Protein AF-0000000083563589 (afdb_homodimer)

Secondary structure (DSSP, 8-state):
-HHHHHHHHHH-S--EE---SS--HHHHHHHHH-SEEEEEEE--SS----GGGHHHHHHHHHHH--EEEEEEEEETT--S------GGG-TTEEEEEEEEESGGG-HHHHHHHHHHHTT--EEEEE---GGGGGHHHHHHHHHHHTTPPP-EEEEETHHHHHHHHHHHSTT-HHHHHHHHHHHHHHHT-HHHHHHHB--SSSBSB-SHHHHHHHHHHHTT-BGGGSSSEEEEEEEETTTTEEEEE-SSBHHHHHHHHT--TBTSPPEEPTTS-EEEEGGGT-SS-HHHHHHTT-SEEEEE-------PPPP--TT---HHHHHHHHH-TTSPPP----HHHHHHHHHTHHHHHHHHHHHHHH-SEEE--S-TTS-TT-GGGHHHHHHHHHHHHHHHHHHHHHH-HHHHGGGT-------EE------/-HHHHHHHHHH-S--EE---SS--HHHHHHHHH-SEEEEEEE--SS----GGGHHHHHHHHHHH--EEEEEEEEETT--S------GGG-TTEEEEEEEEESGGG-HHHHHHHHHHHHT--EEEEE---GGGGGHHHHHHHHHHHTTPPP-EEEEETHHHHHHHHHHHSTT-HHHHHHHHHHHHHHHT-HHHHHHHB--SSSBSB-SHHHHHHHHHHHTT-BGGGSSSEEEEEEEETTTTEEEEE-SSBHHHHHHHHT--TBTSPPEEPTTS-EEEEGGGT-SS-HHHHHHTT-SEEEEE-------PPPP--TT---HHHHHHHHH-TTSPPP----HHHHHHHHHTHHHHHHHHHHHHHH-SEEE--S-TTS-TT-GGGHHHHHHHHHHHHHHHHHHHHHH-HHHHGGGT-------EE------

Solvent-accessible surface area (backbone atoms only — not comparable to full-atom values): 44951 Å² total; per-residue (Å²): 108,69,65,56,51,50,52,51,51,72,73,34,97,69,77,56,78,73,64,59,99,50,94,40,75,63,26,51,50,46,58,72,68,44,64,62,44,76,48,75,40,70,69,50,90,60,73,84,77,48,68,89,49,44,65,59,49,44,46,35,27,72,73,68,65,30,47,28,30,38,33,34,40,33,53,67,83,54,83,63,79,67,76,61,64,71,56,87,67,40,84,56,51,76,49,71,42,46,30,49,43,60,53,89,83,32,52,64,42,55,50,40,53,51,27,54,74,69,58,65,23,28,27,38,26,29,10,24,29,42,34,28,22,44,16,54,57,12,34,50,49,31,35,52,74,70,67,51,71,76,41,32,34,26,17,5,18,37,9,19,50,54,30,49,42,37,23,61,37,66,98,34,62,68,59,37,49,52,54,51,48,53,46,31,54,58,71,58,37,60,71,65,50,63,72,36,50,39,46,66,44,36,14,38,24,19,33,59,66,61,49,50,51,37,34,70,73,44,51,83,42,37,36,74,68,26,50,28,47,49,37,34,23,21,24,23,55,62,76,32,40,79,36,78,42,60,62,50,55,35,35,60,53,38,48,19,6,50,19,43,81,52,50,26,42,56,32,33,39,94,88,60,39,32,24,23,25,3,42,34,53,39,26,65,52,33,60,59,47,43,72,71,64,35,71,40,26,34,35,39,44,37,52,78,80,76,80,77,83,57,56,74,61,35,75,48,52,51,27,57,57,54,52,52,39,65,70,34,87,89,47,84,66,76,44,68,69,37,40,68,55,50,52,51,38,36,24,33,29,29,18,52,65,42,43,64,59,39,50,74,73,38,40,75,42,81,42,68,50,93,46,74,86,50,48,56,78,48,40,85,48,43,70,60,35,20,48,49,16,23,66,53,34,38,62,52,50,54,52,49,46,70,75,38,50,82,80,54,48,71,78,71,62,77,87,69,92,74,67,72,62,71,82,77,71,81,122,106,71,65,56,50,50,51,49,53,72,73,32,97,70,76,54,78,71,63,60,97,52,94,40,75,62,27,52,51,45,56,71,68,42,67,61,44,76,48,76,38,70,69,50,88,58,73,85,78,50,67,90,50,46,65,57,49,45,46,33,27,72,73,68,64,29,47,28,30,38,33,35,39,31,52,67,83,55,83,64,78,67,74,60,64,70,56,86,69,41,84,57,52,75,48,71,42,44,29,48,44,60,53,88,83,33,53,64,42,55,51,40,54,50,27,55,74,69,58,65,24,28,26,37,25,28,10,24,30,42,34,29,22,42,16,53,57,13,34,51,50,31,35,50,74,71,68,51,71,76,43,32,32,26,15,5,20,37,9,18,50,54,31,49,41,37,24,62,38,66,98,34,60,68,60,37,47,51,54,50,49,54,46,31,55,58,71,58,36,59,70,64,49,61,72,36,50,39,46,67,43,36,14,38,25,21,33,59,68,62,49,50,52,37,33,70,73,46,51,81,41,35,36,75,69,27,50,28,46,49,36,32,23,20,24,23,56,63,76,33,41,79,35,78,41,59,64,51,58,35,37,59,52,37,48,20,7,50,20,43,81,52,49,25,41,57,33,32,38,92,89,59,40,32,25,22,25,3,42,34,53,40,26,65,52,33,59,59,45,43,72,72,66,37,71,41,26,35,34,38,44,37,52,77,80,76,82,77,82,57,56,74,61,36,74,46,52,51,28,57,57,53,52,52,38,63,69,36,87,90,47,83,66,75,44,66,67,36,40,69,54,52,52,51,38,36,24,33,30,30,19,52,64,43,44,66,59,38,50,74,71,38,41,74,44,81,41,67,49,91,45,73,85,52,47,55,78,47,39,85,48,44,70,60,34,18,49,49,16,24,67,53,35,39,63,53,50,54,52,48,44,70,75,37,50,81,80,53,48,72,79,74,62,77,88,70,92,74,65,74,58,69,82,78,71,80,121

Organism: NCBI:txid157072

Nearest PDB structures (foldseek):
  5fya-assembly1_A  TM=8.219E-01  e=1.094E-18  Pseudomonas aeruginosa PAO1
  5fqu-assembly1_A  TM=8.404E-01  e=9.896E-17  Pseudomonas aeruginosa PAO1
  5fqu-assembly1_B  TM=8.257E-01  e=2.642E-16  Pseudomonas aeruginosa PAO1
  4pka-assembly1_X  TM=6.422E-01  e=2.571E-12  Solanum cardiophyllum
  1oxw-assembly1_B  TM=6.453E-01  e=9.705E-12  Solanum cardiophyllum

Sequence (854 aa):
MSAWLAEMESSHQLVVFEADAVLTPWTKLCIRQADHILLVCKDTDQELDLKDLNPLLLQAYSIKNVEVNIVRMKSTTAHGSANTPPLHQVEYVNYFHNIRMPLHENTNDMLRVARRLTGRSIGLVLGGGGARGLAHIGILKALEECGLDVDVVGGTSMGALIAALYAQYPKDLERVIKHARRFSSKAANKLAKLFELTLPIASWFDGSSFNTGLQLEFGMTRIEDLVLNFFCISTDIVKKCTGVHRSGTLWRYVRASMSLQGYLPPISEPSGSLLLDGGYVNNLPADVMKEEGVKIVFAVDVGRDNTRDYFHYGDTLSGWWVFLNKLNPFTPTVQVPSMGEITDALAYAAFYQNKAYVINHYVDLYFKPPVQAIGTLEFDKLDLTIQLGYDYALPKIKDWMKKNPHLVTHVRQPHGASATGRSNSTRMSAWLAEMESSHQLVVFEADAVLTPWTKLCIRQADHILLVCKDTDQELDLKDLNPLLLQAYSIKNVEVNIVRMKSTTAHGSANTPPLHQVEYVNYFHNIRMPLHENTNDMLRVARRLTGRSIGLVLGGGGARGLAHIGILKALEECGLDVDVVGGTSMGALIAALYAQYPKDLERVIKHARRFSSKAANKLAKLFELTLPIASWFDGSSFNTGLQLEFGMTRIEDLVLNFFCISTDIVKKCTGVHRSGTLWRYVRASMSLQGYLPPISEPSGSLLLDGGYVNNLPADVMKEEGVKIVFAVDVGRDNTRDYFHYGDTLSGWWVFLNKLNPFTPTVQVPSMGEITDALAYAAFYQNKAYVINHYVDLYFKPPVQAIGTLEFDKLDLTIQLGYDYALPKIKDWMKKNPHLVTHVRQPHGASATGRSNSTR

InterPro domains:
  IPR002641 Patatin-like phospholipase domain [PF01734] (124-288)
  IPR002641 Patatin-like phospholipase domain [PS51635] (124-290)
  IPR016035 Acyl transferase/acyl hydrolase/lysophospholipase [SSF52151] (118-401)
  IPR050301 Neuropathy target esterase [PTHR14226] (58-401)
  IPR056556 Lysophospholipase NTE1-like, P-loop domain [PF24179] (2-110)

Structure (mmCIF, N/CA/C/O backbone):
data_AF-0000000083563589-model_v1
#
loop_
_entity.id
_entity.type
_entity.pdbx_description
1 polymer 'PNPLA domain-containing protein'
#
loop_
_atom_site.group_PDB
_atom_site.id
_atom_site.type_symbol
_atom_site.label_atom_id
_atom_site.label_alt_id
_atom_site.label_comp_id
_atom_site.label_asym_id
_atom_site.label_entity_id
_atom_site.label_seq_id
_atom_site.pdbx_PDB_ins_code
_atom_site.Cartn_x
_atom_site.Cartn_y
_atom_site.Cartn_z
_atom_site.occupancy
_atom_site.B_iso_or_equiv
_atom_site.auth_seq_id
_atom_site.auth_comp_id
_atom_site.auth_asym_id
_atom_site.auth_atom_id
_atom_site.pdbx_PDB_model_num
ATOM 1 N N . MET A 1 1 ? -29.531 45.719 -16.016 1 65.12 1 MET A N 1
ATOM 2 C CA . MET A 1 1 ? -28.547 45.344 -15 1 65.12 1 MET A CA 1
ATOM 3 C C . MET A 1 1 ? -27.797 44.062 -15.406 1 65.12 1 MET A C 1
ATOM 5 O O . MET A 1 1 ? -26.578 44.031 -15.383 1 65.12 1 MET A O 1
ATOM 9 N N . SER A 1 2 ? -28.547 43.125 -15.906 1 67 2 SER A N 1
ATOM 10 C CA . SER A 1 2 ? -27.922 41.875 -16.344 1 67 2 SER A CA 1
ATOM 11 C C . SER A 1 2 ? -27.031 42.125 -17.562 1 67 2 SER A C 1
ATOM 13 O O . SER A 1 2 ? -25.938 41.531 -17.672 1 67 2 SER A O 1
ATOM 15 N N . ALA A 1 3 ? -27.5 42.906 -18.406 1 65.19 3 ALA A N 1
ATOM 16 C CA . ALA A 1 3 ? -26.75 43.188 -19.609 1 65.19 3 ALA A CA 1
ATOM 17 C C . ALA A 1 3 ? -25.453 43.938 -19.281 1 65.19 3 ALA A C 1
ATOM 19 O O . ALA A 1 3 ? -24.406 43.688 -19.875 1 65.19 3 ALA A O 1
ATOM 20 N N . TRP A 1 4 ? -25.625 44.844 -18.406 1 64.25 4 TRP A N 1
ATOM 21 C CA . TRP A 1 4 ? -24.453 45.594 -17.969 1 64.25 4 TRP A CA 1
ATOM 22 C C . TRP A 1 4 ? -23.422 44.688 -17.328 1 64.25 4 TRP A C 1
ATOM 24 O O . TRP A 1 4 ? -22.219 44.812 -17.594 1 64.25 4 TRP A O 1
ATOM 34 N N . LEU A 1 5 ? -23.891 43.844 -16.562 1 70.56 5 LEU A N 1
ATOM 35 C CA . LEU A 1 5 ? -23 42.906 -15.898 1 70.56 5 LEU A CA 1
ATOM 36 C C . LEU A 1 5 ? -22.281 42.031 -16.922 1 70.56 5 LEU A C 1
ATOM 38 O O . LEU A 1 5 ? -21.094 41.75 -16.781 1 70.56 5 LEU A O 1
ATOM 42 N N . ALA A 1 6 ? -22.953 41.719 -17.938 1 70.19 6 ALA A N 1
ATOM 43 C CA . ALA A 1 6 ? -22.359 40.906 -19.016 1 70.19 6 ALA A CA 1
ATOM 44 C C . ALA A 1 6 ? -21.266 41.688 -19.734 1 70.19 6 ALA A C 1
ATOM 46 O O . ALA A 1 6 ? -20.234 41.125 -20.109 1 70.19 6 ALA A O 1
ATOM 47 N N . GLU A 1 7 ? -21.531 42.906 -19.875 1 68.88 7 GLU A N 1
ATOM 48 C CA . GLU A 1 7 ? -20.547 43.75 -20.531 1 68.88 7 GLU A CA 1
ATOM 49 C C . GLU A 1 7 ? -19.281 43.875 -19.688 1 68.88 7 GLU A C 1
ATOM 51 O O . GLU A 1 7 ? -18.172 43.844 -20.219 1 68.88 7 GLU A O 1
ATOM 56 N N . MET A 1 8 ? -19.469 44.031 -18.438 1 68.19 8 MET A N 1
ATOM 57 C CA . MET A 1 8 ? -18.328 44.156 -17.531 1 68.19 8 MET A CA 1
ATOM 58 C C . MET A 1 8 ? -17.516 42.844 -17.531 1 68.19 8 MET A C 1
ATOM 60 O O . MET A 1 8 ? -16.281 42.906 -17.516 1 68.19 8 MET A O 1
ATOM 64 N N . GLU A 1 9 ? -18.188 41.75 -17.625 1 71.5 9 GLU A N 1
ATOM 65 C CA . GLU A 1 9 ? -17.531 40.438 -17.609 1 71.5 9 GLU A CA 1
ATOM 66 C C . GLU A 1 9 ? -16.766 40.219 -18.906 1 71.5 9 GLU A C 1
ATOM 68 O O . GLU A 1 9 ? -15.734 39.531 -18.906 1 71.5 9 GLU A O 1
ATOM 73 N N . SER A 1 10 ? -17.219 40.812 -19.891 1 70.5 10 SER A N 1
ATOM 74 C CA . SER A 1 10 ? -16.562 40.656 -21.188 1 70.5 10 SER A CA 1
ATOM 75 C C . SER A 1 10 ? -15.32 41.531 -21.281 1 70.5 10 SER A C 1
ATOM 77 O O . SER A 1 10 ? -14.367 41.219 -22 1 70.5 10 SER A O 1
ATOM 79 N N . SER A 1 11 ? -15.352 42.531 -20.531 1 70.38 11 SER A N 1
ATOM 80 C CA . SER A 1 11 ? -14.289 43.531 -20.672 1 70.38 11 SER A CA 1
ATOM 81 C C . SER A 1 11 ? -13.203 43.344 -19.625 1 70.38 11 SER A C 1
ATOM 83 O O . SER A 1 11 ? -12.117 43.906 -19.734 1 70.38 11 SER A O 1
ATOM 85 N N . HIS A 1 12 ? -13.562 42.656 -18.578 1 73 12 HIS A N 1
ATOM 86 C CA . HIS A 1 12 ? -12.609 42.469 -17.484 1 73 12 HIS A CA 1
ATOM 87 C C . HIS A 1 12 ? -12.312 41 -17.234 1 73 12 HIS A C 1
ATOM 89 O O . HIS A 1 12 ? -13.172 40.156 -17.469 1 73 12 HIS A O 1
ATOM 95 N N . GLN A 1 13 ? -11.086 40.781 -16.859 1 69.75 13 GLN A N 1
ATOM 96 C CA . GLN A 1 13 ? -10.688 39.406 -16.562 1 69.75 13 GLN A CA 1
ATOM 97 C C . GLN A 1 13 ? -11.312 38.906 -15.258 1 69.75 13 GLN A C 1
ATOM 99 O O . GLN A 1 13 ? -11.656 37.75 -15.125 1 69.75 13 GLN A O 1
ATOM 104 N N . LEU A 1 14 ? -11.453 39.906 -14.305 1 78.06 14 LEU A N 1
ATOM 105 C CA . LEU A 1 14 ? -12.023 39.625 -12.992 1 78.06 14 LEU A CA 1
ATOM 106 C C . LEU A 1 14 ? -13.055 40.656 -12.594 1 78.06 14 LEU A C 1
ATOM 108 O O . LEU A 1 14 ? -12.797 41.875 -12.695 1 78.06 14 LEU A O 1
ATOM 112 N N . VAL A 1 15 ? -14.25 40.219 -12.352 1 80.38 15 VAL A N 1
ATOM 113 C CA . VAL A 1 15 ? -15.305 41.125 -11.867 1 80.38 15 VAL A CA 1
ATOM 114 C C . VAL A 1 15 ? -15.727 40.688 -10.461 1 80.38 15 VAL A C 1
ATOM 116 O O . VAL A 1 15 ? -16 39.531 -10.211 1 80.38 15 VAL A O 1
ATOM 119 N N . VAL A 1 16 ? -15.641 41.656 -9.555 1 84.12 16 VAL A N 1
ATOM 120 C CA . VAL A 1 16 ? -16.016 41.375 -8.172 1 84.12 16 VAL A CA 1
ATOM 121 C C . VAL A 1 16 ? -17.312 42.125 -7.832 1 84.12 16 VAL A C 1
ATOM 123 O O . VAL A 1 16 ? -17.391 43.344 -7.98 1 84.12 16 VAL A O 1
ATOM 126 N N . PHE A 1 17 ? -18.344 41.312 -7.422 1 85.12 17 PHE A N 1
ATOM 127 C CA . PHE A 1 17 ? -19.594 41.875 -6.969 1 85.12 17 PHE A CA 1
ATOM 128 C C . PHE A 1 17 ? -19.656 41.938 -5.445 1 85.12 17 PHE A C 1
ATOM 130 O O . PHE A 1 17 ? -19.297 40.969 -4.77 1 85.12 17 PHE A O 1
ATOM 137 N N . GLU A 1 18 ? -19.953 43 -4.988 1 87.62 18 GLU A N 1
ATOM 138 C CA . GLU A 1 18 ? -20.203 43.125 -3.555 1 87.62 18 GLU A CA 1
ATOM 139 C C . GLU A 1 18 ? -21.703 43.062 -3.25 1 87.62 18 GLU A C 1
ATOM 141 O O . GLU A 1 18 ? -22.422 44.031 -3.5 1 87.62 18 GLU A O 1
ATOM 146 N N . ALA A 1 19 ? -22.047 42 -2.705 1 86.44 19 ALA A N 1
ATOM 147 C CA . ALA A 1 19 ? -23.453 41.812 -2.398 1 86.44 19 ALA A CA 1
ATOM 148 C C . ALA A 1 19 ? -23.812 42.406 -1.038 1 86.44 19 ALA A C 1
ATOM 150 O O . ALA A 1 19 ? -22.922 42.688 -0.236 1 86.44 19 ALA A O 1
ATOM 151 N N . ASP A 1 20 ? -25.109 42.531 -0.889 1 82.44 20 ASP A N 1
ATOM 152 C CA . ASP A 1 20 ? -25.594 43 0.403 1 82.44 20 ASP A CA 1
ATOM 153 C C . ASP A 1 20 ? -25.625 41.875 1.428 1 82.44 20 ASP A C 1
ATOM 155 O O . ASP A 1 20 ? -25.594 40.719 1.062 1 82.44 20 ASP A O 1
ATOM 159 N N . ALA A 1 21 ? -25.719 42.25 2.652 1 77.06 21 ALA A N 1
ATOM 160 C CA . ALA A 1 21 ? -25.75 41.25 3.73 1 77.06 21 ALA A CA 1
ATOM 161 C C . ALA A 1 21 ? -27.094 40.562 3.797 1 77.06 21 ALA A C 1
ATOM 163 O O . ALA A 1 21 ? -27.203 39.469 4.359 1 77.06 21 ALA A O 1
ATOM 164 N N . VAL A 1 22 ? -28.094 41.156 3.111 1 77.81 22 VAL A N 1
ATOM 165 C CA . VAL A 1 22 ? -29.438 40.594 3.109 1 77.81 22 VAL A CA 1
ATOM 166 C C . VAL A 1 22 ? -29.828 40.188 1.687 1 77.81 22 VAL A C 1
ATOM 168 O O . VAL A 1 22 ? -29.172 40.594 0.722 1 77.81 22 VAL A O 1
ATOM 171 N N . LEU A 1 23 ? -30.875 39.438 1.763 1 84.06 23 LEU A N 1
ATOM 172 C CA . LEU A 1 23 ? -31.359 39.031 0.455 1 84.06 23 LEU A CA 1
ATOM 173 C C . LEU A 1 23 ? -32.062 40.156 -0.258 1 84.06 23 LEU A C 1
ATOM 175 O O . LEU A 1 23 ? -33.125 40.625 0.184 1 84.06 23 LEU A O 1
ATOM 179 N N . THR A 1 24 ? -31.438 40.719 -1.177 1 86.19 24 THR A N 1
ATOM 180 C CA . THR A 1 24 ? -31.984 41.75 -2.061 1 86.19 24 THR A CA 1
ATOM 181 C C . THR A 1 24 ? -31.953 41.281 -3.514 1 86.19 24 THR A C 1
ATOM 183 O O . THR A 1 24 ? -31.344 40.25 -3.828 1 86.19 24 THR A O 1
ATOM 186 N N . PRO A 1 25 ? -32.719 41.938 -4.316 1 86.31 25 PRO A N 1
ATOM 187 C CA . PRO A 1 25 ? -32.625 41.594 -5.734 1 86.31 25 PRO A CA 1
ATOM 188 C C . PRO A 1 25 ? -31.203 41.656 -6.27 1 86.31 25 PRO A C 1
ATOM 190 O O . PRO A 1 25 ? -30.828 40.844 -7.121 1 86.31 25 PRO A O 1
ATOM 193 N N . TRP A 1 26 ? -30.5 42.562 -5.695 1 88.06 26 TRP A N 1
ATOM 194 C CA . TRP A 1 26 ? -29.109 42.656 -6.09 1 88.06 26 TRP A CA 1
ATOM 195 C C . TRP A 1 26 ? -28.312 41.438 -5.637 1 88.06 26 TRP A C 1
ATOM 197 O O . TRP A 1 26 ? -27.547 40.875 -6.41 1 88.06 26 TRP A O 1
ATOM 207 N N . THR A 1 27 ? -28.547 41.094 -4.422 1 89.25 27 THR A N 1
ATOM 208 C CA . THR A 1 27 ? -27.859 39.938 -3.891 1 89.25 27 THR A CA 1
ATOM 209 C C . THR A 1 27 ? -28.219 38.688 -4.699 1 89.25 27 THR A C 1
ATOM 211 O O . THR A 1 27 ? -27.344 37.844 -4.98 1 89.25 27 THR A O 1
ATOM 214 N N . LYS A 1 28 ? -29.391 38.562 -5.105 1 88.06 28 LYS A N 1
ATOM 215 C CA . LYS A 1 28 ? -29.844 37.438 -5.914 1 88.06 28 LYS A CA 1
ATOM 216 C C . LYS A 1 28 ? -29.141 37.406 -7.27 1 88.06 28 LYS A C 1
ATOM 218 O O . LYS A 1 28 ? -28.734 36.344 -7.75 1 88.06 28 LYS A O 1
ATOM 223 N N . LEU A 1 29 ? -29.062 38.562 -7.805 1 87.19 29 LEU A N 1
ATOM 224 C CA . LEU A 1 29 ? -28.406 38.656 -9.102 1 87.19 29 LEU A CA 1
ATOM 225 C C . LEU A 1 29 ? -26.922 38.312 -8.984 1 87.19 29 LEU A C 1
ATOM 227 O O . LEU A 1 29 ? -26.375 37.656 -9.859 1 87.19 29 LEU A O 1
ATOM 231 N N . CYS A 1 30 ? -26.344 38.781 -7.918 1 88.56 30 CYS A N 1
ATOM 232 C CA . CYS A 1 30 ? -24.938 38.469 -7.688 1 88.56 30 CYS A CA 1
ATOM 233 C C . CYS A 1 30 ? -24.719 36.969 -7.605 1 88.56 30 CYS A C 1
ATOM 235 O O . CYS A 1 30 ? -23.781 36.469 -8.219 1 88.56 30 CYS A O 1
ATOM 237 N N . ILE A 1 31 ? -25.562 36.344 -6.902 1 87.94 31 ILE A N 1
ATOM 238 C CA . ILE A 1 31 ? -25.422 34.906 -6.684 1 87.94 31 ILE A CA 1
ATOM 239 C C . ILE A 1 31 ? -25.641 34.156 -7.996 1 87.94 31 ILE A C 1
ATOM 241 O O . ILE A 1 31 ? -24.938 33.188 -8.297 1 87.94 31 ILE A O 1
ATOM 245 N N . ARG A 1 32 ? -26.453 34.594 -8.828 1 85.44 32 ARG A N 1
ATOM 246 C CA . ARG A 1 32 ? -26.797 33.938 -10.086 1 85.44 32 ARG A CA 1
ATOM 247 C C . ARG A 1 32 ? -25.656 34.094 -11.102 1 85.44 32 ARG A C 1
ATOM 249 O O . ARG A 1 32 ? -25.438 33.188 -11.93 1 85.44 32 ARG A O 1
ATOM 256 N N . GLN A 1 33 ? -24.984 35.188 -10.984 1 84.69 33 GLN A N 1
ATOM 257 C CA . GLN A 1 33 ? -24 35.469 -12.016 1 84.69 33 GLN A CA 1
ATOM 258 C C . GLN A 1 33 ? -22.609 35.031 -11.602 1 84.69 33 GLN A C 1
ATOM 260 O O . GLN A 1 33 ? -21.719 34.844 -12.445 1 84.69 33 GLN A O 1
ATOM 265 N N . ALA A 1 34 ? -22.438 34.875 -10.352 1 87.75 34 ALA A N 1
ATOM 266 C CA . ALA A 1 34 ? -21.094 34.656 -9.828 1 87.75 34 ALA A CA 1
ATOM 267 C C . ALA A 1 34 ? -20.609 33.219 -10.141 1 87.75 34 ALA A C 1
ATOM 269 O O . ALA A 1 34 ? -21.391 32.281 -10.133 1 87.75 34 ALA A O 1
ATOM 270 N N . ASP A 1 35 ? -19.328 33.125 -10.461 1 86.38 35 ASP A N 1
ATOM 271 C CA . ASP A 1 35 ? -18.656 31.844 -10.578 1 86.38 35 ASP A CA 1
ATOM 272 C C . ASP A 1 35 ? -18.078 31.391 -9.242 1 86.38 35 ASP A C 1
ATOM 274 O O . ASP A 1 35 ? -17.828 30.203 -9.031 1 86.38 35 ASP A O 1
ATOM 278 N N . HIS A 1 36 ? -17.781 32.406 -8.453 1 88.94 36 HIS A N 1
ATOM 279 C CA . HIS A 1 36 ? -17.266 32.188 -7.105 1 88.94 36 HIS A CA 1
ATOM 280 C C . HIS A 1 36 ? -17.984 33.094 -6.086 1 88.94 36 HIS A C 1
ATOM 282 O O . HIS A 1 36 ? -18.188 34.281 -6.328 1 88.94 36 HIS A O 1
ATOM 288 N N . ILE A 1 37 ? -18.375 32.469 -5.07 1 89.44 37 ILE A N 1
ATOM 289 C CA . ILE A 1 37 ? -19.078 33.219 -4.035 1 89.44 37 ILE A CA 1
ATOM 290 C C . ILE A 1 37 ? -18.281 33.156 -2.732 1 89.44 37 ILE A C 1
ATOM 292 O O . ILE A 1 37 ? -17.906 32.062 -2.27 1 89.44 37 ILE A O 1
ATOM 296 N N . LEU A 1 38 ? -17.984 34.312 -2.15 1 89.25 38 LEU A N 1
ATOM 297 C CA . LEU A 1 38 ? -17.328 34.438 -0.848 1 89.25 38 LEU A CA 1
ATOM 298 C C . LEU A 1 38 ? -18.312 34.969 0.203 1 89.25 38 LEU A C 1
ATOM 300 O O . LEU A 1 38 ? -18.781 36.094 0.101 1 89.25 38 LEU A O 1
ATOM 304 N N . LEU A 1 39 ? -18.594 34.125 1.105 1 86 39 LEU A N 1
ATOM 305 C CA . LEU A 1 39 ? -19.422 34.562 2.232 1 86 39 LEU A CA 1
ATOM 306 C C . LEU A 1 39 ? -18.562 35.062 3.377 1 86 39 LEU A C 1
ATOM 308 O O . LEU A 1 39 ? -17.875 34.281 4.055 1 86 39 LEU A O 1
ATOM 312 N N . VAL A 1 40 ? -18.578 36.375 3.57 1 86.44 40 VAL A N 1
ATOM 313 C CA . VAL A 1 40 ? -17.719 37 4.562 1 86.44 40 VAL A CA 1
ATOM 314 C C . VAL A 1 40 ? -18.469 37.156 5.887 1 86.44 40 VAL A C 1
ATOM 316 O O . VAL A 1 40 ? -19.562 37.719 5.922 1 86.44 40 VAL A O 1
ATOM 319 N N . CYS A 1 41 ? -17.906 36.562 6.879 1 80.69 41 CYS A N 1
ATOM 320 C CA . CYS A 1 41 ? -18.562 36.656 8.18 1 80.69 41 CYS A CA 1
ATOM 321 C C . CYS A 1 41 ? -17.594 37.125 9.25 1 80.69 41 CYS A C 1
ATOM 323 O O . CYS A 1 41 ? -16.375 36.875 9.141 1 80.69 41 CYS A O 1
ATOM 325 N N . LYS A 1 42 ? -18.172 37.938 10.172 1 75.62 42 LYS A N 1
ATOM 326 C CA . LYS A 1 42 ? -17.391 38.312 11.344 1 75.62 42 LYS A CA 1
ATOM 327 C C . LYS A 1 42 ? -17.344 37.188 12.375 1 75.62 42 LYS A C 1
ATOM 329 O O . LYS A 1 42 ? -18.25 36.375 12.438 1 75.62 42 LYS A O 1
ATOM 334 N N . ASP A 1 43 ? -16.141 37.062 12.852 1 64.94 43 ASP A N 1
ATOM 335 C CA . ASP A 1 43 ? -15.953 36 13.852 1 64.94 43 ASP A CA 1
ATOM 336 C C . ASP A 1 43 ? -16.812 36.281 15.086 1 64.94 43 ASP A C 1
ATOM 338 O O . ASP A 1 43 ? -16.422 37.031 15.977 1 64.94 43 ASP A O 1
ATOM 342 N N . THR A 1 44 ? -18.141 36.25 14.914 1 58 44 THR A N 1
ATOM 343 C CA . THR A 1 44 ? -19 36.406 16.078 1 58 44 THR A CA 1
ATOM 344 C C . THR A 1 44 ? -19.594 35.062 16.484 1 58 44 THR A C 1
ATOM 346 O O . THR A 1 44 ? -19.547 34.094 15.711 1 58 44 THR A O 1
ATOM 349 N N . ASP A 1 45 ? -19.703 34.938 17.781 1 53.81 45 ASP A N 1
ATOM 350 C CA . ASP A 1 45 ? -20.312 33.75 18.391 1 53.81 45 ASP A CA 1
ATOM 351 C C . ASP A 1 45 ? -21.641 33.406 17.719 1 53.81 45 ASP A C 1
ATOM 353 O O . ASP A 1 45 ? -22.266 32.406 18.031 1 53.81 45 ASP A O 1
ATOM 357 N N . GLN A 1 46 ? -21.953 34.281 16.766 1 53.38 46 GLN A N 1
ATOM 358 C CA . GLN A 1 46 ? -23.312 34.062 16.281 1 53.38 46 GLN A CA 1
ATOM 359 C C . GLN A 1 46 ? -23.312 33.188 15.023 1 53.38 46 GLN A C 1
ATOM 361 O O . GLN A 1 46 ? -22.391 33.281 14.203 1 53.38 46 GLN A O 1
ATOM 366 N N . GLU A 1 47 ? -24.062 32.156 15.062 1 56.06 47 GLU A N 1
ATOM 367 C CA . GLU A 1 47 ? -24.281 31.234 13.961 1 56.06 47 GLU A CA 1
ATOM 368 C C . GLU A 1 47 ? -24.578 31.969 12.664 1 56.06 47 GLU A C 1
ATOM 370 O O . GLU A 1 47 ? -25.328 32.938 12.656 1 56.06 47 GLU A O 1
ATOM 375 N N . LEU A 1 48 ? -23.703 31.75 11.703 1 57.16 48 LEU A N 1
ATOM 376 C CA . LEU A 1 48 ? -24.016 32.25 10.367 1 57.16 48 LEU A CA 1
ATOM 377 C C . LEU A 1 48 ? -25.422 31.844 9.953 1 57.16 48 LEU A C 1
ATOM 379 O O . LEU A 1 48 ? -25.734 30.656 9.898 1 57.16 48 LEU A O 1
ATOM 383 N N . ASP A 1 49 ? -26.406 32.656 10.18 1 61.66 49 ASP A N 1
ATOM 384 C CA . ASP A 1 49 ? -27.766 32.344 9.734 1 61.66 49 ASP A CA 1
ATOM 385 C C . ASP A 1 49 ? -27.922 32.625 8.242 1 61.66 49 ASP A C 1
ATOM 387 O O . ASP A 1 49 ? -28.141 33.781 7.836 1 61.66 49 ASP A O 1
ATOM 391 N N . LEU A 1 50 ? -27.547 31.656 7.43 1 69.06 50 LEU A N 1
ATOM 392 C CA . LEU A 1 50 ? -27.656 31.797 5.98 1 69.06 50 LEU A CA 1
ATOM 393 C C . LEU A 1 50 ? -29.062 31.484 5.5 1 69.06 50 LEU A C 1
ATOM 395 O O . LEU A 1 50 ? -29.344 31.516 4.301 1 69.06 50 LEU A O 1
ATOM 399 N N . LYS A 1 51 ? -29.922 31.438 6.52 1 68.62 51 LYS A N 1
ATOM 400 C CA . LYS A 1 51 ? -31.25 30.875 6.285 1 68.62 51 LYS A CA 1
ATOM 401 C C . LYS A 1 51 ? -31.812 31.359 4.949 1 68.62 51 LYS A C 1
ATOM 403 O O . LYS A 1 51 ? -32.094 30.547 4.062 1 68.62 51 LYS A O 1
ATOM 408 N N . ASP A 1 52 ? -31.922 32.625 4.699 1 74.44 52 ASP A N 1
ATOM 409 C CA . ASP A 1 52 ? -32.625 33.031 3.484 1 74.44 52 ASP A CA 1
ATOM 410 C C . ASP A 1 52 ? -31.75 32.844 2.252 1 74.44 52 ASP A C 1
ATOM 412 O O . ASP A 1 52 ? -32.25 32.719 1.134 1 74.44 52 ASP A O 1
ATOM 416 N N . LEU A 1 53 ? -30.438 32.656 2.449 1 82.12 53 LEU A N 1
ATOM 417 C CA . LEU A 1 53 ? -29.5 32.562 1.335 1 82.12 53 LEU A CA 1
ATOM 418 C C . LEU A 1 53 ? -29.25 31.094 0.988 1 82.12 53 LEU A C 1
ATOM 420 O O . LEU A 1 53 ? -28.766 30.781 -0.107 1 82.12 53 LEU A O 1
ATOM 424 N N . ASN A 1 54 ? -29.625 30.188 1.816 1 82.62 54 ASN A N 1
ATOM 425 C CA . ASN A 1 54 ? -29.266 28.781 1.733 1 82.62 54 ASN A CA 1
ATOM 426 C C . ASN A 1 54 ? -29.797 28.141 0.457 1 82.62 54 ASN A C 1
ATOM 428 O O . ASN A 1 54 ? -29.047 27.484 -0.277 1 82.62 54 ASN A O 1
ATOM 432 N N . PRO A 1 55 ? -31.047 28.453 0.172 1 82.88 55 PRO A N 1
ATOM 433 C CA . PRO A 1 55 ? -31.562 27.812 -1.043 1 82.88 55 PRO A CA 1
ATOM 434 C C . PRO A 1 55 ? -30.859 28.312 -2.309 1 82.88 55 PRO A C 1
ATOM 436 O O . PRO A 1 55 ? -30.656 27.531 -3.244 1 82.88 55 PRO A O 1
ATOM 439 N N . LEU A 1 56 ? -30.578 29.531 -2.328 1 85.75 56 LEU A N 1
ATOM 440 C CA . LEU A 1 56 ? -29.938 30.109 -3.502 1 85.75 56 LEU A CA 1
ATOM 441 C C . LEU A 1 56 ? -28.5 29.594 -3.652 1 85.75 56 LEU A C 1
ATOM 443 O O . LEU A 1 56 ? -28.062 29.281 -4.766 1 85.75 56 LEU A O 1
ATOM 447 N N . LEU A 1 57 ? -27.891 29.484 -2.592 1 85.88 57 LEU A N 1
ATOM 448 C CA . LEU A 1 57 ? -26.516 29 -2.607 1 85.88 57 LEU A CA 1
ATOM 449 C C . LEU A 1 57 ? -26.453 27.531 -2.996 1 85.88 57 LEU A C 1
ATOM 451 O O . LEU A 1 57 ? -25.578 27.125 -3.754 1 85.88 57 LEU A O 1
ATOM 455 N N . LEU A 1 58 ? -27.344 26.797 -2.496 1 85.75 58 LEU A N 1
ATOM 456 C CA . LEU A 1 58 ? -27.422 25.375 -2.826 1 85.75 58 LEU A CA 1
ATOM 457 C C . LEU A 1 58 ? -27.688 25.172 -4.312 1 85.75 58 LEU A C 1
ATOM 459 O O . LEU A 1 58 ? -27.125 24.281 -4.938 1 85.75 58 LEU A O 1
ATOM 463 N N . GLN A 1 59 ? -28.516 26 -4.801 1 84.31 59 GLN A N 1
ATOM 464 C CA . GLN A 1 59 ? -28.828 25.922 -6.223 1 84.31 59 GLN A CA 1
ATOM 465 C C . GLN A 1 59 ? -27.625 26.266 -7.082 1 84.31 59 GLN A C 1
ATOM 467 O O . GLN A 1 59 ? -27.344 25.609 -8.078 1 84.31 59 GLN A O 1
ATOM 472 N N . ALA A 1 60 ? -27 27.281 -6.684 1 86.12 60 ALA A N 1
ATOM 473 C CA . ALA A 1 60 ? -25.797 27.703 -7.414 1 86.12 60 ALA A CA 1
ATOM 474 C C . ALA A 1 60 ? -24.734 26.609 -7.391 1 86.12 60 ALA A C 1
ATOM 476 O O . ALA A 1 60 ? -24.109 26.312 -8.414 1 86.12 60 ALA A O 1
ATOM 477 N N . TYR A 1 61 ? -24.641 26 -6.312 1 84.31 61 TYR A N 1
ATOM 478 C CA . TYR A 1 61 ? -23.656 24.938 -6.121 1 84.31 61 TYR A CA 1
ATOM 479 C C . TYR A 1 61 ? -24.031 23.688 -6.926 1 84.31 61 TYR A C 1
ATOM 481 O O . TYR A 1 61 ? -23.203 23.125 -7.637 1 84.31 61 TYR A O 1
ATOM 489 N N . SER A 1 62 ? -25.219 23.266 -6.91 1 85.25 62 SER A N 1
ATOM 490 C CA . SER A 1 62 ? -25.688 22 -7.473 1 85.25 62 SER A CA 1
ATOM 491 C C . SER A 1 62 ? -25.891 22.109 -8.977 1 85.25 62 SER A C 1
ATOM 493 O O . SER A 1 62 ? -25.609 21.172 -9.719 1 85.25 62 SER A O 1
ATOM 495 N N . ILE A 1 63 ? -26.312 23.203 -9.398 1 81.06 63 ILE A N 1
ATOM 496 C CA . ILE A 1 63 ? -26.719 23.312 -10.797 1 81.06 63 ILE A CA 1
ATOM 497 C C . ILE A 1 63 ? -25.562 23.891 -11.617 1 81.06 63 ILE A C 1
ATOM 499 O O . ILE A 1 63 ? -25.266 23.406 -12.703 1 81.06 63 ILE A O 1
ATOM 503 N N . LYS A 1 64 ? -24.953 24.906 -11.117 1 82.69 64 LYS A N 1
ATOM 504 C CA . LYS A 1 64 ? -23.938 25.609 -11.914 1 82.69 64 LYS A CA 1
ATOM 505 C C . LYS A 1 64 ? -22.531 25.25 -11.445 1 82.69 64 LYS A C 1
ATOM 507 O O . LYS A 1 64 ? -21.547 25.734 -12 1 82.69 64 LYS A O 1
ATOM 512 N N . ASN A 1 65 ? -22.281 24.516 -10.445 1 84 65 ASN A N 1
ATOM 513 C CA . ASN A 1 65 ? -20.984 24.109 -9.898 1 84 65 ASN A CA 1
ATOM 514 C C . ASN A 1 65 ? -20.172 25.328 -9.445 1 84 65 ASN A C 1
ATOM 516 O O . ASN A 1 65 ? -18.984 25.406 -9.711 1 84 65 ASN A O 1
ATOM 520 N N . VAL A 1 66 ? -21 26.281 -8.883 1 86.31 66 VAL A N 1
ATOM 521 C CA . VAL A 1 66 ? -20.344 27.484 -8.359 1 86.31 66 VAL A CA 1
ATOM 522 C C . VAL A 1 66 ? -19.562 27.125 -7.098 1 86.31 66 VAL A C 1
ATOM 524 O O . VAL A 1 66 ? -20.031 26.359 -6.258 1 86.31 66 VAL A O 1
ATOM 527 N N . GLU A 1 67 ? -18.359 27.719 -6.98 1 86.88 67 GLU A N 1
ATOM 528 C CA . GLU A 1 67 ? -17.562 27.531 -5.773 1 86.88 67 GLU A CA 1
ATOM 529 C C . GLU A 1 67 ? -17.984 28.5 -4.676 1 86.88 67 GLU A C 1
ATOM 531 O O . GLU A 1 67 ? -18 29.719 -4.883 1 86.88 67 GLU A O 1
ATOM 536 N N . VAL A 1 68 ? -18.391 27.938 -3.596 1 87 68 VAL A N 1
ATOM 537 C CA . VAL A 1 68 ? -18.812 28.75 -2.457 1 87 68 VAL A CA 1
ATOM 538 C C . VAL A 1 68 ? -17.812 28.594 -1.316 1 87 68 VAL A C 1
ATOM 540 O O . VAL A 1 68 ? -17.562 27.484 -0.84 1 87 68 VAL A O 1
ATOM 543 N N . ASN A 1 69 ? -17.219 29.766 -0.863 1 87.25 69 ASN A N 1
ATOM 544 C CA . ASN A 1 69 ? -16.266 29.766 0.238 1 87.25 69 ASN A CA 1
ATOM 545 C C . ASN A 1 69 ? -16.688 30.703 1.354 1 87.25 69 ASN A C 1
ATOM 547 O O . ASN A 1 69 ? -17.359 31.703 1.102 1 87.25 69 ASN A O 1
ATOM 551 N N . ILE A 1 70 ? -16.328 30.312 2.484 1 84.81 70 ILE A N 1
ATOM 552 C CA . ILE A 1 70 ? -16.594 31.172 3.633 1 84.81 70 ILE A CA 1
ATOM 553 C C . ILE A 1 70 ? -15.312 31.875 4.078 1 84.81 70 ILE A C 1
ATOM 555 O O . ILE A 1 70 ? -14.266 31.234 4.199 1 84.81 70 ILE A O 1
ATOM 559 N N . VAL A 1 71 ? -15.414 33.156 4.234 1 88.44 71 VAL A N 1
ATOM 560 C CA . VAL A 1 71 ? -14.297 33.938 4.75 1 88.44 71 VAL A CA 1
ATOM 561 C C . VAL A 1 71 ? -14.633 34.438 6.148 1 88.44 71 VAL A C 1
ATOM 563 O O . VAL A 1 71 ? -15.531 35.281 6.316 1 88.44 71 VAL A O 1
ATOM 566 N N . ARG A 1 72 ? -13.867 34 7.07 1 85.69 72 ARG A N 1
ATOM 567 C CA . ARG A 1 72 ? -14.055 34.375 8.461 1 85.69 72 ARG A CA 1
ATOM 568 C C . ARG A 1 72 ? -13.039 35.438 8.875 1 85.69 72 ARG A C 1
ATOM 570 O O . ARG A 1 72 ? -11.828 35.219 8.766 1 85.69 72 ARG A O 1
ATOM 577 N N . MET A 1 73 ? -13.578 36.531 9.375 1 86.94 73 MET A N 1
ATOM 578 C CA . MET A 1 73 ? -12.719 37.594 9.906 1 86.94 73 MET A CA 1
ATOM 579 C C . MET A 1 73 ? -12.508 37.406 11.406 1 86.94 73 MET A C 1
ATOM 581 O O . MET A 1 73 ? -13.43 37.625 12.195 1 86.94 73 MET A O 1
ATOM 585 N N . LYS A 1 74 ? -11.367 36.969 11.742 1 82.56 74 LYS A N 1
ATOM 586 C CA . LYS A 1 74 ? -11.062 36.625 13.133 1 82.56 74 LYS A CA 1
ATOM 587 C C . LYS A 1 74 ? -10.234 37.75 13.789 1 82.56 74 LYS A C 1
ATOM 589 O O . LYS A 1 74 ? -9.266 38.219 13.203 1 82.56 74 LYS A O 1
ATOM 594 N N . SER A 1 75 ? -10.766 38.094 14.938 1 73.69 75 SER A N 1
ATOM 595 C CA . SER A 1 75 ? -9.992 39.094 15.68 1 73.69 75 SER A CA 1
ATOM 596 C C . SER A 1 75 ? -8.781 38.469 16.344 1 73.69 75 SER A C 1
ATOM 598 O O . SER A 1 75 ? -8.867 37.344 16.891 1 73.69 75 SER A O 1
ATOM 600 N N . THR A 1 76 ? -7.574 38.844 16.031 1 63.75 76 THR A N 1
ATOM 601 C CA . THR A 1 76 ? -6.316 38.344 16.578 1 63.75 76 THR A CA 1
ATOM 602 C C . THR A 1 76 ? -6.367 38.312 18.109 1 63.75 76 THR A C 1
ATOM 604 O O . THR A 1 76 ? -5.609 37.562 18.734 1 63.75 76 THR A O 1
ATOM 607 N N . THR A 1 77 ? -7.152 39.188 18.656 1 51.12 77 THR A N 1
ATOM 608 C CA . THR A 1 77 ? -7.203 39.281 20.109 1 51.12 77 THR A CA 1
ATOM 609 C C . THR A 1 77 ? -8.047 38.125 20.688 1 51.12 77 THR A C 1
ATOM 611 O O . THR A 1 77 ? -8.023 37.875 21.891 1 51.12 77 THR A O 1
ATOM 614 N N . ALA A 1 78 ? -8.852 37.5 19.906 1 52.44 78 ALA A N 1
ATOM 615 C CA . ALA A 1 78 ? -9.828 36.562 20.469 1 52.44 78 ALA A CA 1
ATOM 616 C C . ALA A 1 78 ? -9.266 35.156 20.469 1 52.44 78 ALA A C 1
ATOM 618 O O . ALA A 1 78 ? -8.906 34.625 19.422 1 52.44 78 ALA A O 1
ATOM 619 N N . HIS A 1 79 ? -8.523 34.812 21.328 1 49.97 79 HIS A N 1
ATOM 620 C CA . HIS A 1 79 ? -7.98 33.469 21.547 1 49.97 79 HIS A CA 1
ATOM 621 C C . HIS A 1 79 ? -9.078 32.406 21.5 1 49.97 79 HIS A C 1
ATOM 623 O O . HIS A 1 79 ? -8.82 31.234 21.734 1 49.97 79 HIS A O 1
ATOM 629 N N . GLY A 1 80 ? -10.375 32.844 21.328 1 47.47 80 GLY A N 1
ATOM 630 C CA . GLY A 1 80 ? -11.406 31.891 21.641 1 47.47 80 GLY A CA 1
ATOM 631 C C . GLY A 1 80 ? -11.789 31.016 20.453 1 47.47 80 GLY A C 1
ATOM 632 O O . GLY A 1 80 ? -11.547 31.375 19.297 1 47.47 80 GLY A O 1
ATOM 633 N N . SER A 1 81 ? -11.812 29.688 20.625 1 49.66 81 SER A N 1
ATOM 634 C CA . SER A 1 81 ? -12.383 28.672 19.766 1 49.66 81 SER A CA 1
ATOM 635 C C . SER A 1 81 ? -13.75 29.094 19.219 1 49.66 81 SER A C 1
ATOM 637 O O . SER A 1 81 ? -14.695 29.281 20 1 49.66 81 SER A O 1
ATOM 639 N N . ALA A 1 82 ? -13.766 30 18.312 1 49.41 82 ALA A N 1
ATOM 640 C CA . ALA A 1 82 ? -15.102 30.281 17.797 1 49.41 82 ALA A CA 1
ATOM 641 C C . ALA A 1 82 ? -15.805 29.016 17.344 1 49.41 82 ALA A C 1
ATOM 643 O O . ALA A 1 82 ? -15.164 28.109 16.797 1 49.41 82 ALA A O 1
ATOM 644 N N . ASN A 1 83 ? -16.906 28.688 18.062 1 48.44 83 ASN A N 1
ATOM 645 C CA . ASN A 1 83 ? -17.828 27.625 17.672 1 48.44 83 ASN A CA 1
ATOM 646 C C . ASN A 1 83 ? -18.219 27.734 16.203 1 48.44 83 ASN A C 1
ATOM 648 O O . ASN A 1 83 ? -19.141 28.453 15.844 1 48.44 83 ASN A O 1
ATOM 652 N N . THR A 1 84 ? -17.266 27.906 15.391 1 51.25 84 THR A N 1
ATOM 653 C CA . THR A 1 84 ? -17.734 27.875 14.008 1 51.25 84 THR A CA 1
ATOM 654 C C . THR A 1 84 ? -18.656 26.672 13.781 1 51.25 84 THR A C 1
ATOM 656 O O . THR A 1 84 ? -18.328 25.547 14.188 1 51.25 84 THR A O 1
ATOM 659 N N . PRO A 1 85 ? -19.891 26.922 13.57 1 50 85 PRO A N 1
ATOM 660 C CA . PRO A 1 85 ? -20.703 25.766 13.219 1 50 85 PRO A CA 1
ATOM 661 C C . PRO A 1 85 ? -19.938 24.75 12.359 1 50 85 PRO A C 1
ATOM 663 O O . PRO A 1 85 ? -19.047 25.125 11.594 1 50 85 PRO A O 1
ATOM 666 N N . PRO A 1 86 ? -19.984 23.609 12.82 1 52 86 PRO A N 1
ATOM 667 C CA . PRO A 1 86 ? -19.328 22.578 12.008 1 52 86 PRO A CA 1
ATOM 668 C C . PRO A 1 86 ? -19.625 22.75 10.516 1 52 86 PRO A C 1
ATOM 670 O O . PRO A 1 86 ? -20.672 22.297 10.039 1 52 86 PRO A O 1
ATOM 673 N N . LEU A 1 87 ? -19.359 23.875 10.055 1 50.16 87 LEU A N 1
ATOM 674 C CA . LEU A 1 87 ? -19.578 24.203 8.648 1 50.16 87 LEU A CA 1
ATOM 675 C C . LEU A 1 87 ? -19.219 23.031 7.75 1 50.16 87 LEU A C 1
ATOM 677 O O . LEU A 1 87 ? -19.453 23.062 6.539 1 50.16 87 LEU A O 1
ATOM 681 N N . HIS A 1 88 ? -18.531 22.062 8.359 1 52.94 88 HIS A N 1
ATOM 682 C CA . HIS A 1 88 ? -18.219 20.875 7.578 1 52.94 88 HIS A CA 1
ATOM 683 C C . HIS A 1 88 ? -19.5 20.125 7.191 1 52.94 88 HIS A C 1
ATOM 685 O O . HIS A 1 88 ? -19.469 19.25 6.324 1 52.94 88 HIS A O 1
ATOM 691 N N . GLN A 1 89 ? -20.484 20.844 7.797 1 57.81 89 GLN A N 1
ATOM 692 C CA . GLN A 1 89 ? -21.75 20.141 7.582 1 57.81 89 GLN A CA 1
ATOM 693 C C . GLN A 1 89 ? -22.531 20.75 6.418 1 57.81 89 GLN A C 1
ATOM 695 O O . GLN A 1 89 ? -23.531 20.188 5.984 1 57.81 89 GLN A O 1
ATOM 700 N N . VAL A 1 90 ? -21.875 21.875 5.953 1 65.44 90 VAL A N 1
ATOM 701 C CA . VAL A 1 90 ? -22.641 22.438 4.84 1 65.44 90 VAL A CA 1
ATOM 702 C C . VAL A 1 90 ? -22.109 21.875 3.52 1 65.44 90 VAL A C 1
ATOM 704 O O . VAL A 1 90 ? -20.938 22.109 3.17 1 65.44 90 VAL A O 1
ATOM 707 N N . GLU A 1 91 ? -22.828 21.203 2.879 1 69.94 91 GLU A N 1
ATOM 708 C CA . GLU A 1 91 ? -22.469 20.422 1.702 1 69.94 91 GLU A CA 1
ATOM 709 C C . GLU A 1 91 ? -21.953 21.297 0.574 1 69.94 91 GLU A C 1
ATOM 711 O O . GLU A 1 91 ? -21.094 20.891 -0.2 1 69.94 91 GLU A O 1
ATOM 716 N N . TYR A 1 92 ? -22.484 22.641 0.559 1 77.88 92 TYR A N 1
ATOM 717 C CA . TYR A 1 92 ? -22.156 23.438 -0.623 1 77.88 92 TYR A CA 1
ATOM 718 C C . TYR A 1 92 ? -20.922 24.312 -0.375 1 77.88 92 TYR A C 1
ATOM 720 O O . TYR A 1 92 ? -20.5 25.062 -1.258 1 77.88 92 TYR A O 1
ATOM 728 N N . VAL A 1 93 ? -20.391 24.203 0.75 1 79.69 93 VAL A N 1
ATOM 729 C CA . VAL A 1 93 ? -19.203 25.016 1.036 1 79.69 93 VAL A CA 1
ATOM 730 C C . VAL A 1 93 ? -17.938 24.234 0.679 1 79.69 93 VAL A C 1
ATOM 732 O O . VAL A 1 93 ? -17.75 23.109 1.148 1 79.69 93 VAL A O 1
ATOM 735 N N . ASN A 1 94 ? -17.094 24.859 -0.077 1 77.31 94 ASN A N 1
ATOM 736 C CA . ASN A 1 94 ? -15.891 24.203 -0.549 1 77.31 94 ASN A CA 1
ATOM 737 C C . ASN A 1 94 ? -14.734 24.391 0.43 1 77.31 94 ASN A C 1
ATOM 739 O O . ASN A 1 94 ? -14.062 23.422 0.796 1 77.31 94 ASN A O 1
ATOM 743 N N . TYR A 1 95 ? -14.516 25.734 0.792 1 80.5 95 TYR A N 1
ATOM 744 C CA . TYR A 1 95 ? -13.383 26.016 1.663 1 80.5 95 TYR A CA 1
ATOM 745 C C . TYR A 1 95 ? -13.719 27.094 2.678 1 80.5 95 TYR A C 1
ATOM 747 O O . TYR A 1 95 ? -14.711 27.828 2.516 1 80.5 95 TYR A O 1
ATOM 755 N N . PHE A 1 96 ? -12.906 27.094 3.639 1 83.19 96 PHE A N 1
ATOM 756 C CA . PHE A 1 96 ? -12.938 28.156 4.637 1 83.19 96 PHE A CA 1
ATOM 757 C C . PHE A 1 96 ? -11.617 28.922 4.656 1 83.19 96 PHE A C 1
ATOM 759 O O . PHE A 1 96 ? -10.547 28.312 4.543 1 83.19 96 PHE A O 1
ATOM 766 N N . HIS A 1 97 ? -11.836 30.234 4.699 1 88.81 97 HIS A N 1
ATOM 767 C CA . HIS A 1 97 ? -10.656 31.078 4.82 1 88.81 97 HIS A CA 1
ATOM 768 C C . HIS A 1 97 ? -10.727 31.953 6.066 1 88.81 97 HIS A C 1
ATOM 770 O O . HIS A 1 97 ? -11.719 32.656 6.273 1 88.81 97 HIS A O 1
ATOM 776 N N . ASN A 1 98 ? -9.719 31.859 6.883 1 89.56 98 ASN A N 1
ATOM 777 C CA . ASN A 1 98 ? -9.625 32.719 8.055 1 89.56 98 ASN A CA 1
ATOM 778 C C . ASN A 1 98 ? -8.711 33.906 7.801 1 89.56 98 ASN A C 1
ATOM 780 O O . ASN A 1 98 ? -7.594 33.75 7.305 1 89.56 98 ASN A O 1
ATOM 784 N N . ILE A 1 99 ? -9.227 35.062 8.086 1 90.12 99 ILE A N 1
ATOM 785 C CA . ILE A 1 99 ? -8.453 36.312 7.953 1 90.12 99 ILE A CA 1
ATOM 786 C C . ILE A 1 99 ? -8.328 37 9.312 1 90.12 99 ILE A C 1
ATOM 788 O O . ILE A 1 99 ? -9.336 37.219 9.992 1 90.12 99 ILE A O 1
ATOM 792 N N . ARG A 1 100 ? -7.113 37.281 9.766 1 89.25 100 ARG A N 1
ATOM 793 C CA . ARG A 1 100 ? -6.867 37.938 11.039 1 89.25 100 ARG A CA 1
ATOM 794 C C . ARG A 1 100 ? -7.121 39.438 10.922 1 89.25 100 ARG A C 1
ATOM 796 O O . ARG A 1 100 ? -6.742 40.062 9.93 1 89.25 100 ARG A O 1
ATOM 803 N N . MET A 1 101 ? -7.809 39.938 11.922 1 87.56 101 MET A N 1
ATOM 804 C CA . MET A 1 101 ? -8.07 41.375 12 1 87.56 101 MET A CA 1
ATOM 805 C C . MET A 1 101 ? -7.168 42.031 13.039 1 87.56 101 MET A C 1
ATOM 807 O O . MET A 1 101 ? -6.852 41.438 14.062 1 87.56 101 MET A O 1
ATOM 811 N N . PRO A 1 102 ? -6.766 43.312 12.695 1 87.44 102 PRO A N 1
ATOM 812 C CA . PRO A 1 102 ? -7.195 44.156 11.586 1 87.44 102 PRO A CA 1
ATOM 813 C C . PRO A 1 102 ? -6.48 43.812 10.273 1 87.44 102 PRO A C 1
ATOM 815 O O . PRO A 1 102 ? -5.348 43.312 10.297 1 87.44 102 PRO A O 1
ATOM 818 N N . LEU A 1 103 ? -7.023 44.188 9.227 1 83.5 103 LEU A N 1
ATOM 819 C CA . LEU A 1 103 ? -6.555 43.812 7.895 1 83.5 103 LEU A CA 1
ATOM 820 C C . LEU A 1 103 ? -5.203 44.438 7.59 1 83.5 103 LEU A C 1
ATOM 822 O O . LEU A 1 103 ? -4.352 43.812 6.953 1 83.5 103 LEU A O 1
ATOM 826 N N . HIS A 1 104 ? -4.992 45.656 8.078 1 85.25 104 HIS A N 1
ATOM 827 C CA . HIS A 1 104 ? -3.779 46.406 7.727 1 85.25 104 HIS A CA 1
ATOM 828 C C . HIS A 1 104 ? -2.545 45.75 8.344 1 85.25 104 HIS A C 1
ATOM 830 O O . HIS A 1 104 ? -1.436 45.875 7.824 1 85.25 104 HIS A O 1
ATOM 836 N N . GLU A 1 105 ? -2.742 45 9.352 1 85.62 105 GLU A N 1
ATOM 837 C CA . GLU A 1 105 ? -1.632 44.281 10 1 85.62 105 GLU A CA 1
ATOM 838 C C . GLU A 1 105 ? -1.454 42.875 9.438 1 85.62 105 GLU A C 1
ATOM 840 O O . GLU A 1 105 ? -0.419 42.25 9.648 1 85.62 105 GLU A O 1
ATOM 845 N N . ASN A 1 106 ? -2.451 42.469 8.703 1 88.31 106 ASN A N 1
ATOM 846 C CA . ASN A 1 106 ? -2.447 41.094 8.203 1 88.31 106 ASN A CA 1
ATOM 847 C C . ASN A 1 106 ? -2.787 41.031 6.719 1 88.31 106 ASN A C 1
ATOM 849 O O . ASN A 1 106 ? -3.643 40.25 6.305 1 88.31 106 ASN A O 1
ATOM 853 N N . THR A 1 107 ? -2.154 41.844 5.953 1 86.88 107 THR A N 1
ATOM 854 C CA . THR A 1 107 ? -2.42 41.938 4.523 1 86.88 107 THR A CA 1
ATOM 855 C C . THR A 1 107 ? -2.16 40.625 3.818 1 86.88 107 THR A C 1
ATOM 857 O O . THR A 1 107 ? -2.805 40.312 2.814 1 86.88 107 THR A O 1
ATOM 860 N N . ASN A 1 108 ? -1.296 39.844 4.367 1 88.19 108 ASN A N 1
ATOM 861 C CA . ASN A 1 108 ? -0.937 38.562 3.754 1 88.19 108 ASN A CA 1
ATOM 862 C C . ASN A 1 108 ? -2.123 37.594 3.723 1 88.19 108 ASN A C 1
ATOM 864 O O . ASN A 1 108 ? -2.219 36.75 2.832 1 88.19 108 ASN A O 1
ATOM 868 N N . ASP A 1 109 ? -3.018 37.781 4.656 1 90.94 109 ASP A N 1
ATOM 869 C CA . ASP A 1 109 ? -4.184 36.906 4.703 1 90.94 109 ASP A CA 1
ATOM 870 C C . ASP A 1 109 ? -5.113 37.156 3.521 1 90.94 109 ASP A C 1
ATOM 872 O O . ASP A 1 109 ? -5.637 36.219 2.918 1 90.94 109 ASP A O 1
ATOM 876 N N . MET A 1 110 ? -5.234 38.406 3.195 1 87.94 110 MET A N 1
ATOM 877 C CA . MET A 1 110 ? -6.066 38.75 2.049 1 87.94 110 MET A CA 1
ATOM 878 C C . MET A 1 110 ? -5.418 38.312 0.745 1 87.94 110 MET A C 1
ATOM 880 O O . MET A 1 110 ? -6.105 37.844 -0.168 1 87.94 110 MET A O 1
ATOM 884 N N . LEU A 1 111 ? -4.184 38.5 0.737 1 89.38 111 LEU A N 1
ATOM 885 C CA . LEU A 1 111 ? -3.457 38.094 -0.457 1 89.38 111 LEU A CA 1
ATOM 886 C C . LEU A 1 111 ? -3.547 36.562 -0.656 1 89.38 111 LEU A C 1
ATOM 888 O O . LEU A 1 111 ? -3.617 36.094 -1.79 1 89.38 111 LEU A O 1
ATOM 892 N N . ARG A 1 112 ? -3.521 35.875 0.405 1 92.06 112 ARG A N 1
ATOM 893 C CA . ARG A 1 112 ? -3.682 34.438 0.341 1 92.06 112 ARG A CA 1
ATOM 894 C C . ARG A 1 112 ? -5.023 34.062 -0.279 1 92.06 112 ARG A C 1
ATOM 896 O O . ARG A 1 112 ? -5.09 33.156 -1.143 1 92.06 112 ARG A O 1
ATOM 903 N N . VAL A 1 113 ? -6.043 34.688 0.167 1 88.75 113 VAL A N 1
ATOM 904 C CA . VAL A 1 113 ? -7.375 34.406 -0.366 1 88.75 113 VAL A CA 1
ATOM 905 C C . VAL A 1 113 ? -7.406 34.719 -1.858 1 88.75 113 VAL A C 1
ATOM 907 O O . VAL A 1 113 ? -7.984 33.969 -2.648 1 88.75 113 VAL A O 1
ATOM 910 N N . ALA A 1 114 ? -6.785 35.844 -2.191 1 87.44 114 ALA A N 1
ATOM 911 C CA . ALA A 1 114 ? -6.723 36.219 -3.598 1 87.44 114 ALA A CA 1
ATOM 912 C C . ALA A 1 114 ? -6.016 35.188 -4.438 1 87.44 114 ALA A C 1
ATOM 914 O O . ALA A 1 114 ? -6.473 34.812 -5.527 1 87.44 114 ALA A O 1
ATOM 915 N N . ARG A 1 115 ? -4.953 34.656 -3.945 1 89.88 115 ARG A N 1
ATOM 916 C CA . ARG A 1 115 ? -4.211 33.656 -4.672 1 89.88 115 ARG A CA 1
ATOM 917 C C . ARG A 1 115 ? -5.031 32.375 -4.801 1 89.88 115 ARG A C 1
ATOM 919 O O . ARG A 1 115 ? -5.012 31.719 -5.848 1 89.88 115 ARG A O 1
ATOM 926 N N . ARG A 1 116 ? -5.742 32.031 -3.777 1 88.38 116 ARG A N 1
ATOM 927 C CA . ARG A 1 116 ? -6.602 30.844 -3.811 1 88.38 116 ARG A CA 1
ATOM 928 C C . ARG A 1 116 ? -7.691 31 -4.867 1 88.38 116 ARG A C 1
ATOM 930 O O . ARG A 1 116 ? -7.996 30.047 -5.586 1 88.38 116 ARG A O 1
ATOM 937 N N . LEU A 1 117 ? -8.211 32.156 -5.008 1 83.19 117 LEU A N 1
ATOM 938 C CA . LEU A 1 117 ? -9.32 32.406 -5.918 1 83.19 117 LEU A CA 1
ATOM 939 C C . LEU A 1 117 ? -8.836 32.469 -7.363 1 83.19 117 LEU A C 1
ATOM 941 O O . LEU A 1 117 ? -9.594 32.156 -8.289 1 83.19 117 LEU A O 1
ATOM 945 N N . THR A 1 118 ? -7.648 32.875 -7.52 1 83.75 118 THR A N 1
ATOM 946 C CA . THR A 1 118 ? -7.148 33.062 -8.883 1 83.75 118 THR A CA 1
ATOM 947 C C . THR A 1 118 ? -6.371 31.812 -9.328 1 83.75 118 THR A C 1
ATOM 949 O O . THR A 1 118 ? -5.766 31.812 -10.406 1 83.75 118 THR A O 1
ATOM 952 N N . GLY A 1 119 ? -6.23 30.828 -8.484 1 84.5 119 GLY A N 1
ATOM 953 C CA . GLY A 1 119 ? -5.57 29.594 -8.875 1 84.5 119 GLY A CA 1
ATOM 954 C C . GLY A 1 119 ? -4.059 29.688 -8.859 1 84.5 119 GLY A C 1
ATOM 955 O O . GLY A 1 119 ? -3.379 29.016 -9.641 1 84.5 119 GLY A O 1
ATOM 956 N N . ARG A 1 120 ? -3.529 30.531 -8.016 1 88.19 120 ARG A N 1
ATOM 957 C CA . ARG A 1 120 ? -2.088 30.734 -7.941 1 88.19 120 ARG A CA 1
ATOM 958 C C . ARG A 1 120 ? -1.548 30.344 -6.574 1 88.19 120 ARG A C 1
ATOM 960 O O . ARG A 1 120 ? -0.456 30.75 -6.184 1 88.19 120 ARG A O 1
ATOM 967 N N . SER A 1 121 ? -2.373 29.609 -5.879 1 93.19 121 SER A N 1
ATOM 968 C CA . SER A 1 121 ? -1.983 29.219 -4.527 1 93.19 121 SER A CA 1
ATOM 969 C C . SER A 1 121 ? -0.874 28.172 -4.551 1 93.19 121 SER A C 1
ATOM 971 O O . SER A 1 121 ? -0.831 27.328 -5.441 1 93.19 121 SER A O 1
ATOM 973 N N . ILE A 1 122 ? -0.005 28.297 -3.602 1 95.5 122 ILE A N 1
ATOM 974 C CA . ILE A 1 122 ? 1.071 27.344 -3.4 1 95.5 122 ILE A CA 1
ATOM 975 C C . ILE A 1 122 ? 0.751 26.453 -2.199 1 95.5 122 ILE A C 1
ATOM 977 O O . ILE A 1 122 ? 0.458 26.953 -1.11 1 95.5 122 ILE A O 1
ATOM 981 N N . GLY A 1 123 ? 0.677 25.203 -2.467 1 98.06 123 GLY A N 1
ATOM 982 C CA . GLY A 1 123 ? 0.54 24.219 -1.398 1 98.06 123 GLY A CA 1
ATOM 983 C C . GLY A 1 123 ? 1.854 23.578 -1.013 1 98.06 123 GLY A C 1
ATOM 984 O O . GLY A 1 123 ? 2.682 23.266 -1.877 1 98.06 123 GLY A O 1
ATOM 985 N N . LEU A 1 124 ? 2.068 23.422 0.256 1 98.69 124 LEU A N 1
ATOM 986 C CA . LEU A 1 124 ? 3.279 22.797 0.773 1 98.69 124 LEU A CA 1
ATOM 987 C C . LEU A 1 124 ? 2.947 21.516 1.54 1 98.69 124 LEU A C 1
ATOM 989 O O . LEU A 1 124 ? 2.125 21.531 2.459 1 98.69 124 LEU A O 1
ATOM 993 N N . VAL A 1 125 ? 3.529 20.469 1.111 1 98.75 125 VAL A N 1
ATOM 994 C CA . VAL A 1 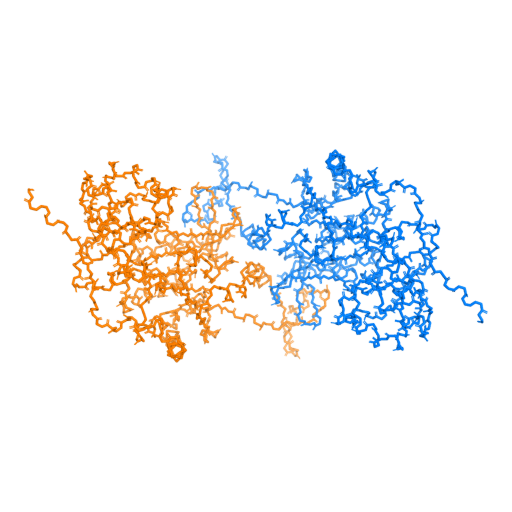125 ? 3.355 19.156 1.754 1 98.75 125 VAL A CA 1
ATOM 995 C C . VAL A 1 125 ? 4.641 18.766 2.475 1 98.75 125 VAL A C 1
ATOM 997 O O . VAL A 1 125 ? 5.711 18.719 1.867 1 98.75 125 VAL A O 1
ATOM 1000 N N . LEU A 1 126 ? 4.492 18.484 3.762 1 98.81 126 LEU A N 1
ATOM 1001 C CA . LEU A 1 126 ? 5.637 18.141 4.594 1 98.81 126 LEU A CA 1
ATOM 1002 C C . LEU A 1 126 ? 5.582 16.672 5.008 1 98.81 126 LEU A C 1
ATOM 1004 O O . LEU A 1 126 ? 4.672 16.266 5.723 1 98.81 126 LEU A O 1
ATOM 1008 N N . GLY A 1 127 ? 6.578 15.953 4.633 1 98.19 127 GLY A N 1
ATOM 1009 C CA . GLY A 1 127 ? 6.609 14.523 4.887 1 98.19 127 GLY A CA 1
ATOM 1010 C C . GLY A 1 127 ? 7.062 14.18 6.293 1 98.19 127 GLY A C 1
ATOM 1011 O O . GLY A 1 127 ? 7.617 15.023 6.996 1 98.19 127 GLY A O 1
ATOM 1012 N N . GLY A 1 128 ? 6.82 12.938 6.641 1 96.56 128 GLY A N 1
ATOM 1013 C CA . GLY A 1 128 ? 7.273 12.422 7.922 1 96.56 128 GLY A CA 1
ATOM 1014 C C . GLY A 1 128 ? 8.695 11.906 7.887 1 96.56 128 GLY A C 1
ATOM 1015 O O . GLY A 1 128 ? 9.18 11.461 6.84 1 96.56 128 GLY A O 1
ATOM 1016 N N . GLY A 1 129 ? 9.32 11.961 9.102 1 93.88 129 GLY A N 1
ATOM 1017 C CA . GLY A 1 129 ? 10.703 11.516 9.188 1 93.88 129 GLY A CA 1
ATOM 1018 C C . GLY A 1 129 ? 11.305 11.688 10.57 1 93.88 129 GLY A C 1
ATOM 1019 O O . GLY A 1 129 ? 12.523 11.789 10.711 1 93.88 129 GLY A O 1
ATOM 1020 N N . GLY A 1 130 ? 10.5 11.781 11.562 1 92.62 130 GLY A N 1
ATOM 1021 C CA . GLY A 1 130 ? 11.023 11.992 12.906 1 92.62 130 GLY A CA 1
ATOM 1022 C C . GLY A 1 130 ? 11.789 13.289 13.055 1 92.62 130 GLY A C 1
ATOM 1023 O O . GLY A 1 130 ? 11.375 14.328 12.547 1 92.62 130 GLY A O 1
ATOM 1024 N N . ALA A 1 131 ? 12.875 13.18 13.758 1 92.81 131 ALA A N 1
ATOM 1025 C CA . ALA A 1 131 ? 13.672 14.375 14.031 1 92.81 131 ALA A CA 1
ATOM 1026 C C . ALA A 1 131 ? 14.148 15.023 12.734 1 92.81 131 ALA A C 1
ATOM 1028 O O . ALA A 1 131 ? 14.445 16.219 12.703 1 92.81 131 ALA A O 1
ATOM 1029 N N . ARG A 1 132 ? 14.227 14.273 11.68 1 96 132 ARG A N 1
ATOM 1030 C CA . ARG A 1 132 ? 14.625 14.812 10.383 1 96 132 ARG A CA 1
ATOM 1031 C C . ARG A 1 132 ? 13.617 15.836 9.891 1 96 132 ARG A C 1
ATOM 1033 O O . ARG A 1 132 ? 13.945 16.688 9.055 1 96 132 ARG A O 1
ATOM 1040 N N . GLY A 1 133 ? 12.414 15.75 10.398 1 96.5 133 GLY A N 1
ATOM 1041 C CA . GLY A 1 133 ? 11.352 16.672 10.008 1 96.5 133 GLY A CA 1
ATOM 1042 C C . GLY A 1 133 ? 11.602 18.094 10.453 1 96.5 133 GLY A C 1
ATOM 1043 O O . GLY A 1 133 ? 10.961 19.031 9.969 1 96.5 133 GLY A O 1
ATOM 1044 N N . LEU A 1 134 ? 12.586 18.297 11.312 1 96.56 134 LEU A N 1
ATOM 1045 C CA . LEU A 1 134 ? 12.938 19.656 11.719 1 96.56 134 LEU A CA 1
ATOM 1046 C C . LEU A 1 134 ? 13.531 20.438 10.555 1 96.56 134 LEU A C 1
ATOM 1048 O O . LEU A 1 134 ? 13.562 21.672 10.578 1 96.56 134 LEU A O 1
ATOM 1052 N N . ALA A 1 135 ? 13.953 19.734 9.562 1 97.94 135 ALA A N 1
ATOM 1053 C CA . ALA A 1 135 ? 14.477 20.375 8.352 1 97.94 135 ALA A CA 1
ATOM 1054 C C . ALA A 1 135 ? 13.383 21.156 7.629 1 97.94 135 ALA A C 1
ATOM 1056 O O . ALA A 1 135 ? 13.68 22.047 6.84 1 97.94 135 ALA A O 1
ATOM 1057 N N . HIS A 1 136 ? 12.133 20.766 7.824 1 98.69 136 HIS A N 1
ATOM 1058 C CA . HIS A 1 136 ? 11.016 21.484 7.223 1 98.69 136 HIS A CA 1
ATOM 1059 C C . HIS A 1 136 ? 11.086 22.984 7.539 1 98.69 136 HIS A C 1
ATOM 1061 O O . HIS A 1 136 ? 10.742 23.812 6.699 1 98.69 136 HIS A O 1
ATOM 1067 N N . ILE A 1 137 ? 11.523 23.344 8.703 1 98.44 137 ILE A N 1
ATOM 1068 C CA . ILE A 1 137 ? 11.609 24.734 9.133 1 98.44 137 ILE A CA 1
ATOM 1069 C C . ILE A 1 137 ? 12.617 25.469 8.273 1 98.44 137 ILE A C 1
ATOM 1071 O O . ILE A 1 137 ? 12.391 26.625 7.883 1 98.44 137 ILE A O 1
ATOM 1075 N N . GLY A 1 138 ? 13.734 24.797 8.016 1 98.38 138 GLY A N 1
ATOM 1076 C CA . GLY A 1 138 ? 14.727 25.391 7.133 1 98.38 138 GLY A CA 1
ATOM 1077 C C . GLY A 1 138 ? 14.188 25.672 5.738 1 98.38 138 GLY A C 1
ATOM 1078 O O . GLY A 1 138 ? 14.5 26.703 5.145 1 98.38 138 GLY A O 1
ATOM 1079 N N . ILE A 1 139 ? 13.445 24.797 5.25 1 98.56 139 ILE A N 1
ATOM 1080 C CA . ILE A 1 139 ? 12.852 24.953 3.926 1 98.56 139 ILE A CA 1
ATOM 1081 C C . ILE A 1 139 ? 11.844 26.094 3.941 1 98.56 139 ILE A C 1
ATOM 1083 O O . ILE A 1 139 ? 11.789 26.906 3.008 1 98.56 139 ILE A O 1
ATOM 1087 N N . LEU A 1 140 ? 11.023 26.156 4.953 1 98.31 140 LEU A N 1
ATOM 1088 C CA . LEU A 1 140 ? 10.078 27.25 5.109 1 98.31 140 LEU A CA 1
ATOM 1089 C C . LEU A 1 140 ? 10.797 28.594 5.152 1 98.31 140 LEU A C 1
ATOM 1091 O O . LEU A 1 140 ? 10.344 29.562 4.547 1 98.31 140 LEU A O 1
ATOM 1095 N N . LYS A 1 141 ? 11.891 28.609 5.832 1 97.88 141 LYS A N 1
ATOM 1096 C CA . LYS A 1 141 ? 12.695 29.828 5.902 1 97.88 141 LYS A CA 1
ATOM 1097 C C . LYS A 1 141 ? 13.18 30.25 4.516 1 97.88 141 LYS A C 1
ATOM 1099 O O . LYS A 1 141 ? 13.109 31.422 4.16 1 97.88 141 LYS A O 1
ATOM 1104 N N . ALA A 1 142 ? 13.664 29.312 3.779 1 98.19 142 ALA A N 1
ATOM 1105 C CA . ALA A 1 142 ? 14.125 29.594 2.424 1 98.19 142 ALA A CA 1
ATOM 1106 C C . ALA A 1 142 ? 12.992 30.109 1.544 1 98.19 142 ALA A C 1
ATOM 1108 O O . ALA A 1 142 ? 13.172 31.031 0.754 1 98.19 142 ALA A O 1
ATOM 1109 N N . LEU A 1 143 ? 11.836 29.516 1.648 1 96.88 143 LEU A N 1
ATOM 1110 C CA . LEU A 1 143 ? 10.672 29.938 0.875 1 96.88 143 LEU A CA 1
ATOM 1111 C C . LEU A 1 143 ? 10.305 31.391 1.201 1 96.88 143 LEU A C 1
ATOM 1113 O O . LEU A 1 143 ? 10.094 32.188 0.296 1 96.88 143 LEU A O 1
ATOM 1117 N N . GLU A 1 144 ? 10.242 31.688 2.465 1 94.44 144 GLU A N 1
ATOM 1118 C CA . GLU A 1 144 ? 9.891 33.031 2.891 1 94.44 144 GLU A CA 1
ATOM 1119 C C . GLU A 1 144 ? 10.93 34.062 2.41 1 94.44 144 GLU A C 1
ATOM 1121 O O . GLU A 1 144 ? 10.57 35.156 1.965 1 94.44 144 GLU A O 1
ATOM 1126 N N . GLU A 1 145 ? 12.133 33.688 2.525 1 95.12 145 GLU A N 1
ATOM 1127 C CA . GLU A 1 145 ? 13.211 34.594 2.102 1 95.12 145 GLU A CA 1
ATOM 1128 C C . GLU A 1 145 ? 13.133 34.875 0.605 1 95.12 145 GLU A C 1
ATOM 1130 O O . GLU A 1 145 ? 13.492 35.969 0.156 1 95.12 145 GLU A O 1
ATOM 1135 N N . CYS A 1 146 ? 12.672 33.969 -0.112 1 94.5 146 CYS A N 1
ATOM 1136 C CA . CYS A 1 146 ? 12.562 34.125 -1.558 1 94.5 146 CYS A CA 1
ATOM 1137 C C . CYS A 1 146 ? 11.25 34.781 -1.933 1 94.5 146 CYS A C 1
ATOM 1139 O O . CYS A 1 146 ? 10.961 34.969 -3.115 1 94.5 146 CYS A O 1
ATOM 1141 N N . GLY A 1 147 ? 10.438 35.031 -0.983 1 91.06 147 GLY A N 1
ATOM 1142 C CA . GLY A 1 147 ? 9.195 35.75 -1.219 1 91.06 147 GLY A CA 1
ATOM 1143 C C . GLY A 1 147 ? 8.062 34.844 -1.684 1 91.06 147 GLY A C 1
ATOM 1144 O O . GLY A 1 147 ? 7.09 35.312 -2.275 1 91.06 147 GLY A O 1
ATOM 1145 N N . LEU A 1 148 ? 8.188 33.594 -1.506 1 92.75 148 LEU A N 1
ATOM 1146 C CA . LEU A 1 148 ? 7.121 32.688 -1.855 1 92.75 148 LEU A CA 1
ATOM 1147 C C . LEU A 1 148 ? 6.195 32.438 -0.666 1 92.75 148 LEU A C 1
ATOM 1149 O O . LEU A 1 148 ? 6.648 32 0.401 1 92.75 148 LEU A O 1
ATOM 1153 N N . ASP A 1 149 ? 4.949 32.719 -0.833 1 92.81 149 ASP A N 1
ATOM 1154 C CA . ASP A 1 149 ? 3.973 32.562 0.239 1 92.81 149 ASP A CA 1
ATOM 1155 C C . ASP A 1 149 ? 3.246 31.203 0.124 1 92.81 149 ASP A C 1
ATOM 1157 O O . ASP A 1 149 ? 2.6 30.938 -0.889 1 92.81 149 ASP A O 1
ATOM 1161 N N . VAL A 1 150 ? 3.305 30.453 1.166 1 95.62 150 VAL A N 1
ATOM 1162 C CA . VAL A 1 150 ? 2.561 29.203 1.24 1 95.62 150 VAL A CA 1
ATOM 1163 C C . VAL A 1 150 ? 1.115 29.484 1.644 1 95.62 150 VAL A C 1
ATOM 1165 O O . VAL A 1 150 ? 0.863 30.172 2.627 1 95.62 150 VAL A O 1
ATOM 1168 N N . ASP A 1 151 ? 0.193 28.891 0.913 1 95.5 151 ASP A N 1
ATOM 1169 C CA . ASP A 1 151 ? -1.213 29.219 1.131 1 95.5 151 ASP A CA 1
ATOM 1170 C C . ASP A 1 151 ? -1.94 28.078 1.83 1 95.5 151 ASP A C 1
ATOM 1172 O O . ASP A 1 151 ? -2.926 28.297 2.537 1 95.5 151 ASP A O 1
ATOM 1176 N N . VAL A 1 152 ? -1.562 26.906 1.544 1 96.88 152 VAL A N 1
ATOM 1177 C CA . VAL A 1 152 ? -2.104 25.688 2.141 1 96.88 152 VAL A CA 1
ATOM 1178 C C . VAL A 1 152 ? -0.963 24.766 2.566 1 96.88 152 VAL A C 1
ATOM 1180 O O . VAL A 1 152 ? 0.047 24.656 1.867 1 96.88 152 VAL A O 1
ATOM 1183 N N . VAL A 1 153 ? -1.118 24.172 3.729 1 98.5 153 VAL A N 1
ATOM 1184 C CA . VAL A 1 153 ? -0.052 23.297 4.203 1 98.5 153 VAL A CA 1
ATOM 1185 C C . VAL A 1 153 ? -0.645 21.969 4.672 1 98.5 153 VAL A C 1
ATOM 1187 O O . VAL A 1 153 ? -1.729 21.953 5.258 1 98.5 153 VAL A O 1
ATOM 1190 N N . GLY A 1 154 ? -0.085 20.922 4.359 1 98.5 154 GLY A N 1
ATOM 1191 C CA . GLY A 1 154 ? -0.411 19.578 4.805 1 98.5 154 GLY A CA 1
ATOM 1192 C C . GLY A 1 154 ? 0.807 18.781 5.223 1 98.5 154 GLY A C 1
ATOM 1193 O O . GLY A 1 154 ? 1.937 19.125 4.875 1 98.5 154 GLY A O 1
ATOM 1194 N N . GLY A 1 155 ? 0.542 17.781 5.992 1 98.44 155 GLY A N 1
ATOM 1195 C CA . GLY A 1 155 ? 1.721 17.031 6.418 1 98.44 155 GLY A CA 1
ATOM 1196 C C . GLY A 1 155 ? 1.395 15.68 7.016 1 98.44 155 GLY A C 1
ATOM 1197 O O . GLY A 1 155 ? 0.224 15.352 7.215 1 98.44 155 GLY A O 1
ATOM 1198 N N . THR A 1 156 ? 2.445 14.93 7.23 1 98.56 156 THR A N 1
ATOM 1199 C CA . THR A 1 156 ? 2.395 13.602 7.828 1 98.56 156 THR A CA 1
ATOM 1200 C C . THR A 1 156 ? 3.428 13.469 8.945 1 98.56 156 THR A C 1
ATOM 1202 O O . THR A 1 156 ? 4.586 13.852 8.773 1 98.56 156 THR A O 1
ATOM 1205 N N . SER A 1 157 ? 3.031 12.906 10.109 1 97.81 157 SER A N 1
ATOM 1206 C CA . SER A 1 157 ? 3.924 12.688 11.242 1 97.81 157 SER A CA 1
ATOM 1207 C C . SER A 1 157 ? 4.605 13.984 11.672 1 97.81 157 SER A C 1
ATOM 1209 O O . SER A 1 157 ? 3.936 14.992 11.906 1 97.81 157 SER A O 1
ATOM 1211 N N . MET A 1 158 ? 5.859 14.062 11.68 1 97.31 158 MET A N 1
ATOM 1212 C CA . MET A 1 158 ? 6.57 15.289 12.047 1 97.31 158 MET A CA 1
ATOM 1213 C C . MET A 1 158 ? 6.215 16.422 11.086 1 97.31 158 MET A C 1
ATOM 1215 O O . MET A 1 158 ? 6.16 17.594 11.492 1 97.31 158 MET A O 1
ATOM 1219 N N . GLY A 1 159 ? 6.027 16.031 9.883 1 98.56 159 GLY A N 1
ATOM 1220 C CA . GLY A 1 159 ? 5.547 17.031 8.938 1 98.56 159 GLY A CA 1
ATOM 1221 C C . GLY A 1 159 ? 4.207 17.625 9.328 1 98.56 159 GLY A C 1
ATOM 1222 O O . GLY A 1 159 ? 3.967 18.812 9.109 1 98.56 159 GLY A O 1
ATOM 1223 N N . ALA A 1 160 ? 3.338 16.781 9.867 1 98.81 160 ALA A N 1
ATOM 1224 C CA . ALA A 1 160 ? 2.055 17.281 10.352 1 98.81 160 ALA A CA 1
ATOM 1225 C C . ALA A 1 160 ? 2.252 18.297 11.484 1 98.81 160 ALA A C 1
ATOM 1227 O O . ALA A 1 160 ? 1.562 19.312 11.539 1 98.81 160 ALA A O 1
ATOM 1228 N N . LEU A 1 161 ? 3.186 18.031 12.383 1 98.44 161 LEU A N 1
ATOM 1229 C CA . LEU A 1 161 ? 3.465 18.938 13.492 1 98.44 161 LEU A CA 1
ATOM 1230 C C . LEU A 1 161 ? 3.949 20.281 12.984 1 98.44 161 LEU A C 1
ATOM 1232 O O . LEU A 1 161 ? 3.4 21.328 13.359 1 98.44 161 LEU A O 1
ATOM 1236 N N . ILE A 1 162 ? 4.926 20.266 12.141 1 98.62 162 ILE A N 1
ATOM 1237 C CA . ILE A 1 162 ? 5.508 21.5 11.641 1 98.62 162 ILE A CA 1
ATOM 1238 C C . ILE A 1 162 ? 4.484 22.25 10.789 1 98.62 162 ILE A C 1
ATOM 1240 O O . ILE A 1 162 ? 4.375 23.469 10.867 1 98.62 162 ILE A O 1
ATOM 1244 N N . ALA A 1 163 ? 3.793 21.484 9.992 1 98.81 163 ALA A N 1
ATOM 1245 C CA . ALA A 1 163 ? 2.75 22.094 9.172 1 98.81 163 ALA A CA 1
ATOM 1246 C C . ALA A 1 163 ? 1.695 22.781 10.039 1 98.81 163 ALA A C 1
ATOM 1248 O O . ALA A 1 163 ? 1.252 23.891 9.734 1 98.81 163 ALA A O 1
ATOM 1249 N N . ALA A 1 164 ? 1.298 22.094 11.062 1 98.69 164 ALA A N 1
ATOM 1250 C CA . ALA A 1 164 ? 0.291 22.641 11.961 1 98.69 164 ALA A CA 1
ATOM 1251 C C . ALA A 1 164 ? 0.796 23.922 12.633 1 98.69 164 ALA A C 1
ATOM 1253 O O . ALA A 1 164 ? 0.07 24.906 12.719 1 98.69 164 ALA A O 1
ATOM 1254 N N . LEU A 1 165 ? 2.002 23.891 13.117 1 98.31 165 LEU A N 1
ATOM 1255 C CA . LEU A 1 165 ? 2.594 25.078 13.734 1 98.31 165 LEU A CA 1
ATOM 1256 C C . LEU A 1 165 ? 2.652 26.234 12.734 1 98.31 165 LEU A C 1
ATOM 1258 O O . LEU A 1 165 ? 2.291 27.359 13.07 1 98.31 165 LEU A O 1
ATOM 1262 N N . TYR A 1 166 ? 3.057 25.938 11.547 1 98.25 166 TYR A N 1
ATOM 1263 C CA . TYR A 1 166 ? 3.164 26.984 10.531 1 98.25 166 TYR A CA 1
ATOM 1264 C C . TYR A 1 166 ? 1.786 27.5 10.148 1 98.25 166 TYR A C 1
ATOM 1266 O O . TYR A 1 166 ? 1.624 28.703 9.867 1 98.25 166 TYR A O 1
ATOM 1274 N N . ALA A 1 167 ? 0.841 26.625 10.07 1 97.5 167 ALA A N 1
ATOM 1275 C CA . ALA A 1 167 ? -0.522 27.031 9.742 1 97.5 167 ALA A CA 1
ATOM 1276 C C . ALA A 1 167 ? -1.087 27.953 10.82 1 97.5 167 ALA A C 1
ATOM 1278 O O . ALA A 1 167 ? -1.892 28.844 10.523 1 97.5 167 ALA A O 1
ATOM 1279 N N . GLN A 1 168 ? -0.68 27.688 12.039 1 95.19 168 GLN A N 1
ATOM 1280 C CA . GLN A 1 168 ? -1.12 28.531 13.148 1 95.19 168 GLN A CA 1
ATOM 1281 C C . GLN A 1 168 ? -0.388 29.859 13.164 1 95.19 168 GLN A C 1
ATOM 1283 O O . GLN A 1 168 ? -0.981 30.891 13.477 1 95.19 168 GLN A O 1
ATOM 1288 N N . TYR A 1 169 ? 0.887 29.844 12.805 1 94 169 TYR A N 1
ATOM 1289 C CA . TYR A 1 169 ? 1.717 31.031 12.859 1 94 169 TYR A CA 1
ATOM 1290 C C . TYR A 1 169 ? 2.416 31.266 11.523 1 94 169 TYR A C 1
ATOM 1292 O O . TYR A 1 169 ? 3.646 31.312 11.461 1 94 169 TYR A O 1
ATOM 1300 N N . PRO A 1 170 ? 1.65 31.531 10.5 1 93.62 170 PRO A N 1
ATOM 1301 C CA . PRO A 1 170 ? 2.297 31.75 9.203 1 93.62 170 PRO A CA 1
ATOM 1302 C C . PRO A 1 170 ? 3.164 33 9.18 1 93.62 170 PRO A C 1
ATOM 1304 O O . PRO A 1 170 ? 2.807 34.031 9.789 1 93.62 170 PRO A O 1
ATOM 1307 N N . LYS A 1 171 ? 4.344 32.938 8.555 1 90.31 171 LYS A N 1
ATOM 1308 C CA . LYS A 1 171 ? 5.289 34.031 8.398 1 90.31 171 LYS A CA 1
ATOM 1309 C C . LYS A 1 171 ? 5.852 34.469 9.742 1 90.31 171 LYS A C 1
ATOM 1311 O O . LYS A 1 171 ? 6.238 35.625 9.914 1 90.31 171 LYS A O 1
ATOM 1316 N N . ASP A 1 172 ? 5.715 33.656 10.734 1 93.69 172 ASP A N 1
ATOM 1317 C CA . ASP A 1 172 ? 6.328 33.844 12.047 1 93.69 172 ASP A CA 1
ATOM 1318 C C . ASP A 1 172 ? 7.164 32.625 12.422 1 93.69 172 ASP A C 1
ATOM 1320 O O . ASP A 1 172 ? 6.863 31.938 13.406 1 93.69 172 ASP A O 1
ATOM 1324 N N . LEU A 1 173 ? 8.234 32.438 11.789 1 96.06 173 LEU A N 1
ATOM 1325 C CA . LEU A 1 173 ? 9.047 31.234 11.938 1 96.06 173 LEU A CA 1
ATOM 1326 C C . LEU A 1 173 ? 9.727 31.219 13.305 1 96.06 173 LEU A C 1
ATOM 1328 O O . LEU A 1 173 ? 10.016 30.141 13.836 1 96.06 173 LEU A O 1
ATOM 1332 N N . GLU A 1 174 ? 10 32.375 13.812 1 96.31 174 GLU A N 1
ATOM 1333 C CA . GLU A 1 174 ? 10.586 32.406 15.148 1 96.31 174 GLU A CA 1
ATOM 1334 C C . GLU A 1 174 ? 9.695 31.703 16.156 1 96.31 174 GLU A C 1
ATOM 1336 O O . GLU A 1 174 ? 10.172 30.938 16.984 1 96.31 174 GLU A O 1
ATOM 1341 N N . ARG A 1 175 ? 8.445 32.031 16.078 1 96.38 175 ARG A N 1
ATOM 1342 C CA . ARG A 1 175 ? 7.484 31.375 16.969 1 96.38 175 ARG A CA 1
ATOM 1343 C C . ARG A 1 175 ? 7.367 29.891 16.672 1 96.38 175 ARG A C 1
ATOM 1345 O O . ARG A 1 175 ? 7.273 29.062 17.594 1 96.38 175 ARG A O 1
ATOM 1352 N N . VAL A 1 176 ? 7.367 29.547 15.445 1 97.12 176 VAL A N 1
ATOM 1353 C CA . VAL A 1 176 ? 7.32 28.141 15.039 1 97.12 176 VAL A CA 1
ATOM 1354 C C . VAL A 1 176 ? 8.516 27.406 15.625 1 97.12 176 VAL A C 1
ATOM 1356 O O . VAL A 1 176 ? 8.359 26.312 16.188 1 97.12 176 VAL A O 1
ATOM 1359 N N . ILE A 1 177 ? 9.672 27.984 15.531 1 97 177 ILE A N 1
ATOM 1360 C CA . ILE A 1 177 ? 10.898 27.375 16.031 1 97 177 ILE A CA 1
ATOM 1361 C C . ILE A 1 177 ? 10.812 27.219 17.547 1 97 177 ILE A C 1
ATOM 1363 O O . ILE A 1 177 ? 11.211 26.188 18.094 1 97 177 ILE A O 1
ATOM 1367 N N . LYS A 1 178 ? 10.32 28.188 18.172 1 96.75 178 LYS A N 1
ATOM 1368 C CA . LYS A 1 178 ? 10.188 28.141 19.625 1 96.75 178 LYS A CA 1
ATOM 1369 C C . LYS A 1 178 ? 9.32 26.953 20.047 1 96.75 178 LYS A C 1
ATOM 1371 O O . LYS A 1 178 ? 9.688 26.203 20.953 1 96.75 178 LYS A O 1
ATOM 1376 N N . HIS A 1 179 ? 8.156 26.844 19.469 1 96.5 179 HIS A N 1
ATOM 1377 C CA . HIS A 1 179 ? 7.246 25.75 19.781 1 96.5 179 HIS A CA 1
ATOM 1378 C C . HIS A 1 179 ? 7.848 24.406 19.406 1 96.5 179 HIS A C 1
ATOM 1380 O O . HIS A 1 179 ? 7.727 23.438 20.156 1 96.5 179 HIS A O 1
ATOM 1386 N N . ALA A 1 180 ? 8.5 24.344 18.25 1 95.38 180 ALA A N 1
ATOM 1387 C CA . ALA A 1 180 ? 9.156 23.109 17.828 1 95.38 180 ALA A CA 1
ATOM 1388 C C . ALA A 1 180 ? 10.258 22.703 18.797 1 95.38 180 ALA A C 1
ATOM 1390 O O . ALA A 1 180 ? 10.438 21.531 19.094 1 95.38 180 ALA A O 1
ATOM 1391 N N . ARG A 1 181 ? 10.992 23.672 19.234 1 94.75 181 ARG A N 1
ATOM 1392 C CA . ARG A 1 181 ? 12.055 23.422 20.203 1 94.75 181 ARG A CA 1
ATOM 1393 C C . ARG A 1 181 ? 11.492 22.891 21.516 1 94.75 181 ARG A C 1
ATOM 1395 O O . ARG A 1 181 ? 12.055 21.969 22.109 1 94.75 181 ARG A O 1
ATOM 1402 N N . ARG A 1 182 ? 10.453 23.453 21.953 1 93.94 182 ARG A N 1
ATOM 1403 C CA . ARG A 1 182 ? 9.812 23 23.172 1 93.94 182 ARG A CA 1
ATOM 1404 C C . ARG A 1 182 ? 9.328 21.562 23.031 1 93.94 182 ARG A C 1
ATOM 1406 O O . ARG A 1 182 ? 9.539 20.75 23.938 1 93.94 182 ARG A O 1
ATOM 1413 N N . PHE A 1 183 ? 8.711 21.344 21.984 1 91.56 183 PHE A N 1
ATOM 1414 C CA . PHE A 1 183 ? 8.258 19.969 21.734 1 91.56 183 PHE A CA 1
ATOM 1415 C C . PHE A 1 183 ? 9.445 19.016 21.703 1 91.56 183 PHE A C 1
ATOM 1417 O O . PHE A 1 183 ? 9.383 17.922 22.281 1 91.56 183 PHE A O 1
ATOM 1424 N N . SER A 1 184 ? 10.469 19.359 20.953 1 89.44 184 SER A N 1
ATOM 1425 C CA . SER A 1 184 ? 11.656 18.531 20.812 1 89.44 184 SER A CA 1
ATOM 1426 C C . SER A 1 184 ? 12.305 18.234 22.156 1 89.44 184 SER A C 1
ATOM 1428 O O . SER A 1 184 ? 12.766 17.125 22.406 1 89.44 184 SER A O 1
ATOM 1430 N N . SER A 1 185 ? 12.359 19.203 22.938 1 88.69 185 SER A N 1
ATOM 1431 C CA . SER A 1 185 ? 12.938 19.031 24.281 1 88.69 185 SER A CA 1
ATOM 1432 C C . SER A 1 185 ? 12.133 18.047 25.109 1 88.69 185 SER A C 1
ATOM 1434 O O . SER A 1 185 ? 12.703 17.219 25.812 1 88.69 185 SER A O 1
ATOM 1436 N N . LYS A 1 186 ? 10.875 18.109 25.031 1 85.69 186 LYS A N 1
ATOM 1437 C CA . LYS A 1 186 ? 10 17.203 25.766 1 85.69 186 LYS A CA 1
ATOM 1438 C C . LYS A 1 186 ? 10.109 15.781 25.203 1 85.69 186 LYS A C 1
ATOM 1440 O O . LYS A 1 186 ? 10.125 14.812 25.953 1 85.69 186 LYS A O 1
ATOM 1445 N N . ALA A 1 187 ? 10.133 15.727 23.922 1 82.25 187 ALA A N 1
ATOM 1446 C CA . ALA A 1 187 ? 10.219 14.43 23.25 1 82.25 187 ALA A CA 1
ATOM 1447 C C . ALA A 1 187 ? 11.539 13.742 23.562 1 82.25 187 ALA A C 1
ATOM 1449 O O . ALA A 1 187 ? 11.617 12.508 23.578 1 82.25 187 ALA A O 1
ATOM 1450 N N . ALA A 1 188 ? 12.539 14.461 23.828 1 78.06 188 ALA A N 1
ATOM 1451 C CA . ALA A 1 188 ? 13.867 13.922 24.109 1 78.06 188 ALA A CA 1
ATOM 1452 C C . ALA A 1 188 ? 14.016 13.562 25.578 1 78.06 188 ALA A C 1
ATOM 1454 O O . ALA A 1 188 ? 15 12.938 25.984 1 78.06 188 ALA A O 1
ATOM 1455 N N . ASN A 1 189 ? 13.047 13.867 26.359 1 81.62 189 ASN A N 1
ATOM 1456 C CA . ASN A 1 189 ? 13.109 13.609 27.797 1 81.62 189 ASN A CA 1
ATOM 1457 C C . ASN A 1 189 ? 12.945 12.125 28.109 1 81.62 189 ASN A C 1
ATOM 1459 O O . ASN A 1 189 ? 11.82 11.617 28.141 1 81.62 189 ASN A O 1
ATOM 1463 N N . LYS A 1 190 ? 13.953 11.461 28.484 1 79.69 190 LYS A N 1
ATOM 1464 C CA . LYS A 1 190 ? 13.977 10.023 28.719 1 79.69 190 LYS A CA 1
ATOM 1465 C C . LYS A 1 190 ? 13.25 9.672 30.016 1 79.69 190 LYS A C 1
ATOM 1467 O O . LYS A 1 190 ? 12.633 8.609 30.125 1 79.69 190 LYS A O 1
ATOM 1472 N N . LEU A 1 191 ? 13.391 10.539 31 1 74.75 191 LEU A N 1
ATOM 1473 C CA . LEU A 1 191 ? 12.742 10.273 32.281 1 74.75 191 LEU A CA 1
ATOM 1474 C C . LEU A 1 191 ? 11.227 10.234 32.125 1 74.75 191 LEU A C 1
ATOM 1476 O O . LEU A 1 191 ? 10.562 9.359 32.688 1 74.75 191 LEU A O 1
ATOM 1480 N N . ALA A 1 192 ? 10.695 11.164 31.391 1 76.81 192 ALA A N 1
ATOM 1481 C CA . ALA A 1 192 ? 9.258 11.195 31.141 1 76.81 192 ALA A CA 1
ATOM 1482 C C . ALA A 1 192 ? 8.805 9.93 30.422 1 76.81 192 ALA A C 1
ATOM 1484 O O . ALA A 1 192 ? 7.73 9.391 30.719 1 76.81 192 ALA A O 1
ATOM 1485 N N . LYS A 1 193 ? 9.602 9.461 29.578 1 78.56 193 LYS A N 1
ATOM 1486 C CA . LYS A 1 193 ? 9.273 8.266 28.812 1 78.56 193 LYS A CA 1
ATOM 1487 C C . LYS A 1 193 ? 9.25 7.027 29.703 1 78.56 193 LYS A C 1
ATOM 1489 O O . LYS A 1 193 ? 8.422 6.133 29.516 1 78.56 193 LYS A O 1
ATOM 1494 N N . LEU A 1 194 ? 10.086 6.992 30.625 1 81.25 194 LEU A N 1
ATOM 1495 C CA . LEU A 1 194 ? 10.148 5.848 31.531 1 81.25 194 LEU A CA 1
ATOM 1496 C C . LEU A 1 194 ? 8.859 5.715 32.344 1 81.25 194 LEU A C 1
ATOM 1498 O O . LEU A 1 194 ? 8.406 4.602 32.625 1 81.25 194 LEU A O 1
ATOM 1502 N N . PHE A 1 195 ? 8.281 6.875 32.625 1 80.88 195 PHE A N 1
ATOM 1503 C CA . PHE A 1 195 ? 7.082 6.855 33.438 1 80.88 195 PHE A CA 1
ATOM 1504 C C . PHE A 1 195 ? 5.867 6.445 32.625 1 80.88 195 PHE A C 1
ATOM 1506 O O . PHE A 1 195 ? 4.836 6.059 33.188 1 80.88 195 PHE A O 1
ATOM 1513 N N . GLU A 1 196 ? 5.996 6.512 31.406 1 85 196 GLU A N 1
ATOM 1514 C CA . GLU A 1 196 ? 4.859 6.184 30.547 1 85 196 GLU A CA 1
ATOM 1515 C C . GLU A 1 196 ? 4.945 4.746 30.047 1 85 196 GLU A C 1
ATOM 1517 O O . GLU A 1 196 ? 4.031 4.266 29.359 1 85 196 GLU A O 1
ATOM 1522 N N . LEU A 1 197 ? 5.938 4.113 30.375 1 86.81 197 LEU A N 1
ATOM 1523 C CA . LEU A 1 197 ? 6.098 2.719 29.984 1 86.81 197 LEU A CA 1
ATOM 1524 C C . LEU A 1 197 ? 4.957 1.862 30.531 1 86.81 197 LEU A C 1
ATOM 1526 O O . LEU A 1 197 ? 4.535 2.039 31.672 1 86.81 197 LEU A O 1
ATOM 1530 N N . THR A 1 198 ? 4.395 1.056 29.766 1 88.94 198 THR A N 1
ATOM 1531 C CA . THR A 1 198 ? 3.299 0.178 30.172 1 88.94 198 THR A CA 1
ATOM 1532 C C . THR A 1 198 ? 3.512 -1.233 29.625 1 88.94 198 THR A C 1
ATOM 1534 O O . THR A 1 198 ? 4.555 -1.526 29.031 1 88.94 198 THR A O 1
ATOM 1537 N N . LEU A 1 199 ? 2.621 -2.154 30 1 86.62 199 LEU A N 1
ATOM 1538 C CA . LEU A 1 199 ? 2.689 -3.48 29.391 1 86.62 199 LEU A CA 1
ATOM 1539 C C . LEU A 1 199 ? 2.445 -3.404 27.891 1 86.62 199 LEU A C 1
ATOM 1541 O O . LEU A 1 199 ? 1.464 -2.805 27.438 1 86.62 199 LEU A O 1
ATOM 1545 N N . PRO A 1 200 ? 3.406 -3.924 27.125 1 87.38 200 PRO A N 1
ATOM 1546 C CA . PRO A 1 200 ? 3.342 -3.744 25.672 1 87.38 200 PRO A CA 1
ATOM 1547 C C . PRO A 1 200 ? 2.291 -4.637 25.016 1 87.38 200 PRO A C 1
ATOM 1549 O O . PRO A 1 200 ? 2.635 -5.516 24.219 1 87.38 200 PRO A O 1
ATOM 1552 N N . ILE A 1 201 ? 1.05 -4.336 25.25 1 86.75 201 ILE A N 1
ATOM 1553 C CA . ILE A 1 201 ? -0.06 -5.012 24.594 1 86.75 201 ILE A CA 1
ATOM 1554 C C . ILE A 1 201 ? -0.313 -4.375 23.219 1 86.75 201 ILE A C 1
ATOM 1556 O O . ILE A 1 201 ? -0.222 -5.047 22.203 1 86.75 201 ILE A O 1
ATOM 1560 N N . ALA A 1 202 ? -0.569 -3.09 23.266 1 87.12 202 ALA A N 1
ATOM 1561 C CA . ALA A 1 202 ? -0.768 -2.371 22.016 1 87.12 202 ALA A CA 1
ATOM 1562 C C . ALA A 1 202 ? 0.46 -1.535 21.656 1 87.12 202 ALA A C 1
ATOM 1564 O O . ALA A 1 202 ? 0.688 -1.223 20.484 1 87.12 202 ALA A O 1
ATOM 1565 N N . SER A 1 203 ? 1.142 -1.16 22.672 1 88.88 203 SER A N 1
ATOM 1566 C CA . SER A 1 203 ? 2.32 -0.319 22.5 1 88.88 203 SER A CA 1
ATOM 1567 C C . SER A 1 203 ? 3.18 -0.298 23.75 1 88.88 203 SER A C 1
ATOM 1569 O O . SER A 1 203 ? 2.752 -0.765 24.812 1 88.88 203 SER A O 1
ATOM 1571 N N . TRP A 1 204 ? 4.402 0.241 23.641 1 89.38 204 TRP A N 1
ATOM 1572 C CA . TRP A 1 204 ? 5.332 0.3 24.766 1 89.38 204 TRP A CA 1
ATOM 1573 C C . TRP A 1 204 ? 4.977 1.445 25.703 1 89.38 204 TRP A C 1
ATOM 1575 O O . TRP A 1 204 ? 5.25 1.379 26.906 1 89.38 204 TRP A O 1
ATOM 1585 N N . PHE A 1 205 ? 4.418 2.465 25.141 1 89.69 205 PHE A N 1
ATOM 1586 C CA . PHE A 1 205 ? 4.055 3.639 25.922 1 89.69 205 PHE A CA 1
ATOM 1587 C C . PHE A 1 205 ? 2.553 3.881 25.875 1 89.69 205 PHE A C 1
ATOM 1589 O O . PHE A 1 205 ? 1.899 3.566 24.875 1 89.69 205 PHE A O 1
ATOM 1596 N N . ASP A 1 206 ? 2 4.492 26.875 1 90.69 206 ASP A N 1
ATOM 1597 C CA . ASP A 1 206 ? 0.553 4.656 26.953 1 90.69 206 ASP A CA 1
ATOM 1598 C C . ASP A 1 206 ? 0.103 5.918 26.219 1 90.69 206 ASP A C 1
ATOM 1600 O O . ASP A 1 206 ? -1.094 6.125 26.016 1 90.69 206 ASP A O 1
ATOM 1604 N N . GLY A 1 207 ? 0.955 6.84 25.906 1 89.12 207 GLY A N 1
ATOM 1605 C CA . GLY A 1 207 ? 0.67 7.977 25.047 1 89.12 207 GLY A CA 1
ATOM 1606 C C . GLY A 1 207 ? 0.368 9.25 25.828 1 89.12 207 GLY A C 1
ATOM 1607 O O . GLY A 1 207 ? 0.227 10.32 25.234 1 89.12 207 GLY A O 1
ATOM 1608 N N . SER A 1 208 ? 0.314 9.211 27.125 1 89.81 208 SER A N 1
ATOM 1609 C CA . SER A 1 208 ? -0.127 10.344 27.938 1 89.81 208 SER A CA 1
ATOM 1610 C C . SER A 1 208 ? 0.843 11.516 27.828 1 89.81 208 SER A C 1
ATOM 1612 O O . SER A 1 208 ? 0.425 12.664 27.641 1 89.81 208 SER A O 1
ATOM 1614 N N . SER A 1 209 ? 2.119 11.227 27.938 1 87.38 209 SER A N 1
ATOM 1615 C CA . SER A 1 209 ? 3.109 12.297 27.859 1 87.38 209 SER A CA 1
ATOM 1616 C C . SER A 1 209 ? 3.137 12.93 26.469 1 87.38 209 SER A C 1
ATOM 1618 O O . SER A 1 209 ? 3.264 14.148 26.344 1 87.38 209 SER A O 1
ATOM 1620 N N . PHE A 1 210 ? 3.08 12.125 25.516 1 89.31 210 PHE A N 1
ATOM 1621 C CA . PHE A 1 210 ? 3.049 12.625 24.141 1 89.31 210 PHE A CA 1
ATOM 1622 C C . PHE A 1 210 ? 1.832 13.516 23.922 1 89.31 210 PHE A C 1
ATOM 1624 O O . PHE A 1 210 ? 1.939 14.578 23.312 1 89.31 210 PHE A O 1
ATOM 1631 N N . ASN A 1 211 ? 0.665 13.078 24.422 1 93.44 211 ASN A N 1
ATOM 1632 C CA . ASN A 1 211 ? -0.552 13.875 24.344 1 93.44 211 ASN A CA 1
ATOM 1633 C C . ASN A 1 211 ? -0.372 15.242 25.016 1 93.44 211 ASN A C 1
ATOM 1635 O O . ASN A 1 211 ? -0.711 16.266 24.438 1 93.44 211 ASN A O 1
ATOM 1639 N N . THR A 1 212 ? 0.14 15.203 26.156 1 91.38 212 THR A N 1
ATOM 1640 C CA . THR A 1 212 ? 0.325 16.438 26.906 1 91.38 212 THR A CA 1
ATOM 1641 C C . THR A 1 212 ? 1.273 17.375 26.188 1 91.38 212 THR A C 1
ATOM 1643 O O . THR A 1 212 ? 1.076 18.594 26.188 1 91.38 212 THR A O 1
ATOM 1646 N N . GLY A 1 213 ? 2.303 16.844 25.641 1 91.06 213 GLY A N 1
ATOM 1647 C CA . GLY A 1 213 ? 3.221 17.656 24.859 1 91.06 213 GLY A CA 1
ATOM 1648 C C . GLY A 1 213 ? 2.545 18.391 23.719 1 91.06 213 GLY A C 1
ATOM 1649 O O . GLY A 1 213 ? 2.807 19.562 23.484 1 91.06 213 GLY A O 1
ATOM 1650 N N . LEU A 1 214 ? 1.734 17.766 23.031 1 95.25 214 LEU A N 1
ATOM 1651 C CA . LEU A 1 214 ? 1.043 18.375 21.891 1 95.25 214 LEU A CA 1
ATOM 1652 C C . LEU A 1 214 ? -0.048 19.328 22.375 1 95.25 214 LEU A C 1
ATOM 1654 O O . LEU A 1 214 ? -0.288 20.375 21.766 1 95.25 214 LEU A O 1
ATOM 1658 N N . GLN A 1 215 ? -0.711 18.938 23.453 1 94.94 215 GLN A N 1
ATOM 1659 C CA . GLN A 1 215 ? -1.729 19.797 24.031 1 94.94 215 GLN A CA 1
ATOM 1660 C C . GLN A 1 215 ? -1.125 21.125 24.484 1 94.94 215 GLN A C 1
ATOM 1662 O O . GLN A 1 215 ? -1.773 22.172 24.406 1 94.94 215 GLN A O 1
ATOM 1667 N N . LEU A 1 216 ? 0.062 21.031 24.953 1 93.19 216 LEU A N 1
ATOM 1668 C CA . LEU A 1 216 ? 0.754 22.234 25.359 1 93.19 216 LEU A CA 1
ATOM 1669 C C . LEU A 1 216 ? 1.011 23.156 24.172 1 93.19 216 LEU A C 1
ATOM 1671 O O . LEU A 1 216 ? 0.985 24.375 24.312 1 93.19 216 LEU A O 1
ATOM 1675 N N . GLU A 1 217 ? 1.273 22.609 23.062 1 94.88 217 GLU A N 1
ATOM 1676 C CA . GLU A 1 217 ? 1.614 23.391 21.875 1 94.88 217 GLU A CA 1
ATOM 1677 C C . GLU A 1 217 ? 0.362 23.922 21.188 1 94.88 217 GLU A C 1
ATOM 1679 O O . GLU A 1 217 ? 0.361 25.047 20.672 1 94.88 217 GLU A O 1
ATOM 1684 N N . PHE A 1 218 ? -0.687 23.172 21.203 1 96 218 PHE A N 1
ATOM 1685 C CA . PHE A 1 218 ? -1.813 23.531 20.344 1 96 218 PHE A CA 1
ATOM 1686 C C . PHE A 1 218 ? -3.035 23.891 21.188 1 96 218 PHE A C 1
ATOM 1688 O O . PHE A 1 218 ? -3.992 24.484 20.688 1 96 218 PHE A O 1
ATOM 1695 N N . GLY A 1 219 ? -3.066 23.453 22.438 1 93.31 219 GLY A N 1
ATOM 1696 C CA . GLY A 1 219 ? -4.227 23.703 23.266 1 93.31 219 GLY A CA 1
ATOM 1697 C C . GLY A 1 219 ? -5.504 23.094 22.719 1 93.31 219 GLY A C 1
ATOM 1698 O O . GLY A 1 219 ? -5.527 21.922 22.359 1 93.31 219 GLY A O 1
ATOM 1699 N N . MET A 1 220 ? -6.543 23.875 22.703 1 91.44 220 MET A N 1
ATOM 1700 C CA . MET A 1 220 ? -7.844 23.406 22.234 1 91.44 220 MET A CA 1
ATOM 1701 C C . MET A 1 220 ? -8.125 23.891 20.812 1 91.44 220 MET A C 1
ATOM 1703 O O . MET A 1 220 ? -9.273 23.906 20.375 1 91.44 220 MET A O 1
ATOM 1707 N N . THR A 1 221 ? -7.121 24.25 20.156 1 93 221 THR A N 1
ATOM 1708 C CA . THR A 1 221 ? -7.258 24.734 18.781 1 93 221 THR A CA 1
ATOM 1709 C C . THR A 1 221 ? -7.844 23.656 17.891 1 93 221 THR A C 1
ATOM 1711 O O . THR A 1 221 ? -7.488 22.484 18 1 93 221 THR A O 1
ATOM 1714 N N . ARG A 1 222 ? -8.734 24.078 17.031 1 92.56 222 ARG A N 1
ATOM 1715 C CA . ARG A 1 222 ? -9.273 23.188 16 1 92.56 222 ARG A CA 1
ATOM 1716 C C . ARG A 1 222 ? -8.617 23.453 14.656 1 92.56 222 ARG A C 1
ATOM 1718 O O . ARG A 1 222 ? -8.125 24.562 14.398 1 92.56 222 ARG A O 1
ATOM 1725 N N . ILE A 1 223 ? -8.594 22.453 13.805 1 94 223 ILE A N 1
ATOM 1726 C CA . ILE A 1 223 ? -7.988 22.578 12.484 1 94 223 ILE A CA 1
ATOM 1727 C C . ILE A 1 223 ? -8.648 23.719 11.711 1 94 223 ILE A C 1
ATOM 1729 O O . ILE A 1 223 ? -7.973 24.5 11.039 1 94 223 ILE A O 1
ATOM 1733 N N . GLU A 1 224 ? -9.914 23.922 11.898 1 87.19 224 GLU A N 1
ATOM 1734 C CA . GLU A 1 224 ? -10.711 24.922 11.188 1 87.19 224 GLU A CA 1
ATOM 1735 C C . GLU A 1 224 ? -10.344 26.344 11.641 1 87.19 224 GLU A C 1
ATOM 1737 O O . GLU A 1 224 ? -10.688 27.312 10.969 1 87.19 224 GLU A O 1
ATOM 1742 N N . ASP A 1 225 ? -9.688 26.391 12.758 1 86.62 225 ASP A N 1
ATOM 1743 C CA . ASP A 1 225 ? -9.375 27.688 13.336 1 86.62 225 ASP A CA 1
ATOM 1744 C C . ASP A 1 225 ? -8 28.188 12.875 1 86.62 225 ASP A C 1
ATOM 1746 O O . ASP A 1 225 ? -7.625 29.328 13.133 1 86.62 225 ASP A O 1
ATOM 1750 N N . LEU A 1 226 ? -7.324 27.406 12.234 1 93 226 LEU A N 1
ATOM 1751 C CA . LEU A 1 226 ? -5.98 27.781 11.805 1 93 226 LEU A CA 1
ATOM 1752 C C . LEU A 1 226 ? -6.027 28.891 10.758 1 93 226 LEU A C 1
ATOM 1754 O O . LEU A 1 226 ? -7.02 29.031 10.039 1 93 226 LEU A O 1
ATOM 1758 N N . VAL A 1 227 ? -4.953 29.609 10.727 1 92.5 227 VAL A N 1
ATOM 1759 C CA . VAL A 1 227 ? -4.879 30.703 9.766 1 92.5 227 VAL A CA 1
ATOM 1760 C C . VAL A 1 227 ? -4.812 30.141 8.344 1 92.5 227 VAL A C 1
ATOM 1762 O O . VAL A 1 227 ? -5.609 30.531 7.484 1 92.5 227 VAL A O 1
ATOM 1765 N N . LEU A 1 228 ? -3.91 29.234 8.125 1 95.31 228 LEU A N 1
ATOM 1766 C CA . LEU A 1 228 ? -3.834 28.578 6.828 1 95.31 228 LEU A CA 1
ATOM 1767 C C . LEU A 1 228 ? -4.715 27.328 6.801 1 95.31 228 LEU A C 1
ATOM 1769 O O . LEU A 1 228 ? -4.898 26.672 7.828 1 95.31 228 LEU A O 1
ATOM 1773 N N . ASN A 1 229 ? -5.227 27.062 5.637 1 94.44 229 ASN A N 1
ATOM 1774 C CA . ASN A 1 229 ? -5.816 25.734 5.469 1 94.44 229 ASN A CA 1
ATOM 1775 C C . ASN A 1 229 ? -4.789 24.641 5.715 1 94.44 229 ASN A C 1
ATOM 1777 O O . ASN A 1 229 ? -3.629 24.766 5.316 1 94.44 229 ASN A O 1
ATOM 1781 N N . PHE A 1 230 ? -5.281 23.609 6.41 1 96.69 230 PHE A N 1
ATOM 1782 C CA . PHE A 1 230 ? -4.387 22.562 6.891 1 96.69 230 PHE A CA 1
ATOM 1783 C C . PHE A 1 230 ? -5.059 21.203 6.809 1 96.69 230 PHE A C 1
ATOM 1785 O O . PHE A 1 230 ? -6.273 21.094 6.977 1 96.69 230 PHE A O 1
ATOM 1792 N N . PHE A 1 231 ? -4.25 20.203 6.488 1 97.88 231 PHE A N 1
ATOM 1793 C CA . PHE A 1 231 ? -4.68 18.828 6.676 1 97.88 231 PHE A CA 1
ATOM 1794 C C . PHE A 1 231 ? -3.523 17.953 7.145 1 97.88 231 PHE A C 1
ATOM 1796 O O . PHE A 1 231 ? -2.357 18.312 6.973 1 97.88 231 PHE A O 1
ATOM 1803 N N . CYS A 1 232 ? -3.785 16.906 7.785 1 98.5 232 CYS A N 1
ATOM 1804 C CA . CYS A 1 232 ? -2.76 15.922 8.102 1 98.5 232 CYS A CA 1
ATOM 1805 C C . CYS A 1 232 ? -3.266 14.508 7.852 1 98.5 232 CYS A C 1
ATOM 1807 O O . CYS A 1 232 ? -4.461 14.297 7.637 1 98.5 232 CYS A O 1
ATOM 1809 N N . ILE A 1 233 ? -2.342 13.594 7.773 1 98.62 233 ILE A N 1
ATOM 1810 C CA . ILE A 1 233 ? -2.623 12.242 7.301 1 98.62 233 ILE A CA 1
ATOM 1811 C C . ILE A 1 233 ? -2.447 11.242 8.445 1 98.62 233 ILE A C 1
ATOM 1813 O O . ILE A 1 233 ? -1.508 11.359 9.234 1 98.62 233 ILE A O 1
ATOM 1817 N N . SER A 1 234 ? -3.291 10.336 8.578 1 98.25 234 SER A N 1
ATOM 1818 C CA . SER A 1 234 ? -3.15 9.172 9.453 1 98.25 234 SER A CA 1
ATOM 1819 C C . SER A 1 234 ? -3.445 7.879 8.695 1 98.25 234 SER A C 1
ATOM 1821 O O . SER A 1 234 ? -3.781 7.906 7.512 1 98.25 234 SER A O 1
ATOM 1823 N N . THR A 1 235 ? -3.141 6.777 9.32 1 97.12 235 THR A N 1
ATOM 1824 C CA . THR A 1 235 ? -3.492 5.457 8.805 1 97.12 235 THR A CA 1
ATOM 1825 C C . THR A 1 235 ? -4.598 4.828 9.656 1 97.12 235 THR A C 1
ATOM 1827 O O . THR A 1 235 ? -4.434 4.648 10.859 1 97.12 235 THR A O 1
ATOM 1830 N N . ASP A 1 236 ? -5.715 4.57 9.047 1 95.69 236 ASP A N 1
ATOM 1831 C CA . ASP A 1 236 ? -6.777 3.83 9.719 1 95.69 236 ASP A CA 1
ATOM 1832 C C . ASP A 1 236 ? -6.582 2.324 9.562 1 95.69 236 ASP A C 1
ATOM 1834 O O . ASP A 1 236 ? -6.746 1.783 8.469 1 95.69 236 ASP A O 1
ATOM 1838 N N . ILE A 1 237 ? -6.312 1.635 10.609 1 92.38 237 ILE A N 1
ATOM 1839 C CA . ILE A 1 237 ? -5.934 0.231 10.484 1 92.38 237 ILE A CA 1
ATOM 1840 C C . ILE A 1 237 ? -7.184 -0.647 10.539 1 92.38 237 ILE A C 1
ATOM 1842 O O . ILE A 1 237 ? -7.121 -1.842 10.234 1 92.38 237 ILE A O 1
ATOM 1846 N N . VAL A 1 238 ? -8.289 -0.097 10.93 1 90.62 238 VAL A N 1
ATOM 1847 C CA . VAL A 1 238 ? -9.547 -0.843 10.922 1 90.62 238 VAL A CA 1
ATOM 1848 C C . VAL A 1 238 ? -10.188 -0.758 9.539 1 90.62 238 VAL A C 1
ATOM 1850 O O . VAL A 1 238 ? -10.484 -1.784 8.922 1 90.62 238 VAL A O 1
ATOM 1853 N N . LYS A 1 239 ? -10.297 0.456 9.047 1 88 239 LYS A N 1
ATOM 1854 C CA . LYS A 1 239 ? -10.859 0.656 7.715 1 88 239 LYS A CA 1
ATOM 1855 C C . LYS A 1 239 ? -9.82 0.397 6.633 1 88 239 LYS A C 1
ATOM 1857 O O . LYS A 1 239 ? -10.164 0.264 5.457 1 88 239 LYS A O 1
ATOM 1862 N N . LYS A 1 240 ? -8.609 0.323 7.027 1 86.88 240 LYS A N 1
ATOM 1863 C CA . LYS A 1 240 ? -7.492 0.004 6.141 1 86.88 240 LYS A CA 1
ATOM 1864 C C . LYS A 1 240 ? -7.387 1.021 5.008 1 86.88 240 LYS A C 1
ATOM 1866 O O . LYS A 1 240 ? -7.297 0.646 3.836 1 86.88 240 LYS A O 1
ATOM 1871 N N . CYS A 1 241 ? -7.383 2.26 5.406 1 89.19 241 CYS A N 1
ATOM 1872 C CA . CYS A 1 241 ? -7.305 3.326 4.414 1 89.19 241 CYS A CA 1
ATOM 1873 C C . CYS A 1 241 ? -6.57 4.539 4.973 1 89.19 241 CYS A C 1
ATOM 1875 O O . CYS A 1 241 ? -6.211 4.562 6.152 1 89.19 241 CYS A O 1
ATOM 1877 N N . THR A 1 242 ? -6.324 5.48 4.051 1 93.56 242 THR A N 1
ATOM 1878 C CA . THR A 1 242 ? -5.727 6.758 4.426 1 93.56 242 THR A CA 1
ATOM 1879 C C . THR A 1 242 ? -6.75 7.652 5.117 1 93.56 242 THR A C 1
ATOM 1881 O O . THR A 1 242 ? -7.871 7.816 4.629 1 93.56 242 THR A O 1
ATOM 1884 N N . GLY A 1 243 ? -6.391 8.133 6.281 1 95.81 243 GLY A N 1
ATOM 1885 C CA . GLY A 1 243 ? -7.199 9.148 6.938 1 95.81 243 GLY A CA 1
ATOM 1886 C C . GLY A 1 243 ? -6.711 10.562 6.672 1 95.81 243 GLY A C 1
ATOM 1887 O O . GLY A 1 243 ? -5.551 10.883 6.934 1 95.81 243 GLY A O 1
ATOM 1888 N N . VAL A 1 244 ? -7.586 11.359 6.078 1 97.38 244 VAL A N 1
ATOM 1889 C CA . VAL A 1 244 ? -7.289 12.773 5.863 1 97.38 244 VAL A CA 1
ATOM 1890 C C . VAL A 1 244 ? -8.086 13.625 6.852 1 97.38 244 VAL A C 1
ATOM 1892 O O . VAL A 1 244 ? -9.312 13.562 6.879 1 97.38 244 VAL A O 1
ATOM 1895 N N . HIS A 1 245 ? -7.367 14.344 7.629 1 97.19 245 HIS A N 1
ATOM 1896 C CA . HIS A 1 245 ? -8.023 15.148 8.656 1 97.19 245 HIS A CA 1
ATOM 1897 C C . HIS A 1 245 ? -7.996 16.625 8.289 1 97.19 245 HIS A C 1
ATOM 1899 O O . HIS A 1 245 ? -6.934 17.266 8.297 1 97.19 245 HIS A O 1
ATOM 1905 N N . ARG A 1 246 ? -9.164 17.156 8.055 1 94.12 246 ARG A N 1
ATOM 1906 C CA . ARG A 1 246 ? -9.32 18.547 7.641 1 94.12 246 ARG A CA 1
ATOM 1907 C C . ARG A 1 246 ? -10.055 19.359 8.703 1 94.12 246 ARG A C 1
ATOM 1909 O O . ARG A 1 246 ? -10.203 20.578 8.57 1 94.12 246 ARG A O 1
ATOM 1916 N N . SER A 1 247 ? -10.586 18.656 9.656 1 91.5 247 SER A N 1
ATOM 1917 C CA . SER A 1 247 ? -11.344 19.266 10.75 1 91.5 247 SER A CA 1
ATOM 1918 C C . SER A 1 247 ? -11.195 18.469 12.039 1 91.5 247 SER A C 1
ATOM 1920 O O . SER A 1 247 ? -10.766 17.312 12.016 1 91.5 247 SER A O 1
ATOM 1922 N N . GLY A 1 248 ? -11.477 19.188 13.125 1 92.31 248 GLY A N 1
ATOM 1923 C CA . GLY A 1 248 ? -11.398 18.531 14.422 1 92.31 248 GLY A CA 1
ATOM 1924 C C . GLY A 1 248 ? -10.297 19.078 15.305 1 92.31 248 GLY A C 1
ATOM 1925 O O . GLY A 1 248 ? -9.727 20.141 15.008 1 92.31 248 GLY A O 1
ATOM 1926 N N . THR A 1 249 ? -10.133 18.375 16.422 1 95.25 249 THR A N 1
ATOM 1927 C CA . THR A 1 249 ? -9.148 18.828 17.406 1 95.25 249 THR A CA 1
ATOM 1928 C C . THR A 1 249 ? -7.734 18.688 16.844 1 95.25 249 THR A C 1
ATOM 1930 O O . THR A 1 249 ? -7.285 17.578 16.562 1 95.25 249 THR A O 1
ATOM 1933 N N . LEU A 1 250 ? -7.055 19.766 16.797 1 97.12 250 LEU A N 1
ATOM 1934 C CA . LEU A 1 250 ? -5.777 19.828 16.094 1 97.12 250 LEU A CA 1
ATOM 1935 C C . LEU A 1 250 ? -4.758 18.891 16.719 1 97.12 250 LEU A C 1
ATOM 1937 O O . LEU A 1 250 ? -4.184 18.031 16.047 1 97.12 250 LEU A O 1
ATOM 1941 N N . TRP A 1 251 ? -4.551 19.031 18.047 1 97.75 251 TRP A N 1
ATOM 1942 C CA . TRP A 1 251 ? -3.5 18.25 18.688 1 97.75 251 TRP A CA 1
ATOM 1943 C C . TRP A 1 251 ? -3.779 16.75 18.547 1 97.75 251 TRP A C 1
ATOM 1945 O O . TRP A 1 251 ? -2.854 15.953 18.422 1 97.75 251 TRP A O 1
ATOM 1955 N N . ARG A 1 252 ? -5.008 16.359 18.547 1 97.81 252 ARG A N 1
ATOM 1956 C CA . ARG A 1 252 ? -5.395 14.961 18.531 1 97.81 252 ARG A CA 1
ATOM 1957 C C . ARG A 1 252 ? -5.062 14.312 17.188 1 97.81 252 ARG A C 1
ATOM 1959 O O . ARG A 1 252 ? -4.551 13.188 17.141 1 97.81 252 ARG A O 1
ATOM 1966 N N . TYR A 1 253 ? -5.344 15.023 16.141 1 98.19 253 TYR A N 1
ATOM 1967 C CA . TYR A 1 253 ? -5.098 14.453 14.812 1 98.19 253 TYR A CA 1
ATOM 1968 C C . TYR A 1 253 ? -3.623 14.539 14.453 1 98.19 253 TYR A C 1
ATOM 1970 O O . TYR A 1 253 ? -3.1 13.68 13.742 1 98.19 253 TYR A O 1
ATOM 1978 N N . VAL A 1 254 ? -2.945 15.555 14.922 1 98.56 254 VAL A N 1
ATOM 1979 C CA . VAL A 1 254 ? -1.493 15.57 14.773 1 98.56 254 VAL A CA 1
ATOM 1980 C C . VAL A 1 254 ? -0.887 14.391 15.539 1 98.56 254 VAL A C 1
ATOM 1982 O O . VAL A 1 254 ? 0.016 13.719 15.031 1 98.56 254 VAL A O 1
ATOM 1985 N N . ARG A 1 255 ? -1.423 14.141 16.719 1 97.75 255 ARG A N 1
ATOM 1986 C CA . ARG A 1 255 ? -0.999 13 17.531 1 97.75 255 ARG A CA 1
ATOM 1987 C C . ARG A 1 255 ? -1.226 11.688 16.766 1 97.75 255 ARG A C 1
ATOM 1989 O O . ARG A 1 255 ? -0.383 10.789 16.812 1 97.75 255 ARG A O 1
ATOM 1996 N N . ALA A 1 256 ? -2.377 11.594 16.188 1 98.06 256 ALA A N 1
ATOM 1997 C CA . ALA A 1 256 ? -2.674 10.406 15.391 1 98.06 256 ALA A CA 1
ATOM 1998 C C . ALA A 1 256 ? -1.679 10.266 14.242 1 98.06 256 ALA A C 1
ATOM 2000 O O . ALA A 1 256 ? -1.132 9.18 14.016 1 98.06 256 ALA A O 1
ATOM 2001 N N . SER A 1 257 ? -1.406 11.336 13.602 1 98.5 257 SER A N 1
ATOM 2002 C CA . SER A 1 257 ? -0.507 11.352 12.453 1 98.5 257 SER A CA 1
ATOM 2003 C C . SER A 1 257 ? 0.916 10.984 12.852 1 98.5 257 SER A C 1
ATOM 2005 O O . SER A 1 257 ? 1.706 10.531 12.023 1 98.5 257 SER A O 1
ATOM 2007 N N . MET A 1 258 ? 1.209 11.125 14.133 1 97.12 258 MET A N 1
ATOM 2008 C CA . MET A 1 258 ? 2.574 10.898 14.602 1 97.12 258 MET A CA 1
ATOM 2009 C C . MET A 1 258 ? 2.672 9.586 15.375 1 97.12 258 MET A C 1
ATOM 2011 O O . MET A 1 258 ? 3.703 9.297 15.984 1 97.12 258 MET A O 1
ATOM 2015 N N . SER A 1 259 ? 1.673 8.812 15.391 1 96.56 259 SER A N 1
ATOM 2016 C CA . SER A 1 259 ? 1.634 7.605 16.219 1 96.56 259 SER A CA 1
ATOM 2017 C C . SER A 1 259 ? 2.328 6.441 15.516 1 96.56 259 SER A C 1
ATOM 2019 O O . SER A 1 259 ? 1.724 5.758 14.688 1 96.56 259 SER A O 1
ATOM 2021 N N . LEU A 1 260 ? 3.531 6.18 15.977 1 93.31 260 LEU A N 1
ATOM 2022 C CA . LEU A 1 260 ? 4.301 5.07 15.422 1 93.31 260 LEU A CA 1
ATOM 2023 C C . LEU A 1 260 ? 3.881 3.748 16.047 1 93.31 260 LEU A C 1
ATOM 2025 O O . LEU A 1 260 ? 3.68 3.674 17.266 1 93.31 260 LEU A O 1
ATOM 2029 N N . GLN A 1 261 ? 3.764 2.775 15.195 1 93.38 261 GLN A N 1
ATOM 2030 C CA . GLN A 1 261 ? 3.404 1.456 15.703 1 93.38 261 GLN A CA 1
ATOM 2031 C C . GLN A 1 261 ? 4.426 0.965 16.734 1 93.38 261 GLN A C 1
ATOM 2033 O O . GLN A 1 261 ? 5.625 1.194 16.578 1 93.38 261 GLN A O 1
ATOM 2038 N N . GLY A 1 262 ? 3.926 0.216 17.75 1 90.75 262 GLY A N 1
ATOM 2039 C CA . GLY A 1 262 ? 4.785 -0.296 18.812 1 90.75 262 GLY A CA 1
ATOM 2040 C C . GLY A 1 262 ? 5.164 0.756 19.828 1 90.75 262 GLY A C 1
ATOM 2041 O O . GLY A 1 262 ? 5.355 0.442 21.016 1 90.75 262 GLY A O 1
ATOM 2042 N N . TYR A 1 263 ? 5.27 1.993 19.438 1 90.31 263 TYR A N 1
ATOM 2043 C CA . TYR A 1 263 ? 5.699 3.072 20.312 1 90.31 263 TYR A CA 1
ATOM 2044 C C . TYR A 1 263 ? 4.512 3.682 21.047 1 90.31 263 TYR A C 1
ATOM 2046 O O . TYR A 1 263 ? 4.52 3.791 22.281 1 90.31 263 TYR A O 1
ATOM 2054 N N . LEU A 1 264 ? 3.48 4.074 20.312 1 92.94 264 LEU A N 1
ATOM 2055 C CA . LEU A 1 264 ? 2.264 4.66 20.859 1 92.94 264 LEU A CA 1
ATOM 2056 C C . LEU A 1 264 ? 1.039 3.838 20.469 1 92.94 264 LEU A C 1
ATOM 2058 O O . LEU A 1 264 ? 1.002 3.246 19.391 1 92.94 264 LEU A O 1
ATOM 2062 N N . PRO A 1 265 ? 0.059 3.832 21.375 1 93.81 265 PRO A N 1
ATOM 2063 C CA . PRO A 1 265 ? -1.184 3.172 20.969 1 93.81 265 PRO A CA 1
ATOM 2064 C C . PRO A 1 265 ? -1.951 3.961 19.906 1 93.81 265 PRO A C 1
ATOM 2066 O O . PRO A 1 265 ? -1.896 5.191 19.891 1 93.81 265 PRO A O 1
ATOM 2069 N N . PRO A 1 266 ? -2.688 3.262 19.047 1 95.81 266 PRO A N 1
ATOM 2070 C CA . PRO A 1 266 ? -3.533 3.984 18.094 1 95.81 266 PRO A CA 1
ATOM 2071 C C . PRO A 1 266 ? -4.559 4.887 18.766 1 95.81 266 PRO A C 1
ATOM 2073 O O . PRO A 1 266 ? -5.031 4.57 19.859 1 95.81 266 PRO A O 1
ATOM 2076 N N . ILE A 1 267 ? -4.828 6.008 18.125 1 97 267 ILE A N 1
ATOM 2077 C CA . ILE A 1 267 ? -5.941 6.828 18.594 1 97 267 ILE A CA 1
ATOM 2078 C C . ILE A 1 267 ? -7.262 6.152 18.234 1 97 267 ILE A C 1
ATOM 2080 O O . ILE A 1 267 ? -7.461 5.723 17.094 1 97 267 ILE A O 1
ATOM 2084 N N . SER A 1 268 ? -8.047 5.98 19.219 1 95.75 268 SER A N 1
ATOM 2085 C CA . SER A 1 268 ? -9.344 5.348 19.016 1 95.75 268 SER A CA 1
ATOM 2086 C C . SER A 1 268 ? -10.438 6.387 18.812 1 95.75 268 SER A C 1
ATOM 2088 O O . SER A 1 268 ? -10.695 7.207 19.703 1 95.75 268 SER A O 1
ATOM 2090 N N . GLU A 1 269 ? -11.102 6.324 17.703 1 94.88 269 GLU A N 1
ATOM 2091 C CA . GLU A 1 269 ? -12.195 7.234 17.391 1 94.88 269 GLU A CA 1
ATOM 2092 C C . GLU A 1 269 ? -13.547 6.605 17.734 1 94.88 269 GLU A C 1
ATOM 2094 O O . GLU A 1 269 ? -13.695 5.383 17.719 1 94.88 269 GLU A O 1
ATOM 2099 N N . PRO A 1 270 ? -14.531 7.492 17.938 1 90.56 270 PRO A N 1
ATOM 2100 C CA . PRO A 1 270 ? -15.875 6.977 18.203 1 90.56 270 PRO A CA 1
ATOM 2101 C C . PRO A 1 270 ? -16.453 6.199 17.016 1 90.56 270 PRO A C 1
ATOM 2103 O O . PRO A 1 270 ? -17.281 5.305 17.203 1 90.56 270 PRO A O 1
ATOM 2106 N N . SER A 1 271 ? -16.062 6.469 15.891 1 88.44 271 SER A N 1
ATOM 2107 C CA . SER A 1 271 ? -16.547 5.797 14.688 1 88.44 271 SER A CA 1
ATOM 2108 C C . SER A 1 271 ? -16 4.367 14.609 1 88.44 271 SER A C 1
ATOM 2110 O O . SER A 1 271 ? -16.438 3.59 13.75 1 88.44 271 SER A O 1
ATOM 2112 N N . GLY A 1 272 ? -15.07 4.051 15.484 1 91.06 272 GLY A N 1
ATOM 2113 C CA . GLY A 1 272 ? -14.484 2.721 15.453 1 91.06 272 GLY A CA 1
ATOM 2114 C C . GLY A 1 272 ? -13.117 2.682 14.797 1 91.06 272 GLY A C 1
ATOM 2115 O O . GLY A 1 272 ? -12.438 1.656 14.828 1 91.06 272 GLY A O 1
ATOM 2116 N N . SER A 1 273 ? -12.711 3.789 14.289 1 93.62 273 SER A N 1
ATOM 2117 C CA . SER A 1 273 ? -11.406 3.867 13.633 1 93.62 273 SER A CA 1
ATOM 2118 C C . SER A 1 273 ? -10.273 3.838 14.648 1 93.62 273 SER A C 1
ATOM 2120 O O . SER A 1 273 ? -10.414 4.348 15.766 1 93.62 273 SER A O 1
ATOM 2122 N N . LEU A 1 274 ? -9.258 3.207 14.32 1 95.81 274 LEU A N 1
ATOM 2123 C CA . LEU A 1 274 ? -7.984 3.252 15.023 1 95.81 274 LEU A CA 1
ATOM 2124 C C . LEU A 1 274 ? -6.906 3.887 14.156 1 95.81 274 LEU A C 1
ATOM 2126 O O . LEU A 1 274 ? -6.555 3.346 13.102 1 95.81 274 LEU A O 1
ATOM 2130 N N . LEU A 1 275 ? -6.359 4.973 14.609 1 97.44 275 LEU A N 1
ATOM 2131 C CA . LEU A 1 275 ? -5.5 5.801 13.766 1 97.44 275 LEU A CA 1
ATOM 2132 C C . LEU A 1 275 ? -4.047 5.699 14.211 1 97.44 275 LEU A C 1
ATOM 2134 O O . LEU A 1 275 ? -3.75 5.777 15.406 1 97.44 275 LEU A O 1
ATOM 2138 N N . LEU A 1 276 ? -3.188 5.469 13.281 1 97.75 276 LEU A N 1
ATOM 2139 C CA . LEU A 1 276 ? -1.739 5.461 13.461 1 97.75 276 LEU A CA 1
ATOM 2140 C C . LEU A 1 276 ? -1.067 6.445 12.508 1 97.75 276 LEU A C 1
ATOM 2142 O O . LEU A 1 276 ? -1.747 7.188 11.797 1 97.75 276 LEU A O 1
ATOM 2146 N N . ASP A 1 277 ? 0.227 6.492 12.562 1 97.69 277 ASP A N 1
ATOM 2147 C CA . ASP A 1 277 ? 1.018 7.41 11.742 1 97.69 277 ASP A CA 1
ATOM 2148 C C . ASP A 1 277 ? 0.631 7.305 10.273 1 97.69 277 ASP A C 1
ATOM 2150 O O . ASP A 1 277 ? 0.48 6.203 9.742 1 97.69 277 ASP A O 1
ATOM 2154 N N . GLY A 1 278 ? 0.508 8.484 9.656 1 97.62 278 GLY A N 1
ATOM 2155 C CA . GLY A 1 278 ? 0.105 8.516 8.258 1 97.62 278 GLY A CA 1
ATOM 2156 C C . GLY A 1 278 ? 1.2 8.07 7.309 1 97.62 278 GLY A C 1
ATOM 2157 O O . GLY A 1 278 ? 0.936 7.773 6.145 1 97.62 278 GLY A O 1
ATOM 2158 N N . GLY A 1 279 ? 2.385 8.023 7.746 1 96 279 GLY A N 1
ATOM 2159 C CA . GLY A 1 279 ? 3.523 7.699 6.902 1 96 279 GLY A CA 1
ATOM 2160 C C . GLY A 1 279 ? 3.449 6.301 6.312 1 96 279 GLY A C 1
ATOM 2161 O O . GLY A 1 279 ? 4.043 6.031 5.266 1 96 279 GLY A O 1
ATOM 2162 N N . TYR A 1 280 ? 2.693 5.449 6.941 1 94.88 280 TYR A N 1
ATOM 2163 C CA . TYR A 1 280 ? 2.602 4.066 6.48 1 94.88 280 TYR A CA 1
ATOM 2164 C C . TYR A 1 280 ? 1.881 3.984 5.141 1 94.88 280 TYR A C 1
ATOM 2166 O O . TYR A 1 280 ? 2.195 3.127 4.312 1 94.88 280 TYR A O 1
ATOM 2174 N N . VAL A 1 281 ? 0.991 4.914 4.906 1 94.19 281 VAL A N 1
ATOM 2175 C CA . VAL A 1 281 ? 0.182 4.809 3.697 1 94.19 281 VAL A CA 1
ATOM 2176 C C . VAL A 1 281 ? 0.468 5.996 2.779 1 94.19 281 VAL A C 1
ATOM 2178 O O . VAL A 1 281 ? 0.369 5.879 1.557 1 94.19 281 VAL A O 1
ATOM 2181 N N . ASN A 1 282 ? 0.748 7.121 3.346 1 95.75 282 ASN A N 1
ATOM 2182 C CA . ASN A 1 282 ? 0.962 8.336 2.561 1 95.75 282 ASN A CA 1
ATOM 2183 C C . ASN A 1 282 ? 1.862 9.32 3.295 1 95.75 282 ASN A C 1
ATOM 2185 O O . ASN A 1 282 ? 1.373 10.25 3.947 1 95.75 282 ASN A O 1
ATOM 2189 N N . ASN A 1 283 ? 3.137 9.234 3.051 1 96.44 283 ASN A N 1
ATOM 2190 C CA . ASN A 1 283 ? 4.094 10.078 3.762 1 96.44 283 ASN A CA 1
ATOM 2191 C C . ASN A 1 283 ? 4.293 11.414 3.057 1 96.44 283 ASN A C 1
ATOM 2193 O O . ASN A 1 283 ? 4.859 12.344 3.631 1 96.44 283 ASN A O 1
ATOM 2197 N N . LEU A 1 284 ? 3.92 11.477 1.808 1 97.19 284 LEU A N 1
ATOM 2198 C CA . LEU A 1 284 ? 4.016 12.695 1.008 1 97.19 284 LEU A CA 1
ATOM 2199 C C . LEU A 1 284 ? 2.695 12.984 0.305 1 97.19 284 LEU A C 1
ATOM 2201 O O . LEU A 1 284 ? 2.59 12.844 -0.915 1 97.19 284 LEU A O 1
ATOM 2205 N N . PRO A 1 285 ? 1.73 13.547 1.027 1 97.56 285 PRO A N 1
ATOM 2206 C CA . PRO A 1 285 ? 0.352 13.602 0.533 1 97.56 285 PRO A CA 1
ATOM 2207 C C . PRO A 1 285 ? 0.128 14.727 -0.468 1 97.56 285 PRO A C 1
ATOM 2209 O O . PRO A 1 285 ? -0.78 15.547 -0.289 1 97.56 285 PRO A O 1
ATOM 2212 N N . ALA A 1 286 ? 0.876 14.742 -1.533 1 98.31 286 ALA A N 1
ATOM 2213 C CA . ALA A 1 286 ? 0.708 15.711 -2.607 1 98.31 286 ALA A CA 1
ATOM 2214 C C . ALA A 1 286 ? -0.593 15.477 -3.367 1 98.31 286 ALA A C 1
ATOM 2216 O O . ALA A 1 286 ? -1.195 16.406 -3.893 1 98.31 286 ALA A O 1
ATOM 2217 N N . ASP A 1 287 ? -1.011 14.242 -3.426 1 96.5 287 ASP A N 1
ATOM 2218 C CA . ASP A 1 287 ? -2.291 13.922 -4.051 1 96.5 287 ASP A CA 1
ATOM 2219 C C . ASP A 1 287 ? -3.447 14.586 -3.305 1 96.5 287 ASP A C 1
ATOM 2221 O O . ASP A 1 287 ? -4.344 15.156 -3.926 1 96.5 287 ASP A O 1
ATOM 2225 N N . VAL A 1 288 ? -3.377 14.562 -1.975 1 97 288 VAL A N 1
ATOM 2226 C CA . VAL A 1 288 ? -4.406 15.195 -1.15 1 97 288 VAL A CA 1
ATOM 2227 C C . VAL A 1 288 ? -4.371 16.703 -1.347 1 97 288 VAL A C 1
ATOM 2229 O O . VAL A 1 288 ? -5.418 17.359 -1.403 1 97 288 VAL A O 1
ATOM 2232 N N . MET A 1 289 ? -3.18 17.234 -1.455 1 97.94 289 MET A N 1
ATOM 2233 C CA . MET A 1 289 ? -3.033 18.672 -1.684 1 97.94 289 MET A CA 1
ATOM 2234 C C . MET A 1 289 ? -3.701 19.078 -2.99 1 97.94 289 MET A C 1
ATOM 2236 O O . MET A 1 289 ? -4.367 20.125 -3.053 1 97.94 289 MET A O 1
ATOM 2240 N N . LYS A 1 290 ? -3.57 18.281 -3.98 1 96 290 LYS A N 1
ATOM 2241 C CA . LYS A 1 290 ? -4.211 18.562 -5.262 1 96 290 LYS A CA 1
ATOM 2242 C C . LYS A 1 290 ? -5.73 18.5 -5.141 1 96 290 LYS A C 1
ATOM 2244 O O . LYS A 1 290 ? -6.441 19.281 -5.789 1 96 290 LYS A O 1
ATOM 2249 N N . GLU A 1 291 ? -6.137 17.625 -4.336 1 91.44 291 GLU A N 1
ATOM 2250 C CA . GLU A 1 291 ? -7.574 17.547 -4.094 1 91.44 291 GLU A CA 1
ATOM 2251 C C . GLU A 1 291 ? -8.102 18.812 -3.441 1 91.44 291 GLU A C 1
ATOM 2253 O O . GLU A 1 291 ? -9.289 19.125 -3.551 1 91.44 291 GLU A O 1
ATOM 2258 N N . GLU A 1 292 ? -7.188 19.531 -2.76 1 90.31 292 GLU A N 1
ATOM 2259 C CA . GLU A 1 292 ? -7.559 20.797 -2.133 1 90.31 292 GLU A CA 1
ATOM 2260 C C . GLU A 1 292 ? -7.684 21.906 -3.168 1 90.31 292 GLU A C 1
ATOM 2262 O O . GLU A 1 292 ? -7.988 23.062 -2.824 1 90.31 292 GLU A O 1
ATOM 2267 N N . GLY A 1 293 ? -7.387 21.656 -4.422 1 87.88 293 GLY A N 1
ATOM 2268 C CA . GLY A 1 293 ? -7.52 22.641 -5.484 1 87.88 293 GLY A CA 1
ATOM 2269 C C . GLY A 1 293 ? -6.262 23.469 -5.703 1 87.88 293 GLY A C 1
ATOM 2270 O O . GLY A 1 293 ? -6.301 24.516 -6.359 1 87.88 293 GLY A O 1
ATOM 2271 N N . VAL A 1 294 ? -5.238 23.078 -5.09 1 92.94 294 VAL A N 1
ATOM 2272 C CA . VAL A 1 294 ? -3.977 23.797 -5.23 1 92.94 294 VAL A CA 1
ATOM 2273 C C . VAL A 1 294 ? -3.279 23.375 -6.52 1 92.94 294 VAL A C 1
ATOM 2275 O O . VAL A 1 294 ? -3.156 22.188 -6.797 1 92.94 294 VAL A O 1
ATOM 2278 N N . LYS A 1 295 ? -2.811 24.281 -7.27 1 89.69 295 LYS A N 1
ATOM 2279 C CA . LYS A 1 295 ? -2.236 23.969 -8.578 1 89.69 295 LYS A CA 1
ATOM 2280 C C . LYS A 1 295 ? -0.727 23.766 -8.477 1 89.69 295 LYS A C 1
ATOM 2282 O O . LYS A 1 295 ? -0.163 22.906 -9.156 1 89.69 295 LYS A O 1
ATOM 2287 N N . ILE A 1 296 ? -0.056 24.609 -7.621 1 95.31 296 ILE A N 1
ATOM 2288 C CA . ILE A 1 296 ? 1.387 24.484 -7.441 1 95.31 296 ILE A CA 1
ATOM 2289 C C . ILE A 1 296 ? 1.688 23.797 -6.109 1 95.31 296 ILE A C 1
ATOM 2291 O O . ILE A 1 296 ? 1.391 24.344 -5.043 1 95.31 296 ILE A O 1
ATOM 2295 N N . VAL A 1 297 ? 2.297 22.656 -6.219 1 98 297 VAL A N 1
ATOM 2296 C CA . VAL A 1 297 ? 2.512 21.859 -5.008 1 98 297 VAL A CA 1
ATOM 2297 C C . VAL A 1 297 ? 4.008 21.656 -4.781 1 98 297 VAL A C 1
ATOM 2299 O O . VAL A 1 297 ? 4.711 21.156 -5.66 1 98 297 VAL A O 1
ATOM 2302 N N . PHE A 1 298 ? 4.492 22.109 -3.656 1 98.56 298 PHE A N 1
ATOM 2303 C CA . PHE A 1 298 ? 5.832 21.797 -3.17 1 98.56 298 PHE A CA 1
ATOM 2304 C C . PHE A 1 298 ? 5.789 20.656 -2.15 1 98.56 298 PHE A C 1
ATOM 2306 O O . PHE A 1 298 ? 4.887 20.609 -1.309 1 98.56 298 PHE A O 1
ATOM 2313 N N . ALA A 1 299 ? 6.668 19.734 -2.287 1 98.75 299 ALA A N 1
ATOM 2314 C CA . ALA A 1 299 ? 6.695 18.594 -1.372 1 98.75 299 ALA A CA 1
ATOM 2315 C C . ALA A 1 299 ? 8.086 18.406 -0.781 1 98.75 299 ALA A C 1
ATOM 2317 O O . ALA A 1 299 ? 9.094 18.484 -1.496 1 98.75 299 ALA A O 1
ATOM 2318 N N . VAL A 1 300 ? 8.172 18.188 0.518 1 98.69 300 VAL A N 1
ATOM 2319 C CA . VAL A 1 300 ? 9.438 17.984 1.223 1 98.69 300 VAL A CA 1
ATOM 2320 C C . VAL A 1 300 ? 9.477 16.562 1.793 1 98.69 300 VAL A C 1
ATOM 2322 O O . VAL A 1 300 ? 8.672 16.203 2.658 1 98.69 300 VAL A O 1
ATOM 2325 N N . ASP A 1 301 ? 10.391 15.828 1.336 1 97.44 301 ASP A N 1
ATOM 2326 C CA . ASP A 1 301 ? 10.594 14.445 1.764 1 97.44 301 ASP A CA 1
ATOM 2327 C C . ASP A 1 301 ? 11.812 14.328 2.668 1 97.44 301 ASP A C 1
ATOM 2329 O O . ASP A 1 301 ? 12.953 14.461 2.207 1 97.44 301 ASP A O 1
ATOM 2333 N N . VAL A 1 302 ? 11.578 14.008 3.924 1 96.31 302 VAL A N 1
ATOM 2334 C CA . VAL A 1 302 ? 12.68 13.867 4.867 1 96.31 302 VAL A CA 1
ATOM 2335 C C . VAL A 1 302 ? 12.805 12.406 5.301 1 96.31 302 VAL A C 1
ATOM 2337 O O . VAL A 1 302 ? 13.453 12.102 6.305 1 96.31 302 VAL A O 1
ATOM 2340 N N . GLY A 1 303 ? 12.133 11.57 4.613 1 88.81 303 GLY A N 1
ATOM 2341 C CA . GLY A 1 303 ? 12.172 10.148 4.934 1 88.81 303 GLY A CA 1
ATOM 2342 C C . GLY A 1 303 ? 13.523 9.516 4.691 1 88.81 303 GLY A C 1
ATOM 2343 O O . GLY A 1 303 ? 14.352 10.055 3.951 1 88.81 303 GLY A O 1
ATOM 2344 N N . ARG A 1 304 ? 13.68 8.281 5.355 1 78.12 304 ARG A N 1
ATOM 2345 C CA . ARG A 1 304 ? 14.93 7.543 5.203 1 78.12 304 ARG A CA 1
ATOM 2346 C C . ARG A 1 304 ? 14.945 6.754 3.898 1 78.12 304 ARG A C 1
ATOM 2348 O O . ARG A 1 304 ? 13.906 6.27 3.447 1 78.12 304 ARG A O 1
ATOM 2355 N N . ASP A 1 305 ? 16.047 6.82 3.123 1 71.69 305 ASP A N 1
ATOM 2356 C CA . ASP A 1 305 ? 16.234 5.953 1.966 1 71.69 305 ASP A CA 1
ATOM 2357 C C . ASP A 1 305 ? 16.953 4.664 2.357 1 71.69 305 ASP A C 1
ATOM 2359 O O . ASP A 1 305 ? 18.062 4.711 2.904 1 71.69 305 ASP A O 1
ATOM 2363 N N . ASN A 1 306 ? 16.297 3.768 3.012 1 63.16 306 ASN A N 1
ATOM 2364 C CA . ASN A 1 306 ? 16.969 2.586 3.533 1 63.16 306 ASN A CA 1
ATOM 2365 C C . ASN A 1 306 ? 17.594 1.758 2.416 1 63.16 306 ASN A C 1
ATOM 2367 O O . ASN A 1 306 ? 16.891 1.124 1.634 1 63.16 306 ASN A O 1
ATOM 2371 N N . THR A 1 307 ? 18.812 2.109 2.008 1 66 307 THR A N 1
ATOM 2372 C CA . THR A 1 307 ? 19.469 1.173 1.113 1 66 307 THR A CA 1
ATOM 2373 C C . THR A 1 307 ? 20.422 0.269 1.89 1 66 307 THR A C 1
ATOM 2375 O O . THR A 1 307 ? 21.469 0.723 2.375 1 66 307 THR A O 1
ATOM 2378 N N . ARG A 1 308 ? 19.875 -0.722 2.615 1 73.12 308 ARG A N 1
ATOM 2379 C CA . ARG A 1 308 ? 20.781 -1.654 3.273 1 73.12 308 ARG A CA 1
ATOM 2380 C C . ARG A 1 308 ? 21.016 -2.885 2.406 1 73.12 308 ARG A C 1
ATOM 2382 O O . ARG A 1 308 ? 20.109 -3.385 1.756 1 73.12 308 ARG A O 1
ATOM 2389 N N . ASP A 1 309 ? 22.328 -3.207 2.396 1 82.75 309 ASP A N 1
ATOM 2390 C CA . ASP A 1 309 ? 22.703 -4.453 1.739 1 82.75 309 ASP A CA 1
ATOM 2391 C C . ASP A 1 309 ? 22.719 -5.613 2.73 1 82.75 309 ASP A C 1
ATOM 2393 O O . ASP A 1 309 ? 23.453 -5.578 3.725 1 82.75 309 ASP A O 1
ATOM 2397 N N . TYR A 1 310 ? 21.984 -6.582 2.457 1 88.94 310 TYR A N 1
ATOM 2398 C CA . TYR A 1 310 ? 21.922 -7.738 3.344 1 88.94 310 TYR A CA 1
ATOM 2399 C C . TYR A 1 310 ? 22.75 -8.898 2.797 1 88.94 310 TYR A C 1
ATOM 2401 O O . TYR A 1 310 ? 22.969 -9 1.587 1 88.94 310 TYR A O 1
ATOM 2409 N N . PHE A 1 311 ? 23.156 -9.703 3.736 1 89.19 311 PHE A N 1
ATOM 2410 C CA . PHE A 1 311 ? 23.875 -10.922 3.395 1 89.19 311 PHE A CA 1
ATOM 2411 C C . PHE A 1 311 ? 22.984 -11.883 2.617 1 89.19 311 PHE A C 1
ATOM 2413 O O . PHE A 1 311 ? 21.812 -12.055 2.957 1 89.19 311 PHE A O 1
ATOM 2420 N N . HIS A 1 312 ? 23.547 -12.391 1.538 1 91.88 312 HIS A N 1
ATOM 2421 C CA . HIS A 1 312 ? 22.812 -13.375 0.753 1 91.88 312 HIS A CA 1
ATOM 2422 C C . HIS A 1 312 ? 22.875 -14.75 1.401 1 91.88 312 HIS A C 1
ATOM 2424 O O . HIS A 1 312 ? 23.812 -15.523 1.154 1 91.88 312 HIS A O 1
ATOM 2430 N N . TYR A 1 313 ? 21.891 -15.102 2.111 1 90.69 313 TYR A N 1
ATOM 2431 C CA . TYR A 1 313 ? 21.922 -16.375 2.814 1 90.69 313 TYR A CA 1
ATOM 2432 C C . TYR A 1 313 ? 21.141 -17.453 2.043 1 90.69 313 TYR A C 1
ATOM 2434 O O . TYR A 1 313 ? 21.203 -18.625 2.377 1 90.69 313 TYR A O 1
ATOM 2442 N N . GLY A 1 314 ? 20.375 -17.078 1.093 1 92.38 314 GLY A N 1
ATOM 2443 C CA . GLY A 1 314 ? 19.688 -18.047 0.248 1 92.38 314 GLY A CA 1
ATOM 2444 C C . GLY A 1 314 ? 18.297 -18.391 0.739 1 92.38 314 GLY A C 1
ATOM 2445 O O . GLY A 1 314 ? 17.469 -17.5 0.968 1 92.38 314 GLY A O 1
ATOM 2446 N N . ASP A 1 315 ? 18.109 -19.688 1.01 1 90.19 315 ASP A N 1
ATOM 2447 C CA . ASP A 1 315 ? 16.734 -20.141 1.171 1 90.19 315 ASP A CA 1
ATOM 2448 C C . ASP A 1 315 ? 16.422 -20.469 2.629 1 90.19 315 ASP A C 1
ATOM 2450 O O . ASP A 1 315 ? 15.273 -20.703 2.992 1 90.19 315 ASP A O 1
ATOM 2454 N N . THR A 1 316 ? 17.453 -20.609 3.457 1 88.62 316 THR A N 1
ATOM 2455 C CA . THR A 1 316 ? 17.312 -20.891 4.883 1 88.62 316 THR A CA 1
ATOM 2456 C C . THR A 1 316 ? 18.156 -19.938 5.715 1 88.62 316 THR A C 1
ATOM 2458 O O . THR A 1 316 ? 19.188 -19.438 5.246 1 88.62 316 THR A O 1
ATOM 2461 N N . LEU A 1 317 ? 17.672 -19.641 6.828 1 88.88 317 LEU A N 1
ATOM 2462 C CA . LEU A 1 317 ? 18.422 -18.781 7.738 1 88.88 317 LEU A CA 1
ATOM 2463 C C . LEU A 1 317 ? 18.25 -19.25 9.188 1 88.88 317 LEU A C 1
ATOM 2465 O O . LEU A 1 317 ? 17.156 -19.156 9.742 1 88.88 317 LEU A O 1
ATOM 2469 N N . SER A 1 318 ? 19.297 -19.703 9.742 1 90.19 318 SER A N 1
ATOM 2470 C CA . SER A 1 318 ? 19.297 -20.125 11.141 1 90.19 318 SER A CA 1
ATOM 2471 C C . SER A 1 318 ? 19.672 -18.969 12.062 1 90.19 318 SER A C 1
ATOM 2473 O O . SER A 1 318 ? 20.766 -18.422 11.953 1 90.19 318 SER A O 1
ATOM 2475 N N . GLY A 1 319 ? 18.797 -18.703 12.969 1 88.62 319 GLY A N 1
ATOM 2476 C CA . GLY A 1 319 ? 19.094 -17.672 13.953 1 88.62 319 GLY A CA 1
ATOM 2477 C C . GLY A 1 319 ? 20.281 -18.016 14.828 1 88.62 319 GLY A C 1
ATOM 2478 O O . GLY A 1 319 ? 21.016 -17.125 15.266 1 88.62 319 GLY A O 1
ATOM 2479 N N . TRP A 1 320 ? 20.516 -19.312 15.023 1 88.38 320 TRP A N 1
ATOM 2480 C CA . TRP A 1 320 ? 21.656 -19.75 15.797 1 88.38 320 TRP A CA 1
ATOM 2481 C C . TRP A 1 320 ? 22.969 -19.453 15.062 1 88.38 320 TRP A C 1
ATOM 2483 O O . TRP A 1 320 ? 23.938 -19.016 15.68 1 88.38 320 TRP A O 1
ATOM 2493 N N . TRP A 1 321 ? 22.891 -19.703 13.828 1 88.38 321 TRP A N 1
ATOM 2494 C CA . TRP A 1 321 ? 24.062 -19.422 13.016 1 88.38 321 TRP A CA 1
ATOM 2495 C C . TRP A 1 321 ? 24.391 -17.938 13.023 1 88.38 321 TRP A C 1
ATOM 2497 O O . TRP A 1 321 ? 25.547 -17.547 13.148 1 88.38 321 TRP A O 1
ATOM 2507 N N . VAL A 1 322 ? 23.391 -17.125 12.867 1 89.31 322 VAL A N 1
ATOM 2508 C CA . VAL A 1 322 ? 23.562 -15.672 12.852 1 89.31 322 VAL A CA 1
ATOM 2509 C C . VAL A 1 322 ? 24.125 -15.203 14.195 1 89.31 322 VAL A C 1
ATOM 2511 O O . VAL A 1 322 ? 25.016 -14.359 14.242 1 89.31 322 VAL A O 1
ATOM 2514 N N . PHE A 1 323 ? 23.609 -15.734 15.281 1 89.62 323 PHE A N 1
ATOM 2515 C CA . PHE A 1 323 ? 24.047 -15.383 16.625 1 89.62 323 PHE A CA 1
ATOM 2516 C C . PHE A 1 323 ? 25.516 -15.734 16.828 1 89.62 323 PHE A C 1
ATOM 2518 O O . PHE A 1 323 ? 26.281 -14.93 17.359 1 89.62 323 PHE A O 1
ATOM 2525 N N . LEU A 1 324 ? 25.891 -16.922 16.438 1 88.88 324 LEU A N 1
ATOM 2526 C CA . LEU A 1 324 ? 27.266 -17.375 16.594 1 88.88 324 LEU A CA 1
ATOM 2527 C C . LEU A 1 324 ? 28.203 -16.547 15.727 1 88.88 324 LEU A C 1
ATOM 2529 O O . LEU A 1 324 ? 29.344 -16.266 16.109 1 88.88 324 LEU A O 1
ATOM 2533 N N . ASN A 1 325 ? 27.688 -16.203 14.508 1 90.06 325 ASN A N 1
ATOM 2534 C CA . ASN A 1 325 ? 28.469 -15.328 13.633 1 90.06 325 ASN A CA 1
ATOM 2535 C C . ASN A 1 325 ? 28.734 -13.977 14.281 1 90.06 325 ASN A C 1
ATOM 2537 O O . ASN A 1 325 ? 29.828 -13.43 14.172 1 90.06 325 ASN A O 1
ATOM 2541 N N . LYS A 1 326 ? 27.812 -13.445 14.977 1 87.44 326 LYS A N 1
ATOM 2542 C CA . LYS A 1 326 ? 27.938 -12.148 15.633 1 87.44 326 LYS A CA 1
ATOM 2543 C C . LYS A 1 326 ? 28.953 -12.195 16.766 1 87.44 326 LYS A C 1
ATOM 2545 O O . LYS A 1 326 ? 29.625 -11.211 17.047 1 87.44 326 LYS A O 1
ATOM 2550 N N . LEU A 1 327 ? 29.062 -13.32 17.391 1 88.75 327 LEU A N 1
ATOM 2551 C CA . LEU A 1 327 ? 29.969 -13.477 18.531 1 88.75 327 LEU A CA 1
ATOM 2552 C C . LEU A 1 327 ? 31.391 -13.781 18.062 1 88.75 327 LEU A C 1
ATOM 2554 O O . LEU A 1 327 ? 32.344 -13.672 18.828 1 88.75 327 LEU A O 1
ATOM 2558 N N . ASN A 1 328 ? 31.453 -14.227 16.797 1 88.81 328 ASN A N 1
ATOM 2559 C CA . ASN A 1 328 ? 32.781 -14.609 16.281 1 88.81 328 ASN A CA 1
ATOM 2560 C C . ASN A 1 328 ? 33.562 -13.391 15.812 1 88.81 328 ASN A C 1
ATOM 2562 O O . ASN A 1 328 ? 33.25 -12.789 14.781 1 88.81 328 ASN A O 1
ATOM 2566 N N . PRO A 1 329 ? 34.594 -12.945 16.453 1 87.12 329 PRO A N 1
ATOM 2567 C CA . PRO A 1 329 ? 35.344 -11.75 16.094 1 87.12 329 PRO A CA 1
ATOM 2568 C C . PRO A 1 329 ? 36.25 -11.977 14.875 1 87.12 329 PRO A C 1
ATOM 2570 O O . PRO A 1 329 ? 36.75 -11.016 14.297 1 87.12 329 PRO A O 1
ATOM 2573 N N . PHE A 1 330 ? 36.375 -13.18 14.367 1 88.62 330 PHE A N 1
ATOM 2574 C CA . PHE A 1 330 ? 37.312 -13.492 13.297 1 88.62 330 PHE A CA 1
ATOM 2575 C C . PHE A 1 330 ? 36.625 -13.438 11.938 1 88.62 330 PHE A C 1
ATOM 2577 O O . PHE A 1 330 ? 37.25 -13.602 10.898 1 88.62 330 PHE A O 1
ATOM 2584 N N . THR A 1 331 ? 35.375 -13.367 11.898 1 85.25 331 THR A N 1
ATOM 2585 C CA . THR A 1 331 ? 34.625 -13.273 10.648 1 85.25 331 THR A CA 1
ATOM 2586 C C . THR A 1 331 ? 33.812 -11.992 10.617 1 85.25 331 THR A C 1
ATOM 2588 O O . THR A 1 331 ? 33.344 -11.516 11.664 1 85.25 331 THR A O 1
ATOM 2591 N N . PRO A 1 332 ? 33.719 -11.453 9.445 1 86.5 332 PRO A N 1
ATOM 2592 C CA . PRO A 1 332 ? 32.844 -10.281 9.359 1 86.5 332 PRO A CA 1
ATOM 2593 C C . PRO A 1 332 ? 31.406 -10.609 9.727 1 86.5 332 PRO A C 1
ATOM 2595 O O . PRO A 1 332 ? 30.906 -11.695 9.414 1 86.5 332 PRO A O 1
ATOM 2598 N N . THR A 1 333 ? 30.828 -9.719 10.516 1 86.12 333 THR A N 1
ATOM 2599 C CA . THR A 1 333 ? 29.438 -9.914 10.93 1 86.12 333 THR A CA 1
ATOM 2600 C C . THR A 1 333 ? 28.5 -9.812 9.734 1 86.12 333 THR A C 1
ATOM 2602 O O . THR A 1 333 ? 28.562 -8.859 8.961 1 86.12 333 THR A O 1
ATOM 2605 N N . VAL A 1 334 ? 27.672 -10.82 9.609 1 88.5 334 VAL A N 1
ATOM 2606 C CA . VAL A 1 334 ? 26.719 -10.844 8.516 1 88.5 334 VAL A CA 1
ATOM 2607 C C . VAL A 1 334 ? 25.5 -9.992 8.867 1 88.5 334 VAL A C 1
ATOM 2609 O O . VAL A 1 334 ? 25.047 -9.984 10.008 1 88.5 334 VAL A O 1
ATOM 2612 N N . GLN A 1 335 ? 25.047 -9.258 7.863 1 88.94 335 GLN A N 1
ATOM 2613 C CA . GLN A 1 335 ? 23.875 -8.422 8.062 1 88.94 335 GLN A CA 1
ATOM 2614 C C . GLN A 1 335 ? 22.625 -9.094 7.504 1 88.94 335 GLN A C 1
ATOM 2616 O O . GLN A 1 335 ? 22.516 -9.297 6.293 1 88.94 335 GLN A O 1
ATOM 2621 N N . VAL A 1 336 ? 21.766 -9.492 8.406 1 91.25 336 VAL A N 1
ATOM 2622 C CA . VAL A 1 336 ? 20.484 -10.055 8.023 1 91.25 336 VAL A CA 1
ATOM 2623 C C . VAL A 1 336 ? 19.359 -9.195 8.57 1 91.25 336 VAL A C 1
ATOM 2625 O O . VAL A 1 336 ? 19.531 -8.492 9.57 1 91.25 336 VAL A O 1
ATOM 2628 N N . PRO A 1 337 ? 18.25 -9.188 7.836 1 90.56 337 PRO A N 1
ATOM 2629 C CA . PRO A 1 337 ? 17.156 -8.359 8.352 1 90.56 337 PRO A CA 1
ATOM 2630 C C . PRO A 1 337 ? 16.578 -8.891 9.656 1 90.56 337 PRO A C 1
ATOM 2632 O O . PRO A 1 337 ? 16.375 -10.094 9.805 1 90.56 337 PRO A O 1
ATOM 2635 N N . SER A 1 338 ? 16.375 -8.016 10.625 1 90.31 338 SER A N 1
ATOM 2636 C CA . SER A 1 338 ? 15.688 -8.375 11.852 1 90.31 338 SER A CA 1
ATOM 2637 C C . SER A 1 338 ? 14.18 -8.414 11.648 1 90.31 338 SER A C 1
ATOM 2639 O O . SER A 1 338 ? 13.672 -7.895 10.656 1 90.31 338 SER A O 1
ATOM 2641 N N . MET A 1 339 ? 13.461 -9.008 12.547 1 90.56 339 MET A N 1
ATOM 2642 C CA . MET A 1 339 ? 12 -9.031 12.492 1 90.56 339 MET A CA 1
ATOM 2643 C C . MET A 1 339 ? 11.43 -7.617 12.5 1 90.56 339 MET A C 1
ATOM 2645 O O . MET A 1 339 ? 10.453 -7.332 11.805 1 90.56 339 MET A O 1
ATOM 2649 N N . GLY A 1 340 ? 12.062 -6.754 13.344 1 88.62 340 GLY A N 1
ATOM 2650 C CA . GLY A 1 340 ? 11.633 -5.363 13.375 1 88.62 340 GLY A CA 1
ATOM 2651 C C . GLY A 1 340 ? 11.797 -4.656 12.047 1 88.62 340 GLY A C 1
ATOM 2652 O O . GLY A 1 340 ? 10.906 -3.926 11.609 1 88.62 340 GLY A O 1
ATOM 2653 N N . GLU A 1 341 ? 12.891 -4.887 11.414 1 88.81 341 GLU A N 1
ATOM 2654 C CA . GLU A 1 341 ? 13.148 -4.277 10.109 1 88.81 341 GLU A CA 1
ATOM 2655 C C . GLU A 1 341 ? 12.18 -4.797 9.055 1 88.81 341 GLU A C 1
ATOM 2657 O O . GLU A 1 341 ? 11.727 -4.039 8.195 1 88.81 341 GLU A O 1
ATOM 2662 N N . ILE A 1 342 ? 11.906 -6.098 9.102 1 91.69 342 ILE A N 1
ATOM 2663 C CA . ILE A 1 342 ? 10.977 -6.711 8.164 1 91.69 342 ILE A CA 1
ATOM 2664 C C . ILE A 1 342 ? 9.586 -6.117 8.352 1 91.69 342 ILE A C 1
ATOM 2666 O O . ILE A 1 342 ? 8.945 -5.703 7.383 1 91.69 342 ILE A O 1
ATOM 2670 N N . THR A 1 343 ? 9.188 -6.023 9.555 1 91.06 343 THR A N 1
ATOM 2671 C CA . THR A 1 343 ? 7.875 -5.473 9.883 1 91.06 343 THR A CA 1
ATOM 2672 C C . THR A 1 343 ? 7.766 -4.023 9.414 1 91.06 343 THR A C 1
ATOM 2674 O O . THR A 1 343 ? 6.742 -3.625 8.852 1 91.06 343 THR A O 1
ATOM 2677 N N . ASP A 1 344 ? 8.773 -3.287 9.617 1 89.44 344 ASP A N 1
ATOM 2678 C CA . ASP A 1 344 ? 8.781 -1.885 9.211 1 89.44 344 ASP A CA 1
ATOM 2679 C C . ASP A 1 344 ? 8.695 -1.754 7.691 1 89.44 344 ASP A C 1
ATOM 2681 O O . ASP A 1 344 ? 7.953 -0.919 7.172 1 89.44 344 ASP A O 1
ATOM 2685 N N . ALA A 1 345 ? 9.477 -2.545 7.035 1 90.12 345 ALA A N 1
ATOM 2686 C CA . ALA A 1 345 ? 9.477 -2.504 5.574 1 90.12 345 ALA A CA 1
ATOM 2687 C C . ALA A 1 345 ? 8.094 -2.809 5.016 1 90.12 345 ALA A C 1
ATOM 2689 O O . ALA A 1 345 ? 7.633 -2.145 4.086 1 90.12 345 ALA A O 1
ATOM 2690 N N . LEU A 1 346 ? 7.461 -3.764 5.586 1 91.19 346 LEU A N 1
ATOM 2691 C CA . LEU A 1 346 ? 6.125 -4.133 5.129 1 91.19 346 LEU A CA 1
ATOM 2692 C C . LEU A 1 346 ? 5.117 -3.035 5.449 1 91.19 346 LEU A C 1
ATOM 2694 O O . LEU A 1 346 ? 4.234 -2.744 4.637 1 91.19 346 LEU A O 1
ATOM 2698 N N . ALA A 1 347 ? 5.293 -2.447 6.566 1 91.69 347 ALA A N 1
ATOM 2699 C CA . ALA A 1 347 ? 4.363 -1.406 6.992 1 91.69 347 ALA A CA 1
ATOM 2700 C C . ALA A 1 347 ? 4.391 -0.219 6.035 1 91.69 347 ALA A C 1
ATOM 2702 O O . ALA A 1 347 ? 3.359 0.412 5.789 1 91.69 347 ALA A O 1
ATOM 2703 N N . TYR A 1 348 ? 5.5 0.036 5.48 1 89.94 348 TYR A N 1
ATOM 2704 C CA . TYR A 1 348 ? 5.645 1.208 4.625 1 89.94 348 TYR A CA 1
ATOM 2705 C C . TYR A 1 348 ? 5.492 0.832 3.154 1 89.94 348 TYR A C 1
ATOM 2707 O O . TYR A 1 348 ? 5.699 1.665 2.27 1 89.94 348 TYR A O 1
ATOM 2715 N N . ALA A 1 349 ? 5.164 -0.405 2.908 1 89.19 349 ALA A N 1
ATOM 2716 C CA . ALA A 1 349 ? 5.066 -0.879 1.53 1 89.19 349 ALA A CA 1
ATOM 2717 C C . ALA A 1 349 ? 4.035 -0.077 0.744 1 89.19 349 ALA A C 1
ATOM 2719 O O . ALA A 1 349 ? 4.254 0.255 -0.424 1 89.19 349 ALA A O 1
ATOM 2720 N N . ALA A 1 350 ? 2.971 0.243 1.331 1 87.38 350 ALA A N 1
ATOM 2721 C CA . ALA A 1 350 ? 1.914 0.993 0.658 1 87.38 350 ALA A CA 1
ATOM 2722 C C . ALA A 1 350 ? 2.418 2.355 0.195 1 87.38 350 ALA A C 1
ATOM 2724 O O . ALA A 1 350 ? 2.191 2.754 -0.951 1 87.38 350 ALA A O 1
ATOM 2725 N N . PHE A 1 351 ? 3.094 3.002 1.013 1 88.62 351 PHE A N 1
ATOM 2726 C CA . PHE A 1 351 ? 3.641 4.312 0.684 1 88.62 351 PHE A CA 1
ATOM 2727 C C . PHE A 1 351 ? 4.637 4.215 -0.465 1 88.62 351 PHE A C 1
ATOM 2729 O O . PHE A 1 351 ? 4.535 4.953 -1.446 1 88.62 351 PHE A O 1
ATOM 2736 N N . TYR A 1 352 ? 5.477 3.287 -0.381 1 87.38 352 TYR A N 1
ATOM 2737 C CA . TYR A 1 352 ? 6.555 3.219 -1.357 1 87.38 352 TYR A CA 1
ATOM 2738 C C . TYR A 1 352 ? 6.031 2.797 -2.725 1 87.38 352 TYR A C 1
ATOM 2740 O O . TYR A 1 352 ? 6.547 3.234 -3.756 1 87.38 352 TYR A O 1
ATOM 2748 N N . GLN A 1 353 ? 5.047 2.002 -2.715 1 85.75 353 GLN A N 1
ATOM 2749 C CA . GLN A 1 353 ? 4.469 1.571 -3.984 1 85.75 353 GLN A CA 1
ATOM 2750 C C . GLN A 1 353 ? 3.902 2.756 -4.762 1 85.75 353 GLN A C 1
ATOM 2752 O O . GLN A 1 353 ? 3.891 2.748 -5.996 1 85.75 353 GLN A O 1
ATOM 2757 N N . ASN A 1 354 ? 3.539 3.834 -4.086 1 86.94 354 ASN A N 1
ATOM 2758 C CA . ASN A 1 354 ? 2.865 4.949 -4.742 1 86.94 354 ASN A CA 1
ATOM 2759 C C . ASN A 1 354 ? 3.76 6.188 -4.801 1 86.94 354 ASN A C 1
ATOM 2761 O O . ASN A 1 354 ? 3.426 7.164 -5.473 1 86.94 354 ASN A O 1
ATOM 2765 N N . LYS A 1 355 ? 4.84 6.145 -4.133 1 90.69 355 LYS A N 1
ATOM 2766 C CA . LYS A 1 355 ? 5.695 7.312 -3.932 1 90.69 355 LYS A CA 1
ATOM 2767 C C . LYS A 1 355 ? 6.094 7.938 -5.266 1 90.69 355 LYS A C 1
ATOM 2769 O O . LYS A 1 355 ? 5.902 9.141 -5.477 1 90.69 355 LYS A O 1
ATOM 2774 N N . ALA A 1 356 ? 6.594 7.141 -6.195 1 91.06 356 ALA A N 1
ATOM 2775 C CA . ALA A 1 356 ? 7.07 7.656 -7.48 1 91.06 356 ALA A CA 1
ATOM 2776 C C . ALA A 1 356 ? 5.93 8.297 -8.266 1 91.06 356 ALA A C 1
ATOM 2778 O O . ALA A 1 356 ? 6.094 9.367 -8.852 1 91.06 356 ALA A O 1
ATOM 2779 N N . TYR A 1 357 ? 4.84 7.648 -8.258 1 91.12 357 TYR A N 1
ATOM 2780 C CA . TYR A 1 357 ? 3.68 8.164 -8.977 1 91.12 357 TYR A CA 1
ATOM 2781 C C . TYR A 1 357 ? 3.248 9.516 -8.406 1 91.12 357 TYR A C 1
ATOM 2783 O O . TYR A 1 357 ? 2.996 10.461 -9.164 1 91.12 357 TYR A O 1
ATOM 2791 N N . VAL A 1 358 ? 3.223 9.672 -7.141 1 94 358 VAL A N 1
ATOM 2792 C CA . VAL A 1 358 ? 2.779 10.891 -6.469 1 94 358 VAL A CA 1
ATOM 2793 C C . VAL A 1 358 ? 3.738 12.031 -6.793 1 94 358 VAL A C 1
ATOM 2795 O O . VAL A 1 358 ? 3.305 13.133 -7.141 1 94 358 VAL A O 1
ATOM 2798 N N . ILE A 1 359 ? 4.977 11.773 -6.727 1 95.94 359 ILE A N 1
ATOM 2799 C CA . ILE A 1 359 ? 5.98 12.797 -6.973 1 95.94 359 ILE A CA 1
ATOM 2800 C C . ILE A 1 359 ? 5.906 13.258 -8.43 1 95.94 359 ILE A C 1
ATOM 2802 O O . ILE A 1 359 ? 5.891 14.461 -8.703 1 95.94 359 ILE A O 1
ATOM 2806 N N . ASN A 1 360 ? 5.707 12.312 -9.352 1 95.62 360 ASN A N 1
ATOM 2807 C CA . ASN A 1 360 ? 5.766 12.609 -10.773 1 95.62 360 ASN A CA 1
ATOM 2808 C C . ASN A 1 360 ? 4.484 13.289 -11.258 1 95.62 360 ASN A C 1
ATOM 2810 O O . ASN A 1 360 ? 4.512 14.07 -12.211 1 95.62 360 ASN A O 1
ATOM 2814 N N . HIS A 1 361 ? 3.432 13.086 -10.516 1 95.44 361 HIS A N 1
ATOM 2815 C CA . HIS A 1 361 ? 2.164 13.547 -11.078 1 95.44 361 HIS A CA 1
ATOM 2816 C C . HIS A 1 361 ? 1.612 14.734 -10.289 1 95.44 361 HIS A C 1
ATOM 2818 O O . HIS A 1 361 ? 0.834 15.523 -10.812 1 95.44 361 HIS A O 1
ATOM 2824 N N . TYR A 1 362 ? 2.094 14.852 -9.07 1 97.12 362 TYR A N 1
ATOM 2825 C CA . TYR A 1 362 ? 1.381 15.828 -8.25 1 97.12 362 TYR A CA 1
ATOM 2826 C C . TYR A 1 362 ? 2.34 16.875 -7.688 1 97.12 362 TYR A C 1
ATOM 2828 O O . TYR A 1 362 ? 1.908 17.875 -7.109 1 97.12 362 TYR A O 1
ATOM 2836 N N . VAL A 1 363 ? 3.588 16.766 -7.84 1 97.88 363 VAL A N 1
ATOM 2837 C CA . VAL A 1 363 ? 4.547 17.656 -7.203 1 97.88 363 VAL A CA 1
ATOM 2838 C C . VAL A 1 363 ? 5.215 18.531 -8.258 1 97.88 363 VAL A C 1
ATOM 2840 O O . VAL A 1 363 ? 5.695 18.031 -9.281 1 97.88 363 VAL A O 1
ATOM 2843 N N . ASP A 1 364 ? 5.234 19.797 -8.078 1 96.5 364 ASP A N 1
ATOM 2844 C CA . ASP A 1 364 ? 5.883 20.734 -8.984 1 96.5 364 ASP A CA 1
ATOM 2845 C C . ASP A 1 364 ? 7.328 21 -8.562 1 96.5 364 ASP A C 1
ATOM 2847 O O . ASP A 1 364 ? 8.203 21.203 -9.406 1 96.5 364 ASP A O 1
ATOM 2851 N N . LEU A 1 365 ? 7.562 21.031 -7.312 1 97.62 365 LEU A N 1
ATOM 2852 C CA . LEU A 1 365 ? 8.906 21.188 -6.766 1 97.62 365 LEU A CA 1
ATOM 2853 C C . LEU A 1 365 ? 9.133 20.234 -5.605 1 97.62 365 LEU A C 1
ATOM 2855 O O . LEU A 1 365 ? 8.438 20.297 -4.586 1 97.62 365 LEU A O 1
ATOM 2859 N N . TYR A 1 366 ? 10.047 19.359 -5.801 1 98.06 366 TYR A N 1
ATOM 2860 C CA . TYR A 1 366 ? 10.336 18.281 -4.859 1 98.06 366 TYR A CA 1
ATOM 2861 C C . TYR A 1 366 ? 11.625 18.547 -4.098 1 98.06 366 TYR A C 1
ATOM 2863 O O . TYR A 1 366 ? 12.664 18.812 -4.703 1 98.06 366 TYR A O 1
ATOM 2871 N N . PHE A 1 367 ? 11.547 18.516 -2.711 1 98.25 367 PHE A N 1
ATOM 2872 C CA . PHE A 1 367 ? 12.719 18.703 -1.868 1 98.25 367 PHE A CA 1
ATOM 2873 C C . PHE A 1 367 ? 13.086 17.391 -1.171 1 98.25 367 PHE A C 1
ATOM 2875 O O . PHE A 1 367 ? 12.227 16.734 -0.585 1 98.25 367 PHE A O 1
ATOM 2882 N N . LYS A 1 368 ? 14.266 17 -1.21 1 97.25 368 LYS A N 1
ATOM 2883 C CA . LYS A 1 368 ? 14.844 15.875 -0.482 1 97.25 368 LYS A CA 1
ATOM 2884 C C . LYS A 1 368 ? 16.141 16.266 0.207 1 97.25 368 LYS A C 1
ATOM 2886 O O . LYS A 1 368 ? 17.234 15.875 -0.226 1 97.25 368 LYS A O 1
ATOM 2891 N N . PRO A 1 369 ? 16.016 17 1.306 1 96.62 369 PRO A N 1
ATOM 2892 C CA . PRO A 1 369 ? 17.234 17.469 1.974 1 96.62 369 PRO A CA 1
ATOM 2893 C C . PRO A 1 369 ? 18.109 16.312 2.482 1 96.62 369 PRO A C 1
ATOM 2895 O O . PRO A 1 369 ? 17.594 15.234 2.77 1 96.62 369 PRO A O 1
ATOM 2898 N N . PRO A 1 370 ? 19.422 16.516 2.559 1 94 370 PRO A N 1
ATOM 2899 C CA . PRO A 1 370 ? 20.359 15.469 2.994 1 94 370 PRO A CA 1
ATOM 2900 C C . PRO A 1 370 ? 20.406 15.312 4.512 1 94 370 PRO A C 1
ATOM 2902 O O . PRO A 1 370 ? 21.438 15.594 5.137 1 94 370 PRO A O 1
ATOM 2905 N N . VAL A 1 371 ? 19.406 14.758 5.078 1 93.12 371 VAL A N 1
ATOM 2906 C CA . VAL A 1 371 ? 19.297 14.633 6.527 1 93.12 371 VAL A CA 1
ATOM 2907 C C . VAL A 1 371 ? 19.297 13.164 6.926 1 93.12 371 VAL A C 1
ATOM 2909 O O . VAL A 1 371 ? 18.875 12.812 8.023 1 93.12 371 VAL A O 1
ATOM 2912 N N . GLN A 1 372 ? 19.75 12.297 6.129 1 88.12 372 GLN A N 1
ATOM 2913 C CA . GLN A 1 372 ? 19.672 10.852 6.34 1 88.12 372 GLN A CA 1
ATOM 2914 C C . GLN A 1 372 ? 20.547 10.414 7.508 1 88.12 372 GLN A C 1
ATOM 2916 O O . GLN A 1 372 ? 20.312 9.367 8.102 1 88.12 372 GLN A O 1
ATOM 2921 N N . ALA A 1 373 ? 21.516 11.211 7.84 1 86.5 373 ALA A N 1
ATOM 2922 C CA . ALA A 1 373 ? 22.422 10.867 8.922 1 86.5 373 ALA A CA 1
ATOM 2923 C C . ALA A 1 373 ? 21.797 11.133 10.281 1 86.5 373 ALA A C 1
ATOM 2925 O O . ALA A 1 373 ? 22.281 10.641 11.305 1 86.5 373 ALA A O 1
ATOM 2926 N N . ILE A 1 374 ? 20.75 11.859 10.312 1 89.5 374 ILE A N 1
ATOM 2927 C CA . ILE A 1 374 ? 20.062 12.172 11.562 1 89.5 374 ILE A CA 1
ATOM 2928 C C . ILE A 1 374 ? 19.078 11.055 11.906 1 89.5 374 ILE A C 1
ATOM 2930 O O . ILE A 1 374 ? 18.25 10.68 11.086 1 89.5 374 ILE A O 1
ATOM 2934 N N . GLY A 1 375 ? 19.203 10.523 13.094 1 85.5 375 GLY A N 1
ATOM 2935 C CA . GLY A 1 375 ? 18.312 9.469 13.547 1 85.5 375 GLY A CA 1
ATOM 2936 C C . GLY A 1 375 ? 16.891 9.945 13.766 1 85.5 375 GLY A C 1
ATOM 2937 O O . GLY A 1 375 ? 16.656 11.133 13.992 1 85.5 375 GLY A O 1
ATOM 2938 N N . THR A 1 376 ? 15.938 9.023 13.812 1 81.62 376 THR A N 1
ATOM 2939 C CA . THR A 1 376 ? 14.508 9.312 13.906 1 81.62 376 THR A CA 1
ATOM 2940 C C . THR A 1 376 ? 14.18 9.992 15.234 1 81.62 376 THR A C 1
ATOM 2942 O O . THR A 1 376 ? 13.273 10.82 15.297 1 81.62 376 THR A O 1
ATOM 2945 N N . LEU A 1 377 ? 14.914 9.734 16.25 1 79.88 377 LEU A N 1
ATOM 2946 C CA . LEU A 1 377 ? 14.578 10.25 17.578 1 79.88 377 LEU A CA 1
ATOM 2947 C C . LEU A 1 377 ? 15.648 11.211 18.078 1 79.88 377 LEU A C 1
ATOM 2949 O O . LEU A 1 377 ? 15.711 11.508 19.281 1 79.88 377 LEU A O 1
ATOM 2953 N N . GLU A 1 378 ? 16.531 11.703 17.156 1 87.19 378 GLU A N 1
ATOM 2954 C CA . GLU A 1 378 ? 17.609 12.617 17.531 1 87.19 378 GLU A CA 1
ATOM 2955 C C . GLU A 1 378 ? 17.141 14.07 17.469 1 87.19 378 GLU A C 1
ATOM 2957 O O . GLU A 1 378 ? 17.672 14.859 16.688 1 87.19 378 GLU A O 1
ATOM 2962 N N . PHE A 1 379 ? 16.344 14.461 18.438 1 87.62 379 PHE A N 1
ATOM 2963 C CA . PHE A 1 379 ? 15.719 15.773 18.453 1 87.62 379 PHE A CA 1
ATOM 2964 C C . PHE A 1 379 ? 16.672 16.828 19.016 1 87.62 379 PHE A C 1
ATOM 2966 O O . PHE A 1 379 ? 16.391 18.031 18.938 1 87.62 379 PHE A O 1
ATOM 2973 N N . ASP A 1 380 ? 17.781 16.422 19.453 1 85.69 380 ASP A N 1
ATOM 2974 C CA . ASP A 1 380 ? 18.766 17.344 20.016 1 85.69 380 ASP A CA 1
ATOM 2975 C C . ASP A 1 380 ? 19.531 18.062 18.922 1 85.69 380 ASP A C 1
ATOM 2977 O O . ASP A 1 380 ? 20.219 19.062 19.188 1 85.69 380 ASP A O 1
ATOM 2981 N N . LYS A 1 381 ? 19.422 17.672 17.75 1 90.38 381 LYS A N 1
ATOM 2982 C CA . LYS A 1 381 ? 20.125 18.281 16.625 1 90.38 381 LYS A CA 1
ATOM 2983 C C . LYS A 1 381 ? 19.219 19.25 15.859 1 90.38 381 LYS A C 1
ATOM 2985 O O . LYS A 1 381 ? 19.297 19.328 14.633 1 90.38 381 LYS A O 1
ATOM 2990 N N . LEU A 1 382 ? 18.422 19.922 16.547 1 91.62 382 LEU A N 1
ATOM 2991 C CA . LEU A 1 382 ? 17.391 20.781 15.961 1 91.62 382 LEU A CA 1
ATOM 2992 C C . LEU A 1 382 ? 18.031 21.828 15.055 1 91.62 382 LEU A C 1
ATOM 2994 O O . LEU A 1 382 ? 17.719 21.906 13.867 1 91.62 382 LEU A O 1
ATOM 2998 N N . ASP A 1 383 ? 18.969 22.656 15.547 1 94.12 383 ASP A N 1
ATOM 2999 C CA . ASP A 1 383 ? 19.547 23.766 14.797 1 94.12 383 ASP A CA 1
ATOM 3000 C C . ASP A 1 383 ? 20.281 23.266 13.555 1 94.12 383 ASP A C 1
ATOM 3002 O O . ASP A 1 383 ? 20.188 23.875 12.484 1 94.12 383 ASP A O 1
ATOM 3006 N N . LEU A 1 384 ? 20.984 22.234 13.758 1 95.19 384 LEU A N 1
ATOM 3007 C CA . LEU A 1 384 ? 21.703 21.641 12.633 1 95.19 384 LEU A CA 1
ATOM 3008 C C . LEU A 1 384 ? 20.734 21.188 11.547 1 95.19 384 LEU A C 1
ATOM 3010 O O . LEU A 1 384 ? 20.953 21.438 10.359 1 95.19 384 LEU A O 1
ATOM 3014 N N . THR A 1 385 ? 19.719 20.5 11.898 1 96.12 385 THR A N 1
ATOM 3015 C CA . THR A 1 385 ? 18.734 19.953 10.961 1 96.12 385 THR A CA 1
ATOM 3016 C C . THR A 1 385 ? 18.031 21.078 10.203 1 96.12 385 THR A C 1
ATOM 3018 O O . THR A 1 385 ? 17.812 20.984 9 1 96.12 385 THR A O 1
ATOM 3021 N N . ILE A 1 386 ? 17.719 22.172 10.898 1 97.19 386 ILE A N 1
ATOM 3022 C CA . ILE A 1 386 ? 17.094 23.344 10.281 1 97.19 386 ILE A CA 1
ATOM 3023 C C . ILE A 1 386 ? 18.031 23.938 9.234 1 97.19 386 ILE A C 1
ATOM 3025 O O . ILE A 1 386 ? 17.625 24.234 8.117 1 97.19 386 ILE A O 1
ATOM 3029 N N . GLN A 1 387 ? 19.266 24.047 9.609 1 97.44 387 GLN A N 1
ATOM 3030 C CA . GLN A 1 387 ? 20.25 24.656 8.719 1 97.44 387 GLN A CA 1
ATOM 3031 C C . GLN A 1 387 ? 20.453 23.812 7.461 1 97.44 387 GLN A C 1
ATOM 3033 O O . GLN A 1 387 ? 20.578 24.344 6.359 1 97.44 387 GLN A O 1
ATOM 3038 N N . LEU A 1 388 ? 20.484 22.531 7.605 1 97.38 388 LEU A N 1
ATOM 3039 C CA . LEU A 1 388 ? 20.609 21.625 6.465 1 97.38 388 LEU A CA 1
ATOM 3040 C C . LEU A 1 388 ? 19.453 21.812 5.488 1 97.38 388 LEU A C 1
ATOM 3042 O O . LEU A 1 388 ? 19.672 21.844 4.273 1 97.38 388 LEU A O 1
ATOM 3046 N N . GLY A 1 389 ? 18.266 21.969 6.016 1 97.88 389 GLY A N 1
ATOM 3047 C CA . GLY A 1 389 ? 17.109 22.219 5.172 1 97.88 389 GLY A CA 1
ATOM 3048 C C . GLY A 1 389 ? 17.188 23.531 4.422 1 97.88 389 GLY A C 1
ATOM 3049 O O . GLY A 1 389 ? 16.875 23.594 3.229 1 97.88 389 GLY A O 1
ATOM 3050 N N . TYR A 1 390 ? 17.641 24.531 5.156 1 98.19 390 TYR A N 1
ATOM 3051 C CA . TYR A 1 390 ? 17.734 25.859 4.574 1 98.19 390 TYR A CA 1
ATOM 3052 C C . TYR A 1 390 ? 18.766 25.891 3.451 1 98.19 390 TYR A C 1
ATOM 3054 O O . TYR A 1 390 ? 18.469 26.359 2.348 1 98.19 390 TYR A O 1
ATOM 3062 N N . ASP A 1 391 ? 19.906 25.344 3.705 1 98.38 391 ASP A N 1
ATOM 3063 C CA . ASP A 1 391 ? 21 25.375 2.744 1 98.38 391 ASP A CA 1
ATOM 3064 C C . ASP A 1 391 ? 20.641 24.578 1.484 1 98.38 391 ASP A C 1
ATOM 3066 O O . ASP A 1 391 ? 21.031 24.969 0.378 1 98.38 391 ASP A O 1
ATOM 3070 N N . TYR A 1 392 ? 19.953 23.578 1.695 1 98.25 392 TYR A N 1
ATOM 3071 C CA . TYR A 1 392 ? 19.547 22.719 0.581 1 98.25 392 TYR A CA 1
ATOM 3072 C C . TYR A 1 392 ? 18.469 23.406 -0.262 1 98.25 392 TYR A C 1
ATOM 3074 O O . TYR A 1 392 ? 18.531 23.375 -1.494 1 98.25 392 TYR A O 1
ATOM 3082 N N . ALA A 1 393 ? 17.562 24.062 0.34 1 98.25 393 ALA A N 1
ATOM 3083 C CA . ALA A 1 393 ? 16.344 24.531 -0.323 1 98.25 393 ALA A CA 1
ATOM 3084 C C . ALA A 1 393 ? 16.578 25.844 -1.061 1 98.25 393 ALA A C 1
ATOM 3086 O O . ALA A 1 393 ? 16.031 26.062 -2.141 1 98.25 393 ALA A O 1
ATOM 3087 N N . LEU A 1 394 ? 17.391 26.734 -0.536 1 98 394 LEU A N 1
ATOM 3088 C CA . LEU A 1 394 ? 17.516 28.094 -1.022 1 98 394 LEU A CA 1
ATOM 3089 C C . LEU A 1 394 ? 17.938 28.109 -2.488 1 98 394 LEU A C 1
ATOM 3091 O O . LEU A 1 394 ? 17.266 28.719 -3.324 1 98 394 LEU A O 1
ATOM 3095 N N . PRO A 1 395 ? 19.031 27.406 -2.844 1 97.88 395 PRO A N 1
ATOM 3096 C CA . PRO A 1 395 ? 19.406 27.422 -4.258 1 97.88 395 PRO A CA 1
ATOM 3097 C C . PRO A 1 395 ? 18.375 26.766 -5.164 1 97.88 395 PRO A C 1
ATOM 3099 O O . PRO A 1 395 ? 18.188 27.188 -6.309 1 97.88 395 PRO A O 1
ATOM 3102 N N . LYS A 1 396 ? 17.703 25.766 -4.68 1 97.56 396 LYS A N 1
ATOM 3103 C CA . LYS A 1 396 ? 16.719 25.047 -5.473 1 97.56 396 LYS A CA 1
ATOM 3104 C C . LYS A 1 396 ? 15.5 25.922 -5.758 1 97.56 396 LYS A C 1
ATOM 3106 O O . LYS A 1 396 ? 14.938 25.891 -6.855 1 97.56 396 LYS A O 1
ATOM 3111 N N . ILE A 1 397 ? 15.109 26.672 -4.781 1 97.38 397 ILE A N 1
ATOM 3112 C CA . ILE A 1 397 ? 13.977 27.578 -4.93 1 97.38 397 ILE A CA 1
ATOM 3113 C C . ILE A 1 397 ? 14.32 28.688 -5.922 1 97.38 397 ILE A C 1
ATOM 3115 O O . ILE A 1 397 ? 13.523 29.016 -6.805 1 97.38 397 ILE A O 1
ATOM 3119 N N . LYS A 1 398 ? 15.453 29.219 -5.816 1 96.25 398 LYS A N 1
ATOM 3120 C CA . LYS A 1 398 ? 15.891 30.281 -6.727 1 96.25 398 LYS A CA 1
ATOM 3121 C C . LYS A 1 398 ? 15.922 29.781 -8.172 1 96.25 398 LYS A C 1
ATOM 3123 O O . LYS A 1 398 ? 15.492 30.484 -9.086 1 96.25 398 LYS A O 1
ATOM 3128 N N . ASP A 1 399 ? 16.422 28.578 -8.312 1 96.69 399 ASP A N 1
ATOM 3129 C CA . ASP A 1 399 ? 16.453 27.984 -9.641 1 96.69 399 ASP A CA 1
ATOM 3130 C C . ASP A 1 399 ? 15.047 27.766 -10.188 1 96.69 399 ASP A C 1
ATOM 3132 O O . ASP A 1 399 ? 14.789 28.016 -11.367 1 96.69 399 ASP A O 1
ATOM 3136 N N . TRP A 1 400 ? 14.195 27.297 -9.344 1 95.75 400 TRP A N 1
ATOM 3137 C CA . TRP A 1 400 ? 12.812 27.062 -9.742 1 95.75 400 TRP A CA 1
ATOM 3138 C C . TRP A 1 400 ? 12.141 28.375 -10.141 1 95.75 400 TRP A C 1
ATOM 3140 O O . TRP A 1 400 ? 11.391 28.422 -11.125 1 95.75 400 TRP A O 1
ATOM 3150 N N . MET A 1 401 ? 12.375 29.438 -9.391 1 93.75 401 MET A N 1
ATOM 3151 C CA . MET A 1 401 ? 11.781 30.734 -9.664 1 93.75 401 MET A CA 1
ATOM 3152 C C . MET A 1 401 ? 12.289 31.297 -10.992 1 93.75 401 MET A C 1
ATOM 3154 O O . MET A 1 401 ? 11.531 31.938 -11.727 1 93.75 401 MET A O 1
ATOM 3158 N N . LYS A 1 402 ? 13.516 31.047 -11.336 1 93.12 402 LYS A N 1
ATOM 3159 C CA . LYS A 1 402 ? 14.078 31.484 -12.609 1 93.12 402 LYS A CA 1
ATOM 3160 C C . LYS A 1 402 ? 13.406 30.781 -13.781 1 93.12 402 LYS A C 1
ATOM 3162 O O . LYS A 1 402 ? 13.172 31.375 -14.828 1 93.12 402 LYS A O 1
ATOM 3167 N N . LYS A 1 403 ? 13.086 29.562 -13.508 1 92.94 403 LYS A N 1
ATOM 3168 C CA . LYS A 1 403 ? 12.492 28.75 -14.562 1 92.94 403 LYS A CA 1
ATOM 3169 C C . LYS A 1 403 ? 11 29.031 -14.703 1 92.94 403 LYS A C 1
ATOM 3171 O O . LYS A 1 403 ? 10.406 28.75 -15.742 1 92.94 403 LYS A O 1
ATOM 3176 N N . ASN A 1 404 ? 10.438 29.547 -13.602 1 89.5 404 ASN A N 1
ATOM 3177 C CA . ASN A 1 404 ? 9.008 29.812 -13.594 1 89.5 404 ASN A CA 1
ATOM 3178 C C . ASN A 1 404 ? 8.703 31.266 -13.203 1 89.5 404 ASN A C 1
ATOM 3180 O O . ASN A 1 404 ? 7.938 31.5 -12.266 1 89.5 404 ASN A O 1
ATOM 3184 N N . PRO A 1 405 ? 9.078 32.219 -13.977 1 82.5 405 PRO A N 1
ATOM 3185 C CA . PRO A 1 405 ? 8.891 33.625 -13.617 1 82.5 405 PRO A CA 1
ATOM 3186 C C . PRO A 1 405 ? 7.418 34.031 -13.578 1 82.5 405 PRO A C 1
ATOM 3188 O O . PRO A 1 405 ? 7.035 34.906 -12.797 1 82.5 405 PRO A O 1
ATOM 3191 N N . HIS A 1 406 ? 6.586 33.375 -14.305 1 77.56 406 HIS A N 1
ATOM 3192 C CA . HIS A 1 406 ? 5.172 33.75 -14.398 1 77.56 406 HIS A CA 1
ATOM 3193 C C . HIS A 1 406 ? 4.43 33.375 -13.117 1 77.56 406 HIS A C 1
ATOM 3195 O O . HIS A 1 406 ? 3.385 33.969 -12.812 1 77.56 406 HIS A O 1
ATOM 3201 N N . LEU A 1 407 ? 4.992 32.5 -12.445 1 73.62 407 LEU A N 1
ATOM 3202 C CA . LEU A 1 407 ? 4.32 32.062 -11.234 1 73.62 407 LEU A CA 1
ATOM 3203 C C . LEU A 1 407 ? 4.691 32.938 -10.047 1 73.62 407 LEU A C 1
ATOM 3205 O O . LEU A 1 407 ? 3.988 32.938 -9.031 1 73.62 407 LEU A O 1
ATOM 3209 N N . VAL A 1 408 ? 5.762 33.75 -10.273 1 66.38 408 VAL A N 1
ATOM 3210 C CA . VAL A 1 408 ? 6.293 34.531 -9.156 1 66.38 408 VAL A CA 1
ATOM 3211 C C . VAL A 1 408 ? 5.953 36 -9.344 1 66.38 408 VAL A C 1
ATOM 3213 O O . VAL A 1 408 ? 6.035 36.781 -8.398 1 66.38 408 VAL A O 1
ATOM 3216 N N . THR A 1 409 ? 5.715 36.469 -10.539 1 56.16 409 THR A N 1
ATOM 3217 C CA . THR A 1 409 ? 5.586 37.875 -10.859 1 56.16 409 THR A CA 1
ATOM 3218 C C . THR A 1 409 ? 4.473 38.531 -10.039 1 56.16 409 THR A C 1
ATOM 3220 O O . THR A 1 409 ? 4.547 39.719 -9.695 1 56.16 409 THR A O 1
ATOM 3223 N N . HIS A 1 410 ? 3.355 37.906 -9.953 1 51.72 410 HIS A N 1
ATOM 3224 C CA . HIS A 1 410 ? 2.277 38.688 -9.375 1 51.72 410 HIS A CA 1
ATOM 3225 C C . HIS A 1 410 ? 2.605 39.094 -7.945 1 51.72 410 HIS A C 1
ATOM 3227 O O . HIS A 1 410 ? 1.831 39.812 -7.312 1 51.72 410 HIS A O 1
ATOM 3233 N N . VAL A 1 411 ? 3.527 38.469 -7.371 1 46.09 411 VAL A N 1
ATOM 3234 C CA . VAL A 1 411 ? 3.826 38.844 -5.992 1 46.09 411 VAL A CA 1
ATOM 3235 C C . VAL A 1 411 ? 4.152 40.344 -5.934 1 46.09 411 VAL A C 1
ATOM 3237 O O . VAL A 1 411 ? 3.787 41.031 -4.973 1 46.09 411 VAL A O 1
ATOM 3240 N N . ARG A 1 412 ? 4.953 40.969 -6.906 1 40.22 412 ARG A N 1
ATOM 3241 C CA . ARG A 1 412 ? 5.492 42.312 -6.781 1 40.22 412 ARG A CA 1
ATOM 3242 C C . ARG A 1 412 ? 4.637 43.312 -7.551 1 40.22 412 ARG A C 1
ATOM 3244 O O . ARG A 1 412 ? 4.957 44.5 -7.598 1 40.22 412 ARG A O 1
ATOM 3251 N N . GLN A 1 413 ? 3.891 42.844 -8.594 1 40.75 413 GLN A N 1
ATOM 3252 C CA . GLN A 1 413 ? 3.484 44 -9.391 1 40.75 413 GLN A CA 1
ATOM 3253 C C . GLN A 1 413 ? 2.387 44.781 -8.695 1 40.75 413 GLN A C 1
ATOM 3255 O O . GLN A 1 413 ? 1.471 44.219 -8.109 1 40.75 413 GLN A O 1
ATOM 3260 N N . PRO A 1 414 ? 2.514 46.156 -8.648 1 36.03 414 PRO A N 1
ATOM 3261 C CA . PRO A 1 414 ? 1.593 47.188 -8.195 1 36.03 414 PRO A CA 1
ATOM 3262 C C . PRO A 1 414 ? 0.178 47.031 -8.742 1 36.03 414 PRO A C 1
ATOM 3264 O O . PRO A 1 414 ? -0.017 46.312 -9.734 1 36.03 414 PRO A O 1
ATOM 3267 N N . HIS A 1 415 ? -0.929 47.719 -8.109 1 37.38 415 HIS A N 1
ATOM 3268 C CA . HIS A 1 415 ? -2.375 47.906 -8.109 1 37.38 415 HIS A CA 1
ATOM 3269 C C . HIS A 1 415 ? -2.902 48.094 -9.531 1 37.38 415 HIS A C 1
ATOM 3271 O O . HIS A 1 415 ? -2.738 49.156 -10.117 1 37.38 415 HIS A O 1
ATOM 3277 N N . GLY A 1 416 ? -2.801 47.188 -10.438 1 37.12 416 GLY A N 1
ATOM 3278 C CA . GLY A 1 416 ? -3.549 47.594 -11.617 1 37.12 416 GLY A CA 1
ATOM 3279 C C . GLY A 1 416 ? -5.012 47.875 -11.328 1 37.12 416 GLY A C 1
ATOM 3280 O O . GLY A 1 416 ? -5.492 47.594 -10.219 1 37.12 416 GLY A O 1
ATOM 3281 N N . ALA A 1 417 ? -5.914 48.344 -12.398 1 40.03 417 ALA A N 1
ATOM 3282 C CA . ALA A 1 417 ? -7.238 48.938 -12.391 1 40.03 417 ALA A CA 1
ATOM 3283 C C . ALA A 1 417 ? -8.312 47.938 -12 1 40.03 417 ALA A C 1
ATOM 3285 O O . ALA A 1 417 ? -8.508 46.938 -12.688 1 40.03 417 ALA A O 1
ATOM 3286 N N . SER A 1 418 ? -8.555 47.5 -10.883 1 42.31 418 SER A N 1
ATOM 3287 C CA . SER A 1 418 ? -9.688 46.719 -10.391 1 42.31 418 SER A CA 1
ATOM 3288 C C . SER A 1 418 ? -10.977 47.531 -10.453 1 42.31 418 SER A C 1
ATOM 3290 O O . SER A 1 418 ? -10.984 48.719 -10.133 1 42.31 418 SER A O 1
ATOM 3292 N N . ALA A 1 419 ? -12 47.188 -11.32 1 43 419 ALA A N 1
ATOM 3293 C CA . ALA A 1 419 ? -13.297 47.844 -11.273 1 43 419 ALA A CA 1
ATOM 3294 C C . ALA A 1 419 ? -14.18 47.25 -10.18 1 43 419 ALA A C 1
ATOM 3296 O O . ALA A 1 419 ? -14.312 46.031 -10.07 1 43 419 ALA A O 1
ATOM 3297 N N . THR A 1 420 ? -14.406 47.969 -9.125 1 47.22 420 THR A N 1
ATOM 3298 C CA . THR A 1 420 ? -15.375 47.625 -8.086 1 47.22 420 THR A CA 1
ATOM 3299 C C . THR A 1 420 ? -16.766 48.156 -8.461 1 47.22 420 THR A C 1
ATOM 3301 O O . THR A 1 420 ? -16.922 49.312 -8.805 1 47.22 420 THR A O 1
ATOM 3304 N N . GLY A 1 421 ? -17.672 47.562 -8.906 1 38.16 421 GLY A N 1
ATOM 3305 C CA . GLY A 1 421 ? -19.031 48.031 -9.078 1 38.16 421 GLY A CA 1
ATOM 3306 C C . GLY A 1 421 ? -19.844 48.031 -7.793 1 38.16 421 GLY A C 1
ATOM 3307 O O . GLY A 1 421 ? -20.047 47 -7.184 1 38.16 421 GLY A O 1
ATOM 3308 N N . ARG A 1 422 ? -19.859 49.125 -7.031 1 43.91 422 ARG A N 1
ATOM 3309 C CA . ARG A 1 422 ? -20.766 49.344 -5.918 1 43.91 422 ARG A CA 1
ATOM 3310 C C . ARG A 1 422 ? -22.047 50.031 -6.383 1 43.91 422 ARG A C 1
ATOM 3312 O O . ARG A 1 422 ? -21.984 51 -7.133 1 43.91 422 ARG A O 1
ATOM 3319 N N . SER A 1 423 ? -23.109 49.312 -6.414 1 34.69 423 SER A N 1
ATOM 3320 C CA . SER A 1 423 ? -24.297 50.125 -6.578 1 34.69 423 SER A CA 1
ATOM 3321 C C . SER A 1 423 ? -24.547 51 -5.348 1 34.69 423 SER A C 1
ATOM 3323 O O . SER A 1 423 ? -24.5 50.5 -4.219 1 34.69 423 SER A O 1
ATOM 3325 N N . ASN A 1 424 ? -24.031 52.25 -5.297 1 30.36 424 ASN A N 1
ATOM 3326 C CA . ASN A 1 424 ? -24.516 53.25 -4.363 1 30.36 424 ASN A CA 1
ATOM 3327 C C . ASN A 1 424 ? -26.031 53.25 -4.266 1 30.36 424 ASN A C 1
ATOM 3329 O O . ASN A 1 424 ? -26.719 53.812 -5.129 1 30.36 424 ASN A O 1
ATOM 3333 N N . SER A 1 425 ? -26.75 52.219 -4.113 1 28.39 425 SER A N 1
ATOM 3334 C CA . SER A 1 425 ? -28.156 52.531 -3.85 1 28.39 425 SER A CA 1
ATOM 3335 C C . SER A 1 425 ? -28.297 53.312 -2.533 1 28.39 425 SER A C 1
ATOM 3337 O O . SER A 1 425 ? -28.047 52.75 -1.462 1 28.39 425 SER A O 1
ATOM 3339 N N . THR A 1 426 ? -27.828 54.625 -2.42 1 24.55 426 THR A N 1
ATOM 3340 C CA . THR A 1 426 ? -28.344 55.625 -1.518 1 24.55 426 THR A CA 1
ATOM 3341 C C . THR A 1 426 ? -29.859 55.531 -1.368 1 24.55 426 THR A C 1
ATOM 3343 O O . THR A 1 426 ? -30.453 56.312 -0.614 1 24.55 426 THR A O 1
ATOM 3346 N N . ARG A 1 427 ? -30.781 54.625 -1.708 1 23.61 427 ARG A N 1
ATOM 3347 C CA . ARG A 1 427 ? -32.062 54.969 -1.096 1 23.61 427 ARG A CA 1
ATOM 3348 C C . ARG A 1 427 ? -32.094 54.5 0.362 1 23.61 427 ARG A C 1
ATOM 3350 O O . ARG A 1 427 ? -31.594 53.438 0.705 1 23.61 427 ARG A O 1
ATOM 3357 N N . MET B 1 1 ? 1.49 -14.164 -55.156 1 64.81 1 MET B N 1
ATOM 3358 C CA . MET B 1 1 ? 1.417 -14.836 -53.875 1 64.81 1 MET B CA 1
ATOM 3359 C C . MET B 1 1 ? 0.953 -13.875 -52.781 1 64.81 1 MET B C 1
ATOM 3361 O O . MET B 1 1 ? 0.037 -14.188 -52.031 1 64.81 1 MET B O 1
ATOM 3365 N N . SER B 1 2 ? 1.49 -12.672 -52.844 1 66.19 2 SER B N 1
ATOM 3366 C CA . SER B 1 2 ? 1.073 -11.68 -51.844 1 66.19 2 SER B CA 1
ATOM 3367 C C . SER B 1 2 ? -0.382 -11.273 -52.062 1 66.19 2 SER B C 1
ATOM 3369 O O . SER B 1 2 ? -1.127 -11.102 -51.094 1 66.19 2 SER B O 1
ATOM 3371 N N . ALA B 1 3 ? -0.724 -11.156 -53.25 1 64.94 3 ALA B N 1
ATOM 3372 C CA . ALA B 1 3 ? -2.094 -10.766 -53.562 1 64.94 3 ALA B CA 1
ATOM 3373 C C . ALA B 1 3 ? -3.086 -11.852 -53.156 1 64.94 3 ALA B C 1
ATOM 3375 O O . ALA B 1 3 ? -4.168 -11.547 -52.656 1 64.94 3 ALA B O 1
ATOM 3376 N N . TRP B 1 4 ? -2.682 -13.016 -53.438 1 63.38 4 TRP B N 1
ATOM 3377 C CA . TRP B 1 4 ? -3.521 -14.148 -53.031 1 63.38 4 TRP B CA 1
ATOM 3378 C C . TRP B 1 4 ? -3.695 -14.203 -51.531 1 63.38 4 TRP B C 1
ATOM 3380 O O . TRP B 1 4 ? -4.801 -14.422 -51.031 1 63.38 4 TRP B O 1
ATOM 3390 N N . LEU B 1 5 ? -2.656 -13.984 -50.906 1 69.75 5 LEU B N 1
ATOM 3391 C CA . LEU B 1 5 ? -2.713 -13.992 -49.438 1 69.75 5 LEU B CA 1
ATOM 3392 C C . LEU B 1 5 ? -3.627 -12.891 -48.906 1 69.75 5 LEU B C 1
ATOM 3394 O O . LEU B 1 5 ? -4.379 -13.102 -47.969 1 69.75 5 LEU B O 1
ATOM 3398 N N . ALA B 1 6 ? -3.617 -11.82 -49.594 1 69.5 6 ALA B N 1
ATOM 3399 C CA . ALA B 1 6 ? -4.48 -10.703 -49.219 1 69.5 6 ALA B CA 1
ATOM 3400 C C . ALA B 1 6 ? -5.953 -11.047 -49.438 1 69.5 6 ALA B C 1
ATOM 3402 O O . ALA B 1 6 ? -6.809 -10.68 -48.625 1 69.5 6 ALA B O 1
ATOM 3403 N N . GLU B 1 7 ? -6.148 -11.75 -50.438 1 68.06 7 GLU B N 1
ATOM 3404 C CA . GLU B 1 7 ? -7.52 -12.172 -50.75 1 68.06 7 GLU B CA 1
ATOM 3405 C C . GLU B 1 7 ? -8.031 -13.148 -49.688 1 68.06 7 GLU B C 1
ATOM 3407 O O . GLU B 1 7 ? -9.188 -13.062 -49.25 1 68.06 7 GLU B O 1
ATOM 3412 N N . MET B 1 8 ? -7.191 -14.023 -49.312 1 67.62 8 MET B N 1
ATOM 3413 C CA . MET B 1 8 ? -7.566 -15 -48.281 1 67.62 8 MET B CA 1
ATOM 3414 C C . MET B 1 8 ? -7.859 -14.312 -46.969 1 67.62 8 MET B C 1
ATOM 3416 O O . MET B 1 8 ? -8.805 -14.68 -46.25 1 67.62 8 MET B O 1
ATOM 3420 N N . GLU B 1 9 ? -7.102 -13.297 -46.656 1 71.06 9 GLU B N 1
ATOM 3421 C CA . GLU B 1 9 ? -7.258 -12.547 -45.406 1 71.06 9 GLU B CA 1
ATOM 3422 C C . GLU B 1 9 ? -8.555 -11.734 -45.438 1 71.06 9 GLU B C 1
ATOM 3424 O O . GLU B 1 9 ? -9.164 -11.531 -44.375 1 71.06 9 GLU B O 1
ATOM 3429 N N . SER B 1 10 ? -8.93 -11.398 -46.562 1 69.94 10 SER B N 1
ATOM 3430 C CA . SER B 1 10 ? -10.156 -10.609 -46.688 1 69.94 10 SER B CA 1
ATOM 3431 C C . SER B 1 10 ? -11.398 -11.5 -46.594 1 69.94 10 SER B C 1
ATOM 3433 O O . SER B 1 10 ? -12.453 -11.055 -46.125 1 69.94 10 SER B O 1
ATOM 3435 N N . SER B 1 11 ? -11.195 -12.695 -46.906 1 69.44 11 SER B N 1
ATOM 3436 C CA . SER B 1 11 ? -12.352 -13.57 -47 1 69.44 11 SER B CA 1
ATOM 3437 C C . SER B 1 11 ? -12.508 -14.422 -45.75 1 69.44 11 SER B C 1
ATOM 3439 O O . SER B 1 11 ? -13.555 -15.039 -45.531 1 69.44 11 SER B O 1
ATOM 3441 N N . HIS B 1 12 ? -11.438 -14.531 -45 1 72.38 12 HIS B N 1
ATOM 3442 C CA . HIS B 1 12 ? -11.477 -15.383 -43.812 1 72.38 12 HIS B CA 1
ATOM 3443 C C . HIS B 1 12 ? -11.18 -14.578 -42.562 1 72.38 12 HIS B C 1
ATOM 3445 O O . HIS B 1 12 ? -10.438 -13.594 -42.594 1 72.38 12 HIS B O 1
ATOM 3451 N N . GLN B 1 13 ? -11.844 -14.992 -41.5 1 69.5 13 GLN B N 1
ATOM 3452 C CA . GLN B 1 13 ? -11.617 -14.32 -40.219 1 69.5 13 GLN B CA 1
ATOM 3453 C C . GLN B 1 13 ? -10.242 -14.672 -39.656 1 69.5 13 GLN B C 1
ATOM 3455 O O . GLN B 1 13 ? -9.594 -13.836 -39.031 1 69.5 13 GLN B O 1
ATOM 3460 N N . LEU B 1 14 ? -9.836 -15.961 -39.969 1 77.75 14 LEU B N 1
ATOM 3461 C CA . LEU B 1 14 ? -8.547 -16.438 -39.469 1 77.75 14 LEU B CA 1
ATOM 3462 C C . LEU B 1 14 ? -7.793 -17.172 -40.594 1 77.75 14 LEU B C 1
ATOM 3464 O O . LEU B 1 14 ? -8.359 -18.031 -41.281 1 77.75 14 LEU B O 1
ATOM 3468 N N . VAL B 1 15 ? -6.621 -16.719 -40.906 1 80.12 15 VAL B N 1
ATOM 3469 C CA . VAL B 1 15 ? -5.754 -17.375 -41.875 1 80.12 15 VAL B CA 1
ATOM 3470 C C . VAL B 1 15 ? -4.5 -17.891 -41.156 1 80.12 15 VAL B C 1
ATOM 3472 O O . VAL B 1 15 ? -3.832 -17.156 -40.438 1 80.12 15 VAL B O 1
ATOM 3475 N N . VAL B 1 16 ? -4.281 -19.203 -41.344 1 83.88 16 VAL B N 1
ATOM 3476 C CA . VAL B 1 16 ? -3.105 -19.812 -40.719 1 83.88 16 VAL B CA 1
ATOM 3477 C C . VAL B 1 16 ? -2.109 -20.219 -41.812 1 83.88 16 VAL B C 1
ATOM 3479 O O . VAL B 1 16 ? -2.459 -20.969 -42.719 1 83.88 16 VAL B O 1
ATOM 3482 N N . PHE B 1 17 ? -0.875 -19.641 -41.656 1 84.94 17 PHE B N 1
ATOM 3483 C CA . PHE B 1 17 ? 0.211 -20 -42.562 1 84.94 17 PHE B CA 1
ATOM 3484 C C . PHE B 1 17 ? 1.128 -21.031 -41.906 1 84.94 17 PHE B C 1
ATOM 3486 O O . PHE B 1 17 ? 1.521 -20.875 -40.75 1 84.94 17 PHE B O 1
ATOM 3493 N N . GLU B 1 18 ? 1.343 -22.016 -42.562 1 87.56 18 GLU B N 1
ATOM 3494 C CA . GLU B 1 18 ? 2.352 -22.969 -42.125 1 87.56 18 GLU B CA 1
ATOM 3495 C C . GLU B 1 18 ? 3.688 -22.734 -42.812 1 87.56 18 GLU B C 1
ATOM 3497 O O . GLU B 1 18 ? 3.842 -23.062 -44 1 87.56 18 GLU B O 1
ATOM 3502 N N . ALA B 1 19 ? 4.539 -22.234 -42.062 1 86.25 19 ALA B N 1
ATOM 3503 C CA . ALA B 1 19 ? 5.852 -21.922 -42.625 1 86.25 19 ALA B CA 1
ATOM 3504 C C . ALA B 1 19 ? 6.77 -23.141 -42.594 1 86.25 19 ALA B C 1
ATOM 3506 O O . ALA B 1 19 ? 6.488 -24.109 -41.875 1 86.25 19 ALA B O 1
ATOM 3507 N N . ASP B 1 20 ? 7.82 -23 -43.375 1 82.38 20 ASP B N 1
ATOM 3508 C CA . ASP B 1 20 ? 8.836 -24.062 -43.375 1 82.38 20 ASP B CA 1
ATOM 3509 C C . ASP B 1 20 ? 9.758 -23.922 -42.156 1 82.38 20 ASP B C 1
ATOM 3511 O O . ASP B 1 20 ? 9.82 -22.859 -41.531 1 82.38 20 ASP B O 1
ATOM 3515 N N . ALA B 1 21 ? 10.453 -24.938 -41.875 1 76.88 21 ALA B N 1
ATOM 3516 C CA . ALA B 1 21 ? 11.359 -24.938 -40.719 1 76.88 21 ALA B CA 1
ATOM 3517 C C . ALA B 1 21 ? 12.617 -24.125 -41 1 76.88 21 ALA B C 1
ATOM 3519 O O . ALA B 1 21 ? 13.312 -23.688 -40.094 1 76.88 21 ALA B O 1
ATOM 3520 N N . VAL B 1 22 ? 12.82 -23.844 -42.312 1 77.94 22 VAL B N 1
ATOM 3521 C CA . VAL B 1 22 ? 14 -23.094 -42.75 1 77.94 22 VAL B CA 1
ATOM 3522 C C . VAL B 1 22 ? 13.562 -21.781 -43.406 1 77.94 22 VAL B C 1
ATOM 3524 O O . VAL B 1 22 ? 12.391 -21.609 -43.719 1 77.94 22 VAL B O 1
ATOM 3527 N N . LEU B 1 23 ? 14.594 -21.031 -43.469 1 84 23 LEU B N 1
ATOM 3528 C CA . LEU B 1 23 ? 14.305 -19.75 -44.094 1 84 23 LEU B CA 1
ATOM 3529 C C . LEU B 1 23 ? 14.133 -19.891 -45.625 1 84 23 LEU B C 1
ATOM 3531 O O . LEU B 1 23 ? 15.094 -20.203 -46.312 1 84 23 LEU B O 1
ATOM 3535 N N . THR B 1 24 ? 12.961 -19.844 -46.031 1 86.12 24 THR B N 1
ATOM 3536 C CA . THR B 1 24 ? 12.594 -19.844 -47.438 1 86.12 24 THR B CA 1
ATOM 3537 C C . THR B 1 24 ? 11.836 -18.562 -47.812 1 86.12 24 THR B C 1
ATOM 3539 O O . THR B 1 24 ? 11.445 -17.797 -46.906 1 86.12 24 THR B O 1
ATOM 3542 N N . PRO B 1 25 ? 11.766 -18.328 -49.062 1 86.12 25 PRO B N 1
ATOM 3543 C CA . PRO B 1 25 ? 10.961 -17.172 -49.469 1 86.12 25 PRO B CA 1
ATOM 3544 C C . PRO B 1 25 ? 9.531 -17.234 -48.906 1 86.12 25 PRO B C 1
ATOM 3546 O O . PRO B 1 25 ? 8.953 -16.203 -48.562 1 86.12 25 PRO B O 1
ATOM 3549 N N . TRP B 1 26 ? 9.102 -18.422 -48.812 1 88 26 TRP B N 1
ATOM 3550 C CA . TRP B 1 26 ? 7.773 -18.609 -48.25 1 88 26 TRP B CA 1
ATOM 3551 C C . TRP B 1 26 ? 7.762 -18.25 -46.781 1 88 26 TRP B C 1
ATOM 3553 O O . TRP B 1 26 ? 6.867 -17.547 -46.312 1 88 26 TRP B O 1
ATOM 3563 N N . THR B 1 27 ? 8.727 -18.75 -46.094 1 89.25 27 THR B N 1
ATOM 3564 C CA . THR B 1 27 ? 8.828 -18.453 -44.688 1 89.25 27 THR B CA 1
ATOM 3565 C C . THR B 1 27 ? 8.953 -16.953 -44.438 1 89.25 27 THR B C 1
ATOM 3567 O O . THR B 1 27 ? 8.336 -16.406 -43.531 1 89.25 27 THR B O 1
ATOM 3570 N N . LYS B 1 28 ? 9.641 -16.297 -45.25 1 88 28 LYS B N 1
ATOM 3571 C CA . LYS B 1 28 ? 9.805 -14.844 -45.156 1 88 28 LYS B CA 1
ATOM 3572 C C . LYS B 1 28 ? 8.477 -14.125 -45.375 1 88 28 LYS B C 1
ATOM 3574 O O . LYS B 1 28 ? 8.164 -13.164 -44.656 1 88 28 LYS B O 1
ATOM 3579 N N . LEU B 1 29 ? 7.812 -14.609 -46.344 1 87.06 29 LEU B N 1
ATOM 3580 C CA . LEU B 1 29 ? 6.512 -14.016 -46.625 1 87.06 29 LEU B CA 1
ATOM 3581 C C . LEU B 1 29 ? 5.543 -14.219 -45.469 1 87.06 29 LEU B C 1
ATOM 3583 O O . LEU B 1 29 ? 4.781 -13.312 -45.125 1 87.06 29 LEU B O 1
ATOM 3587 N N . CYS B 1 30 ? 5.602 -15.406 -44.938 1 88.44 30 CYS B N 1
ATOM 3588 C CA . CYS B 1 30 ? 4.738 -15.711 -43.812 1 88.44 30 CYS B CA 1
ATOM 3589 C C . CYS B 1 30 ? 5.008 -14.766 -42.656 1 88.44 30 CYS B C 1
ATOM 3591 O O . CYS B 1 30 ? 4.074 -14.234 -42.031 1 88.44 30 CYS B O 1
ATOM 3593 N N . ILE B 1 31 ? 6.23 -14.547 -42.375 1 87.81 31 ILE B N 1
ATOM 3594 C CA . ILE B 1 31 ? 6.633 -13.711 -41.25 1 87.81 31 ILE B CA 1
ATOM 3595 C C . ILE B 1 31 ? 6.219 -12.266 -41.531 1 87.81 31 ILE B C 1
ATOM 3597 O O . ILE B 1 31 ? 5.758 -11.57 -40.594 1 87.81 31 ILE B O 1
ATOM 3601 N N . ARG B 1 32 ? 6.238 -11.812 -42.688 1 85.31 32 ARG B N 1
ATOM 3602 C CA . ARG B 1 32 ? 5.926 -10.43 -43.031 1 85.31 32 ARG B CA 1
ATOM 3603 C C . ARG B 1 32 ? 4.426 -10.172 -42.969 1 85.31 32 ARG B C 1
ATOM 3605 O O . ARG B 1 32 ? 3.996 -9.062 -42.625 1 85.31 32 ARG B O 1
ATOM 3612 N N . GLN B 1 33 ? 3.701 -11.203 -43.219 1 84.5 33 GLN B N 1
ATOM 3613 C CA . GLN B 1 33 ? 2.26 -11.008 -43.344 1 84.5 33 GLN B CA 1
ATOM 3614 C C . GLN B 1 33 ? 1.55 -11.336 -42.031 1 84.5 33 GLN B C 1
ATOM 3616 O O . GLN B 1 33 ? 0.427 -10.883 -41.781 1 84.5 33 GLN B O 1
ATOM 3621 N N . ALA B 1 34 ? 2.217 -12.078 -41.219 1 87.69 34 ALA B N 1
ATOM 3622 C CA . ALA B 1 34 ? 1.557 -12.617 -40.031 1 87.69 34 ALA B CA 1
ATOM 3623 C C . ALA B 1 34 ? 1.366 -11.539 -38.969 1 87.69 34 ALA B C 1
ATOM 3625 O O . ALA B 1 34 ? 2.217 -10.656 -38.812 1 87.69 34 ALA B O 1
ATOM 3626 N N . ASP B 1 35 ? 0.219 -11.602 -38.312 1 86.25 35 ASP B N 1
ATOM 3627 C CA . ASP B 1 35 ? -0.026 -10.781 -37.125 1 86.25 35 ASP B CA 1
ATOM 3628 C C . ASP B 1 35 ? 0.435 -11.5 -35.844 1 86.25 35 ASP B C 1
ATOM 3630 O O . ASP B 1 35 ? 0.665 -10.859 -34.812 1 86.25 35 ASP B O 1
ATOM 3634 N N . HIS B 1 36 ? 0.43 -12.828 -36 1 88.88 36 HIS B N 1
ATOM 3635 C CA . HIS B 1 36 ? 0.885 -13.688 -34.906 1 88.88 36 HIS B CA 1
ATOM 3636 C C . HIS B 1 36 ? 1.803 -14.789 -35.406 1 88.88 36 HIS B C 1
ATOM 3638 O O . HIS B 1 36 ? 1.506 -15.422 -36.438 1 88.88 36 HIS B O 1
ATOM 3644 N N . ILE B 1 37 ? 2.852 -14.914 -34.75 1 89.44 37 ILE B N 1
ATOM 3645 C CA . ILE B 1 37 ? 3.803 -15.945 -35.188 1 89.44 37 ILE B CA 1
ATOM 3646 C C . ILE B 1 37 ? 3.979 -16.969 -34.062 1 89.44 37 ILE B C 1
ATOM 3648 O O . ILE B 1 37 ? 4.25 -16.594 -32.906 1 89.44 37 ILE B O 1
ATOM 3652 N N . LEU B 1 38 ? 3.789 -18.25 -34.375 1 89.25 38 LEU B N 1
ATOM 3653 C CA . LEU B 1 38 ? 4.027 -19.359 -33.438 1 89.25 38 LEU B CA 1
ATOM 3654 C C . LEU B 1 38 ? 5.25 -20.172 -33.875 1 89.25 38 LEU B C 1
ATOM 3656 O O . LEU B 1 38 ? 5.25 -20.781 -34.938 1 89.25 38 LEU B O 1
ATOM 3660 N N . LEU B 1 39 ? 6.215 -20.094 -33.062 1 86 39 LEU B N 1
ATOM 3661 C CA . LEU B 1 39 ? 7.398 -20.906 -33.312 1 86 39 LEU B CA 1
ATOM 3662 C C . LEU B 1 39 ? 7.273 -22.266 -32.594 1 86 39 LEU B C 1
ATOM 3664 O O . LEU B 1 39 ? 7.367 -22.328 -31.375 1 86 39 LEU B O 1
ATOM 3668 N N . VAL B 1 40 ? 7.055 -23.312 -33.375 1 86.5 40 VAL B N 1
ATOM 3669 C CA . VAL B 1 40 ? 6.812 -24.641 -32.812 1 86.5 40 VAL B CA 1
ATOM 3670 C C . VAL B 1 40 ? 8.125 -25.406 -32.75 1 86.5 40 VAL B C 1
ATOM 3672 O O . VAL B 1 40 ? 8.836 -25.547 -33.75 1 86.5 40 VAL B O 1
ATOM 3675 N N . CYS B 1 41 ? 8.445 -25.781 -31.547 1 80.75 41 CYS B N 1
ATOM 3676 C CA . CYS B 1 41 ? 9.688 -26.516 -31.375 1 80.75 41 CYS B CA 1
ATOM 3677 C C . CYS B 1 41 ? 9.453 -27.812 -30.609 1 80.75 41 CYS B C 1
ATOM 3679 O O . CYS B 1 41 ? 8.531 -27.906 -29.797 1 80.75 41 CYS B O 1
ATOM 3681 N N . LYS B 1 42 ? 10.234 -28.859 -31.062 1 75.94 42 LYS B N 1
ATOM 3682 C CA . LYS B 1 42 ? 10.227 -30.109 -30.312 1 75.94 42 LYS B CA 1
ATOM 3683 C C . LYS B 1 42 ? 11.086 -30 -29.062 1 75.94 42 LYS B C 1
ATOM 3685 O O . LYS B 1 42 ? 12.039 -29.219 -29.016 1 75.94 42 LYS B O 1
ATOM 3690 N N . ASP B 1 43 ? 10.492 -30.531 -28.031 1 65 43 ASP B N 1
ATOM 3691 C CA . ASP B 1 43 ? 11.211 -30.5 -26.766 1 65 43 ASP B CA 1
ATOM 3692 C C . ASP B 1 43 ? 12.539 -31.25 -26.859 1 65 43 ASP B C 1
ATOM 3694 O O . ASP B 1 43 ? 12.57 -32.469 -26.719 1 65 43 ASP B O 1
ATOM 3698 N N . THR B 1 44 ? 13.438 -30.766 -27.719 1 58.41 44 THR B N 1
ATOM 3699 C CA . THR B 1 44 ? 14.75 -31.391 -27.766 1 58.41 44 THR B CA 1
ATOM 3700 C C . THR B 1 44 ? 15.781 -30.562 -27.016 1 58.41 44 THR B C 1
ATOM 3702 O O . THR B 1 44 ? 15.539 -29.391 -26.719 1 58.41 44 THR B O 1
ATOM 3705 N N . ASP B 1 45 ? 16.672 -31.281 -26.391 1 54.12 45 ASP B N 1
ATOM 3706 C CA . ASP B 1 45 ? 17.781 -30.703 -25.656 1 54.12 45 ASP B CA 1
ATOM 3707 C C . ASP B 1 45 ? 18.531 -29.672 -26.516 1 54.12 45 ASP B C 1
ATOM 3709 O O . ASP B 1 45 ? 19.422 -28.984 -26.031 1 54.12 45 ASP B O 1
ATOM 3713 N N . GLN B 1 46 ? 18 -29.594 -27.75 1 53.5 46 GLN B N 1
ATOM 3714 C CA . GLN B 1 46 ? 18.828 -28.75 -28.609 1 53.5 46 GLN B CA 1
ATOM 3715 C C . GLN B 1 46 ? 18.312 -27.312 -28.625 1 53.5 46 GLN B C 1
ATOM 3717 O O . GLN B 1 46 ? 17.109 -27.078 -28.562 1 53.5 46 GLN B O 1
ATOM 3722 N N . GLU B 1 47 ? 19.172 -26.391 -28.375 1 56.09 47 GLU B N 1
ATOM 3723 C CA . GLU B 1 47 ? 18.922 -24.953 -28.406 1 56.09 47 GLU B CA 1
ATO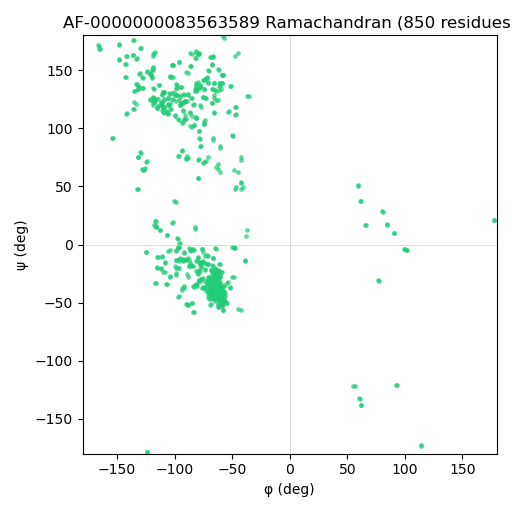M 3724 C C . GLU B 1 47 ? 18.188 -24.562 -29.688 1 56.09 47 GLU B C 1
ATOM 3726 O O . GLU B 1 47 ? 18.516 -25.047 -30.781 1 56.09 47 GLU B O 1
ATOM 3731 N N . LEU B 1 48 ? 17 -24.031 -29.5 1 57.19 48 LEU B N 1
ATOM 3732 C CA . LEU B 1 48 ? 16.312 -23.453 -30.656 1 57.19 48 LEU B CA 1
ATOM 3733 C C . LEU B 1 48 ? 17.25 -22.5 -31.406 1 57.19 48 LEU B C 1
ATOM 3735 O O . LEU B 1 48 ? 17.75 -21.531 -30.844 1 57.19 48 LEU B O 1
ATOM 3739 N N . ASP B 1 49 ? 17.922 -22.969 -32.406 1 61.19 49 ASP B N 1
ATOM 3740 C CA . ASP B 1 49 ? 18.766 -22.109 -33.219 1 61.19 49 ASP B CA 1
ATOM 3741 C C . ASP B 1 49 ? 17.938 -21.281 -34.188 1 61.19 49 ASP B C 1
ATOM 3743 O O . ASP B 1 49 ? 17.547 -21.781 -35.25 1 61.19 49 ASP B O 1
ATOM 3747 N N . LEU B 1 50 ? 17.438 -20.156 -33.688 1 68.69 50 LEU B N 1
ATOM 3748 C CA . LEU B 1 50 ? 16.625 -19.266 -34.531 1 68.69 50 LEU B CA 1
ATOM 3749 C C . LEU B 1 50 ? 17.516 -18.375 -35.375 1 68.69 50 LEU B C 1
ATOM 3751 O O . LEU B 1 50 ? 17.016 -17.469 -36.062 1 68.69 50 LEU B O 1
ATOM 3755 N N . LYS B 1 51 ? 18.75 -18.766 -35.438 1 68.5 51 LYS B N 1
ATOM 3756 C CA . LYS B 1 51 ? 19.781 -17.875 -35.938 1 68.5 51 LYS B CA 1
ATOM 3757 C C . LYS B 1 51 ? 19.312 -17.172 -37.219 1 68.5 51 LYS B C 1
ATOM 3759 O O . LYS B 1 51 ? 19.219 -15.945 -37.25 1 68.5 51 LYS B O 1
ATOM 3764 N N . ASP B 1 52 ? 18.906 -17.859 -38.219 1 74.38 52 ASP B N 1
ATOM 3765 C CA . ASP B 1 52 ? 18.609 -17.172 -39.469 1 74.38 52 ASP B CA 1
ATOM 3766 C C . ASP B 1 52 ? 17.266 -16.453 -39.406 1 74.38 52 ASP B C 1
ATOM 3768 O O . ASP B 1 52 ? 17.031 -15.5 -40.156 1 74.38 52 ASP B O 1
ATOM 3772 N N . LEU B 1 53 ? 16.453 -16.797 -38.438 1 82 53 LEU B N 1
ATOM 3773 C CA . LEU B 1 53 ? 15.102 -16.234 -38.344 1 82 53 LEU B CA 1
ATOM 3774 C C . LEU B 1 53 ? 15.086 -15.047 -37.375 1 82 53 LEU B C 1
ATOM 3776 O O . LEU B 1 53 ? 14.156 -14.234 -37.438 1 82 53 LEU B O 1
ATOM 3780 N N . ASN B 1 54 ? 16.094 -14.867 -36.625 1 82.5 54 ASN B N 1
ATOM 3781 C CA . ASN B 1 54 ? 16.141 -13.906 -35.531 1 82.5 54 ASN B CA 1
ATOM 3782 C C . ASN B 1 54 ? 15.977 -12.477 -36.031 1 82.5 54 ASN B C 1
ATOM 3784 O O . ASN B 1 54 ? 15.141 -11.727 -35.5 1 82.5 54 ASN B O 1
ATOM 3788 N N . PRO B 1 55 ? 16.672 -12.164 -37.094 1 82.75 55 PRO B N 1
ATOM 3789 C CA . PRO B 1 55 ? 16.516 -10.781 -37.562 1 82.75 55 PRO B CA 1
ATOM 3790 C C . PRO B 1 55 ? 15.117 -10.484 -38.062 1 82.75 55 PRO B C 1
ATOM 3792 O O . PRO B 1 55 ? 14.609 -9.375 -37.875 1 82.75 55 PRO B O 1
ATOM 3795 N N . LEU B 1 56 ? 14.562 -11.414 -38.719 1 85.75 56 LEU B N 1
ATOM 3796 C CA . LEU B 1 56 ? 13.227 -11.219 -39.281 1 85.75 56 LEU B CA 1
ATOM 3797 C C . LEU B 1 56 ? 12.18 -11.133 -38.156 1 85.75 56 LEU B C 1
ATOM 3799 O O . LEU B 1 56 ? 11.273 -10.305 -38.219 1 85.75 56 LEU B O 1
ATOM 3803 N N . LEU B 1 57 ? 12.359 -11.914 -37.219 1 85.81 57 LEU B N 1
ATOM 3804 C CA . LEU B 1 57 ? 11.422 -11.93 -36.125 1 85.81 57 LEU B CA 1
ATOM 3805 C C . LEU B 1 57 ? 11.531 -10.648 -35.281 1 85.81 57 LEU B C 1
ATOM 3807 O O . LEU B 1 57 ? 10.523 -10.094 -34.875 1 85.81 57 LEU B O 1
ATOM 3811 N N . LEU B 1 58 ? 12.688 -10.227 -35.094 1 85.56 58 LEU B N 1
ATOM 3812 C CA . LEU B 1 58 ? 12.93 -8.984 -34.375 1 85.56 58 LEU B CA 1
ATOM 3813 C C . LEU B 1 58 ? 12.305 -7.797 -35.094 1 85.56 58 LEU B C 1
ATOM 3815 O O . LEU B 1 58 ? 11.734 -6.902 -34.469 1 85.56 58 LEU B O 1
ATOM 3819 N N . GLN B 1 59 ? 12.445 -7.84 -36.375 1 84.25 59 GLN B N 1
ATOM 3820 C CA . GLN B 1 59 ? 11.867 -6.766 -37.156 1 84.25 59 GLN B CA 1
ATOM 3821 C C . GLN B 1 59 ? 10.344 -6.773 -37.094 1 84.25 59 GLN B C 1
ATOM 3823 O O . GLN B 1 59 ? 9.719 -5.715 -36.969 1 84.25 59 GLN B O 1
ATOM 3828 N N . ALA B 1 60 ? 9.836 -7.922 -37.188 1 86.06 60 ALA B N 1
ATOM 3829 C CA . ALA B 1 60 ? 8.383 -8.055 -37.094 1 86.06 60 ALA B CA 1
ATOM 3830 C C . ALA B 1 60 ? 7.867 -7.574 -35.75 1 86.06 60 ALA B C 1
ATOM 3832 O O . ALA B 1 60 ? 6.863 -6.863 -35.688 1 86.06 60 ALA B O 1
ATOM 3833 N N . TYR B 1 61 ? 8.586 -7.875 -34.781 1 84.31 61 TYR B N 1
ATOM 3834 C CA . TYR B 1 61 ? 8.227 -7.504 -33.406 1 84.31 61 TYR B CA 1
ATOM 3835 C C . TYR B 1 61 ? 8.367 -6 -33.219 1 84.31 61 TYR B C 1
ATOM 3837 O O . TYR B 1 61 ? 7.457 -5.352 -32.688 1 84.31 61 TYR B O 1
ATOM 3845 N N . SER B 1 62 ? 9.398 -5.398 -33.625 1 85.12 62 SER B N 1
ATOM 3846 C CA . SER B 1 62 ? 9.742 -4.012 -33.312 1 85.12 62 SER B CA 1
ATOM 3847 C C . SER B 1 62 ? 8.992 -3.047 -34.219 1 85.12 62 SER B C 1
ATOM 3849 O O . SER B 1 62 ? 8.578 -1.973 -33.781 1 85.12 62 SER B O 1
ATOM 3851 N N . ILE B 1 63 ? 8.789 -3.443 -35.375 1 80.81 63 ILE B N 1
ATOM 3852 C CA . ILE B 1 63 ? 8.242 -2.506 -36.375 1 80.81 63 ILE B CA 1
ATOM 3853 C C . ILE B 1 63 ? 6.73 -2.68 -36.469 1 80.81 63 ILE B C 1
ATOM 3855 O O . ILE B 1 63 ? 5.988 -1.697 -36.469 1 80.81 63 ILE B O 1
ATOM 3859 N N . LYS B 1 64 ? 6.285 -3.875 -36.5 1 82.56 64 LYS B N 1
ATOM 3860 C CA . LYS B 1 64 ? 4.863 -4.117 -36.75 1 82.56 64 LYS B CA 1
ATOM 3861 C C . LYS B 1 64 ? 4.152 -4.535 -35.469 1 82.56 64 LYS B C 1
ATOM 3863 O O . LYS B 1 64 ? 2.943 -4.773 -35.469 1 82.56 64 LYS B O 1
ATOM 3868 N N . ASN B 1 65 ? 4.758 -4.746 -34.375 1 83.81 65 ASN B N 1
ATOM 3869 C CA . ASN B 1 65 ? 4.195 -5.16 -33.094 1 83.81 65 ASN B CA 1
ATOM 3870 C C . ASN B 1 65 ? 3.52 -6.527 -33.188 1 83.81 65 ASN B C 1
ATOM 3872 O O . ASN B 1 65 ? 2.424 -6.723 -32.656 1 83.81 65 ASN B O 1
ATOM 3876 N N . VAL B 1 66 ? 4.227 -7.359 -34.031 1 86.19 66 VAL B N 1
ATOM 3877 C CA . VAL B 1 66 ? 3.721 -8.719 -34.188 1 86.19 66 VAL B CA 1
ATOM 3878 C C . VAL B 1 66 ? 3.955 -9.508 -32.906 1 86.19 66 VAL B C 1
ATOM 3880 O O . VAL B 1 66 ? 5.016 -9.398 -32.281 1 86.19 66 VAL B O 1
ATOM 3883 N N . GLU B 1 67 ? 2.953 -10.312 -32.531 1 86.88 67 GLU B N 1
ATOM 3884 C CA . GLU B 1 67 ? 3.107 -11.18 -31.375 1 86.88 67 GLU B CA 1
ATOM 3885 C C . GLU B 1 67 ? 3.824 -12.477 -31.75 1 86.88 67 GLU B C 1
ATOM 3887 O O . GLU B 1 67 ? 3.391 -13.195 -32.656 1 86.88 67 GLU B O 1
ATOM 3892 N N . VAL B 1 68 ? 4.914 -12.68 -31.094 1 87 68 VAL B N 1
ATOM 3893 C CA . VAL B 1 68 ? 5.695 -13.891 -31.328 1 87 68 VAL B CA 1
ATOM 3894 C C . VAL B 1 68 ? 5.637 -14.797 -30.109 1 87 68 VAL B C 1
ATOM 3896 O O . VAL B 1 68 ? 6.023 -14.391 -29.016 1 87 68 VAL B O 1
ATOM 3899 N N . ASN B 1 69 ? 5.145 -16.078 -30.312 1 87.25 69 ASN B N 1
ATOM 3900 C CA . ASN B 1 69 ? 5.062 -17.062 -29.234 1 87.25 69 ASN B CA 1
ATOM 3901 C C . ASN B 1 69 ? 5.805 -18.344 -29.594 1 87.25 69 ASN B C 1
ATOM 3903 O O . ASN B 1 69 ? 5.906 -18.703 -30.766 1 87.25 69 ASN B O 1
ATOM 3907 N N . ILE B 1 70 ? 6.285 -18.906 -28.578 1 84.75 70 ILE B N 1
ATOM 3908 C CA . ILE B 1 70 ? 6.949 -20.188 -28.766 1 84.75 70 ILE B CA 1
ATOM 3909 C C . ILE B 1 70 ? 6.047 -21.312 -28.266 1 84.75 70 ILE B C 1
ATOM 3911 O O . ILE B 1 70 ? 5.48 -21.219 -27.172 1 84.75 70 ILE B O 1
ATOM 3915 N N . VAL B 1 71 ? 5.887 -22.281 -29.078 1 88.44 71 VAL B N 1
ATOM 3916 C CA . VAL B 1 71 ? 5.133 -23.469 -28.703 1 88.44 71 VAL B CA 1
ATOM 3917 C C . VAL B 1 71 ? 6.074 -24.672 -28.578 1 88.44 71 VAL B C 1
ATOM 3919 O O . VAL B 1 71 ? 6.645 -25.125 -29.578 1 88.44 71 VAL B O 1
ATOM 3922 N N . ARG B 1 72 ? 6.16 -25.156 -27.391 1 85.62 72 ARG B N 1
ATOM 3923 C CA . ARG B 1 72 ? 7.02 -26.297 -27.109 1 85.62 72 ARG B CA 1
ATOM 3924 C C . ARG B 1 72 ? 6.203 -27.578 -27.016 1 85.62 72 ARG B C 1
ATOM 3926 O O . ARG B 1 72 ? 5.266 -27.672 -26.219 1 85.62 72 ARG B O 1
ATOM 3933 N N . MET B 1 73 ? 6.613 -28.531 -27.812 1 86.94 73 MET B N 1
ATOM 3934 C CA . MET B 1 73 ? 5.988 -29.859 -27.75 1 86.94 73 MET B CA 1
ATOM 3935 C C . MET B 1 73 ? 6.758 -30.781 -26.812 1 86.94 73 MET B C 1
ATOM 3937 O O . MET B 1 73 ? 7.875 -31.203 -27.125 1 86.94 73 MET B O 1
ATOM 3941 N N . LYS B 1 74 ? 6.211 -30.984 -25.688 1 82.69 74 LYS B N 1
ATOM 3942 C CA . LYS B 1 74 ? 6.879 -31.75 -24.641 1 82.69 74 LYS B CA 1
ATOM 3943 C C . LYS B 1 74 ? 6.344 -33.188 -24.578 1 82.69 74 LYS B C 1
ATOM 3945 O O . LYS B 1 74 ? 5.133 -33.406 -24.594 1 82.69 74 LYS B O 1
ATOM 3950 N N . SER B 1 75 ? 7.344 -34.062 -24.562 1 74 75 SER B N 1
ATOM 3951 C CA . SER B 1 75 ? 6.93 -35.438 -24.422 1 74 75 SER B CA 1
ATOM 3952 C C . SER B 1 75 ? 6.559 -35.75 -22.969 1 74 75 SER B C 1
ATOM 3954 O O . SER B 1 75 ? 7.223 -35.281 -22.047 1 74 75 SER B O 1
ATOM 3956 N N . THR B 1 76 ? 5.344 -36.156 -22.672 1 63.88 76 THR B N 1
ATOM 3957 C CA . THR B 1 76 ? 4.84 -36.5 -21.344 1 63.88 76 THR B CA 1
ATOM 3958 C C . THR B 1 76 ? 5.777 -37.469 -20.641 1 63.88 76 THR B C 1
ATOM 3960 O O . THR B 1 76 ? 5.77 -37.562 -19.406 1 63.88 76 THR B O 1
ATOM 3963 N N . THR B 1 77 ? 6.484 -38.25 -21.422 1 51.72 77 THR B N 1
ATOM 3964 C CA . THR B 1 77 ? 7.352 -39.25 -20.812 1 51.72 77 THR B CA 1
ATOM 3965 C C . THR B 1 77 ? 8.633 -38.594 -20.281 1 51.72 77 THR B C 1
ATOM 3967 O O . THR B 1 77 ? 9.383 -39.219 -19.531 1 51.72 77 THR B O 1
ATOM 3970 N N . ALA B 1 78 ? 8.977 -37.438 -20.719 1 52.31 78 ALA B N 1
ATOM 3971 C CA . ALA B 1 78 ? 10.297 -36.906 -20.406 1 52.31 78 ALA B CA 1
ATOM 3972 C C . ALA B 1 78 ? 10.25 -36.031 -19.156 1 52.31 78 ALA B C 1
ATOM 3974 O O . ALA B 1 78 ? 9.508 -35.031 -19.094 1 52.31 78 ALA B O 1
ATOM 3975 N N . HIS B 1 79 ? 10.258 -36.531 -18.078 1 50.31 79 HIS B N 1
ATOM 3976 C CA . HIS B 1 79 ? 10.32 -35.875 -16.781 1 50.31 79 HIS B CA 1
ATOM 3977 C C . HIS B 1 79 ? 11.414 -34.812 -16.766 1 50.31 79 HIS B C 1
ATOM 3979 O O . HIS B 1 79 ? 11.648 -34.156 -15.742 1 50.31 79 HIS B O 1
ATOM 3985 N N . GLY B 1 80 ? 12.203 -34.656 -17.906 1 47.84 80 GLY B N 1
ATOM 3986 C CA . GLY B 1 80 ? 13.43 -33.906 -17.75 1 47.84 80 GLY B CA 1
ATOM 3987 C C . GLY B 1 80 ? 13.242 -32.406 -17.953 1 47.84 80 GLY B C 1
ATOM 3988 O O . GLY B 1 80 ? 12.281 -31.984 -18.609 1 47.84 80 GLY B O 1
ATOM 3989 N N . SER B 1 81 ? 13.695 -31.562 -17.016 1 49.88 81 SER B N 1
ATOM 3990 C CA . SER B 1 81 ? 13.875 -30.125 -17.109 1 49.88 81 SER B CA 1
ATOM 3991 C C . SER B 1 81 ? 14.484 -29.734 -18.453 1 49.88 81 SER B C 1
ATOM 3993 O O . SER B 1 81 ? 15.602 -30.125 -18.766 1 49.88 81 SER B O 1
ATOM 3995 N N . ALA B 1 82 ? 13.719 -29.766 -19.469 1 49.75 82 ALA B N 1
ATOM 3996 C CA . ALA B 1 82 ? 14.352 -29.281 -20.688 1 49.75 82 ALA B CA 1
ATOM 3997 C C . ALA B 1 82 ? 14.953 -27.891 -20.484 1 49.75 82 ALA B C 1
ATOM 3999 O O . ALA B 1 82 ? 14.375 -27.062 -19.766 1 49.75 82 ALA B O 1
ATOM 4000 N N . ASN B 1 83 ? 16.297 -27.828 -20.562 1 48.62 83 ASN B N 1
ATOM 4001 C CA . ASN B 1 83 ? 17.031 -26.578 -20.578 1 48.62 83 ASN B CA 1
ATOM 4002 C C . ASN B 1 83 ? 16.422 -25.578 -21.547 1 48.62 83 ASN B C 1
ATOM 4004 O O . ASN B 1 83 ? 16.719 -25.609 -22.75 1 48.62 83 ASN B O 1
ATOM 4008 N N . THR B 1 84 ? 15.188 -25.406 -21.453 1 51.44 84 THR B N 1
ATOM 4009 C CA . THR B 1 84 ? 14.727 -24.344 -22.344 1 51.44 84 THR B CA 1
ATOM 4010 C C . THR B 1 84 ? 15.633 -23.125 -22.234 1 51.44 84 THR B C 1
ATOM 4012 O O . THR B 1 84 ? 15.969 -22.688 -21.125 1 51.44 84 THR B O 1
ATOM 4015 N N . PRO B 1 85 ? 16.359 -22.828 -23.266 1 50.16 85 PRO B N 1
ATOM 4016 C CA . PRO B 1 85 ? 17.078 -21.562 -23.156 1 50.16 85 PRO B CA 1
ATOM 4017 C C . PRO B 1 85 ? 16.281 -20.484 -22.438 1 50.16 85 PRO B C 1
ATOM 4019 O O . PRO B 1 85 ? 15.055 -20.484 -22.484 1 50.16 85 PRO B O 1
ATOM 4022 N N . PRO B 1 86 ? 16.938 -19.984 -21.516 1 52.19 86 PRO B N 1
ATOM 4023 C CA . PRO B 1 86 ? 16.25 -18.891 -20.828 1 52.19 86 PRO B CA 1
ATOM 4024 C C . PRO B 1 86 ? 15.531 -17.938 -21.797 1 52.19 86 PRO B C 1
ATOM 4026 O O . PRO B 1 86 ? 16.156 -17.047 -22.359 1 52.19 86 PRO B O 1
ATOM 4029 N N . LEU B 1 87 ? 14.75 -18.5 -22.594 1 50.44 87 LEU B N 1
ATOM 4030 C CA . LEU B 1 87 ? 13.984 -17.766 -23.594 1 50.44 87 LEU B CA 1
ATOM 4031 C C . LEU B 1 87 ? 13.484 -16.438 -23.016 1 50.44 87 LEU B C 1
ATOM 4033 O O . LEU B 1 87 ? 12.945 -15.609 -23.734 1 50.44 87 LEU B O 1
ATOM 4037 N N . HIS B 1 88 ? 13.578 -16.359 -21.703 1 53.09 88 HIS B N 1
ATOM 4038 C CA . HIS B 1 88 ? 13.203 -15.086 -21.094 1 53.09 88 HIS B CA 1
ATOM 4039 C C . HIS B 1 88 ? 14.141 -13.961 -21.531 1 53.09 88 HIS B C 1
ATOM 4041 O O . HIS B 1 88 ? 13.812 -12.781 -21.375 1 53.09 88 HIS B O 1
ATOM 4047 N N . GLN B 1 89 ? 15.07 -14.594 -22.297 1 58.06 89 GLN B N 1
ATOM 4048 C CA . GLN B 1 89 ? 16.094 -13.617 -22.672 1 58.06 89 GLN B CA 1
ATOM 4049 C C . GLN B 1 89 ? 15.844 -13.078 -24.078 1 58.06 89 GLN B C 1
ATOM 4051 O O . GLN B 1 89 ? 16.5 -12.125 -24.516 1 58.06 89 GLN B O 1
ATOM 4056 N N . VAL B 1 90 ? 14.781 -13.742 -24.672 1 65.56 90 VAL B N 1
ATOM 4057 C CA . VAL B 1 90 ? 14.555 -13.203 -26.016 1 65.56 90 VAL B CA 1
ATOM 4058 C C . VAL B 1 90 ? 13.516 -12.086 -25.953 1 65.56 90 VAL B C 1
ATOM 4060 O O . VAL B 1 90 ? 12.367 -12.32 -25.578 1 65.56 90 VAL B O 1
ATOM 4063 N N . GLU B 1 91 ? 13.875 -11.008 -26.234 1 69.81 91 GLU B N 1
ATOM 4064 C CA . GLU B 1 91 ? 13.125 -9.766 -26.062 1 69.81 91 GLU B CA 1
ATOM 4065 C C . GLU B 1 91 ? 11.836 -9.789 -26.875 1 69.81 91 GLU B C 1
ATOM 4067 O O . GLU B 1 91 ? 10.82 -9.219 -26.453 1 69.81 91 GLU B O 1
ATOM 4072 N N . TYR B 1 92 ? 11.867 -10.578 -28.062 1 77.81 92 TYR B N 1
ATOM 4073 C CA . TYR B 1 92 ? 10.711 -10.445 -28.953 1 77.81 92 TYR B CA 1
ATOM 4074 C C . TYR B 1 92 ? 9.695 -11.547 -28.688 1 77.81 92 TYR B C 1
ATOM 4076 O O . TYR B 1 92 ? 8.648 -11.602 -29.344 1 77.81 92 TYR B O 1
ATOM 4084 N N . VAL B 1 93 ? 9.969 -12.367 -27.781 1 79.69 93 VAL B N 1
ATOM 4085 C CA . VAL B 1 93 ? 9.023 -13.438 -27.484 1 79.69 93 VAL B CA 1
ATOM 4086 C C . VAL B 1 93 ? 8.055 -12.984 -26.391 1 79.69 93 VAL B C 1
ATOM 4088 O O . VAL B 1 93 ? 8.477 -12.555 -25.312 1 79.69 93 VAL B O 1
ATOM 4091 N N . ASN B 1 94 ? 6.801 -13.164 -26.656 1 77.31 94 ASN B N 1
ATOM 4092 C CA . ASN B 1 94 ? 5.77 -12.703 -25.734 1 77.31 94 ASN B CA 1
ATOM 4093 C C . ASN B 1 94 ? 5.41 -13.781 -24.719 1 77.31 94 ASN B C 1
ATOM 4095 O O . ASN B 1 94 ? 5.363 -13.516 -23.516 1 77.31 94 ASN B O 1
ATOM 4099 N N . TYR B 1 95 ? 5.113 -15.031 -25.312 1 80.62 95 TYR B N 1
ATOM 4100 C CA . TYR B 1 95 ? 4.684 -16.094 -24.406 1 80.62 95 TYR B CA 1
ATOM 4101 C C . TYR B 1 95 ? 5.262 -17.438 -24.844 1 80.62 95 TYR B C 1
ATOM 4103 O O . TYR B 1 95 ? 5.73 -17.594 -25.969 1 80.62 95 TYR B O 1
ATOM 4111 N N . PHE B 1 96 ? 5.219 -18.281 -23.906 1 83.19 96 PHE B N 1
ATOM 4112 C CA . PHE B 1 96 ? 5.559 -19.688 -24.141 1 83.19 96 PHE B CA 1
ATOM 4113 C C . PHE B 1 96 ? 4.363 -20.578 -23.859 1 83.19 96 PHE B C 1
ATOM 4115 O O . PHE B 1 96 ? 3.639 -20.375 -22.875 1 83.19 96 PHE B O 1
ATOM 4122 N N . HIS B 1 97 ? 4.195 -21.484 -24.844 1 88.94 97 HIS B N 1
ATOM 4123 C CA . HIS B 1 97 ? 3.141 -22.469 -24.656 1 88.94 97 HIS B CA 1
ATOM 4124 C C . HIS B 1 97 ? 3.701 -23.891 -24.688 1 88.94 97 HIS B C 1
ATOM 4126 O O . HIS B 1 97 ? 4.391 -24.266 -25.625 1 88.94 97 HIS B O 1
ATOM 4132 N N . ASN B 1 98 ? 3.438 -24.625 -23.641 1 89.56 98 ASN B N 1
ATOM 4133 C CA . ASN B 1 98 ? 3.826 -26.031 -23.609 1 89.56 98 ASN B CA 1
ATOM 4134 C C . ASN B 1 98 ? 2.66 -26.938 -23.969 1 89.56 98 ASN B C 1
ATOM 4136 O O . ASN B 1 98 ? 1.561 -26.797 -23.438 1 89.56 98 ASN B O 1
ATOM 4140 N N . ILE B 1 99 ? 2.91 -27.812 -24.906 1 90.12 99 ILE B N 1
ATOM 4141 C CA . ILE B 1 99 ? 1.916 -28.797 -25.312 1 90.12 99 ILE B CA 1
ATOM 4142 C C . ILE B 1 99 ? 2.445 -30.203 -25.062 1 90.12 99 ILE B C 1
ATOM 4144 O O . ILE B 1 99 ? 3.549 -30.547 -25.484 1 90.12 99 ILE B O 1
ATOM 4148 N N . ARG B 1 100 ? 1.704 -31.031 -24.328 1 89.31 100 ARG B N 1
ATOM 4149 C CA . ARG B 1 100 ? 2.092 -32.406 -24.031 1 89.31 100 ARG B CA 1
ATOM 4150 C C . ARG B 1 100 ? 1.82 -33.312 -25.219 1 89.31 100 ARG B C 1
ATOM 4152 O O . ARG B 1 100 ? 0.781 -33.188 -25.859 1 89.31 100 ARG B O 1
ATOM 4159 N N . MET B 1 101 ? 2.803 -34.125 -25.484 1 87.5 101 MET B N 1
ATOM 4160 C CA . MET B 1 101 ? 2.672 -35.125 -26.547 1 87.5 101 MET B CA 1
ATOM 4161 C C . MET B 1 101 ? 2.424 -36.5 -25.953 1 87.5 101 MET B C 1
ATOM 4163 O O . MET B 1 101 ? 2.947 -36.844 -24.891 1 87.5 101 MET B O 1
ATOM 4167 N N . PRO B 1 102 ? 1.572 -37.281 -26.703 1 87.38 102 PRO B N 1
ATOM 4168 C CA . PRO B 1 102 ? 1.02 -37.031 -28.031 1 87.38 102 PRO B CA 1
ATOM 4169 C C . PRO B 1 102 ? -0.207 -36.125 -28 1 87.38 102 PRO B C 1
ATOM 4171 O O . PRO B 1 102 ? -0.927 -36.094 -27 1 87.38 102 PRO B O 1
ATOM 4174 N N . LEU B 1 103 ? -0.506 -35.562 -29.062 1 83.5 103 LEU B N 1
ATOM 4175 C CA . LEU B 1 103 ? -1.544 -34.531 -29.156 1 83.5 103 LEU B CA 1
ATOM 4176 C C . LEU B 1 103 ? -2.924 -35.125 -28.922 1 83.5 103 LEU B C 1
ATOM 4178 O O . LEU B 1 103 ? -3.789 -34.5 -28.312 1 83.5 103 LEU B O 1
ATOM 4182 N N . HIS B 1 104 ? -3.125 -36.375 -29.375 1 85.25 104 HIS B N 1
ATOM 4183 C CA . HIS B 1 104 ? -4.449 -37 -29.312 1 85.25 104 HIS B CA 1
ATOM 4184 C C . HIS B 1 104 ? -4.859 -37.25 -27.875 1 85.25 104 HIS B C 1
ATOM 4186 O O . HIS B 1 104 ? -6.051 -37.312 -27.562 1 85.25 104 HIS B O 1
ATOM 4192 N N . GLU B 1 105 ? -3.926 -37.344 -27.016 1 85.69 105 GLU B N 1
ATOM 4193 C CA . GLU B 1 105 ? -4.211 -37.562 -25.594 1 85.69 105 GLU B CA 1
ATOM 4194 C C . GLU B 1 105 ? -4.305 -36.25 -24.844 1 85.69 105 GLU B C 1
ATOM 4196 O O . GLU B 1 105 ? -4.801 -36.219 -23.703 1 85.69 105 GLU B O 1
ATOM 4201 N N . ASN B 1 106 ? -3.855 -35.219 -25.484 1 88.31 106 ASN B N 1
ATOM 4202 C CA . ASN B 1 106 ? -3.789 -33.906 -24.812 1 88.31 106 ASN B CA 1
ATOM 4203 C C . ASN B 1 106 ? -4.387 -32.812 -25.672 1 88.31 106 ASN B C 1
ATOM 4205 O O . ASN B 1 106 ? -3.77 -31.75 -25.859 1 88.31 106 ASN B O 1
ATOM 4209 N N . THR B 1 107 ? -5.531 -33.031 -26.203 1 87 107 THR B N 1
ATOM 4210 C CA . THR B 1 107 ? -6.199 -32.094 -27.094 1 87 107 THR B CA 1
ATOM 4211 C C . THR B 1 107 ? -6.461 -30.766 -26.406 1 87 107 THR B C 1
ATOM 4213 O O . THR B 1 107 ? -6.473 -29.703 -27.047 1 87 107 THR B O 1
ATOM 4216 N N . ASN B 1 108 ? -6.598 -30.797 -25.125 1 88.19 108 ASN B N 1
ATOM 4217 C CA . ASN B 1 108 ? -6.898 -29.594 -24.359 1 88.19 108 ASN B CA 1
ATOM 4218 C C . ASN B 1 108 ? -5.754 -28.578 -24.438 1 88.19 108 ASN B C 1
ATOM 4220 O O . ASN B 1 108 ? -5.984 -27.375 -24.359 1 88.19 108 ASN B O 1
ATOM 4224 N N . ASP B 1 109 ? -4.562 -29.078 -24.625 1 90.94 109 ASP B N 1
ATOM 4225 C CA . ASP B 1 109 ? -3.414 -28.188 -24.719 1 90.94 109 ASP B CA 1
ATOM 4226 C C . ASP B 1 109 ? -3.469 -27.344 -25.984 1 90.94 109 ASP B C 1
ATOM 4228 O O . ASP B 1 109 ? -3.178 -26.156 -25.969 1 90.94 109 ASP B O 1
ATOM 4232 N N . MET B 1 110 ? -3.906 -27.969 -27.031 1 87.94 110 MET B N 1
ATOM 4233 C CA . MET B 1 110 ? -4.039 -27.25 -28.297 1 87.94 110 MET B CA 1
ATOM 4234 C C . MET B 1 110 ? -5.188 -26.25 -28.234 1 87.94 110 MET B C 1
ATOM 4236 O O . MET B 1 110 ? -5.078 -25.141 -28.75 1 87.94 110 MET B O 1
ATOM 4240 N N . LEU B 1 111 ? -6.172 -26.703 -27.625 1 89.38 111 LEU B N 1
ATOM 4241 C CA . LEU B 1 111 ? -7.324 -25.812 -27.484 1 89.38 111 LEU B CA 1
ATOM 4242 C C . LEU B 1 111 ? -6.973 -24.594 -26.641 1 89.38 111 LEU B C 1
ATOM 4244 O O . LEU B 1 111 ? -7.457 -23.5 -26.906 1 89.38 111 LEU B O 1
ATOM 4248 N N . ARG B 1 112 ? -6.176 -24.812 -25.672 1 92.06 112 ARG B N 1
ATOM 4249 C CA . ARG B 1 112 ? -5.707 -23.703 -24.844 1 92.06 112 ARG B CA 1
ATOM 4250 C C . ARG B 1 112 ? -4.949 -22.672 -25.688 1 92.06 112 ARG B C 1
ATOM 4252 O O . ARG B 1 112 ? -5.176 -21.469 -25.547 1 92.06 112 ARG B O 1
ATOM 4259 N N . VAL B 1 113 ? -4.078 -23.141 -26.484 1 88.81 113 VAL B N 1
ATOM 4260 C CA . VAL B 1 113 ? -3.303 -22.25 -27.344 1 88.81 113 VAL B CA 1
ATOM 4261 C C . VAL B 1 113 ? -4.242 -21.484 -28.281 1 88.81 113 VAL B C 1
ATOM 4263 O O . VAL B 1 113 ? -4.07 -20.281 -28.484 1 88.81 113 VAL B O 1
ATOM 4266 N N . ALA B 1 114 ? -5.211 -22.219 -28.781 1 87.5 114 ALA B N 1
ATOM 4267 C CA . ALA B 1 114 ? -6.188 -21.594 -29.672 1 87.5 114 ALA B CA 1
ATOM 4268 C C . ALA B 1 114 ? -6.941 -20.469 -28.953 1 87.5 114 ALA B C 1
ATOM 4270 O O . ALA B 1 114 ? -7.137 -19.391 -29.5 1 87.5 114 ALA B O 1
ATOM 4271 N N . ARG B 1 115 ? -7.324 -20.719 -27.766 1 90 115 ARG B N 1
ATOM 4272 C CA . ARG B 1 115 ? -8.047 -19.719 -27 1 90 115 ARG B CA 1
ATOM 4273 C C . ARG B 1 115 ? -7.156 -18.516 -26.703 1 90 115 ARG B C 1
ATOM 4275 O O . ARG B 1 115 ? -7.613 -17.375 -26.75 1 90 115 ARG B O 1
ATOM 4282 N N . ARG B 1 116 ? -5.918 -18.766 -26.422 1 88.44 116 ARG B N 1
ATOM 4283 C CA . ARG B 1 116 ? -4.969 -17.688 -26.172 1 88.44 116 ARG B CA 1
ATOM 4284 C C . ARG B 1 116 ? -4.797 -16.812 -27.406 1 88.44 116 ARG B C 1
ATOM 4286 O O . ARG B 1 116 ? -4.754 -15.586 -27.297 1 88.44 116 ARG B O 1
ATOM 4293 N N . LEU B 1 117 ? -4.797 -17.391 -28.531 1 83.38 117 LEU B N 1
ATOM 4294 C CA . LEU B 1 117 ? -4.551 -16.688 -29.781 1 83.38 117 LEU B CA 1
ATOM 4295 C C . LEU B 1 117 ? -5.781 -15.898 -30.219 1 83.38 117 LEU B C 1
ATOM 4297 O O . LEU B 1 117 ? -5.664 -14.867 -30.875 1 83.38 117 LEU B O 1
ATOM 4301 N N . THR B 1 118 ? -6.895 -16.391 -29.859 1 83.94 118 THR B N 1
ATOM 4302 C CA . THR B 1 118 ? -8.125 -15.758 -30.312 1 83.94 118 THR B CA 1
ATOM 4303 C C . THR B 1 118 ? -8.656 -14.789 -29.25 1 83.94 118 THR B C 1
ATOM 4305 O O . THR B 1 118 ? -9.742 -14.234 -29.406 1 83.94 118 THR B O 1
ATOM 4308 N N . GLY B 1 119 ? -8.008 -14.695 -28.125 1 84.69 119 GLY B N 1
ATOM 4309 C CA . GLY B 1 119 ? -8.406 -13.734 -27.109 1 84.69 119 GLY B CA 1
ATOM 4310 C C . GLY B 1 119 ? -9.578 -14.211 -26.266 1 84.69 119 GLY B C 1
ATOM 4311 O O . GLY B 1 119 ? -10.383 -13.406 -25.797 1 84.69 119 GLY B O 1
ATOM 4312 N N . ARG B 1 120 ? -9.711 -15.5 -26.125 1 88.38 120 ARG B N 1
ATOM 4313 C CA . ARG B 1 120 ? -10.82 -16.078 -25.375 1 88.38 120 ARG B CA 1
ATOM 4314 C C . ARG B 1 120 ? -10.328 -16.828 -24.141 1 88.38 120 ARG B C 1
ATOM 4316 O O . ARG B 1 120 ? -11.047 -17.656 -23.594 1 88.38 120 ARG B O 1
ATOM 4323 N N . SER B 1 121 ? -9.094 -16.547 -23.828 1 93.25 121 SER B N 1
ATOM 4324 C CA . SER B 1 121 ? -8.5 -17.266 -22.703 1 93.25 121 SER B CA 1
ATOM 4325 C C . SER B 1 121 ? -9.078 -16.812 -21.375 1 93.25 121 SER B C 1
ATOM 4327 O O . SER B 1 121 ? -9.422 -15.633 -21.219 1 93.25 121 SER B O 1
ATOM 4329 N N . ILE B 1 122 ? -9.219 -17.75 -20.5 1 95.5 122 ILE B N 1
ATOM 4330 C CA . ILE B 1 122 ? -9.664 -17.484 -19.141 1 95.5 122 ILE B CA 1
ATOM 4331 C C . ILE B 1 122 ? -8.477 -17.562 -18.188 1 95.5 122 ILE B C 1
ATOM 4333 O O . ILE B 1 122 ? -7.746 -18.547 -18.172 1 95.5 122 ILE B O 1
ATOM 4337 N N . GLY B 1 123 ? -8.258 -16.469 -17.531 1 98.06 123 GLY B N 1
ATOM 4338 C CA . GLY B 1 123 ? -7.266 -16.453 -16.469 1 98.06 123 GLY B CA 1
ATOM 4339 C C . GLY B 1 123 ? -7.867 -16.594 -15.086 1 98.06 123 GLY B C 1
ATOM 4340 O O . GLY B 1 123 ? -8.93 -16.016 -14.805 1 98.06 123 GLY B O 1
ATOM 4341 N N . LEU B 1 124 ? -7.242 -17.375 -14.266 1 98.69 124 LEU B N 1
ATOM 4342 C CA . LEU B 1 124 ? -7.695 -17.594 -12.898 1 98.69 124 LEU B CA 1
ATOM 4343 C C . LEU B 1 124 ? -6.652 -17.109 -11.891 1 98.69 124 LEU B C 1
ATOM 4345 O O . LEU B 1 124 ? -5.488 -17.516 -11.961 1 98.69 124 LEU B O 1
ATOM 4349 N N . VAL B 1 125 ? -7.066 -16.234 -11.055 1 98.75 125 VAL B N 1
ATOM 4350 C CA . VAL B 1 125 ? -6.211 -15.703 -10.008 1 98.75 125 VAL B CA 1
ATOM 4351 C C . VAL B 1 125 ? -6.664 -16.234 -8.648 1 98.75 125 VAL B C 1
ATOM 4353 O O . VAL B 1 125 ? -7.832 -16.078 -8.273 1 98.75 125 VAL B O 1
ATOM 4356 N N . LEU B 1 126 ? -5.73 -16.844 -7.949 1 98.81 126 LEU B N 1
ATOM 4357 C CA . LEU B 1 126 ? -6.023 -17.453 -6.656 1 98.81 126 LEU B CA 1
ATOM 4358 C C . LEU B 1 126 ? -5.352 -16.672 -5.527 1 98.81 126 LEU B C 1
ATOM 4360 O O . LEU B 1 126 ? -4.121 -16.609 -5.461 1 98.81 126 LEU B O 1
ATOM 4364 N N . GLY B 1 127 ? -6.141 -16.172 -4.645 1 98.19 127 GLY B N 1
ATOM 4365 C CA . GLY B 1 127 ? -5.633 -15.336 -3.568 1 98.19 127 GLY B CA 1
ATOM 4366 C C . GLY B 1 127 ? -5.062 -16.141 -2.412 1 98.19 127 GLY B C 1
ATOM 4367 O O . GLY B 1 127 ? -5.301 -17.344 -2.305 1 98.19 127 GLY B O 1
ATOM 4368 N N . GLY B 1 128 ? -4.348 -15.43 -1.567 1 96.62 128 GLY B N 1
ATOM 4369 C CA . GLY B 1 128 ? -3.805 -16.031 -0.36 1 96.62 128 GLY B CA 1
ATOM 4370 C C . GLY B 1 128 ? -4.777 -16.016 0.806 1 96.62 128 GLY B C 1
ATOM 4371 O O . GLY B 1 128 ? -5.637 -15.133 0.889 1 96.62 128 GLY B O 1
ATOM 4372 N N . GLY B 1 129 ? -4.559 -17.016 1.699 1 93.81 129 GLY B N 1
ATOM 4373 C CA . GLY B 1 129 ? -5.441 -17.109 2.852 1 93.81 129 GLY B CA 1
ATOM 4374 C C . GLY B 1 129 ? -5.133 -18.312 3.738 1 93.81 129 GLY B C 1
ATOM 4375 O O . GLY B 1 129 ? -6.004 -18.781 4.469 1 93.81 129 GLY B O 1
ATOM 4376 N N . GLY B 1 130 ? -3.963 -18.828 3.656 1 92.44 130 GLY B N 1
ATOM 4377 C CA . GLY B 1 130 ? -3.625 -20 4.457 1 92.44 130 GLY B CA 1
ATOM 4378 C C . GLY B 1 130 ? -4.473 -21.203 4.133 1 92.44 130 GLY B C 1
ATOM 4379 O O . GLY B 1 130 ? -4.727 -21.5 2.959 1 92.44 130 GLY B O 1
ATOM 4380 N N . ALA B 1 131 ? -4.863 -21.875 5.176 1 92.69 131 ALA B N 1
ATOM 4381 C CA . ALA B 1 131 ? -5.633 -23.094 4.996 1 92.69 131 ALA B CA 1
ATOM 4382 C C . ALA B 1 131 ? -6.93 -22.828 4.238 1 92.69 131 ALA B C 1
ATOM 4384 O O . ALA B 1 131 ? -7.492 -23.734 3.613 1 92.69 131 ALA B O 1
ATOM 4385 N N . ARG B 1 132 ? -7.406 -21.625 4.285 1 95.94 132 ARG B N 1
ATOM 4386 C CA . ARG B 1 132 ? -8.617 -21.266 3.557 1 95.94 132 ARG B CA 1
ATOM 4387 C C . ARG B 1 132 ? -8.406 -21.391 2.051 1 95.94 132 ARG B C 1
ATOM 4389 O O . ARG B 1 132 ? -9.375 -21.516 1.296 1 95.94 132 ARG B O 1
ATOM 4396 N N . GLY B 1 133 ? -7.168 -21.344 1.635 1 96.56 133 GLY B N 1
ATOM 4397 C CA . GLY B 1 133 ? -6.832 -21.453 0.225 1 96.56 133 GLY B CA 1
ATOM 4398 C C . GLY B 1 133 ? -7.141 -22.828 -0.354 1 96.56 133 GLY B C 1
ATOM 4399 O O . GLY B 1 133 ? -7.176 -23 -1.574 1 96.56 133 GLY B O 1
ATOM 4400 N N . LEU B 1 134 ? -7.426 -23.797 0.49 1 96.5 134 LEU B N 1
ATOM 4401 C CA . LEU B 1 134 ? -7.816 -25.109 0.004 1 96.5 134 LEU B CA 1
ATOM 4402 C C . LEU B 1 134 ? -9.164 -25.047 -0.715 1 96.5 134 LEU B C 1
ATOM 4404 O O . LEU B 1 134 ? -9.5 -25.953 -1.487 1 96.5 134 LEU B O 1
ATOM 4408 N N . ALA B 1 135 ? -9.883 -24.016 -0.471 1 97.94 135 ALA B N 1
ATOM 4409 C CA . ALA B 1 135 ? -11.156 -23.812 -1.149 1 97.94 135 ALA B CA 1
ATOM 4410 C C . ALA B 1 135 ? -10.953 -23.594 -2.646 1 97.94 135 ALA B C 1
ATOM 4412 O O . ALA B 1 135 ? -11.883 -23.797 -3.438 1 97.94 135 ALA B O 1
ATOM 4413 N N . HIS B 1 136 ? -9.781 -23.125 -3.037 1 98.69 136 HIS B N 1
ATOM 4414 C CA . HIS B 1 136 ? -9.469 -22.953 -4.449 1 98.69 136 HIS B CA 1
ATOM 4415 C C . HIS B 1 136 ? -9.742 -24.234 -5.238 1 98.69 136 HIS B C 1
ATOM 4417 O O . HIS B 1 136 ? -10.188 -24.172 -6.383 1 98.69 136 HIS B O 1
ATOM 4423 N N . ILE B 1 137 ? -9.477 -25.359 -4.664 1 98.38 137 ILE B N 1
ATOM 4424 C CA . ILE B 1 137 ? -9.656 -26.656 -5.324 1 98.38 137 ILE B CA 1
ATOM 4425 C C . ILE B 1 137 ? -11.133 -26.875 -5.625 1 98.38 137 ILE B C 1
ATOM 4427 O O . ILE B 1 137 ? -11.492 -27.359 -6.703 1 98.38 137 ILE B O 1
ATOM 4431 N N . GLY B 1 138 ? -11.961 -26.531 -4.645 1 98.38 138 GLY B N 1
ATOM 4432 C CA . GLY B 1 138 ? -13.391 -26.625 -4.875 1 98.38 138 GLY B CA 1
ATOM 4433 C C . GLY B 1 138 ? -13.875 -25.766 -6.023 1 98.38 138 GLY B C 1
ATOM 4434 O O . GLY B 1 138 ? -14.734 -26.188 -6.805 1 98.38 138 GLY B O 1
ATOM 4435 N N . ILE B 1 139 ? -13.359 -24.625 -6.117 1 98.56 139 ILE B N 1
ATOM 4436 C CA . ILE B 1 139 ? -13.734 -23.719 -7.191 1 98.56 139 ILE B CA 1
ATOM 4437 C C . ILE B 1 139 ? -13.25 -24.266 -8.531 1 98.56 139 ILE B C 1
ATOM 4439 O O . ILE B 1 139 ? -13.977 -24.203 -9.531 1 98.56 139 ILE B O 1
ATOM 4443 N N . LEU B 1 140 ? -12.055 -24.75 -8.57 1 98.31 140 LEU B N 1
ATOM 4444 C CA . LEU B 1 140 ? -11.531 -25.375 -9.781 1 98.31 140 LEU B CA 1
ATOM 4445 C C . LEU B 1 140 ? -12.414 -26.547 -10.211 1 98.31 140 LEU B C 1
ATOM 4447 O O . LEU B 1 140 ? -12.68 -26.719 -11.406 1 98.31 140 LEU B O 1
ATOM 4451 N N . LYS B 1 141 ? -12.844 -27.297 -9.273 1 97.88 141 LYS B N 1
ATOM 4452 C CA . LYS B 1 141 ? -13.742 -28.406 -9.555 1 97.88 141 LYS B CA 1
ATOM 4453 C C . LYS B 1 141 ? -15.039 -27.922 -10.203 1 97.88 141 LYS B C 1
ATOM 4455 O O . LYS B 1 141 ? -15.508 -28.5 -11.18 1 97.88 141 LYS B O 1
ATOM 4460 N N . ALA B 1 142 ? -15.594 -26.906 -9.656 1 98.19 142 ALA B N 1
ATOM 4461 C CA . ALA B 1 142 ? -16.828 -26.328 -10.203 1 98.19 142 ALA B CA 1
ATOM 4462 C C . ALA B 1 142 ? -16.609 -25.812 -11.617 1 98.19 142 ALA B C 1
ATOM 4464 O O . ALA B 1 142 ? -17.453 -26 -12.492 1 98.19 142 ALA B O 1
ATOM 4465 N N . LEU B 1 143 ? -15.5 -25.172 -11.859 1 96.88 143 LEU B N 1
ATOM 4466 C CA . LEU B 1 143 ? -15.18 -24.656 -13.188 1 96.88 143 LEU B CA 1
ATOM 4467 C C . LEU B 1 143 ? -15.094 -25.797 -14.203 1 96.88 143 LEU B C 1
ATOM 4469 O O . LEU B 1 143 ? -15.672 -25.703 -15.289 1 96.88 143 LEU B O 1
ATOM 4473 N N . GLU B 1 144 ? -14.383 -26.828 -13.844 1 94.31 144 GLU B N 1
ATOM 4474 C CA . GLU B 1 144 ? -14.227 -27.969 -14.734 1 94.31 144 GLU B CA 1
ATOM 4475 C C . GLU B 1 144 ? -15.562 -28.641 -15.023 1 94.31 144 GLU B C 1
ATOM 4477 O O . GLU B 1 144 ? -15.844 -29.016 -16.156 1 94.31 144 GLU B O 1
ATOM 4482 N N . GLU B 1 145 ? -16.328 -28.766 -14.016 1 95.06 145 GLU B N 1
ATOM 4483 C CA . GLU B 1 145 ? -17.625 -29.391 -14.172 1 95.06 145 GLU B CA 1
ATOM 4484 C C . GLU B 1 145 ? -18.531 -28.578 -15.109 1 95.06 145 GLU B C 1
ATOM 4486 O O . GLU B 1 145 ? -19.359 -29.156 -15.82 1 95.06 145 GLU B O 1
ATOM 4491 N N . CYS B 1 146 ? -18.359 -27.344 -15.109 1 94.5 146 CYS B N 1
ATOM 4492 C CA . CYS B 1 146 ? -19.156 -26.484 -15.961 1 94.5 146 CYS B CA 1
ATOM 4493 C C . CYS B 1 146 ? -18.562 -26.359 -17.359 1 94.5 146 CYS B C 1
ATOM 4495 O O . CYS B 1 146 ? -19.078 -25.641 -18.203 1 94.5 146 CYS B O 1
ATOM 4497 N N . GLY B 1 147 ? -17.438 -26.953 -17.547 1 91 147 GLY B N 1
ATOM 4498 C CA . GLY B 1 147 ? -16.812 -26.984 -18.859 1 91 147 GLY B CA 1
ATOM 4499 C C . GLY B 1 147 ? -15.984 -25.75 -19.156 1 91 147 GLY B C 1
ATOM 4500 O O . GLY B 1 147 ? -15.711 -25.438 -20.328 1 91 147 GLY B O 1
ATOM 4501 N N . LEU B 1 148 ? -15.641 -25.016 -18.188 1 92.75 148 LEU B N 1
ATOM 4502 C CA . LEU B 1 148 ? -14.781 -23.844 -18.375 1 92.75 148 LEU B CA 1
ATOM 4503 C C . LEU B 1 148 ? -13.312 -24.234 -18.203 1 92.75 148 LEU B C 1
ATOM 4505 O O . LEU B 1 148 ? -12.922 -24.766 -17.156 1 92.75 148 LEU B O 1
ATOM 4509 N N . ASP B 1 149 ? -12.539 -23.969 -19.188 1 92.75 149 ASP B N 1
ATOM 4510 C CA . ASP B 1 149 ? -11.117 -24.312 -19.156 1 92.75 149 ASP B CA 1
ATOM 4511 C C . ASP B 1 149 ? -10.273 -23.094 -18.766 1 92.75 149 ASP B C 1
ATOM 4513 O O . ASP B 1 149 ? -10.305 -22.062 -19.438 1 92.75 149 ASP B O 1
ATOM 4517 N N . VAL B 1 150 ? -9.516 -23.266 -17.734 1 95.62 150 VAL B N 1
ATOM 4518 C CA . VAL B 1 150 ? -8.57 -22.234 -17.312 1 95.62 150 VAL B CA 1
ATOM 4519 C C . VAL B 1 150 ? -7.297 -22.328 -18.156 1 95.62 150 VAL B C 1
ATOM 4521 O O . VAL B 1 150 ? -6.715 -23.391 -18.297 1 95.62 150 VAL B O 1
ATOM 4524 N N . ASP B 1 151 ? -6.871 -21.188 -18.656 1 95.5 151 ASP B N 1
ATOM 4525 C CA . ASP B 1 151 ? -5.754 -21.188 -19.594 1 95.5 151 ASP B CA 1
ATOM 4526 C C . ASP B 1 151 ? -4.484 -20.656 -18.938 1 95.5 151 ASP B C 1
ATOM 4528 O O . ASP B 1 151 ? -3.375 -21.016 -19.328 1 95.5 151 ASP B O 1
ATOM 4532 N N . VAL B 1 152 ? -4.625 -19.75 -18.078 1 96.88 152 VAL B N 1
ATOM 4533 C CA . VAL B 1 152 ? -3.539 -19.141 -17.312 1 96.88 152 VAL B CA 1
ATOM 4534 C C . VAL B 1 152 ? -3.918 -19.062 -15.844 1 96.88 152 VAL B C 1
ATOM 4536 O O . VAL B 1 152 ? -5.07 -18.797 -15.5 1 96.88 152 VAL B O 1
ATOM 4539 N N . VAL B 1 153 ? -2.959 -19.375 -15 1 98.5 153 VAL B N 1
ATOM 4540 C CA . VAL B 1 153 ? -3.264 -19.344 -13.57 1 98.5 153 VAL B CA 1
ATOM 4541 C C . VAL B 1 153 ? -2.184 -18.562 -12.828 1 98.5 153 VAL B C 1
ATOM 4543 O O . VAL B 1 153 ? -1.002 -18.641 -13.172 1 98.5 153 VAL B O 1
ATOM 4546 N N . GLY B 1 154 ? -2.523 -17.75 -11.969 1 98.44 154 GLY B N 1
ATOM 4547 C CA . GLY B 1 154 ? -1.657 -17.016 -11.062 1 98.44 154 GLY B CA 1
ATOM 4548 C C . GLY B 1 154 ? -2.129 -17.047 -9.625 1 98.44 154 GLY B C 1
ATOM 4549 O O . GLY B 1 154 ? -3.289 -17.359 -9.352 1 98.44 154 GLY B O 1
ATOM 4550 N N . GLY B 1 155 ? -1.208 -16.766 -8.75 1 98.44 155 GLY B N 1
ATOM 4551 C CA . GLY B 1 155 ? -1.663 -16.828 -7.375 1 98.44 155 GLY B CA 1
ATOM 4552 C C . GLY B 1 155 ? -0.703 -16.188 -6.395 1 98.44 155 GLY B C 1
ATOM 4553 O O . GLY B 1 155 ? 0.396 -15.773 -6.773 1 98.44 155 GLY B O 1
ATOM 4554 N N . THR B 1 156 ? -1.174 -16.078 -5.184 1 98.5 156 THR B N 1
ATOM 4555 C CA . THR B 1 156 ? -0.431 -15.523 -4.059 1 98.5 156 THR B CA 1
ATOM 4556 C C . THR B 1 156 ? -0.533 -16.438 -2.84 1 98.5 156 THR B C 1
ATOM 4558 O O . THR B 1 156 ? -1.622 -16.906 -2.494 1 98.5 156 THR B O 1
ATOM 4561 N N . SER B 1 157 ? 0.598 -16.719 -2.156 1 97.81 157 SER B N 1
ATOM 4562 C CA . SER B 1 157 ? 0.637 -17.531 -0.95 1 97.81 157 SER B CA 1
ATOM 4563 C C . SER B 1 157 ? 0.027 -18.906 -1.199 1 97.81 157 SER B C 1
ATOM 4565 O O . SER B 1 157 ? 0.408 -19.609 -2.145 1 97.81 157 SER B O 1
ATOM 4567 N N . MET B 1 158 ? -0.949 -19.297 -0.512 1 97.25 158 MET B N 1
ATOM 4568 C CA . MET B 1 158 ? -1.604 -20.578 -0.729 1 97.25 158 MET B CA 1
ATOM 4569 C C . MET B 1 158 ? -2.193 -20.656 -2.133 1 97.25 158 MET B C 1
ATOM 4571 O O . MET B 1 158 ? -2.223 -21.734 -2.738 1 97.25 158 MET B O 1
ATOM 4575 N N . GLY B 1 159 ? -2.664 -19.547 -2.555 1 98.5 159 GLY B N 1
ATOM 4576 C CA . GLY B 1 159 ? -3.115 -19.5 -3.938 1 98.5 159 GLY B CA 1
ATOM 4577 C C . GLY B 1 159 ? -2.02 -19.828 -4.934 1 98.5 159 GLY B C 1
ATOM 4578 O O . GLY B 1 159 ? -2.275 -20.469 -5.961 1 98.5 159 GLY B O 1
ATOM 4579 N N . ALA B 1 160 ? -0.813 -19.359 -4.641 1 98.75 160 ALA B N 1
ATOM 4580 C CA . ALA B 1 160 ? 0.322 -19.688 -5.496 1 98.75 160 ALA B CA 1
ATOM 4581 C C . ALA B 1 160 ? 0.572 -21.203 -5.508 1 98.75 160 ALA B C 1
ATOM 4583 O O . ALA B 1 160 ? 0.86 -21.781 -6.559 1 98.75 160 ALA B O 1
ATOM 4584 N N . LEU B 1 161 ? 0.453 -21.844 -4.363 1 98.44 161 LEU B N 1
ATOM 4585 C CA . LEU B 1 161 ? 0.656 -23.297 -4.27 1 98.44 161 LEU B CA 1
ATOM 4586 C C . LEU B 1 161 ? -0.371 -24.031 -5.113 1 98.44 161 LEU B C 1
ATOM 4588 O O . LEU B 1 161 ? -0.008 -24.875 -5.945 1 98.44 161 LEU B O 1
ATOM 4592 N N . ILE B 1 162 ? -1.608 -23.719 -4.918 1 98.62 162 ILE B N 1
ATOM 4593 C CA . ILE B 1 162 ? -2.674 -24.422 -5.625 1 98.62 162 ILE B CA 1
ATOM 4594 C C . ILE B 1 162 ? -2.592 -24.109 -7.117 1 98.62 162 ILE B C 1
ATOM 4596 O O . ILE B 1 162 ? -2.781 -25 -7.953 1 98.62 162 ILE B O 1
ATOM 4600 N N . ALA B 1 163 ? -2.332 -22.875 -7.402 1 98.81 163 ALA B N 1
ATOM 4601 C CA . ALA B 1 163 ? -2.178 -22.5 -8.805 1 98.81 163 ALA B CA 1
ATOM 4602 C C . ALA B 1 163 ? -1.041 -23.266 -9.461 1 98.81 163 ALA B C 1
ATOM 4604 O O . ALA B 1 163 ? -1.176 -23.75 -10.594 1 98.81 163 ALA B O 1
ATOM 4605 N N . ALA B 1 164 ? 0.047 -23.359 -8.758 1 98.62 164 ALA B N 1
ATOM 4606 C CA . ALA B 1 164 ? 1.201 -24.078 -9.289 1 98.62 164 ALA B CA 1
ATOM 4607 C C . ALA B 1 164 ? 0.872 -25.547 -9.516 1 98.62 164 ALA B C 1
ATOM 4609 O O . ALA B 1 164 ? 1.215 -26.109 -10.555 1 98.62 164 ALA B O 1
ATOM 4610 N N . LEU B 1 165 ? 0.242 -26.172 -8.562 1 98.25 165 LEU B N 1
ATOM 4611 C CA . LEU B 1 165 ? -0.161 -27.562 -8.703 1 98.25 165 LEU B CA 1
ATOM 4612 C C . LEU B 1 165 ? -1.097 -27.734 -9.898 1 98.25 165 LEU B C 1
ATOM 4614 O O . LEU B 1 165 ? -0.921 -28.656 -10.695 1 98.25 165 LEU B O 1
ATOM 4618 N N . TYR B 1 166 ? -2.033 -26.844 -10.023 1 98.25 166 TYR B N 1
ATOM 4619 C CA . TYR B 1 166 ? -2.986 -26.953 -11.125 1 98.25 166 TYR B CA 1
ATOM 4620 C C . TYR B 1 166 ? -2.299 -26.703 -12.461 1 98.25 166 TYR B C 1
ATOM 4622 O O . TYR B 1 166 ? -2.65 -27.328 -13.469 1 98.25 166 TYR B O 1
ATOM 4630 N N . ALA B 1 167 ? -1.38 -25.781 -12.477 1 97.44 167 ALA B N 1
ATOM 4631 C CA . ALA B 1 167 ? -0.639 -25.5 -13.703 1 97.44 167 ALA B CA 1
ATOM 4632 C C . ALA B 1 167 ? 0.178 -26.719 -14.141 1 97.44 167 ALA B C 1
ATOM 4634 O O . ALA B 1 167 ? 0.387 -26.938 -15.336 1 97.44 167 ALA B O 1
ATOM 4635 N N . GLN B 1 168 ? 0.648 -27.453 -13.164 1 95.12 168 GLN B N 1
ATOM 4636 C CA . GLN B 1 168 ? 1.421 -28.656 -13.438 1 95.12 168 GLN B CA 1
ATOM 4637 C C . GLN B 1 168 ? 0.514 -29.797 -13.883 1 95.12 168 GLN B C 1
ATOM 4639 O O . GLN B 1 168 ? 0.879 -30.578 -14.758 1 95.12 168 GLN B O 1
ATOM 4644 N N . TYR B 1 169 ? -0.668 -29.875 -13.273 1 93.94 169 TYR B N 1
ATOM 4645 C CA . TYR B 1 169 ? -1.591 -30.969 -13.547 1 93.94 169 TYR B CA 1
ATOM 4646 C C . TYR B 1 169 ? -2.971 -30.438 -13.922 1 93.94 169 TYR B C 1
ATOM 4648 O O . TYR B 1 169 ? -3.961 -30.75 -13.258 1 93.94 169 TYR B O 1
ATOM 4656 N N . PRO B 1 170 ? -3.059 -29.75 -15.016 1 93.56 170 PRO B N 1
ATOM 4657 C CA . PRO B 1 170 ? -4.375 -29.219 -15.391 1 93.56 170 PRO B CA 1
ATOM 4658 C C . PRO B 1 170 ? -5.379 -30.328 -15.719 1 93.56 170 PRO B C 1
ATOM 4660 O O . PRO B 1 170 ? -5.012 -31.344 -16.297 1 93.56 170 PRO B O 1
ATOM 4663 N N . LYS B 1 171 ? -6.625 -30.172 -15.266 1 90.19 171 LYS B N 1
ATOM 4664 C CA . LYS B 1 171 ? -7.73 -31.094 -15.508 1 90.19 171 LYS B CA 1
ATOM 4665 C C . LYS B 1 171 ? -7.484 -32.438 -14.828 1 90.19 171 LYS B C 1
ATOM 4667 O O . LYS B 1 171 ? -7.984 -33.469 -15.281 1 90.19 171 LYS B O 1
ATOM 4672 N N . ASP B 1 172 ? -6.582 -32.469 -13.922 1 93.69 172 ASP B N 1
ATOM 4673 C CA . ASP B 1 172 ? -6.324 -33.625 -13.055 1 93.69 172 ASP B CA 1
ATOM 4674 C C . ASP B 1 172 ? -6.418 -33.219 -11.586 1 93.69 172 ASP B C 1
ATOM 4676 O O . ASP B 1 172 ? -5.43 -33.312 -10.852 1 93.69 172 ASP B O 1
ATOM 4680 N N . LEU B 1 173 ? -7.555 -32.969 -11.133 1 96 173 LEU B N 1
ATOM 4681 C CA . LEU B 1 173 ? -7.773 -32.438 -9.789 1 96 173 LEU B CA 1
ATOM 4682 C C . LEU B 1 173 ? -7.48 -33.469 -8.727 1 96 173 LEU B C 1
ATOM 4684 O O . LEU B 1 173 ? -7.102 -33.156 -7.605 1 96 173 LEU B O 1
ATOM 4688 N N . GLU B 1 174 ? -7.711 -34.719 -9.094 1 96.25 174 GLU B N 1
ATOM 4689 C CA . GLU B 1 174 ? -7.383 -35.781 -8.141 1 96.25 174 GLU B CA 1
ATOM 4690 C C . GLU B 1 174 ? -5.914 -35.688 -7.727 1 96.25 174 GLU B C 1
ATOM 4692 O O . GLU B 1 174 ? -5.59 -35.812 -6.543 1 96.25 174 GLU B O 1
ATOM 4697 N N . ARG B 1 175 ? -5.09 -35.562 -8.703 1 96.31 175 ARG B N 1
ATOM 4698 C CA . ARG B 1 175 ? -3.664 -35.438 -8.43 1 96.31 175 ARG B CA 1
ATOM 4699 C C . ARG B 1 175 ? -3.359 -34.156 -7.66 1 96.31 175 ARG B C 1
ATOM 4701 O O . ARG B 1 175 ? -2.539 -34.156 -6.742 1 96.31 175 ARG B O 1
ATOM 4708 N N . VAL B 1 176 ? -3.984 -33.094 -8.023 1 97.12 176 VAL B N 1
ATOM 4709 C CA . VAL B 1 176 ? -3.816 -31.828 -7.32 1 97.12 176 VAL B CA 1
ATOM 4710 C C . VAL B 1 176 ? -4.188 -32 -5.848 1 97.12 176 VAL B C 1
ATOM 4712 O O . VAL B 1 176 ? -3.445 -31.562 -4.961 1 97.12 176 VAL B O 1
ATOM 4715 N N . ILE B 1 177 ? -5.277 -32.656 -5.594 1 96.94 177 ILE B N 1
ATOM 4716 C CA . ILE B 1 177 ? -5.762 -32.875 -4.234 1 96.94 177 ILE B CA 1
ATOM 4717 C C . ILE B 1 177 ? -4.758 -33.719 -3.465 1 96.94 177 ILE B C 1
ATOM 4719 O O . ILE B 1 177 ? -4.473 -33.469 -2.295 1 96.94 177 ILE B O 1
ATOM 4723 N N . LYS B 1 178 ? -4.285 -34.719 -4.105 1 96.69 178 LYS B N 1
ATOM 4724 C CA . LYS B 1 178 ? -3.316 -35.594 -3.463 1 96.69 178 LYS B CA 1
ATOM 4725 C C . LYS B 1 178 ? -2.086 -34.812 -3 1 96.69 178 LYS B C 1
ATOM 4727 O O . LYS B 1 178 ? -1.642 -34.969 -1.859 1 96.69 178 LYS B O 1
ATOM 4732 N N . HIS B 1 179 ? -1.516 -34.031 -3.895 1 96.44 179 HIS B N 1
ATOM 4733 C CA . HIS B 1 179 ? -0.339 -33.25 -3.562 1 96.44 179 HIS B CA 1
ATOM 4734 C C . HIS B 1 179 ? -0.663 -32.188 -2.502 1 96.44 179 HIS B C 1
ATOM 4736 O O . HIS B 1 179 ? 0.129 -31.969 -1.583 1 96.44 179 HIS B O 1
ATOM 4742 N N . ALA B 1 180 ? -1.814 -31.562 -2.611 1 95.31 180 ALA B N 1
ATOM 4743 C CA . ALA B 1 180 ? -2.238 -30.594 -1.615 1 95.31 180 ALA B CA 1
ATOM 4744 C C . ALA B 1 180 ? -2.408 -31.234 -0.244 1 95.31 180 ALA B C 1
ATOM 4746 O O . ALA B 1 180 ? -2.053 -30.641 0.777 1 95.31 180 ALA B O 1
ATOM 4747 N N . ARG B 1 181 ? -2.963 -32.375 -0.239 1 94.62 181 ARG B N 1
ATOM 4748 C CA . ARG B 1 181 ? -3.143 -33.125 1.003 1 94.62 181 ARG B CA 1
ATOM 4749 C C . ARG B 1 181 ? -1.797 -33.469 1.638 1 94.62 181 ARG B C 1
ATOM 4751 O O . ARG B 1 181 ? -1.634 -33.375 2.854 1 94.62 181 ARG B O 1
ATOM 4758 N N . ARG B 1 182 ? -0.904 -33.875 0.857 1 93.94 182 ARG B N 1
ATOM 4759 C CA . ARG B 1 182 ? 0.43 -34.219 1.356 1 93.94 182 ARG B CA 1
ATOM 4760 C C . ARG B 1 182 ? 1.099 -32.969 1.953 1 93.94 182 ARG B C 1
ATOM 4762 O O . ARG B 1 182 ? 1.684 -33.031 3.037 1 93.94 182 ARG B O 1
ATOM 4769 N N . PHE B 1 183 ? 1.013 -31.953 1.245 1 91.5 183 PHE B N 1
ATOM 4770 C CA . PHE B 1 183 ? 1.562 -30.703 1.757 1 91.5 183 PHE B CA 1
ATOM 4771 C C . PHE B 1 183 ? 0.896 -30.312 3.072 1 91.5 183 PHE B C 1
ATOM 4773 O O . PHE B 1 183 ? 1.573 -29.922 4.027 1 91.5 183 PHE B O 1
ATOM 4780 N N . SER B 1 184 ? -0.414 -30.359 3.105 1 89.31 184 SER B N 1
ATOM 4781 C CA . SER B 1 184 ? -1.184 -29.984 4.289 1 89.31 184 SER B CA 1
ATOM 4782 C C . SER B 1 184 ? -0.805 -30.844 5.492 1 89.31 184 SER B C 1
ATOM 4784 O O . SER B 1 184 ? -0.708 -30.328 6.613 1 89.31 184 SER B O 1
ATOM 4786 N N . SER B 1 185 ? -0.64 -32.031 5.254 1 88.62 185 SER B N 1
ATOM 4787 C CA . SER B 1 185 ? -0.254 -32.969 6.324 1 88.62 185 SER B CA 1
ATOM 4788 C C . SER B 1 185 ? 1.115 -32.594 6.895 1 88.62 185 SER B C 1
ATOM 4790 O O . SER B 1 185 ? 1.314 -32.625 8.109 1 88.62 185 SER B O 1
ATOM 4792 N N . LYS B 1 186 ? 2.008 -32.25 6.07 1 85.62 186 LYS B N 1
ATOM 4793 C CA . LYS B 1 186 ? 3.344 -31.859 6.504 1 85.62 186 LYS B CA 1
ATOM 4794 C C . LYS B 1 186 ? 3.309 -30.516 7.234 1 85.62 186 LYS B C 1
ATOM 4796 O O . LYS B 1 186 ? 3.994 -30.328 8.242 1 85.62 186 LYS B O 1
ATOM 4801 N N . ALA B 1 187 ? 2.551 -29.641 6.68 1 82.12 187 ALA B N 1
ATOM 4802 C CA . ALA B 1 187 ? 2.436 -28.312 7.27 1 82.12 187 ALA B CA 1
ATOM 4803 C C . ALA B 1 187 ? 1.792 -28.375 8.656 1 82.12 187 ALA B C 1
ATOM 4805 O O . ALA B 1 187 ? 2.068 -27.547 9.516 1 82.12 187 ALA B O 1
ATOM 4806 N N . ALA B 1 188 ? 0.986 -29.328 8.883 1 78.31 188 ALA B N 1
ATOM 4807 C CA . ALA B 1 188 ? 0.277 -29.469 10.148 1 78.31 188 ALA B CA 1
ATOM 4808 C C . ALA B 1 188 ? 1.126 -30.234 11.172 1 78.31 188 ALA B C 1
ATOM 4810 O O . ALA B 1 188 ? 0.769 -30.312 12.344 1 78.31 188 ALA B O 1
ATOM 4811 N N . ASN B 1 189 ? 2.242 -30.703 10.766 1 81.75 189 ASN B N 1
ATOM 4812 C CA . ASN B 1 189 ? 3.104 -31.484 11.648 1 81.75 189 ASN B CA 1
ATOM 4813 C C . ASN B 1 189 ? 3.807 -30.609 12.672 1 81.75 189 ASN B C 1
ATOM 4815 O O . ASN B 1 189 ? 4.816 -29.969 12.367 1 81.75 189 ASN B O 1
ATOM 4819 N N . LYS B 1 190 ? 3.406 -30.641 13.859 1 79 190 LYS B N 1
ATOM 4820 C CA . LYS B 1 190 ? 3.916 -29.781 14.93 1 79 190 LYS B CA 1
ATOM 4821 C C . LYS B 1 190 ? 5.328 -30.203 15.336 1 79 190 LYS B C 1
ATOM 4823 O O . LYS B 1 190 ? 6.141 -29.359 15.727 1 79 190 LYS B O 1
ATOM 4828 N N . LEU B 1 191 ? 5.57 -31.484 15.32 1 74.75 191 LEU B N 1
ATOM 4829 C CA . LEU B 1 191 ? 6.891 -31.969 15.711 1 74.75 191 LEU B CA 1
ATOM 4830 C C . LEU B 1 191 ? 7.965 -31.438 14.766 1 74.75 191 LEU B C 1
ATOM 4832 O O . LEU B 1 191 ? 9.039 -31.031 15.211 1 74.75 191 LEU B O 1
ATOM 4836 N N . ALA B 1 192 ? 7.699 -31.469 13.5 1 76.56 192 ALA B N 1
ATOM 4837 C CA . ALA B 1 192 ? 8.641 -30.953 12.516 1 76.56 192 ALA B CA 1
ATOM 4838 C C . ALA B 1 192 ? 8.898 -29.469 12.742 1 76.56 192 ALA B C 1
ATOM 4840 O O . ALA B 1 192 ? 10.031 -29 12.602 1 76.56 192 ALA B O 1
ATOM 4841 N N . LYS B 1 193 ? 7.922 -28.797 13.133 1 78.31 193 LYS B N 1
ATOM 4842 C CA . LYS B 1 193 ? 8.039 -27.359 13.375 1 78.31 193 LYS B CA 1
ATOM 4843 C C . LYS B 1 193 ? 8.914 -27.062 14.586 1 78.31 193 LYS B C 1
ATOM 4845 O O . LYS B 1 193 ? 9.664 -26.094 14.602 1 78.31 193 LYS B O 1
ATOM 4850 N N . LEU B 1 194 ? 8.82 -27.859 15.539 1 81 194 LEU B N 1
ATOM 4851 C CA . LEU B 1 194 ? 9.602 -27.672 16.75 1 81 194 LEU B CA 1
ATOM 4852 C C . LEU B 1 194 ? 11.102 -27.766 16.453 1 81 194 LEU B C 1
ATOM 4854 O O . LEU B 1 194 ? 11.898 -27.031 17.062 1 81 194 LEU B O 1
ATOM 4858 N N . PHE B 1 195 ? 11.414 -28.625 15.5 1 80.31 195 PHE B N 1
ATOM 4859 C CA . PHE B 1 195 ? 12.828 -28.828 15.195 1 80.31 195 PHE B CA 1
ATOM 4860 C C . PHE B 1 195 ? 13.375 -27.688 14.359 1 80.31 195 PHE B C 1
ATOM 4862 O O . PHE B 1 195 ? 14.594 -27.5 14.273 1 80.31 195 PHE B O 1
ATOM 4869 N N . GLU B 1 196 ? 12.531 -26.953 13.812 1 84.62 196 GLU B N 1
ATOM 4870 C CA . GLU B 1 196 ? 12.969 -25.859 12.953 1 84.62 196 GLU B CA 1
ATOM 4871 C C . GLU B 1 196 ? 12.992 -24.531 13.711 1 84.62 196 GLU B C 1
ATOM 4873 O O . GLU B 1 196 ? 13.414 -23.516 13.172 1 84.62 196 GLU B O 1
ATOM 4878 N N . LEU B 1 197 ? 12.609 -24.578 14.883 1 86.81 197 LEU B N 1
ATOM 4879 C CA . LEU B 1 197 ? 12.625 -23.375 15.703 1 86.81 197 LEU B CA 1
ATOM 4880 C C . LEU B 1 197 ? 14.039 -22.828 15.852 1 86.81 197 LEU B C 1
ATOM 4882 O O . LEU B 1 197 ? 14.992 -23.594 16.031 1 86.81 197 LEU B O 1
ATOM 4886 N N . THR B 1 198 ? 14.25 -21.609 15.688 1 88.75 198 THR B N 1
ATOM 4887 C CA . THR B 1 198 ? 15.555 -20.953 15.805 1 88.75 198 THR B CA 1
ATOM 4888 C C . THR B 1 198 ? 15.438 -19.656 16.609 1 88.75 198 THR B C 1
ATOM 4890 O O . THR B 1 198 ? 14.367 -19.328 17.125 1 88.75 198 THR B O 1
ATOM 4893 N N . LEU B 1 199 ? 16.578 -19.016 16.859 1 86.44 199 LEU B N 1
ATOM 4894 C CA . LEU B 1 199 ? 16.516 -17.703 17.5 1 86.44 199 LEU B CA 1
ATOM 4895 C C . LEU B 1 199 ? 15.805 -16.703 16.594 1 86.44 199 LEU B C 1
ATOM 4897 O O . LEU B 1 199 ? 16.141 -16.578 15.414 1 86.44 199 LEU B O 1
ATOM 4901 N N . PRO B 1 200 ? 14.766 -16.094 17.141 1 87.12 200 PRO B N 1
ATOM 4902 C CA . PRO B 1 200 ? 13.914 -15.25 16.297 1 87.12 200 PRO B CA 1
ATOM 4903 C C . PRO B 1 200 ? 14.562 -13.914 15.953 1 87.12 200 PRO B C 1
ATOM 4905 O O . PRO B 1 200 ? 14.062 -12.859 16.359 1 87.12 200 PRO B O 1
ATOM 4908 N N . ILE B 1 201 ? 15.562 -13.961 15.125 1 86.56 201 ILE B N 1
ATOM 4909 C CA . ILE B 1 201 ? 16.203 -12.758 14.609 1 86.56 201 ILE B CA 1
ATOM 4910 C C . ILE B 1 201 ? 15.422 -12.234 13.398 1 86.56 201 ILE B C 1
ATOM 4912 O O . ILE B 1 201 ? 14.922 -11.109 13.414 1 86.56 201 ILE B O 1
ATOM 4916 N N . ALA B 1 202 ? 15.312 -13.109 12.43 1 87.06 202 ALA B N 1
ATOM 4917 C CA . ALA B 1 202 ? 14.539 -12.742 11.25 1 87.06 202 ALA B CA 1
ATOM 4918 C C . ALA B 1 202 ? 13.172 -13.414 11.25 1 87.06 202 ALA B C 1
ATOM 4920 O O . ALA B 1 202 ? 12.227 -12.93 10.633 1 87.06 202 ALA B O 1
ATOM 4921 N N . SER B 1 203 ? 13.141 -14.531 11.891 1 88.69 203 SER B N 1
ATOM 4922 C CA . SER B 1 203 ? 11.914 -15.32 11.945 1 88.69 203 SER B CA 1
ATOM 4923 C C . SER B 1 203 ? 12 -16.391 13.031 1 88.69 203 SER B C 1
ATOM 4925 O O . SER B 1 203 ? 13.07 -16.641 13.578 1 88.69 203 SER B O 1
ATOM 4927 N N . TRP B 1 204 ? 10.844 -17.016 13.344 1 89.25 204 TRP B N 1
ATOM 4928 C CA . TRP B 1 204 ? 10.781 -18.047 14.383 1 89.25 204 TRP B CA 1
ATOM 4929 C C . TRP B 1 204 ? 11.305 -19.375 13.859 1 89.25 204 TRP B C 1
ATOM 4931 O O . TRP B 1 204 ? 11.82 -20.188 14.625 1 89.25 204 TRP B O 1
ATOM 4941 N N . PHE B 1 205 ? 11.125 -19.578 12.594 1 89.38 205 PHE B N 1
ATOM 4942 C CA . PHE B 1 205 ? 11.547 -20.828 11.977 1 89.38 205 PHE B CA 1
ATOM 4943 C C . PHE B 1 205 ? 12.602 -20.578 10.906 1 89.38 205 PHE B C 1
ATOM 4945 O O . PHE B 1 205 ? 12.586 -19.531 10.25 1 89.38 205 PHE B O 1
ATOM 4952 N N . ASP B 1 206 ? 13.461 -21.5 10.656 1 90.56 206 ASP B N 1
ATOM 4953 C CA . ASP B 1 206 ? 14.57 -21.297 9.734 1 90.56 206 ASP B CA 1
ATOM 4954 C C . ASP B 1 206 ? 14.156 -21.578 8.297 1 90.56 206 ASP B C 1
ATOM 4956 O O . ASP B 1 206 ? 14.883 -21.266 7.352 1 90.56 206 ASP B O 1
ATOM 4960 N N . GLY B 1 207 ? 13.086 -22.266 8.055 1 89.06 207 GLY B N 1
ATOM 4961 C CA . GLY B 1 207 ? 12.492 -22.422 6.734 1 89.06 207 GLY B CA 1
ATOM 4962 C C . GLY B 1 207 ? 12.844 -23.75 6.082 1 89.06 207 GLY B C 1
ATOM 4963 O O . GLY B 1 207 ? 12.328 -24.078 5.012 1 89.06 207 GLY B O 1
ATOM 4964 N N . SER B 1 208 ? 13.656 -24.562 6.684 1 89.75 208 SER B N 1
ATOM 4965 C CA . SER B 1 208 ? 14.172 -25.781 6.059 1 89.75 208 SER B CA 1
ATOM 4966 C C . SER B 1 208 ? 13.055 -26.781 5.805 1 89.75 208 SER B C 1
ATOM 4968 O O . SER B 1 208 ? 12.961 -27.359 4.715 1 89.75 208 SER B O 1
ATOM 4970 N N . SER B 1 209 ? 12.211 -26.984 6.797 1 87.25 209 SER B N 1
ATOM 4971 C CA . SER B 1 209 ? 11.133 -27.953 6.641 1 87.25 209 SER B CA 1
ATOM 4972 C C . SER B 1 209 ? 10.133 -27.5 5.586 1 87.25 209 SER B C 1
ATOM 4974 O O . SER B 1 209 ? 9.641 -28.297 4.793 1 87.25 209 SER B O 1
ATOM 4976 N N . PHE B 1 210 ? 9.82 -26.281 5.625 1 89.25 210 PHE B N 1
ATOM 4977 C CA . PHE B 1 210 ? 8.906 -25.734 4.637 1 89.25 210 PHE B CA 1
ATOM 4978 C C . PHE B 1 210 ? 9.477 -25.891 3.23 1 89.25 210 PHE B C 1
ATOM 4980 O O . PHE B 1 210 ? 8.758 -26.281 2.305 1 89.25 210 PHE B O 1
ATOM 4987 N N . ASN B 1 211 ? 10.773 -25.609 3.072 1 93.38 211 ASN B N 1
ATOM 4988 C CA . ASN B 1 211 ? 11.453 -25.797 1.793 1 93.38 211 ASN B CA 1
ATOM 4989 C C . ASN B 1 211 ? 11.344 -27.25 1.32 1 93.38 211 ASN B C 1
ATOM 4991 O O . ASN B 1 211 ? 10.984 -27.5 0.17 1 93.38 211 ASN B O 1
ATOM 4995 N N . THR B 1 212 ? 11.633 -28.109 2.188 1 91.25 212 THR B N 1
ATOM 4996 C CA . THR B 1 212 ? 11.617 -29.531 1.845 1 91.25 212 THR B CA 1
ATOM 4997 C C . THR B 1 212 ? 10.211 -29.969 1.438 1 91.25 212 THR B C 1
ATOM 4999 O O . THR B 1 212 ? 10.047 -30.781 0.531 1 91.25 212 THR B O 1
ATOM 5002 N N . GLY B 1 213 ? 9.25 -29.484 2.137 1 90.88 213 GLY B N 1
ATOM 5003 C CA . GLY B 1 213 ? 7.875 -29.797 1.776 1 90.88 213 GLY B CA 1
ATOM 5004 C C . GLY B 1 213 ? 7.523 -29.391 0.357 1 90.88 213 GLY B C 1
ATOM 5005 O O . GLY B 1 213 ? 6.887 -30.156 -0.373 1 90.88 213 GLY B O 1
ATOM 5006 N N . LEU B 1 214 ? 7.898 -28.281 -0.038 1 95.19 214 LEU B N 1
ATOM 5007 C CA . LEU B 1 214 ? 7.602 -27.797 -1.379 1 95.19 214 LEU B CA 1
ATOM 5008 C C . LEU B 1 214 ? 8.469 -28.5 -2.42 1 95.19 214 LEU B C 1
ATOM 5010 O O . LEU B 1 214 ? 8.008 -28.766 -3.535 1 95.19 214 LEU B O 1
ATOM 5014 N N . GLN B 1 215 ? 9.719 -28.75 -2.043 1 94.88 215 GLN B N 1
ATOM 5015 C CA . GLN B 1 215 ? 10.602 -29.484 -2.941 1 94.88 215 GLN B CA 1
ATOM 5016 C C . GLN B 1 215 ? 10.062 -30.875 -3.242 1 94.88 215 GLN B C 1
ATOM 5018 O O . GLN B 1 215 ? 10.234 -31.391 -4.348 1 94.88 215 GLN B O 1
ATOM 5023 N N . LEU B 1 216 ? 9.453 -31.406 -2.256 1 93.12 216 LEU B N 1
ATOM 5024 C CA . LEU B 1 216 ? 8.844 -32.719 -2.451 1 93.12 216 LEU B CA 1
ATOM 5025 C C . LEU B 1 216 ? 7.707 -32.656 -3.461 1 93.12 216 LEU B C 1
ATOM 5027 O O . LEU B 1 216 ? 7.484 -33.594 -4.219 1 93.12 216 LEU B O 1
ATOM 5031 N N . GLU B 1 217 ? 6.996 -31.594 -3.471 1 94.75 217 GLU B N 1
ATOM 5032 C CA . GLU B 1 217 ? 5.832 -31.469 -4.34 1 94.75 217 GLU B CA 1
ATOM 5033 C C . GLU B 1 217 ? 6.242 -31.062 -5.754 1 94.75 217 GLU B C 1
ATOM 5035 O O . GLU B 1 217 ? 5.648 -31.531 -6.73 1 94.75 217 GLU B O 1
ATOM 5040 N N . PHE B 1 218 ? 7.246 -30.266 -5.871 1 96 218 PHE B N 1
ATOM 5041 C CA . PHE B 1 218 ? 7.512 -29.672 -7.176 1 96 218 PHE B CA 1
ATOM 5042 C C . PHE B 1 218 ? 8.852 -30.156 -7.73 1 96 218 PHE B C 1
ATOM 5044 O O . PHE B 1 218 ? 9.133 -29.984 -8.922 1 96 218 PHE B O 1
ATOM 5051 N N . GLY B 1 219 ? 9.719 -30.656 -6.879 1 93.25 219 GLY B N 1
ATOM 5052 C CA . GLY B 1 219 ? 11.031 -31.078 -7.332 1 93.25 219 GLY B CA 1
ATOM 5053 C C . GLY B 1 219 ? 11.844 -29.953 -7.945 1 93.25 219 GLY B C 1
ATOM 5054 O O . GLY B 1 219 ? 11.969 -28.875 -7.359 1 93.25 219 GLY B O 1
ATOM 5055 N N . MET B 1 220 ? 12.414 -30.234 -9.094 1 91.31 220 MET B N 1
ATOM 5056 C CA . MET B 1 220 ? 13.258 -29.25 -9.773 1 91.31 220 MET B CA 1
ATOM 5057 C C . MET B 1 220 ? 12.508 -28.578 -10.922 1 91.31 220 MET B C 1
ATOM 5059 O O . MET B 1 220 ? 13.125 -28 -11.82 1 91.31 220 MET B O 1
ATOM 5063 N N . THR B 1 221 ? 11.25 -28.672 -10.875 1 93 221 THR B N 1
ATOM 5064 C CA . THR B 1 221 ? 10.422 -28.078 -11.914 1 93 221 THR B CA 1
ATOM 5065 C C . THR B 1 221 ? 10.625 -26.562 -11.977 1 93 221 THR B C 1
ATOM 5067 O O . THR B 1 221 ? 10.734 -25.906 -10.938 1 93 221 THR B O 1
ATOM 5070 N N . ARG B 1 222 ? 10.688 -26.062 -13.172 1 92.44 222 ARG B N 1
ATOM 5071 C CA . ARG B 1 222 ? 10.734 -24.609 -13.383 1 92.44 222 ARG B CA 1
ATOM 5072 C C . ARG B 1 222 ? 9.375 -24.078 -13.805 1 92.44 222 ARG B C 1
ATOM 5074 O O . ARG B 1 222 ? 8.555 -24.812 -14.352 1 92.44 222 ARG B O 1
ATOM 5081 N N . ILE B 1 223 ? 9.117 -22.844 -13.547 1 93.94 223 ILE B N 1
ATOM 5082 C CA . ILE B 1 223 ? 7.848 -22.203 -13.891 1 93.94 223 ILE B CA 1
ATOM 5083 C C . ILE B 1 223 ? 7.602 -22.328 -15.391 1 93.94 223 ILE B C 1
ATOM 5085 O O . ILE B 1 223 ? 6.484 -22.609 -15.82 1 93.94 223 ILE B O 1
ATOM 5089 N N . GLU B 1 224 ? 8.625 -22.266 -16.188 1 86.94 224 GLU B N 1
ATOM 5090 C CA . GLU B 1 224 ? 8.555 -22.297 -17.641 1 86.94 224 GLU B CA 1
ATOM 5091 C C . GLU B 1 224 ? 8.164 -23.688 -18.141 1 86.94 224 GLU B C 1
ATOM 5093 O O . GLU B 1 224 ? 7.781 -23.844 -19.297 1 86.94 224 GLU B O 1
ATOM 5098 N N . ASP B 1 225 ? 8.312 -24.625 -17.25 1 86.38 225 ASP B N 1
ATOM 5099 C CA . ASP B 1 225 ? 8.062 -26 -17.656 1 86.38 225 ASP B CA 1
ATOM 5100 C C . ASP B 1 225 ? 6.613 -26.406 -17.391 1 86.38 225 ASP B C 1
ATOM 5102 O O . ASP B 1 225 ? 6.176 -27.484 -17.812 1 86.38 225 ASP B O 1
ATOM 5106 N N . LEU B 1 226 ? 5.922 -25.625 -16.797 1 92.94 226 LEU B N 1
ATOM 5107 C CA . LEU B 1 226 ? 4.543 -25.953 -16.453 1 92.94 226 LEU B CA 1
ATOM 5108 C C . LEU B 1 226 ? 3.67 -26.047 -17.703 1 92.94 226 LEU B C 1
ATOM 5110 O O . LEU B 1 226 ? 3.965 -25.406 -18.719 1 92.94 226 LEU B O 1
ATOM 5114 N N . VAL B 1 227 ? 2.633 -26.797 -17.547 1 92.44 227 VAL B N 1
ATOM 5115 C CA . VAL B 1 227 ? 1.718 -26.953 -18.672 1 92.44 227 VAL B CA 1
ATOM 5116 C C . VAL B 1 227 ? 0.983 -25.641 -18.938 1 92.44 227 VAL B C 1
ATOM 5118 O O . VAL B 1 227 ? 0.986 -25.141 -20.062 1 92.44 227 VAL B O 1
ATOM 5121 N N . LEU B 1 228 ? 0.405 -25.109 -17.906 1 95.25 228 LEU B N 1
ATOM 5122 C CA . LEU B 1 228 ? -0.24 -23.797 -18.031 1 95.25 228 LEU B CA 1
ATOM 5123 C C . LEU B 1 228 ? 0.747 -22.672 -17.75 1 95.25 228 LEU B C 1
ATOM 5125 O O . LEU B 1 228 ? 1.663 -22.844 -16.938 1 95.25 228 LEU B O 1
ATOM 5129 N N . ASN B 1 229 ? 0.528 -21.578 -18.422 1 94.31 229 ASN B N 1
ATOM 5130 C CA . ASN B 1 229 ? 1.232 -20.375 -17.969 1 94.31 229 ASN B CA 1
ATOM 5131 C C . ASN B 1 229 ? 0.886 -20.031 -16.531 1 94.31 229 ASN B C 1
ATOM 5133 O O . ASN B 1 229 ? -0.267 -20.156 -16.109 1 94.31 229 ASN B O 1
ATOM 5137 N N . PHE B 1 230 ? 1.943 -19.641 -15.82 1 96.69 230 PHE B N 1
ATOM 5138 C CA . PHE B 1 230 ? 1.818 -19.453 -14.375 1 96.69 230 PHE B CA 1
ATOM 5139 C C . PHE B 1 230 ? 2.646 -18.25 -13.914 1 96.69 230 PHE B C 1
ATOM 5141 O O . PHE B 1 230 ? 3.705 -17.969 -14.477 1 96.69 230 PHE B O 1
ATOM 5148 N N . PHE B 1 231 ? 2.094 -17.562 -12.938 1 97.81 231 PHE B N 1
ATOM 5149 C CA . PHE B 1 231 ? 2.896 -16.594 -12.195 1 97.81 231 PHE B CA 1
ATOM 5150 C C . PHE B 1 231 ? 2.518 -16.594 -10.719 1 97.81 231 PHE B C 1
ATOM 5152 O O . PHE B 1 231 ? 1.43 -17.031 -10.352 1 97.81 231 PHE B O 1
ATOM 5159 N N . CYS B 1 232 ? 3.375 -16.203 -9.883 1 98.5 232 CYS B N 1
ATOM 5160 C CA . CYS B 1 232 ? 3.039 -15.984 -8.477 1 98.5 232 CYS B CA 1
ATOM 5161 C C . CYS B 1 232 ? 3.652 -14.688 -7.965 1 98.5 232 CYS B C 1
ATOM 5163 O O . CYS B 1 232 ? 4.5 -14.094 -8.633 1 98.5 232 CYS B O 1
ATOM 5165 N N . ILE B 1 233 ? 3.152 -14.234 -6.867 1 98.62 233 ILE B N 1
ATOM 5166 C CA . ILE B 1 233 ? 3.447 -12.891 -6.371 1 98.62 233 ILE B CA 1
ATOM 5167 C C . ILE B 1 233 ? 4.25 -12.992 -5.074 1 98.62 233 ILE B C 1
ATOM 5169 O O . ILE B 1 233 ? 3.965 -13.836 -4.223 1 98.62 233 ILE B O 1
ATOM 5173 N N . SER B 1 234 ? 5.211 -12.227 -4.898 1 98.25 234 SER B N 1
ATOM 5174 C CA . SER B 1 234 ? 5.926 -12.008 -3.643 1 98.25 234 SER B CA 1
ATOM 5175 C C . SER B 1 234 ? 6.047 -10.523 -3.32 1 98.25 234 SER B C 1
ATOM 5177 O O . SER B 1 234 ? 5.594 -9.68 -4.09 1 98.25 234 SER B O 1
ATOM 5179 N N . THR B 1 235 ? 6.473 -10.227 -2.135 1 97.12 235 THR B N 1
ATOM 5180 C CA . THR B 1 235 ? 6.789 -8.867 -1.713 1 97.12 235 THR B CA 1
ATOM 5181 C C . THR B 1 235 ? 8.297 -8.688 -1.551 1 97.12 235 THR B C 1
ATOM 5183 O O . THR B 1 235 ? 8.93 -9.398 -0.769 1 97.12 235 THR B O 1
ATOM 5186 N N . ASP B 1 236 ? 8.859 -7.812 -2.318 1 95.62 236 ASP B N 1
ATOM 5187 C CA . ASP B 1 236 ? 10.266 -7.457 -2.139 1 95.62 236 ASP B CA 1
ATOM 5188 C C . ASP B 1 236 ? 10.422 -6.34 -1.11 1 95.62 236 ASP B C 1
ATOM 5190 O O . ASP B 1 236 ? 10.039 -5.195 -1.365 1 95.62 236 ASP B O 1
ATOM 5194 N N . ILE B 1 237 ? 11.016 -6.609 -0.005 1 92.38 237 ILE B N 1
ATOM 5195 C CA . ILE B 1 237 ? 11.023 -5.637 1.08 1 92.38 237 ILE B CA 1
ATOM 5196 C C . ILE B 1 237 ? 12.234 -4.723 0.948 1 92.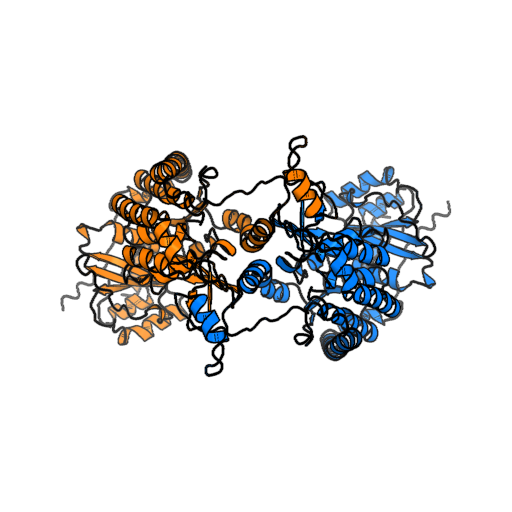38 237 ILE B C 1
ATOM 5198 O O . ILE B 1 237 ? 12.336 -3.701 1.631 1 92.38 237 ILE B O 1
ATOM 5202 N N . VAL B 1 238 ? 13.172 -5.082 0.118 1 90.5 238 VAL B N 1
ATOM 5203 C CA . VAL B 1 238 ? 14.328 -4.223 -0.136 1 90.5 238 VAL B CA 1
ATOM 5204 C C . VAL B 1 238 ? 13.977 -3.199 -1.218 1 90.5 238 VAL B C 1
ATOM 5206 O O . VAL B 1 238 ? 14.109 -1.992 -1.006 1 90.5 238 VAL B O 1
ATOM 5209 N N . LYS B 1 239 ? 13.445 -3.703 -2.307 1 87.94 239 LYS B N 1
ATOM 5210 C CA . LYS B 1 239 ? 13.039 -2.818 -3.395 1 87.94 239 LYS B CA 1
ATOM 5211 C C . LYS B 1 239 ? 11.672 -2.199 -3.117 1 87.94 239 LYS B C 1
ATOM 5213 O O . LYS B 1 239 ? 11.273 -1.238 -3.779 1 87.94 239 LYS B O 1
ATOM 5218 N N . LYS B 1 240 ? 10.992 -2.736 -2.17 1 86.81 240 LYS B N 1
ATOM 5219 C CA . LYS B 1 240 ? 9.703 -2.223 -1.723 1 86.81 240 LYS B CA 1
ATOM 5220 C C . LYS B 1 240 ? 8.688 -2.221 -2.861 1 86.81 240 LYS B C 1
ATOM 5222 O O . LYS B 1 240 ? 8.023 -1.211 -3.109 1 86.81 240 LYS B O 1
ATOM 5227 N N . CYS B 1 241 ? 8.602 -3.35 -3.49 1 89.12 241 CYS B N 1
ATOM 5228 C CA . CYS B 1 241 ? 7.684 -3.471 -4.617 1 89.12 241 CYS B CA 1
ATOM 5229 C C . CYS B 1 241 ? 7.129 -4.887 -4.719 1 89.12 241 CYS B C 1
ATOM 5231 O O . CYS B 1 241 ? 7.535 -5.773 -3.965 1 89.12 241 CYS B O 1
ATOM 5233 N N . THR B 1 242 ? 6.148 -5.016 -5.637 1 93.56 242 THR B N 1
ATOM 5234 C CA . THR B 1 242 ? 5.57 -6.316 -5.945 1 93.56 242 THR B CA 1
ATOM 5235 C C . THR B 1 242 ? 6.523 -7.141 -6.809 1 93.56 242 THR B C 1
ATOM 5237 O O . THR B 1 242 ? 7.051 -6.641 -7.805 1 93.56 242 THR B O 1
ATOM 5240 N N . GLY B 1 243 ? 6.805 -8.336 -6.371 1 95.75 243 GLY B N 1
ATOM 5241 C CA . GLY B 1 243 ? 7.539 -9.281 -7.203 1 95.75 243 GLY B CA 1
ATOM 5242 C C . GLY B 1 243 ? 6.637 -10.227 -7.969 1 95.75 243 GLY B C 1
ATOM 5243 O O . GLY B 1 243 ? 5.82 -10.93 -7.371 1 95.75 243 GLY B O 1
ATOM 5244 N N . VAL B 1 244 ? 6.742 -10.172 -9.297 1 97.31 244 VAL B N 1
ATOM 5245 C CA . VAL B 1 244 ? 6.016 -11.109 -10.148 1 97.31 244 VAL B CA 1
ATOM 5246 C C . VAL B 1 244 ? 6.98 -12.148 -10.711 1 97.31 244 VAL B C 1
ATOM 5248 O O . VAL B 1 244 ? 7.957 -11.805 -11.383 1 97.31 244 VAL B O 1
ATOM 5251 N N . HIS B 1 245 ? 6.699 -13.359 -10.406 1 97.06 245 HIS B N 1
ATOM 5252 C CA . HIS B 1 245 ? 7.594 -14.422 -10.836 1 97.06 245 HIS B CA 1
ATOM 5253 C C . HIS B 1 245 ? 6.969 -15.242 -11.969 1 97.06 245 HIS B C 1
ATOM 5255 O O . HIS B 1 245 ? 5.992 -15.961 -11.75 1 97.06 245 HIS B O 1
ATOM 5261 N N . ARG B 1 246 ? 7.59 -15.156 -13.109 1 94 246 ARG B N 1
ATOM 5262 C CA . ARG B 1 246 ? 7.094 -15.828 -14.305 1 94 246 ARG B CA 1
ATOM 5263 C C . ARG B 1 246 ? 8.07 -16.906 -14.766 1 94 246 ARG B C 1
ATOM 5265 O O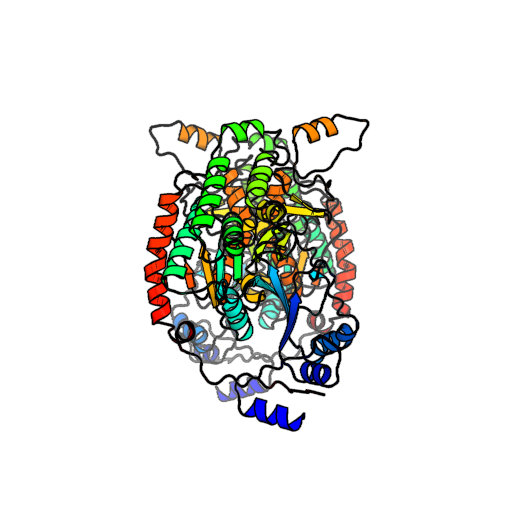 . ARG B 1 246 ? 7.781 -17.641 -15.719 1 94 246 ARG B O 1
ATOM 5272 N N . SER B 1 247 ? 9.219 -16.891 -14.172 1 91.5 247 SER B N 1
ATOM 5273 C CA . SER B 1 247 ? 10.273 -17.844 -14.508 1 91.5 247 SER B CA 1
ATOM 5274 C C . SER B 1 247 ? 11.133 -18.172 -13.289 1 91.5 247 SER B C 1
ATOM 5276 O O . SER B 1 247 ? 11.102 -17.453 -12.289 1 91.5 247 SER B O 1
ATOM 5278 N N . GLY B 1 248 ? 11.805 -19.312 -13.406 1 92.06 248 GLY B N 1
ATOM 5279 C CA . GLY B 1 248 ? 12.68 -19.719 -12.312 1 92.06 248 GLY B CA 1
ATOM 5280 C C . GLY B 1 248 ? 12.211 -20.984 -11.617 1 92.06 248 GLY B C 1
ATOM 5281 O O . GLY B 1 248 ? 11.32 -21.688 -12.109 1 92.06 248 GLY B O 1
ATOM 5282 N N . THR B 1 249 ? 12.938 -21.266 -10.531 1 95.19 249 THR B N 1
ATOM 5283 C CA . THR B 1 249 ? 12.633 -22.484 -9.797 1 95.19 249 THR B CA 1
ATOM 5284 C C . THR B 1 249 ? 11.266 -22.391 -9.125 1 95.19 249 THR B C 1
ATOM 5286 O O . THR B 1 249 ? 11.047 -21.531 -8.266 1 95.19 249 THR B O 1
ATOM 5289 N N . LEU B 1 250 ? 10.422 -23.281 -9.453 1 97.12 250 LEU B N 1
ATOM 5290 C CA . LEU B 1 250 ? 9.008 -23.203 -9.078 1 97.12 250 LEU B CA 1
ATOM 5291 C C . LEU B 1 250 ? 8.852 -23.219 -7.559 1 97.12 250 LEU B C 1
ATOM 5293 O O . LEU B 1 250 ? 8.242 -22.328 -6.98 1 97.12 250 LEU B O 1
ATOM 5297 N N . TRP B 1 251 ? 9.438 -24.25 -6.902 1 97.75 251 TRP B N 1
ATOM 5298 C CA . TRP B 1 251 ? 9.227 -24.391 -5.465 1 97.75 251 TRP B CA 1
ATOM 5299 C C . TRP B 1 251 ? 9.75 -23.172 -4.711 1 97.75 251 TRP B C 1
ATOM 5301 O O . TRP B 1 251 ? 9.18 -22.766 -3.703 1 97.75 251 TRP B O 1
ATOM 5311 N N . ARG B 1 252 ? 10.781 -22.562 -5.195 1 97.81 252 ARG B N 1
ATOM 5312 C CA . ARG B 1 252 ? 11.445 -21.469 -4.504 1 97.81 252 ARG B CA 1
ATOM 5313 C C . ARG B 1 252 ? 10.57 -20.219 -4.512 1 97.81 252 ARG B C 1
ATOM 5315 O O . ARG B 1 252 ? 10.445 -19.531 -3.494 1 97.81 252 ARG B O 1
ATOM 5322 N N . TYR B 1 253 ? 9.977 -19.953 -5.645 1 98.12 253 TYR B N 1
ATOM 5323 C CA . TYR B 1 253 ? 9.164 -18.75 -5.742 1 98.12 253 TYR B CA 1
ATOM 5324 C C . TYR B 1 253 ? 7.801 -18.953 -5.102 1 98.12 253 TYR B C 1
ATOM 5326 O O . TYR B 1 253 ? 7.211 -18.016 -4.559 1 98.12 253 TYR B O 1
ATOM 5334 N N . VAL B 1 254 ? 7.301 -20.172 -5.148 1 98.56 254 VAL B N 1
ATOM 5335 C CA . VAL B 1 254 ? 6.102 -20.469 -4.371 1 98.56 254 VAL B CA 1
ATOM 5336 C C . VAL B 1 254 ? 6.398 -20.297 -2.883 1 98.56 254 VAL B C 1
ATOM 5338 O O . VAL B 1 254 ? 5.59 -19.719 -2.146 1 98.56 254 VAL B O 1
ATOM 5341 N N . ARG B 1 255 ? 7.566 -20.75 -2.471 1 97.69 255 ARG B N 1
ATOM 5342 C CA . ARG B 1 255 ? 8.016 -20.578 -1.094 1 97.69 255 ARG B CA 1
ATOM 5343 C C . ARG B 1 255 ? 8.094 -19.109 -0.722 1 97.69 255 ARG B C 1
ATOM 5345 O O . ARG B 1 255 ? 7.711 -18.719 0.385 1 97.69 255 ARG B O 1
ATOM 5352 N N . ALA B 1 256 ? 8.656 -18.344 -1.61 1 98 256 ALA B N 1
ATOM 5353 C CA . ALA B 1 256 ? 8.727 -16.906 -1.387 1 98 256 ALA B CA 1
ATOM 5354 C C . ALA B 1 256 ? 7.332 -16.312 -1.242 1 98 256 ALA B C 1
ATOM 5356 O O . ALA B 1 256 ? 7.07 -15.539 -0.314 1 98 256 ALA B O 1
ATOM 5357 N N . SER B 1 257 ? 6.457 -16.719 -2.086 1 98.5 257 SER B N 1
ATOM 5358 C CA . SER B 1 257 ? 5.09 -16.219 -2.109 1 98.5 257 SER B CA 1
ATOM 5359 C C . SER B 1 257 ? 4.34 -16.594 -0.837 1 98.5 257 SER B C 1
ATOM 5361 O O . SER B 1 257 ? 3.369 -15.93 -0.463 1 98.5 257 SER B O 1
ATOM 5363 N N . MET B 1 258 ? 4.832 -17.609 -0.159 1 97.06 258 MET B N 1
ATOM 5364 C CA . MET B 1 258 ? 4.125 -18.109 1.015 1 97.06 258 MET B CA 1
ATOM 5365 C C . MET B 1 258 ? 4.852 -17.719 2.297 1 97.06 258 MET B C 1
ATOM 5367 O O . MET B 1 258 ? 4.5 -18.203 3.381 1 97.06 258 MET B O 1
ATOM 5371 N N . SER B 1 259 ? 5.832 -16.922 2.227 1 96.5 259 SER B N 1
ATOM 5372 C CA . SER B 1 259 ? 6.66 -16.609 3.381 1 96.5 259 SER B CA 1
ATOM 5373 C C . SER B 1 259 ? 6.027 -15.508 4.23 1 96.5 259 SER B C 1
ATOM 5375 O O . SER B 1 259 ? 6.18 -14.32 3.934 1 96.5 259 SER B O 1
ATOM 5377 N N . LEU B 1 260 ? 5.441 -15.945 5.324 1 93.19 260 LEU B N 1
ATOM 5378 C CA . LEU B 1 260 ? 4.82 -15 6.25 1 93.19 260 LEU B CA 1
ATOM 5379 C C . LEU B 1 260 ? 5.863 -14.375 7.168 1 93.19 260 LEU B C 1
ATOM 5381 O O . LEU B 1 260 ? 6.75 -15.07 7.672 1 93.19 260 LEU B O 1
ATOM 5385 N N . GLN B 1 261 ? 5.711 -13.094 7.332 1 93.19 261 GLN B N 1
ATOM 5386 C CA . GLN B 1 261 ? 6.633 -12.406 8.227 1 93.19 261 GLN B CA 1
ATOM 5387 C C . GLN B 1 261 ? 6.586 -13 9.633 1 93.19 261 GLN B C 1
ATOM 5389 O O . GLN B 1 261 ? 5.516 -13.383 10.109 1 93.19 261 GLN B O 1
ATOM 5394 N N . GLY B 1 262 ? 7.762 -13.008 10.312 1 90.56 262 GLY B N 1
ATOM 5395 C CA . GLY B 1 262 ? 7.855 -13.57 11.656 1 90.56 262 GLY B CA 1
ATOM 5396 C C . GLY B 1 262 ? 7.895 -15.086 11.672 1 90.56 262 GLY B C 1
ATOM 5397 O O . GLY B 1 262 ? 8.516 -15.688 12.547 1 90.56 262 GLY B O 1
ATOM 5398 N N . TYR B 1 263 ? 7.258 -15.719 10.727 1 90.06 263 TYR B N 1
ATOM 5399 C CA . TYR B 1 263 ? 7.164 -17.172 10.688 1 90.06 263 TYR B CA 1
ATOM 5400 C C . TYR B 1 263 ? 8.344 -17.766 9.93 1 90.06 263 TYR B C 1
ATOM 5402 O O . TYR B 1 263 ? 9.031 -18.656 10.438 1 90.06 263 TYR B O 1
ATOM 5410 N N . LEU B 1 264 ? 8.586 -17.281 8.711 1 92.81 264 LEU B N 1
ATOM 5411 C CA . LEU B 1 264 ? 9.68 -17.75 7.867 1 92.81 264 LEU B CA 1
ATOM 5412 C C . LEU B 1 264 ? 10.609 -16.594 7.5 1 92.81 264 LEU B C 1
ATOM 5414 O O . LEU B 1 264 ? 10.156 -15.453 7.355 1 92.81 264 LEU B O 1
ATOM 5418 N N . PRO B 1 265 ? 11.891 -16.922 7.363 1 93.75 265 PRO B N 1
ATOM 5419 C CA . PRO B 1 265 ? 12.773 -15.859 6.871 1 93.75 265 PRO B CA 1
ATOM 5420 C C . PRO B 1 265 ? 12.531 -15.516 5.402 1 93.75 265 PRO B C 1
ATOM 5422 O O . PRO B 1 265 ? 12.156 -16.391 4.617 1 93.75 265 PRO B O 1
ATOM 5425 N N . PRO B 1 266 ? 12.758 -14.266 5.023 1 95.81 266 PRO B N 1
ATOM 5426 C CA . PRO B 1 266 ? 12.656 -13.93 3.604 1 95.81 266 PRO B CA 1
ATOM 5427 C C . PRO B 1 266 ? 13.602 -14.75 2.73 1 95.81 266 PRO B C 1
ATOM 5429 O O . PRO B 1 266 ? 14.695 -15.117 3.176 1 95.81 266 PRO B O 1
ATOM 5432 N N . ILE B 1 267 ? 13.148 -15.039 1.533 1 96.94 267 ILE B N 1
ATOM 5433 C CA . ILE B 1 267 ? 14.055 -15.633 0.557 1 96.94 267 ILE B CA 1
ATOM 5434 C C . ILE B 1 267 ? 15.031 -14.57 0.056 1 96.94 267 ILE B C 1
ATOM 5436 O O . ILE B 1 267 ? 14.633 -13.469 -0.314 1 96.94 267 ILE B O 1
ATOM 5440 N N . SER B 1 268 ? 16.25 -14.891 0.175 1 95.69 268 SER B N 1
ATOM 5441 C CA . SER B 1 268 ? 17.297 -13.969 -0.271 1 95.69 268 SER B CA 1
ATOM 5442 C C . SER B 1 268 ? 17.734 -14.281 -1.695 1 95.69 268 SER B C 1
ATOM 5444 O O . SER B 1 268 ? 18.234 -15.375 -1.968 1 95.69 268 SER B O 1
ATOM 5446 N N . GLU B 1 269 ? 17.609 -13.336 -2.568 1 94.88 269 GLU B N 1
ATOM 5447 C CA . GLU B 1 269 ? 18.016 -13.484 -3.961 1 94.88 269 GLU B CA 1
ATOM 5448 C C . GLU B 1 269 ? 19.422 -12.914 -4.18 1 94.88 269 GLU B C 1
ATOM 5450 O O . GLU B 1 269 ? 19.844 -12 -3.471 1 94.88 269 GLU B O 1
ATOM 5455 N N . PRO B 1 270 ? 20.047 -13.414 -5.238 1 90.44 270 PRO B N 1
ATOM 5456 C CA . PRO B 1 270 ? 21.375 -12.875 -5.57 1 90.44 270 PRO B CA 1
ATOM 5457 C C . PRO B 1 270 ? 21.328 -11.398 -5.953 1 90.44 270 PRO B C 1
ATOM 5459 O O . PRO B 1 270 ? 22.297 -10.672 -5.766 1 90.44 270 PRO B O 1
ATOM 5462 N N . SER B 1 271 ? 20.297 -10.938 -6.434 1 88.31 271 SER B N 1
ATOM 5463 C CA . SER B 1 271 ? 20.125 -9.547 -6.836 1 88.31 271 SER B CA 1
ATOM 5464 C C . SER B 1 271 ? 20.047 -8.625 -5.621 1 88.31 271 SER B C 1
ATOM 5466 O O . SER B 1 271 ? 20.078 -7.402 -5.762 1 88.31 271 SER B O 1
ATOM 5468 N N . GLY B 1 272 ? 19.938 -9.227 -4.449 1 91.06 272 GLY B N 1
ATOM 5469 C CA . GLY B 1 272 ? 19.812 -8.43 -3.242 1 91.06 272 GLY B CA 1
ATOM 5470 C C . GLY B 1 272 ? 18.391 -8.328 -2.721 1 91.06 272 GLY B C 1
ATOM 5471 O O . GLY B 1 272 ? 18.172 -7.805 -1.629 1 91.06 272 GLY B O 1
ATOM 5472 N N . 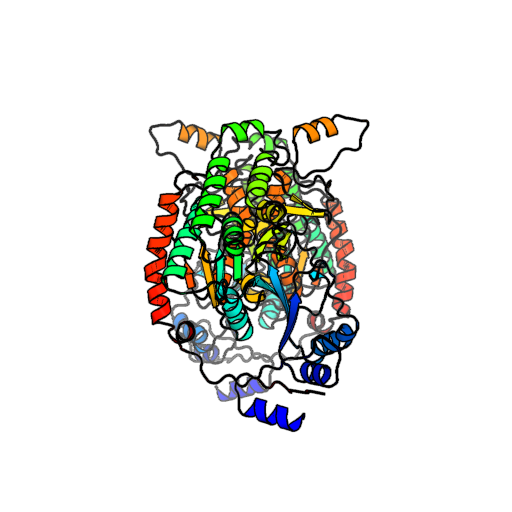SER B 1 273 ? 17.5 -8.875 -3.453 1 93.62 273 SER B N 1
ATOM 5473 C CA . SER B 1 273 ? 16.094 -8.836 -3.051 1 93.62 273 SER B CA 1
ATOM 5474 C C . SER B 1 273 ? 15.828 -9.781 -1.885 1 93.62 273 SER B C 1
ATOM 5476 O O . SER B 1 273 ? 16.453 -10.836 -1.777 1 93.62 273 SER B O 1
ATOM 5478 N N . LEU B 1 274 ? 15.031 -9.391 -1.03 1 95.88 274 LEU B N 1
ATOM 5479 C CA . LEU B 1 274 ? 14.461 -10.227 0.021 1 95.88 274 LEU B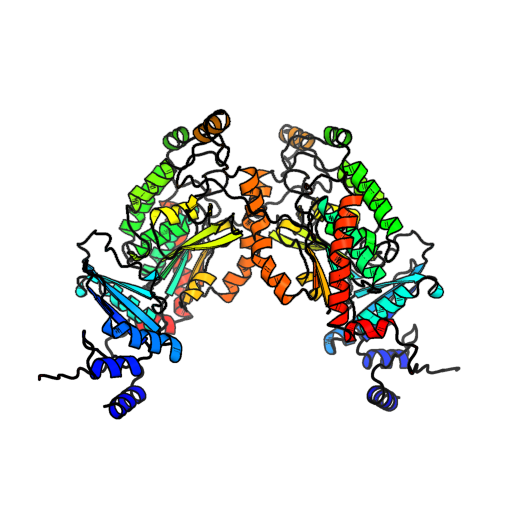 CA 1
ATOM 5480 C C . LEU B 1 274 ? 12.953 -10.383 -0.169 1 95.88 274 LEU B C 1
ATOM 5482 O O . LEU B 1 274 ? 12.211 -9.398 -0.106 1 95.88 274 LEU B O 1
ATOM 5486 N N . LEU B 1 275 ? 12.516 -11.594 -0.347 1 97.44 275 LEU B N 1
ATOM 5487 C CA . LEU B 1 275 ? 11.141 -11.852 -0.783 1 97.44 275 LEU B CA 1
ATOM 5488 C C . LEU B 1 275 ? 10.32 -12.453 0.349 1 97.44 275 LEU B C 1
ATOM 5490 O O . LEU B 1 275 ? 10.773 -13.375 1.034 1 97.44 275 LEU B O 1
ATOM 5494 N N . LEU B 1 276 ? 9.18 -11.906 0.569 1 97.75 276 LEU B N 1
ATOM 5495 C CA . LEU B 1 276 ? 8.18 -12.398 1.511 1 97.75 276 LEU B CA 1
ATOM 5496 C C . LEU B 1 276 ? 6.848 -12.641 0.811 1 97.75 276 LEU B C 1
ATOM 5498 O O . LEU B 1 276 ? 6.754 -12.523 -0.413 1 97.75 276 LEU B O 1
ATOM 5502 N N . ASP B 1 277 ? 5.871 -13.047 1.565 1 97.62 277 ASP B N 1
ATOM 5503 C CA . ASP B 1 277 ? 4.547 -13.367 1.045 1 97.62 277 ASP B CA 1
ATOM 5504 C C . ASP B 1 277 ? 4.004 -12.227 0.191 1 97.62 277 ASP B C 1
ATOM 5506 O O . ASP B 1 277 ? 4.09 -11.055 0.578 1 97.62 277 ASP B O 1
ATOM 5510 N N . GLY B 1 278 ? 3.43 -12.609 -0.944 1 97.56 278 GLY B N 1
ATOM 5511 C CA . GLY B 1 278 ? 2.906 -11.617 -1.862 1 97.56 278 GLY B CA 1
ATOM 5512 C C . GLY B 1 278 ? 1.627 -10.961 -1.371 1 97.56 278 GLY B C 1
ATOM 5513 O O . GLY B 1 278 ? 1.22 -9.922 -1.881 1 97.56 278 GLY B O 1
ATOM 5514 N N . GLY B 1 279 ? 0.988 -11.531 -0.44 1 95.94 279 GLY B N 1
ATOM 5515 C CA . GLY B 1 279 ? -0.292 -11.047 0.05 1 95.94 279 GLY B CA 1
ATOM 5516 C C . GLY B 1 279 ? -0.215 -9.648 0.648 1 95.94 279 GLY B C 1
ATOM 5517 O O . GLY B 1 279 ? -1.212 -8.93 0.677 1 95.94 279 GLY B O 1
ATOM 5518 N N . TYR B 1 280 ? 0.965 -9.266 1.062 1 94.81 280 TYR B N 1
ATOM 5519 C CA . TYR B 1 280 ? 1.129 -7.961 1.699 1 94.81 280 TYR B CA 1
ATOM 5520 C C . TYR B 1 280 ? 0.915 -6.832 0.698 1 94.81 280 TYR B C 1
ATOM 5522 O O . TYR B 1 280 ? 0.41 -5.766 1.056 1 94.81 280 TYR B O 1
ATOM 5530 N N . VAL B 1 281 ? 1.215 -7.102 -0.542 1 94.19 281 VAL B N 1
ATOM 5531 C CA . VAL B 1 281 ? 1.149 -6.02 -1.52 1 94.19 281 VAL B CA 1
ATOM 5532 C C . VAL B 1 281 ? 0.078 -6.328 -2.562 1 94.19 281 VAL B C 1
ATOM 5534 O O . VAL B 1 281 ? -0.533 -5.418 -3.123 1 94.19 281 VAL B O 1
ATOM 5537 N N . ASN B 1 282 ? -0.102 -7.566 -2.871 1 95.81 282 ASN B N 1
ATOM 5538 C CA . ASN B 1 282 ? -1.045 -7.961 -3.912 1 95.81 282 ASN B CA 1
ATOM 5539 C C . ASN B 1 282 ? -1.562 -9.375 -3.688 1 95.81 282 ASN B C 1
ATOM 5541 O O . ASN B 1 282 ? -1.045 -10.336 -4.273 1 95.81 282 ASN B O 1
ATOM 5545 N N . ASN B 1 283 ? -2.652 -9.484 -2.996 1 96.44 283 ASN B N 1
ATOM 5546 C CA . ASN B 1 283 ? -3.189 -10.797 -2.652 1 96.44 283 ASN B CA 1
ATOM 5547 C C . ASN B 1 283 ? -4.113 -11.328 -3.746 1 96.44 283 ASN B C 1
ATOM 5549 O O . ASN B 1 283 ? -4.453 -12.516 -3.754 1 96.44 283 ASN B O 1
ATOM 5553 N N . LEU B 1 284 ? -4.586 -10.461 -4.594 1 97.19 284 LEU B N 1
ATOM 5554 C CA . LEU B 1 284 ? -5.449 -10.812 -5.715 1 97.19 284 LEU B CA 1
ATOM 5555 C C . LEU B 1 284 ? -4.93 -10.219 -7.016 1 97.19 284 LEU B C 1
ATOM 5557 O O . LEU B 1 284 ? -5.52 -9.273 -7.555 1 97.19 284 LEU B O 1
ATOM 5561 N N . PRO B 1 285 ? -3.92 -10.836 -7.613 1 97.56 285 PRO B N 1
ATOM 5562 C CA . PRO B 1 285 ? -3.172 -10.188 -8.695 1 97.56 285 PRO B CA 1
ATOM 5563 C C . PRO B 1 285 ? -3.887 -10.266 -10.039 1 97.56 285 PRO B C 1
ATOM 5565 O O . PRO B 1 285 ? -3.305 -10.719 -11.023 1 97.56 285 PRO B O 1
ATOM 5568 N N . ALA B 1 286 ? -5.09 -9.773 -10.102 1 98.31 286 ALA B N 1
ATOM 5569 C CA . ALA B 1 286 ? -5.852 -9.703 -11.344 1 98.31 286 ALA B CA 1
ATOM 5570 C C . ALA B 1 286 ? -5.238 -8.695 -12.312 1 98.31 286 ALA B C 1
ATOM 5572 O O . ALA B 1 286 ? -5.336 -8.852 -13.531 1 98.31 286 ALA B O 1
ATOM 5573 N N . ASP B 1 287 ? -4.625 -7.684 -11.773 1 96.5 287 ASP B N 1
ATOM 5574 C CA . ASP B 1 287 ? -3.928 -6.711 -12.609 1 96.5 287 ASP B CA 1
ATOM 5575 C C . ASP B 1 287 ? -2.781 -7.363 -13.375 1 96.5 287 ASP B C 1
ATOM 5577 O O . ASP B 1 287 ? -2.617 -7.133 -14.57 1 96.5 287 ASP B O 1
ATOM 5581 N N . VAL B 1 288 ? -2.049 -8.25 -12.695 1 97 288 VAL B N 1
ATOM 5582 C CA . VAL B 1 288 ? -0.946 -8.961 -13.328 1 97 288 VAL B CA 1
ATOM 5583 C C . VAL B 1 288 ? -1.49 -9.914 -14.398 1 97 288 VAL B C 1
ATOM 5585 O O . VAL B 1 288 ? -0.898 -10.055 -15.469 1 97 288 VAL B O 1
ATOM 5588 N N . MET B 1 289 ? -2.6 -10.516 -14.094 1 97.94 28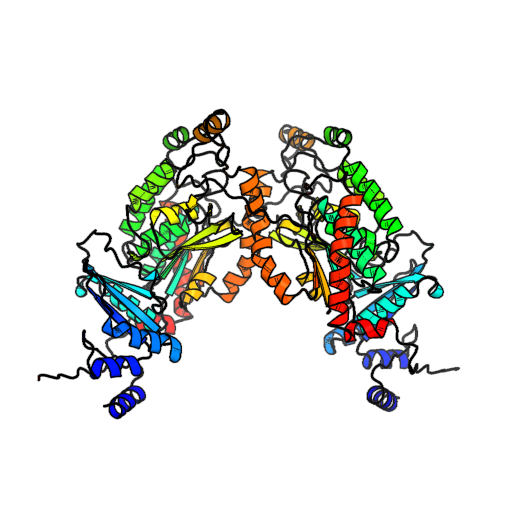9 MET B N 1
ATOM 5589 C CA . MET B 1 289 ? -3.227 -11.414 -15.055 1 97.94 289 MET B CA 1
ATOM 5590 C C . MET B 1 289 ? -3.592 -10.672 -16.344 1 97.94 289 MET B C 1
ATOM 5592 O O . MET B 1 289 ? -3.395 -11.188 -17.438 1 97.94 289 MET B O 1
ATOM 5596 N N . LYS B 1 290 ? -4.07 -9.484 -16.188 1 96 290 LYS B N 1
ATOM 5597 C CA . LYS B 1 290 ? -4.406 -8.672 -17.359 1 96 290 LYS B CA 1
ATOM 5598 C C . LYS B 1 290 ? -3.158 -8.32 -18.156 1 96 290 LYS B C 1
ATOM 5600 O O . LYS B 1 290 ? -3.203 -8.258 -19.391 1 96 290 LYS B O 1
ATOM 5605 N N . GLU B 1 291 ? -2.135 -8.125 -17.453 1 91.44 291 GLU B N 1
ATOM 5606 C CA . GLU B 1 291 ? -0.87 -7.852 -18.125 1 91.44 291 GLU B CA 1
ATOM 5607 C C . GLU B 1 291 ? -0.425 -9.047 -18.969 1 91.44 291 GLU B C 1
ATOM 5609 O O . GLU B 1 291 ? 0.337 -8.883 -19.922 1 91.44 291 GLU B O 1
ATOM 5614 N N . GLU B 1 292 ? -0.921 -10.234 -18.578 1 90.19 292 GLU B N 1
ATOM 5615 C CA . GLU B 1 292 ? -0.604 -11.445 -19.328 1 90.19 292 GLU B CA 1
ATOM 5616 C C . GLU B 1 292 ? -1.411 -11.516 -20.625 1 90.19 292 GLU B C 1
ATOM 5618 O O . GLU B 1 292 ? -1.277 -12.469 -21.391 1 90.19 292 GLU B O 1
ATOM 5623 N N . GLY B 1 293 ? -2.301 -10.602 -20.875 1 87.81 293 GLY B N 1
ATOM 5624 C CA . GLY B 1 293 ? -3.082 -10.555 -22.109 1 87.81 293 GLY B CA 1
ATOM 5625 C C . GLY B 1 293 ? -4.387 -11.32 -22 1 87.81 293 GLY B C 1
ATOM 5626 O O . GLY B 1 293 ? -5.016 -11.625 -23.016 1 87.81 293 GLY B O 1
ATOM 5627 N N . VAL B 1 294 ? -4.715 -11.711 -20.859 1 92.94 294 VAL B N 1
ATOM 5628 C CA . VAL B 1 294 ? -5.953 -12.461 -20.656 1 92.94 294 VAL B CA 1
ATOM 5629 C C . VAL B 1 294 ? -7.133 -11.492 -20.562 1 92.94 294 VAL B C 1
ATOM 5631 O O . VAL B 1 294 ? -7.074 -10.5 -19.828 1 92.94 294 VAL B O 1
ATOM 5634 N N . LYS B 1 295 ? -8.172 -11.758 -21.234 1 89.94 295 LYS B N 1
ATOM 5635 C CA . LYS B 1 295 ? -9.289 -10.82 -21.297 1 89.94 295 LYS B CA 1
ATOM 5636 C C . LYS B 1 295 ? -10.336 -11.148 -20.234 1 89.94 295 LYS B C 1
ATOM 5638 O O . LYS B 1 295 ? -10.938 -10.242 -19.656 1 89.94 295 LYS B O 1
ATOM 5643 N N . ILE B 1 296 ? -10.57 -12.477 -19.984 1 95.44 296 ILE B N 1
ATOM 5644 C CA . ILE B 1 296 ? -11.531 -12.883 -18.984 1 95.44 296 ILE B CA 1
ATOM 5645 C C . ILE B 1 296 ? -10.797 -13.359 -17.734 1 95.44 296 ILE B C 1
ATOM 5647 O O . ILE B 1 296 ? -10.094 -14.375 -17.766 1 95.44 296 ILE B O 1
ATOM 5651 N N . VAL B 1 297 ? -11.023 -12.633 -16.672 1 98.06 297 VAL B N 1
ATOM 5652 C CA . VAL B 1 297 ? -10.266 -12.938 -15.453 1 98.06 297 VAL B CA 1
ATOM 5653 C C . VAL B 1 297 ? -11.219 -13.328 -14.336 1 98.06 297 VAL B C 1
ATOM 5655 O O . VAL B 1 297 ? -12.141 -12.578 -14 1 98.06 297 VAL B O 1
ATOM 5658 N N . PHE B 1 298 ? -11.047 -14.508 -13.805 1 98.56 298 PHE B N 1
ATOM 5659 C CA . PHE B 1 298 ? -11.703 -14.961 -12.586 1 98.56 298 PHE B CA 1
ATOM 5660 C C . PHE B 1 298 ? -10.773 -14.82 -11.391 1 98.56 298 PHE B C 1
ATOM 5662 O O . PHE B 1 298 ? -9.578 -15.109 -11.484 1 98.56 298 PHE B O 1
ATOM 5669 N N . ALA B 1 299 ? -11.281 -14.312 -10.328 1 98.75 299 ALA B N 1
ATOM 5670 C CA . ALA B 1 299 ? -10.461 -14.117 -9.133 1 98.75 299 ALA B CA 1
ATOM 5671 C C . ALA B 1 299 ? -11.125 -14.734 -7.906 1 98.75 299 ALA B C 1
ATOM 5673 O O . ALA B 1 299 ? -12.336 -14.586 -7.703 1 98.75 299 ALA B O 1
ATOM 5674 N N . VAL B 1 300 ? -10.367 -15.453 -7.105 1 98.69 300 VAL B N 1
ATOM 5675 C CA . VAL B 1 300 ? -10.867 -16.109 -5.895 1 98.69 300 VAL B CA 1
ATOM 5676 C C . VAL B 1 300 ? -10.188 -15.492 -4.668 1 98.69 300 VAL B C 1
ATOM 5678 O O . VAL B 1 300 ? -8.969 -15.602 -4.5 1 98.69 300 VAL B O 1
ATOM 5681 N N . ASP B 1 301 ? -10.961 -14.914 -3.861 1 97.44 301 ASP B N 1
ATOM 5682 C CA . ASP B 1 301 ? -10.5 -14.273 -2.633 1 97.44 301 ASP B CA 1
ATOM 5683 C C . ASP B 1 301 ? -10.867 -15.102 -1.406 1 97.44 301 ASP B C 1
ATOM 5685 O O . ASP B 1 301 ? -12.047 -15.188 -1.04 1 97.44 301 ASP B O 1
ATOM 5689 N N . VAL B 1 302 ? -9.867 -15.641 -0.746 1 96.31 302 VAL B N 1
ATOM 5690 C CA . VAL B 1 302 ? -10.117 -16.453 0.442 1 96.31 302 VAL B CA 1
ATOM 5691 C C . VAL B 1 302 ? -9.562 -15.734 1.677 1 96.31 302 VAL B C 1
ATOM 5693 O O . VAL B 1 302 ? -9.391 -16.359 2.73 1 96.31 302 VAL B O 1
ATOM 5696 N N . GLY B 1 303 ? -9.234 -14.516 1.505 1 88.81 303 GLY B N 1
ATOM 5697 C CA . GLY B 1 303 ? -8.695 -13.734 2.605 1 88.81 303 GLY B CA 1
ATOM 5698 C C . GLY B 1 303 ? -9.703 -13.484 3.709 1 88.81 303 GLY B C 1
ATOM 5699 O O . GLY B 1 303 ? -10.914 -13.594 3.49 1 88.81 303 GLY B O 1
ATOM 5700 N N . ARG B 1 304 ? -9.109 -13.102 4.934 1 78.06 304 ARG B N 1
ATOM 5701 C CA . ARG B 1 304 ? -9.953 -12.812 6.082 1 78.06 304 ARG B CA 1
ATOM 5702 C C . ARG B 1 304 ? -10.531 -11.398 5.996 1 78.06 304 ARG B C 1
ATOM 5704 O O . ARG B 1 304 ? -9.883 -10.484 5.488 1 78.06 304 ARG B O 1
ATOM 5711 N N . ASP B 1 305 ? -11.852 -11.234 6.234 1 71.69 305 ASP B N 1
ATOM 5712 C CA . ASP B 1 305 ? -12.453 -9.906 6.375 1 71.69 305 ASP B CA 1
ATOM 5713 C C . ASP B 1 305 ? -12.422 -9.445 7.828 1 71.69 305 ASP B C 1
ATOM 5715 O O . ASP B 1 305 ? -12.93 -10.133 8.719 1 71.69 305 ASP B O 1
ATOM 5719 N N . ASN B 1 306 ? -11.297 -9.07 8.32 1 63.09 306 ASN B N 1
ATOM 5720 C CA . ASN B 1 306 ? -11.18 -8.75 9.742 1 63.09 306 ASN B CA 1
ATOM 5721 C C . ASN B 1 306 ? -12.102 -7.602 10.133 1 63.09 306 ASN B C 1
ATOM 5723 O O . ASN B 1 306 ? -11.844 -6.445 9.797 1 63.09 306 ASN B O 1
ATOM 5727 N N . THR B 1 307 ? -13.367 -7.902 10.398 1 66.12 307 THR B N 1
ATOM 5728 C CA . THR B 1 307 ? -14.164 -6.828 10.984 1 66.12 307 THR B CA 1
ATOM 5729 C C . THR B 1 307 ? -14.195 -6.957 12.508 1 66.12 307 THR B C 1
ATOM 5731 O O . THR B 1 307 ? -14.828 -7.867 13.047 1 66.12 307 THR B O 1
ATOM 5734 N N . ARG B 1 308 ? -13.086 -6.582 13.18 1 73.19 308 ARG B N 1
ATOM 5735 C CA . ARG B 1 308 ? -13.148 -6.598 14.641 1 73.19 308 ARG B CA 1
ATOM 5736 C C . ARG B 1 308 ? -13.523 -5.223 15.188 1 73.19 308 ARG B C 1
ATOM 5738 O O . ARG B 1 308 ? -13.078 -4.199 14.664 1 73.19 308 ARG B O 1
ATOM 5745 N N . ASP B 1 309 ? -14.445 -5.332 16.156 1 82.88 309 ASP B N 1
ATOM 5746 C CA . ASP B 1 309 ? -14.789 -4.121 16.891 1 82.88 309 ASP B CA 1
ATOM 5747 C C . ASP B 1 309 ? -13.914 -3.961 18.125 1 82.88 309 ASP B C 1
ATOM 5749 O O . ASP B 1 309 ? -13.891 -4.836 19 1 82.88 309 ASP B O 1
ATOM 5753 N N . TYR B 1 310 ? -13.266 -2.908 18.219 1 89.19 310 TYR B N 1
ATOM 5754 C CA . TYR B 1 310 ? -12.383 -2.658 19.359 1 89.19 310 TYR B CA 1
ATOM 5755 C C . TYR B 1 310 ? -13.039 -1.702 20.344 1 89.19 310 TYR B C 1
ATOM 5757 O O . TYR B 1 310 ? -13.891 -0.892 19.969 1 89.19 310 TYR B O 1
ATOM 5765 N N . PHE B 1 311 ? -12.586 -1.857 21.547 1 89.5 311 PHE B N 1
ATOM 5766 C CA . PHE B 1 311 ? -13.008 -0.961 22.625 1 89.5 311 PHE B CA 1
ATOM 5767 C C . PHE B 1 311 ? -12.539 0.462 22.359 1 89.5 311 PHE B C 1
ATOM 5769 O O . PHE B 1 311 ? -11.398 0.674 21.938 1 89.5 311 PHE B O 1
ATOM 5776 N N . HIS B 1 312 ? -13.477 1.384 22.516 1 92 312 HIS B N 1
ATOM 5777 C CA . HIS B 1 312 ? -13.117 2.789 22.359 1 92 312 HIS B CA 1
ATOM 5778 C C . HIS B 1 312 ? -12.422 3.324 23.609 1 92 312 HIS B C 1
ATOM 5780 O O . HIS B 1 312 ? -13.078 3.791 24.547 1 92 312 HIS B O 1
ATOM 5786 N N . TYR B 1 313 ? -11.156 3.369 23.594 1 90.88 313 TYR B N 1
ATOM 5787 C CA . TYR B 1 313 ? -10.422 3.805 24.781 1 90.88 313 TYR B CA 1
ATOM 5788 C C . TYR B 1 313 ? -10.008 5.266 24.656 1 90.88 313 TYR B C 1
ATOM 5790 O O . TYR B 1 313 ? -9.547 5.871 25.641 1 90.88 313 TYR B O 1
ATOM 5798 N N . GLY B 1 314 ? -10.086 5.84 23.531 1 92.44 314 GLY B N 1
ATOM 5799 C CA . GLY B 1 314 ? -9.805 7.258 23.359 1 92.44 314 GLY B CA 1
ATOM 5800 C C . GLY B 1 314 ? -8.367 7.543 23 1 92.44 314 GLY B C 1
ATOM 5801 O O . GLY B 1 314 ? -7.844 6.984 22.031 1 92.44 314 GLY B O 1
ATOM 5802 N N . ASP B 1 315 ? -7.715 8.328 23.859 1 90.56 315 ASP B N 1
ATOM 5803 C CA . ASP B 1 315 ? -6.449 8.898 23.422 1 90.56 315 ASP B CA 1
ATOM 5804 C C . ASP B 1 315 ? -5.27 8.25 24.141 1 90.56 315 ASP B C 1
ATOM 5806 O O . ASP B 1 315 ? -4.113 8.477 23.781 1 90.56 315 ASP B O 1
ATOM 5810 N N . THR B 1 316 ? -5.531 7.539 25.234 1 88.94 316 THR B N 1
ATOM 5811 C CA . THR B 1 316 ? -4.504 6.84 26 1 88.94 316 THR B CA 1
ATOM 5812 C C . THR B 1 316 ? -4.914 5.395 26.266 1 88.94 316 THR B C 1
ATOM 5814 O O . THR B 1 316 ? -6.109 5.09 26.328 1 88.94 316 THR B O 1
ATOM 5817 N N . LEU B 1 317 ? -3.967 4.586 26.312 1 89.25 317 LEU B N 1
ATOM 5818 C CA . LEU B 1 317 ? -4.227 3.184 26.609 1 89.25 317 LEU B CA 1
ATOM 5819 C C . LEU B 1 317 ? -3.123 2.602 27.484 1 89.25 317 LEU B C 1
ATOM 5821 O O . LEU B 1 317 ? -1.984 2.451 27.047 1 89.25 317 LEU B O 1
ATOM 5825 N N . SER B 1 318 ? -3.467 2.291 28.688 1 90.31 318 SER B N 1
ATOM 5826 C CA . SER B 1 318 ? -2.529 1.664 29.609 1 90.31 318 SER B CA 1
ATOM 5827 C C . SER B 1 318 ? -2.58 0.144 29.5 1 90.31 318 SER B C 1
ATOM 5829 O O . SER B 1 318 ? -3.625 -0.466 29.734 1 90.31 318 SER B O 1
ATOM 5831 N N . GLY B 1 319 ? -1.446 -0.417 29.234 1 88.94 319 GLY B N 1
ATOM 5832 C CA . GLY B 1 319 ? -1.367 -1.869 29.203 1 88.94 319 GLY B CA 1
ATOM 5833 C C . GLY B 1 319 ? -1.675 -2.518 30.531 1 88.94 319 GLY B C 1
ATOM 5834 O O . GLY B 1 319 ? -2.201 -3.633 30.578 1 88.94 319 GLY B O 1
ATOM 5835 N N . TRP B 1 320 ? -1.392 -1.786 31.609 1 88.56 320 TRP B N 1
ATOM 5836 C CA . TRP B 1 320 ? -1.696 -2.291 32.938 1 88.56 320 TRP B CA 1
ATOM 5837 C C . TRP B 1 320 ? -3.203 -2.367 33.156 1 88.56 320 TRP B C 1
ATOM 5839 O O . TRP B 1 320 ? -3.703 -3.336 33.75 1 88.56 320 TRP B O 1
ATOM 5849 N N . TRP B 1 321 ? -3.803 -1.344 32.719 1 88.62 321 TRP B N 1
ATOM 5850 C CA . TRP B 1 321 ? -5.258 -1.325 32.844 1 88.62 321 TRP B CA 1
ATOM 5851 C C . TRP B 1 321 ? -5.887 -2.467 32.031 1 88.62 321 TRP B C 1
ATOM 5853 O O . TRP B 1 321 ? -6.801 -3.137 32.531 1 88.62 321 TRP B O 1
ATOM 5863 N N . VAL B 1 322 ? -5.43 -2.678 30.844 1 89.62 322 VAL B N 1
ATOM 5864 C CA . VAL B 1 322 ? -5.953 -3.736 30 1 89.62 322 VAL B CA 1
ATOM 5865 C C . VAL B 1 322 ? -5.707 -5.098 30.641 1 89.62 322 VAL B C 1
ATOM 5867 O O . VAL B 1 322 ? -6.586 -5.961 30.641 1 89.62 322 VAL B O 1
ATOM 5870 N N . PHE B 1 323 ? -4.539 -5.301 31.203 1 89.81 323 PHE B N 1
ATOM 5871 C CA . PHE B 1 323 ? -4.168 -6.555 31.844 1 89.81 323 PHE B CA 1
ATOM 5872 C C . PHE B 1 323 ? -5.078 -6.832 33.031 1 89.81 323 PHE B C 1
ATOM 5874 O O . PHE B 1 323 ? -5.566 -7.949 33.219 1 89.81 323 PHE B O 1
ATOM 5881 N N . LEU B 1 324 ? -5.289 -5.832 33.875 1 89.06 324 LEU B N 1
ATOM 5882 C CA . LEU B 1 324 ? -6.141 -5.984 35.062 1 89.06 324 LEU B CA 1
ATOM 5883 C C . LEU B 1 324 ? -7.586 -6.246 34.625 1 89.06 324 LEU B C 1
ATOM 5885 O O . LEU B 1 324 ? -8.297 -7 35.312 1 89.06 324 LEU B O 1
ATOM 5889 N N . ASN B 1 325 ? -7.988 -5.547 33.531 1 90.25 325 ASN B N 1
ATOM 5890 C CA . ASN B 1 325 ? -9.328 -5.789 33 1 90.25 325 ASN B CA 1
ATOM 5891 C C . ASN B 1 325 ? -9.5 -7.242 32.594 1 90.25 325 ASN B C 1
ATOM 5893 O O . ASN B 1 325 ? -10.547 -7.844 32.812 1 90.25 325 ASN B O 1
ATOM 5897 N N . LYS B 1 326 ? -8.523 -7.828 32 1 87.56 326 LYS B N 1
ATOM 5898 C CA . LYS B 1 326 ? -8.57 -9.203 31.547 1 87.56 326 LYS B CA 1
ATOM 5899 C C . LYS B 1 326 ? -8.664 -10.188 32.719 1 87.56 326 LYS B C 1
ATOM 5901 O O . LYS B 1 326 ? -9.281 -11.25 32.594 1 87.56 326 LYS B O 1
ATOM 5906 N N . LEU B 1 327 ? -8.094 -9.836 33.812 1 88.81 327 LEU B N 1
ATOM 5907 C CA . LEU B 1 327 ? -8.07 -10.711 34.969 1 88.81 327 LEU B CA 1
ATOM 5908 C C . LEU B 1 327 ? -9.344 -10.562 35.781 1 88.81 327 LEU B C 1
ATOM 5910 O O . LEU B 1 327 ? -9.656 -11.406 36.625 1 88.81 327 LEU B O 1
ATOM 5914 N N . ASN B 1 328 ? -10.023 -9.43 35.531 1 88.88 328 ASN B N 1
ATOM 5915 C CA . ASN B 1 328 ? -11.234 -9.164 36.312 1 88.88 328 ASN B CA 1
ATOM 5916 C C . ASN B 1 328 ? -12.438 -9.922 35.75 1 88.88 328 ASN B C 1
ATOM 5918 O O . ASN B 1 328 ? -12.953 -9.578 34.688 1 88.88 328 ASN B O 1
ATOM 5922 N N . PRO B 1 329 ? -12.945 -10.922 36.375 1 87.25 329 PRO B N 1
ATOM 5923 C CA . PRO B 1 329 ? -14.062 -11.719 35.875 1 87.25 329 PRO B CA 1
ATOM 5924 C C . PRO B 1 329 ? -15.398 -10.984 35.969 1 87.25 329 PRO B C 1
ATOM 5926 O O . PRO B 1 329 ? -16.391 -11.422 35.375 1 87.25 329 PRO B O 1
ATOM 5929 N N . PHE B 1 330 ? -15.5 -9.844 36.625 1 88.62 330 PHE B N 1
ATOM 5930 C CA . PHE B 1 330 ? -16.75 -9.156 36.875 1 88.62 330 PHE B CA 1
ATOM 5931 C C . PHE B 1 330 ? -17.031 -8.125 35.781 1 88.62 330 PHE B C 1
ATOM 5933 O O . PHE B 1 330 ? -18.094 -7.488 35.781 1 88.62 330 PHE B O 1
ATOM 5940 N N . THR B 1 331 ? -16.141 -7.816 35 1 85.25 331 THR B N 1
ATOM 5941 C CA . THR B 1 331 ? -16.312 -6.871 33.906 1 85.25 331 THR B CA 1
ATOM 5942 C C . THR B 1 331 ? -16.047 -7.539 32.562 1 85.25 331 THR B C 1
ATOM 5944 O O . THR B 1 331 ? -15.211 -8.445 32.469 1 85.25 331 THR B O 1
ATOM 5947 N N . PRO B 1 332 ? -16.828 -7.129 31.609 1 86.56 332 PRO B N 1
ATOM 5948 C CA . PRO B 1 332 ? -16.516 -7.672 30.281 1 86.56 332 PRO B CA 1
ATOM 5949 C C . PRO B 1 332 ? -15.109 -7.309 29.812 1 86.56 332 PRO B C 1
ATOM 5951 O O . PRO B 1 332 ? -14.633 -6.203 30.078 1 86.56 332 PRO B O 1
ATOM 5954 N N . THR B 1 333 ? -14.445 -8.297 29.266 1 86.38 333 THR B N 1
ATOM 5955 C CA . THR B 1 333 ? -13.086 -8.078 28.766 1 86.38 333 THR B CA 1
ATOM 5956 C C . THR B 1 333 ? -13.094 -7.117 27.578 1 86.38 333 THR B C 1
ATOM 5958 O O . THR B 1 333 ? -13.859 -7.301 26.625 1 86.38 333 THR B O 1
ATOM 5961 N N . VAL B 1 334 ? -12.297 -6.109 27.719 1 88.62 334 VAL B N 1
ATOM 5962 C CA . VAL B 1 334 ? -12.203 -5.117 26.641 1 88.62 334 VAL B CA 1
ATOM 5963 C C . VAL B 1 334 ? -11.297 -5.637 25.531 1 88.62 334 VAL B C 1
ATOM 5965 O O . VAL B 1 334 ? -10.273 -6.27 25.812 1 88.62 334 VAL B O 1
ATOM 5968 N N . GLN B 1 335 ? -11.727 -5.375 24.312 1 89.06 335 GLN B N 1
ATOM 5969 C CA . GLN B 1 335 ? -10.93 -5.789 23.156 1 89.06 335 GLN B CA 1
ATOM 5970 C C . GLN B 1 335 ? -10.125 -4.617 22.609 1 89.06 335 GLN B C 1
ATOM 5972 O O . GLN B 1 335 ? -10.695 -3.646 22.109 1 89.06 335 GLN B O 1
ATOM 5977 N N . VAL B 1 336 ? -8.836 -4.711 22.781 1 91.38 336 VAL B N 1
ATOM 5978 C CA . VAL B 1 336 ? -7.93 -3.719 22.219 1 91.38 336 VAL B CA 1
ATOM 5979 C C . VAL B 1 336 ? -6.969 -4.391 21.25 1 91.38 336 VAL B C 1
ATOM 5981 O O . VAL B 1 336 ? -6.703 -5.594 21.359 1 91.38 336 VAL B O 1
ATOM 5984 N N . PRO B 1 337 ? -6.559 -3.619 20.266 1 90.69 337 PRO B N 1
ATOM 5985 C CA . PRO B 1 337 ? -5.641 -4.254 19.312 1 90.69 337 PRO B CA 1
ATOM 5986 C C . PRO B 1 337 ? -4.285 -4.586 19.938 1 90.69 337 PRO B C 1
ATOM 5988 O O . PRO B 1 337 ? -3.73 -3.775 20.688 1 90.69 337 PRO B O 1
ATOM 5991 N N . SER B 1 338 ? -3.793 -5.789 19.703 1 90.44 338 SER B N 1
ATOM 5992 C CA . SER B 1 338 ? -2.443 -6.16 20.109 1 90.44 338 SER B CA 1
ATOM 5993 C C . SER B 1 338 ? -1.4 -5.602 19.141 1 90.44 338 SER B C 1
ATOM 5995 O O . SER B 1 338 ? -1.732 -5.184 18.031 1 90.44 338 SER B O 1
ATOM 5997 N N . MET B 1 339 ? -0.165 -5.57 19.531 1 90.88 339 MET B N 1
ATOM 5998 C CA . MET B 1 339 ? 0.924 -5.133 18.672 1 90.88 339 MET B CA 1
ATOM 5999 C C . MET B 1 339 ? 0.994 -5.988 17.406 1 90.88 339 MET B C 1
ATOM 6001 O O . MET B 1 339 ? 1.253 -5.477 16.312 1 90.88 339 MET B O 1
ATOM 6005 N N . GLY B 1 340 ? 0.774 -7.324 17.609 1 88.81 340 GLY B N 1
ATOM 6006 C CA . GLY B 1 340 ? 0.753 -8.219 16.453 1 88.81 340 GLY B CA 1
ATOM 6007 C C . GLY B 1 340 ? -0.342 -7.879 15.461 1 88.81 340 GLY B C 1
ATOM 6008 O O . GLY B 1 340 ? -0.108 -7.875 14.25 1 88.81 340 GLY B O 1
ATOM 6009 N N . GLU B 1 341 ? -1.479 -7.594 15.961 1 88.81 341 GLU B N 1
ATOM 6010 C CA . GLU B 1 341 ? -2.605 -7.234 15.109 1 88.81 341 GLU B CA 1
ATOM 6011 C C . GLU B 1 341 ? -2.35 -5.918 14.383 1 88.81 341 GLU B C 1
ATOM 6013 O O . GLU B 1 341 ? -2.711 -5.77 13.211 1 88.81 341 GLU B O 1
ATOM 6018 N N . ILE B 1 342 ? -1.774 -4.953 15.102 1 91.69 342 ILE B N 1
ATOM 6019 C CA . ILE B 1 342 ? -1.461 -3.658 14.508 1 91.69 342 ILE B CA 1
ATOM 6020 C C . ILE B 1 342 ? -0.442 -3.834 13.383 1 91.69 342 ILE B C 1
ATOM 6022 O O . ILE B 1 342 ? -0.631 -3.318 12.281 1 91.69 342 ILE B O 1
ATOM 6026 N N . THR B 1 343 ? 0.549 -4.59 13.656 1 91.25 343 THR B N 1
ATOM 6027 C CA . THR B 1 343 ?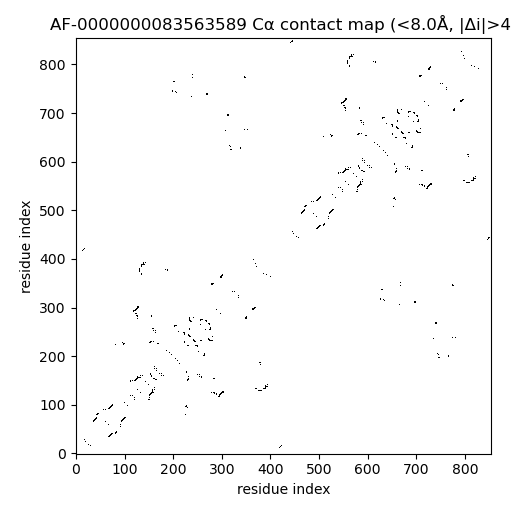 1.599 -4.84 12.68 1 91.25 343 THR B CA 1
ATOM 6028 C C . THR B 1 343 ? 1.028 -5.531 11.445 1 91.25 343 THR B C 1
ATOM 6030 O O . THR B 1 343 ? 1.375 -5.18 10.312 1 91.25 343 THR B O 1
ATOM 6033 N N . ASP B 1 344 ? 0.192 -6.453 11.648 1 89.56 344 ASP B N 1
ATOM 6034 C CA . ASP B 1 344 ? -0.423 -7.18 10.539 1 89.56 344 ASP B CA 1
ATOM 6035 C C . ASP B 1 344 ? -1.288 -6.254 9.688 1 89.56 344 ASP B C 1
ATOM 6037 O O . ASP B 1 344 ? -1.245 -6.309 8.453 1 89.56 344 ASP B O 1
ATOM 6041 N N . ALA B 1 345 ? -2.072 -5.473 10.352 1 90.19 345 ALA B N 1
ATOM 6042 C CA . ALA B 1 345 ? -2.941 -4.539 9.641 1 90.19 345 ALA B CA 1
ATOM 6043 C C . ALA B 1 345 ? -2.127 -3.594 8.758 1 90.19 345 ALA B C 1
ATOM 6045 O O . ALA B 1 345 ? -2.498 -3.328 7.613 1 90.19 345 ALA B O 1
ATOM 6046 N N . LEU B 1 346 ? -1.059 -3.121 9.281 1 91.31 346 LEU B N 1
ATOM 6047 C CA . LEU B 1 346 ? -0.21 -2.207 8.523 1 91.31 346 LEU B CA 1
ATOM 6048 C C . LEU B 1 346 ? 0.46 -2.928 7.359 1 91.31 346 LEU B C 1
ATOM 6050 O O . LEU B 1 346 ? 0.582 -2.367 6.27 1 91.31 346 LEU B O 1
ATOM 6054 N N . ALA B 1 347 ? 0.835 -4.129 7.602 1 91.75 347 ALA B N 1
ATOM 6055 C CA . ALA B 1 347 ? 1.521 -4.902 6.57 1 91.75 347 ALA B CA 1
ATOM 6056 C C . ALA B 1 347 ? 0.624 -5.117 5.355 1 91.75 347 ALA B C 1
ATOM 6058 O O . ALA B 1 347 ? 1.102 -5.133 4.219 1 91.75 347 ALA B O 1
ATOM 6059 N N . TYR B 1 348 ? -0.613 -5.215 5.578 1 90.19 348 TYR B N 1
ATOM 6060 C CA . TYR B 1 348 ? -1.538 -5.516 4.492 1 90.19 348 TYR B CA 1
ATOM 6061 C C . TYR B 1 348 ? -2.188 -4.246 3.959 1 90.19 348 TYR B C 1
ATOM 6063 O O . TYR B 1 348 ? -3.088 -4.305 3.117 1 90.19 348 TYR B O 1
ATOM 6071 N N . ALA B 1 349 ? -1.753 -3.121 4.461 1 89.44 349 ALA B N 1
ATOM 6072 C CA . ALA B 1 349 ? -2.363 -1.854 4.07 1 89.44 349 ALA B CA 1
ATOM 6073 C C . ALA B 1 349 ? -2.252 -1.633 2.562 1 89.44 349 ALA B C 1
ATOM 6075 O O . ALA B 1 349 ? -3.197 -1.156 1.928 1 89.44 349 ALA B O 1
ATOM 6076 N N . ALA B 1 350 ? -1.178 -1.965 1.997 1 87.44 350 ALA B N 1
ATOM 6077 C CA . ALA B 1 350 ? -0.967 -1.774 0.564 1 87.44 350 ALA B CA 1
ATOM 6078 C C . ALA B 1 350 ? -1.988 -2.564 -0.249 1 87.44 350 ALA B C 1
ATOM 6080 O O . ALA B 1 350 ? -2.598 -2.031 -1.18 1 87.44 350 ALA B O 1
ATOM 6081 N N . PHE B 1 351 ? -2.182 -3.738 0.103 1 88.81 351 PHE B N 1
ATOM 6082 C CA . PHE B 1 351 ? -3.143 -4.59 -0.588 1 88.81 351 PHE B CA 1
ATOM 6083 C C . PHE B 1 351 ? -4.551 -4.023 -0.473 1 88.81 351 PHE B C 1
ATOM 6085 O O . PHE B 1 351 ? -5.25 -3.877 -1.478 1 88.81 351 PHE B O 1
ATOM 6092 N N . TYR B 1 352 ? -4.906 -3.646 0.675 1 87.44 352 TYR B N 1
ATOM 6093 C CA . TYR B 1 352 ? -6.289 -3.238 0.902 1 87.44 352 TYR B CA 1
ATOM 6094 C C . TYR B 1 352 ? -6.582 -1.904 0.227 1 87.44 352 TYR B C 1
ATOM 6096 O O . TYR B 1 352 ? -7.699 -1.668 -0.235 1 87.44 352 TYR B O 1
ATOM 6104 N N . GLN B 1 353 ? -5.613 -1.089 0.167 1 85.88 353 GLN B N 1
ATOM 6105 C CA . GLN B 1 353 ? -5.809 0.201 -0.485 1 85.88 353 GLN B CA 1
ATOM 6106 C C . GLN B 1 353 ? -6.148 0.026 -1.962 1 85.88 353 GLN B C 1
ATOM 6108 O O . GLN B 1 353 ? -6.863 0.846 -2.543 1 85.88 353 GLN B O 1
ATOM 6113 N N . ASN B 1 354 ? -5.754 -1.076 -2.564 1 87 354 ASN B N 1
ATOM 6114 C CA . ASN B 1 354 ? -5.918 -1.255 -4.004 1 87 354 ASN B CA 1
ATOM 6115 C C . ASN B 1 354 ? -6.965 -2.32 -4.32 1 87 354 ASN B C 1
ATOM 6117 O O . ASN B 1 354 ? -7.363 -2.482 -5.473 1 87 354 ASN B O 1
ATOM 6121 N N . LYS B 1 355 ? -7.379 -3.029 -3.342 1 90.69 355 LYS B N 1
ATOM 6122 C CA . LYS B 1 355 ? -8.227 -4.207 -3.512 1 90.69 355 LYS B CA 1
ATOM 6123 C C . LYS B 1 355 ? -9.477 -3.877 -4.316 1 90.69 355 LYS B C 1
ATOM 6125 O O . LYS B 1 355 ? -9.773 -4.535 -5.316 1 90.69 355 LYS B O 1
ATOM 6130 N N . ALA B 1 356 ? -10.203 -2.828 -3.939 1 91.19 356 ALA B N 1
ATOM 6131 C CA . ALA B 1 356 ? -11.453 -2.475 -4.602 1 91.19 356 ALA B CA 1
ATOM 6132 C C . ALA B 1 356 ? -11.219 -2.107 -6.062 1 91.19 356 ALA B C 1
ATOM 6134 O O . ALA B 1 356 ? -11.969 -2.523 -6.945 1 91.19 356 ALA B O 1
ATOM 6135 N N . TYR B 1 357 ? -10.203 -1.371 -6.281 1 91.12 357 TYR B N 1
ATOM 6136 C CA . TYR B 1 357 ? -9.875 -0.963 -7.645 1 91.12 357 TYR B CA 1
ATOM 6137 C C . TYR B 1 357 ? -9.57 -2.174 -8.516 1 91.12 357 TYR B C 1
ATOM 6139 O O . TYR B 1 357 ? -10.07 -2.279 -9.641 1 91.12 357 TYR B O 1
ATOM 6147 N N . VAL B 1 358 ? -8.844 -3.115 -8.039 1 94 358 VAL B N 1
ATOM 6148 C CA . VAL B 1 358 ? -8.438 -4.301 -8.789 1 94 358 VAL B CA 1
ATOM 6149 C C . VAL B 1 358 ? -9.664 -5.148 -9.125 1 94 358 VAL B C 1
ATOM 6151 O O . VAL B 1 358 ? -9.828 -5.578 -10.266 1 94 358 VAL B O 1
ATOM 6154 N N . ILE B 1 359 ? -10.5 -5.324 -8.188 1 95.94 359 ILE B N 1
ATOM 6155 C CA . ILE B 1 359 ? -11.688 -6.152 -8.383 1 95.94 359 ILE B CA 1
ATOM 6156 C C . ILE B 1 359 ? -12.609 -5.5 -9.406 1 95.94 359 ILE B C 1
ATOM 6158 O O . ILE B 1 359 ? -13.078 -6.16 -10.336 1 95.94 359 ILE B O 1
ATOM 6162 N N . ASN B 1 360 ? -12.742 -4.168 -9.344 1 95.62 360 ASN B N 1
ATOM 6163 C CA . ASN B 1 360 ? -13.703 -3.459 -10.18 1 95.62 360 ASN B CA 1
ATOM 6164 C C . ASN B 1 360 ? -13.188 -3.287 -11.602 1 95.62 360 ASN B C 1
ATOM 6166 O O . ASN B 1 360 ? -13.977 -3.227 -12.547 1 95.62 360 ASN B O 1
ATOM 6170 N N . HIS B 1 361 ? -11.906 -3.355 -11.742 1 95.5 361 HIS B N 1
ATOM 6171 C CA . HIS B 1 361 ? -11.383 -2.984 -13.055 1 95.5 361 HIS B CA 1
ATOM 6172 C C . HIS B 1 361 ? -10.812 -4.195 -13.781 1 95.5 361 HIS B C 1
ATOM 6174 O O . HIS B 1 361 ? -10.742 -4.207 -15.016 1 95.5 361 HIS B O 1
ATOM 6180 N N . TYR B 1 362 ? -10.492 -5.207 -13.008 1 97.12 362 TYR B N 1
ATOM 6181 C CA . TYR B 1 362 ? -9.719 -6.246 -13.688 1 97.12 362 TYR B CA 1
ATOM 6182 C C . TYR B 1 362 ? -10.398 -7.605 -13.539 1 97.12 362 TYR B C 1
ATOM 6184 O O . TYR B 1 362 ? -9.984 -8.578 -14.172 1 97.12 362 TYR B O 1
ATOM 6192 N N . VAL B 1 363 ? -11.414 -7.75 -12.805 1 97.88 363 VAL B N 1
ATOM 6193 C CA . VAL B 1 363 ? -12.008 -9.055 -12.523 1 97.88 363 VAL B CA 1
ATOM 6194 C C . VAL B 1 363 ? -13.367 -9.156 -13.203 1 97.88 363 VAL B C 1
ATOM 6196 O O . VAL B 1 363 ? -14.203 -8.258 -13.07 1 97.88 363 VAL B O 1
ATOM 6199 N N . ASP B 1 364 ? -13.609 -10.172 -13.922 1 96.56 364 ASP B N 1
ATOM 6200 C CA . ASP B 1 364 ? -14.891 -10.414 -14.594 1 96.56 364 ASP B CA 1
ATOM 6201 C C . ASP B 1 364 ? -15.812 -11.25 -13.711 1 96.56 364 ASP B C 1
ATOM 6203 O O . ASP B 1 364 ? -17.031 -11.062 -13.727 1 96.56 364 ASP B O 1
ATOM 6207 N N . LEU B 1 365 ? -15.273 -12.164 -13.016 1 97.62 365 LEU B N 1
ATOM 6208 C CA . LEU B 1 365 ? -16.016 -12.977 -12.062 1 97.62 365 LEU B CA 1
ATOM 6209 C C . LEU B 1 365 ? -15.25 -13.125 -10.75 1 97.62 365 LEU B C 1
ATOM 6211 O O . LEU B 1 365 ? -14.141 -13.664 -10.734 1 97.62 365 LEU B O 1
ATOM 6215 N N . TYR B 1 366 ? -15.828 -12.617 -9.734 1 98.06 366 TYR B N 1
ATOM 6216 C CA . TYR B 1 366 ? -15.203 -12.555 -8.414 1 98.06 366 TYR B CA 1
ATOM 6217 C C . TYR B 1 366 ? -15.812 -13.586 -7.48 1 98.06 366 TYR B C 1
ATOM 6219 O O . TYR B 1 366 ? -17.031 -13.641 -7.316 1 98.06 366 TYR B O 1
ATOM 6227 N N . PHE B 1 367 ? -14.938 -14.461 -6.859 1 98.25 367 PHE B N 1
ATOM 6228 C CA . PHE B 1 367 ? -15.391 -15.445 -5.883 1 98.25 367 PHE B CA 1
ATOM 6229 C C . PHE B 1 367 ? -14.914 -15.078 -4.484 1 98.25 367 PHE B C 1
ATOM 6231 O O . PHE B 1 367 ? -13.742 -14.766 -4.281 1 98.25 367 PHE B O 1
ATOM 6238 N N . LYS B 1 368 ? -15.734 -15.086 -3.553 1 97.19 368 LYS B N 1
ATOM 6239 C CA . LYS B 1 368 ? -15.445 -14.914 -2.133 1 97.19 368 LYS B CA 1
ATOM 6240 C C . LYS B 1 368 ? -16.141 -15.992 -1.299 1 97.19 368 LYS B C 1
ATOM 6242 O O . LYS B 1 368 ? -17.125 -15.711 -0.604 1 97.19 368 LYS B O 1
ATOM 6247 N N . PRO B 1 369 ? -15.594 -17.203 -1.342 1 96.62 369 PRO B N 1
ATOM 6248 C CA . PRO B 1 369 ? -16.25 -18.281 -0.61 1 96.62 369 PRO B CA 1
ATOM 6249 C C . PRO B 1 369 ? -16.312 -18.031 0.895 1 96.62 369 PRO B C 1
ATOM 6251 O O . PRO B 1 369 ? -15.461 -17.328 1.437 1 96.62 369 PRO B O 1
ATOM 6254 N N . PRO B 1 370 ? -17.328 -18.547 1.579 1 93.94 370 PRO B N 1
ATOM 6255 C CA . PRO B 1 370 ? -17.516 -18.344 3.018 1 93.94 370 PRO B CA 1
ATOM 6256 C C . PRO B 1 370 ? -16.609 -19.25 3.863 1 93.94 370 PRO B C 1
ATOM 6258 O O . PRO B 1 370 ? -17.109 -20.125 4.57 1 93.94 370 PRO B O 1
ATOM 6261 N N . VAL B 1 371 ? -15.367 -18.969 3.914 1 93.06 371 VAL B N 1
ATOM 6262 C CA . VAL B 1 371 ? -14.398 -19.812 4.609 1 93.06 371 VAL B CA 1
ATOM 6263 C C . VAL B 1 371 ? -13.781 -19.031 5.77 1 93.06 371 VAL B C 1
ATOM 6265 O O . VAL B 1 371 ? -12.711 -19.406 6.266 1 93.06 371 VAL B O 1
ATOM 6268 N N . GLN B 1 372 ? -14.375 -18.031 6.234 1 88 372 GLN B N 1
ATOM 6269 C CA . GLN B 1 372 ? -13.805 -17.125 7.238 1 88 372 GLN B CA 1
ATOM 6270 C C . GLN B 1 372 ? -13.672 -17.828 8.586 1 88 372 GLN B C 1
ATOM 6272 O O . GLN B 1 372 ? -12.867 -17.422 9.43 1 88 372 GLN B O 1
ATOM 6277 N N . ALA B 1 373 ? -14.414 -18.844 8.789 1 86.44 373 ALA B N 1
ATOM 6278 C CA . ALA B 1 373 ? -14.398 -19.562 10.062 1 86.44 373 ALA B CA 1
ATOM 6279 C C . ALA B 1 373 ? -13.18 -20.484 10.156 1 86.44 373 ALA B C 1
ATOM 6281 O O . ALA B 1 373 ? -12.828 -20.938 11.242 1 86.44 373 ALA B O 1
ATOM 6282 N N . ILE B 1 374 ? -12.555 -20.75 9.07 1 89.5 374 ILE B N 1
ATOM 6283 C CA . ILE B 1 374 ? -11.383 -21.609 9.047 1 89.5 374 ILE B CA 1
ATOM 6284 C C . ILE B 1 374 ? -10.133 -20.797 9.367 1 89.5 374 ILE B C 1
ATOM 6286 O O . ILE B 1 374 ? -9.875 -19.766 8.734 1 89.5 374 ILE B O 1
ATOM 6290 N N . GLY B 1 375 ? -9.383 -21.234 10.336 1 85.25 375 GLY B N 1
ATOM 6291 C CA . GLY B 1 375 ? -8.156 -20.547 10.719 1 85.25 375 GLY B CA 1
ATOM 6292 C C . GLY B 1 375 ? -7.066 -20.656 9.672 1 85.25 375 GLY B C 1
ATOM 6293 O O . GLY B 1 375 ? -7.066 -21.578 8.859 1 85.25 375 GLY B O 1
ATOM 6294 N N . THR B 1 376 ? -6.074 -19.781 9.742 1 81.25 376 THR B N 1
ATOM 6295 C CA . THR B 1 376 ? -5.004 -19.672 8.75 1 81.25 376 THR B CA 1
ATOM 6296 C C . THR B 1 376 ? -4.148 -20.938 8.734 1 81.25 376 THR B C 1
ATOM 6298 O O . THR B 1 376 ? -3.639 -21.328 7.684 1 81.25 376 THR B O 1
ATOM 6301 N N . LEU B 1 377 ? -4.039 -21.625 9.82 1 79.75 377 LEU B N 1
ATOM 6302 C CA . LEU B 1 377 ? -3.133 -22.75 9.906 1 79.75 377 LEU B CA 1
ATOM 6303 C C . LEU B 1 377 ? -3.906 -24.047 10.141 1 79.75 377 LEU B C 1
ATOM 6305 O O . LEU B 1 377 ? -3.326 -25.062 10.547 1 79.75 377 LEU B O 1
ATOM 6309 N N . GLU B 1 378 ? -5.258 -24.016 9.914 1 86.81 378 GLU B N 1
ATOM 6310 C CA . GLU B 1 378 ? -6.094 -25.203 10.125 1 86.81 378 GLU B CA 1
ATOM 6311 C C . GLU B 1 378 ? -6.164 -26.047 8.859 1 86.81 378 GLU B C 1
ATOM 6313 O O . GLU B 1 378 ? -7.238 -26.234 8.289 1 86.81 378 GLU B O 1
ATOM 6318 N N . PHE B 1 379 ? -5.098 -26.766 8.594 1 87.62 379 PHE B N 1
ATOM 6319 C CA . PHE B 1 379 ? -4.957 -27.547 7.367 1 87.62 379 PHE B CA 1
ATOM 6320 C C . PHE B 1 379 ? -5.633 -28.906 7.504 1 87.62 379 PHE B C 1
ATOM 6322 O O . PHE B 1 379 ? -5.781 -29.625 6.52 1 87.62 379 PHE B O 1
ATOM 6329 N N . ASP B 1 380 ? -6.129 -29.188 8.625 1 85.62 380 ASP B N 1
ATOM 6330 C CA . ASP B 1 380 ? -6.789 -30.469 8.875 1 85.62 380 ASP B CA 1
ATOM 6331 C C . ASP B 1 380 ? -8.219 -30.469 8.336 1 85.62 380 ASP B C 1
ATOM 6333 O O . ASP B 1 380 ? -8.844 -31.516 8.211 1 85.62 380 ASP B O 1
ATOM 6337 N N . LYS B 1 381 ? -8.711 -29.391 7.957 1 90.44 381 LYS B N 1
ATOM 6338 C CA . LYS B 1 381 ? -10.07 -29.266 7.441 1 90.44 381 LYS B CA 1
ATOM 6339 C C . LYS B 1 381 ? -10.07 -29.203 5.914 1 90.44 381 LYS B C 1
ATOM 6341 O O . LYS B 1 381 ? -10.875 -28.469 5.32 1 90.44 381 LYS B O 1
ATOM 6346 N N . LEU B 1 382 ? -9.234 -29.922 5.324 1 91.62 382 LEU B N 1
ATOM 6347 C CA . LEU B 1 382 ? -9.031 -29.875 3.879 1 91.62 382 LEU B CA 1
ATOM 6348 C C . LEU B 1 382 ? -10.328 -30.188 3.135 1 91.62 382 LEU B C 1
ATOM 6350 O O . LEU B 1 382 ? -10.805 -29.375 2.338 1 91.62 382 LEU B O 1
ATOM 6354 N N . ASP B 1 383 ? -10.977 -31.344 3.377 1 94.12 383 ASP B N 1
ATOM 6355 C CA . ASP B 1 383 ? -12.148 -31.781 2.629 1 94.12 383 ASP B CA 1
ATOM 6356 C C . ASP B 1 383 ? -13.312 -30.812 2.809 1 94.12 383 ASP B C 1
ATOM 6358 O O . ASP B 1 383 ? -14.031 -30.5 1.851 1 94.12 383 ASP B O 1
ATOM 6362 N N . LEU B 1 384 ? -13.461 -30.375 4.004 1 95.12 384 LEU B N 1
ATOM 6363 C CA . LEU B 1 384 ? -14.508 -29.406 4.285 1 95.12 384 LEU B CA 1
ATOM 6364 C C . LEU B 1 384 ? -14.281 -28.125 3.5 1 95.12 384 LEU B C 1
ATOM 6366 O O . LEU B 1 384 ? -15.219 -27.578 2.912 1 95.12 384 LEU B O 1
ATOM 6370 N N . THR B 1 385 ? -13.117 -27.609 3.523 1 96.06 385 THR B N 1
ATOM 6371 C CA . THR B 1 385 ? -12.773 -26.359 2.861 1 96.06 385 THR B CA 1
ATOM 6372 C C . THR B 1 385 ? -12.977 -26.469 1.354 1 96.06 385 THR B C 1
ATOM 6374 O O . THR B 1 385 ? -13.484 -25.547 0.719 1 96.06 385 THR B O 1
ATOM 6377 N N . ILE B 1 386 ? -12.617 -27.625 0.778 1 97.19 386 ILE B N 1
ATOM 6378 C CA . ILE B 1 386 ? -12.812 -27.859 -0.647 1 97.19 386 ILE B CA 1
ATOM 6379 C C . ILE B 1 386 ? -14.297 -27.844 -0.976 1 97.19 386 ILE B C 1
ATOM 6381 O O . ILE B 1 386 ? -14.719 -27.203 -1.944 1 97.19 386 ILE B O 1
ATOM 6385 N N . GLN B 1 387 ? -15.062 -28.484 -0.146 1 97.44 387 GLN B N 1
ATOM 6386 C CA . GLN B 1 387 ? -16.5 -28.578 -0.387 1 97.44 387 GLN B CA 1
ATOM 6387 C C . GLN B 1 387 ? -17.156 -27.203 -0.31 1 97.44 387 GLN B C 1
ATOM 6389 O O . GLN B 1 387 ? -18.047 -26.906 -1.103 1 97.44 387 GLN B O 1
ATOM 6394 N N . LEU B 1 388 ? -16.766 -26.406 0.623 1 97.31 388 LEU B N 1
ATOM 6395 C CA . LEU B 1 388 ? -17.297 -25.062 0.754 1 97.31 388 LEU B CA 1
ATOM 6396 C C . LEU B 1 388 ? -17.031 -24.25 -0.509 1 97.31 388 LEU B C 1
ATOM 6398 O O . LEU B 1 388 ? -17.906 -23.516 -0.98 1 97.31 388 LEU B O 1
ATOM 6402 N N . GLY B 1 389 ? -15.844 -24.391 -1.06 1 97.94 389 GLY B N 1
ATOM 6403 C CA . GLY B 1 389 ? -15.523 -23.719 -2.301 1 97.94 389 GLY B CA 1
ATOM 6404 C C . GLY B 1 389 ? -16.375 -24.172 -3.475 1 97.94 389 GLY B C 1
ATOM 6405 O O . GLY B 1 389 ? -16.859 -23.344 -4.25 1 97.94 389 GLY B O 1
ATOM 6406 N N . TYR B 1 390 ? -16.547 -25.469 -3.512 1 98.19 390 TYR B N 1
ATOM 6407 C CA . TYR B 1 390 ? -17.312 -26.047 -4.605 1 98.19 390 TYR B CA 1
ATOM 6408 C C . TYR B 1 390 ? -18.766 -25.594 -4.551 1 98.19 390 TYR B C 1
ATOM 6410 O O . TYR B 1 390 ? -19.312 -25.125 -5.551 1 98.19 390 TYR B O 1
ATOM 6418 N N . ASP B 1 391 ? -19.359 -25.688 -3.414 1 98.31 391 ASP B N 1
ATOM 6419 C CA . ASP B 1 391 ? -20.766 -25.344 -3.23 1 98.31 391 ASP B CA 1
ATOM 6420 C C . ASP B 1 391 ? -21.031 -23.875 -3.521 1 98.31 391 ASP B C 1
ATOM 6422 O O . ASP B 1 391 ? -22.078 -23.516 -4.066 1 98.31 391 ASP B O 1
ATOM 6426 N N . TYR B 1 392 ? -20.109 -23.125 -3.15 1 98.25 392 TYR B N 1
ATOM 6427 C CA . TYR B 1 392 ? -20.219 -21.688 -3.361 1 98.25 392 TYR B CA 1
ATOM 6428 C C . TYR B 1 392 ? -20.078 -21.328 -4.84 1 98.25 392 TYR B C 1
ATOM 6430 O O . TYR B 1 392 ? -20.844 -20.516 -5.363 1 98.25 392 TYR B O 1
ATOM 6438 N N . ALA B 1 393 ? -19.203 -21.953 -5.516 1 98.25 393 ALA B N 1
ATOM 6439 C CA . ALA B 1 393 ? -18.781 -21.516 -6.848 1 98.25 393 ALA B CA 1
ATOM 6440 C C . ALA B 1 393 ? -19.75 -22.031 -7.918 1 98.25 393 ALA B C 1
ATOM 6442 O O . ALA B 1 393 ? -20.016 -21.328 -8.898 1 98.25 393 ALA B O 1
ATOM 6443 N N . LEU B 1 394 ? -20.297 -23.203 -7.785 1 98 394 LEU B N 1
ATOM 6444 C CA . LEU B 1 394 ? -21.047 -23.891 -8.836 1 98 394 LEU B CA 1
ATOM 6445 C C . LEU B 1 394 ? -22.234 -23.047 -9.289 1 98 394 LEU B C 1
ATOM 6447 O O . LEU B 1 394 ? -22.375 -22.75 -10.477 1 98 394 LEU B O 1
ATOM 6451 N N . PRO B 1 395 ? -23.078 -22.594 -8.352 1 97.88 395 PRO B N 1
ATOM 6452 C CA . PRO B 1 395 ? -24.219 -21.781 -8.797 1 97.88 395 PRO B CA 1
ATOM 6453 C C . PRO B 1 395 ? -23.781 -20.438 -9.406 1 97.88 395 PRO B C 1
ATOM 6455 O O . PRO B 1 395 ? -24.422 -19.938 -10.336 1 97.88 395 PRO B O 1
ATOM 6458 N N . LYS B 1 396 ? -22.719 -19.875 -8.922 1 97.56 396 LYS B N 1
ATOM 6459 C CA . LYS B 1 396 ? -22.234 -18.594 -9.406 1 97.56 396 LYS B CA 1
ATOM 6460 C C . LYS B 1 396 ? -21.719 -18.703 -10.836 1 97.56 396 LYS B C 1
ATOM 6462 O O . LYS B 1 396 ? -21.922 -17.812 -11.656 1 97.56 396 LYS B O 1
ATOM 6467 N N . ILE B 1 397 ? -21.047 -19.781 -11.094 1 97.38 397 ILE B N 1
ATOM 6468 C CA . ILE B 1 397 ? -20.5 -20.016 -12.422 1 97.38 397 ILE B CA 1
ATOM 6469 C C . ILE B 1 397 ? -21.641 -20.234 -13.414 1 97.38 397 ILE B C 1
ATOM 6471 O O . ILE B 1 397 ? -21.641 -19.672 -14.516 1 97.38 397 ILE B O 1
ATOM 6475 N N . LYS B 1 398 ? -22.578 -20.984 -13.047 1 96.31 398 LYS B N 1
ATOM 6476 C CA . LYS B 1 398 ? -23.734 -21.234 -13.914 1 96.31 398 LYS B CA 1
ATOM 6477 C C . LYS B 1 398 ? -24.469 -19.953 -14.242 1 96.31 398 LYS B C 1
ATOM 6479 O O . LYS B 1 398 ? -24.859 -19.734 -15.391 1 96.31 398 LYS B O 1
ATOM 6484 N N . ASP B 1 399 ? -24.609 -19.141 -13.234 1 96.69 399 ASP B N 1
ATOM 6485 C CA . ASP B 1 399 ? -25.266 -17.844 -13.438 1 96.69 399 ASP B CA 1
ATOM 6486 C C . ASP B 1 399 ? -24.453 -16.969 -14.391 1 96.69 399 ASP B C 1
ATOM 6488 O O . ASP B 1 399 ? -25.016 -16.297 -15.266 1 96.69 399 ASP B O 1
ATOM 6492 N N . TRP B 1 400 ? -23.188 -16.969 -14.18 1 95.81 400 TRP B N 1
ATOM 6493 C CA . TRP B 1 400 ? -22.297 -16.172 -15.031 1 95.81 400 TRP B CA 1
ATOM 6494 C C . TRP B 1 400 ? -22.359 -16.656 -16.469 1 95.81 400 TRP B C 1
ATOM 6496 O O . TRP B 1 400 ? -22.391 -15.852 -17.406 1 95.81 400 TRP B O 1
ATOM 6506 N N . MET B 1 401 ? -22.391 -17.969 -16.672 1 93.75 401 MET B N 1
ATOM 6507 C CA . MET B 1 401 ? -22.453 -18.562 -18.016 1 93.75 401 MET B CA 1
ATOM 6508 C C . MET B 1 401 ? -23.766 -18.203 -18.703 1 93.75 401 MET B C 1
ATOM 6510 O O . MET B 1 401 ? -23.781 -17.969 -19.906 1 93.75 401 MET B O 1
ATOM 6514 N N . LYS B 1 402 ? -24.828 -18.125 -17.984 1 93.19 402 LYS B N 1
ATOM 6515 C CA . LYS B 1 402 ? -26.125 -17.75 -18.531 1 93.19 402 LYS B CA 1
ATOM 6516 C C . LYS B 1 402 ? -26.109 -16.297 -19.016 1 93.19 402 LYS B C 1
ATOM 6518 O O . LYS B 1 402 ? -26.719 -15.969 -20.047 1 93.19 402 LYS B O 1
ATOM 6523 N N . LYS B 1 403 ? -25.391 -15.523 -18.281 1 93.06 403 LYS B N 1
ATOM 6524 C CA . LYS B 1 403 ? -25.344 -14.102 -18.594 1 93.06 403 LYS B CA 1
ATOM 6525 C C . LYS B 1 403 ? -24.359 -13.82 -19.734 1 93.06 403 LYS B C 1
ATOM 6527 O O . LYS B 1 403 ? -24.438 -12.781 -20.375 1 93.06 403 LYS B O 1
ATOM 6532 N N . ASN B 1 404 ? -23.422 -14.773 -19.891 1 89.69 404 ASN B N 1
ATOM 6533 C CA . ASN B 1 404 ? -22.391 -14.586 -20.891 1 89.69 404 ASN B CA 1
ATOM 6534 C C . ASN B 1 404 ? -22.312 -15.789 -21.844 1 89.69 404 ASN B C 1
ATOM 6536 O O . ASN B 1 404 ? -21.25 -16.375 -22.016 1 89.69 404 ASN B O 1
ATOM 6540 N N . PRO B 1 405 ? -23.312 -16.062 -22.609 1 82.75 405 PRO B N 1
ATOM 6541 C CA . PRO B 1 405 ? -23.312 -17.25 -23.484 1 82.75 405 PRO B CA 1
ATOM 6542 C C . PRO B 1 405 ? -22.281 -17.172 -24.594 1 82.75 405 PRO B C 1
ATOM 6544 O O . PRO B 1 405 ? -21.75 -18.203 -25.031 1 82.75 405 PRO B O 1
ATOM 6547 N N . HIS B 1 406 ? -21.891 -16.016 -25 1 77.94 406 HIS B N 1
ATOM 6548 C CA . HIS B 1 406 ? -20.969 -15.828 -26.109 1 77.94 406 HIS B CA 1
ATOM 6549 C C . HIS B 1 406 ? -19.547 -16.219 -25.703 1 77.94 406 HIS B C 1
ATOM 6551 O O . HIS B 1 406 ? -18.719 -16.547 -26.562 1 77.94 406 HIS B O 1
ATOM 6557 N N . LEU B 1 407 ? -19.344 -16.203 -24.484 1 74 407 LEU B N 1
ATOM 6558 C CA . LEU B 1 407 ? -18 -16.516 -24.016 1 74 407 LEU B CA 1
ATOM 6559 C C . LEU B 1 407 ? -17.828 -18.016 -23.812 1 74 407 LEU B C 1
ATOM 6561 O O . LEU B 1 407 ? -16.688 -18.5 -23.75 1 74 407 LEU B O 1
ATOM 6565 N N . VAL B 1 408 ? -19 -18.719 -23.859 1 66.5 408 VAL B N 1
ATOM 6566 C CA . VAL B 1 408 ? -18.953 -20.141 -23.531 1 66.5 408 VAL B CA 1
ATOM 6567 C C . VAL B 1 408 ? -19.188 -20.969 -24.797 1 66.5 408 VAL B C 1
ATOM 6569 O O . VAL B 1 408 ? -18.922 -22.172 -24.812 1 66.5 408 VAL B O 1
ATOM 6572 N N . THR B 1 409 ? -19.828 -20.453 -25.797 1 56.38 409 THR B N 1
ATOM 6573 C CA . THR B 1 409 ? -20.297 -21.203 -26.953 1 56.38 409 THR B CA 1
ATOM 6574 C C . THR B 1 409 ? -19.141 -21.906 -27.641 1 56.38 409 THR B C 1
ATOM 6576 O O . THR B 1 409 ? -19.328 -22.984 -28.219 1 56.38 409 THR B O 1
ATOM 6579 N N . HIS B 1 410 ? -18.062 -21.234 -27.859 1 51.62 410 HIS B N 1
ATOM 6580 C CA . HIS B 1 410 ? -17.109 -21.906 -28.734 1 51.62 410 HIS B CA 1
ATOM 6581 C C . HIS B 1 410 ? -16.656 -23.234 -28.141 1 51.62 410 HIS B C 1
ATOM 6583 O O . HIS B 1 410 ? -15.914 -23.969 -28.781 1 51.62 410 HIS B O 1
ATOM 6589 N N . VAL B 1 411 ? -16.875 -23.391 -26.906 1 46.03 411 VAL B N 1
ATOM 6590 C CA . VAL B 1 411 ? -16.422 -24.656 -26.312 1 46.03 411 VAL B CA 1
ATOM 6591 C C . VAL B 1 411 ? -17.062 -25.828 -27.062 1 46.03 411 VAL B C 1
ATOM 6593 O O . VAL B 1 411 ? -16.438 -26.859 -27.266 1 46.03 411 VAL B O 1
ATOM 6596 N N . ARG B 1 412 ? -18.422 -25.781 -27.484 1 40.38 412 ARG B N 1
ATOM 6597 C CA . ARG B 1 412 ? -19.141 -26.938 -28 1 40.38 412 ARG B CA 1
ATOM 6598 C C . ARG B 1 412 ? -19.188 -26.938 -29.516 1 40.38 412 ARG B C 1
ATOM 6600 O O . ARG B 1 412 ? -19.797 -27.812 -30.141 1 40.38 412 ARG B O 1
ATOM 6607 N N . GLN B 1 413 ? -19.094 -25.719 -30.141 1 40.66 413 GLN B N 1
ATOM 6608 C CA . GLN B 1 413 ? -19.562 -25.891 -31.516 1 40.66 413 GLN B CA 1
ATOM 6609 C C . GLN B 1 413 ? -18.516 -26.625 -32.375 1 40.66 413 GLN B C 1
ATOM 6611 O O . GLN B 1 413 ? -17.312 -26.375 -32.219 1 40.66 413 GLN B O 1
ATOM 6616 N N . PRO B 1 414 ? -18.953 -27.656 -33.188 1 36.03 414 PRO B N 1
ATOM 6617 C CA . PRO B 1 414 ? -18.266 -28.422 -34.219 1 36.03 414 PRO B CA 1
ATOM 6618 C C . PRO B 1 414 ? -17.453 -27.547 -35.156 1 36.03 414 PRO B C 1
ATOM 6620 O O . PRO B 1 414 ? -17.703 -26.344 -35.281 1 36.03 414 PRO B O 1
ATOM 6623 N N . HIS B 1 415 ? -16.438 -28.125 -36.031 1 37.34 415 HIS B N 1
ATOM 6624 C CA . HIS B 1 415 ? -15.383 -27.859 -37 1 37.34 415 HIS B CA 1
ATOM 6625 C C . HIS B 1 415 ? -15.852 -26.906 -38.062 1 37.34 415 HIS B C 1
ATOM 6627 O O . HIS B 1 415 ? -16.625 -27.281 -38.969 1 37.34 415 HIS B O 1
ATOM 6633 N N . GLY B 1 416 ? -16.188 -25.688 -37.812 1 37.22 416 GLY B N 1
ATOM 6634 C CA . GLY B 1 416 ? -16.406 -24.969 -39.062 1 37.22 416 GLY B CA 1
ATOM 6635 C C . GLY B 1 416 ? -15.188 -24.969 -39.969 1 37.22 416 GLY B C 1
ATOM 6636 O O . GLY B 1 416 ? -14.117 -25.453 -39.594 1 37.22 416 GLY B O 1
ATOM 6637 N N . ALA B 1 417 ? -15.234 -24.281 -41.312 1 40.25 417 ALA B N 1
ATOM 6638 C CA . ALA B 1 417 ? -14.383 -24.359 -42.5 1 40.25 417 ALA B CA 1
ATOM 6639 C C . ALA B 1 417 ? -13.047 -23.672 -42.281 1 40.25 417 ALA B C 1
ATOM 6641 O O . ALA B 1 417 ? -13 -22.469 -42.031 1 40.25 417 ALA B O 1
ATOM 6642 N N . SER B 1 418 ? -12.109 -24.047 -41.594 1 42.94 418 SER B N 1
ATOM 6643 C CA . SER B 1 418 ? -10.734 -23.562 -41.5 1 42.94 418 SER B CA 1
ATOM 6644 C C . SER B 1 418 ? -9.992 -23.797 -42.812 1 42.94 418 SER B C 1
ATOM 6646 O O . SER B 1 418 ? -10.125 -24.859 -43.438 1 42.94 418 SER B O 1
ATOM 6648 N N . ALA B 1 419 ? -9.547 -22.719 -43.625 1 44.19 419 ALA B N 1
ATOM 6649 C CA . ALA B 1 419 ? -8.703 -22.938 -44.781 1 44.19 419 ALA B CA 1
ATOM 6650 C C . ALA B 1 419 ? -7.234 -23.016 -44.406 1 44.19 419 ALA B C 1
ATOM 6652 O O . ALA B 1 419 ? -6.742 -22.188 -43.625 1 44.19 419 ALA B O 1
ATOM 6653 N N . THR B 1 420 ? -6.609 -24.141 -44.5 1 48.22 420 THR B N 1
ATOM 6654 C CA . THR B 1 420 ? -5.172 -24.344 -44.375 1 48.22 420 THR B CA 1
ATOM 6655 C C . THR B 1 420 ? -4.461 -24.094 -45.688 1 48.22 420 THR B C 1
ATOM 6657 O O . THR B 1 420 ? -4.852 -24.641 -46.75 1 48.22 420 THR B O 1
ATOM 6660 N N . GLY B 1 421 ? -3.842 -23.156 -46.062 1 39.5 421 GLY B N 1
ATOM 6661 C CA . GLY B 1 421 ? -3.023 -23.016 -47.25 1 39.5 421 GLY B CA 1
ATOM 6662 C C . GLY B 1 421 ? -1.651 -23.641 -47.125 1 39.5 421 GLY B C 1
ATOM 6663 O O . GLY B 1 421 ? -0.865 -23.25 -46.25 1 39.5 421 GLY B O 1
ATOM 6664 N N . ARG B 1 422 ? -1.45 -24.906 -47.5 1 45.12 422 ARG B N 1
ATOM 6665 C CA . ARG B 1 422 ? -0.142 -25.531 -47.656 1 45.12 422 ARG B CA 1
ATOM 6666 C C . ARG B 1 422 ? 0.37 -25.375 -49.062 1 45.12 422 ARG B C 1
ATOM 6668 O O . ARG B 1 422 ? -0.378 -25.594 -50.031 1 45.12 422 ARG B O 1
ATOM 6675 N N . SER B 1 423 ? 1.375 -24.609 -49.25 1 35.41 423 SER B N 1
ATOM 6676 C CA . SER B 1 423 ? 1.974 -24.781 -50.562 1 35.41 423 SER B CA 1
ATOM 6677 C C . SER B 1 423 ? 2.627 -26.156 -50.719 1 35.41 423 SER B C 1
ATOM 6679 O O . SER B 1 423 ? 3.371 -26.578 -49.844 1 35.41 423 SER B O 1
ATOM 6681 N N . ASN B 1 424 ? 1.926 -27.188 -51.188 1 30.88 424 ASN B N 1
ATOM 6682 C CA . ASN B 1 424 ? 2.562 -28.406 -51.719 1 30.88 424 ASN B CA 1
ATOM 6683 C C . ASN B 1 424 ? 3.787 -28.078 -52.562 1 30.88 424 ASN B C 1
ATOM 6685 O O . ASN B 1 424 ? 3.656 -27.703 -53.719 1 30.88 424 ASN B O 1
ATOM 6689 N N . SER B 1 425 ? 4.738 -27.312 -52.219 1 28.89 425 SER B N 1
ATOM 6690 C CA . SER B 1 425 ? 5.879 -27.359 -53.125 1 28.89 425 SER B CA 1
ATOM 6691 C C . SER B 1 425 ? 6.535 -28.734 -53.125 1 28.89 425 SER B C 1
ATOM 6693 O O . SER B 1 425 ? 7.113 -29.141 -52.125 1 28.89 425 SER B O 1
ATOM 6695 N N . THR B 1 426 ? 5.844 -29.844 -53.625 1 24.64 426 THR B N 1
ATOM 6696 C CA . THR B 1 426 ? 6.457 -31.047 -54.188 1 24.64 426 THR B CA 1
ATOM 6697 C C . THR B 1 426 ? 7.691 -30.688 -55 1 24.64 426 THR B C 1
ATOM 6699 O O . THR B 1 426 ? 8.383 -31.578 -55.5 1 24.64 426 THR B O 1
ATOM 6702 N N . ARG B 1 427 ? 8.406 -29.578 -55.219 1 24 427 ARG B N 1
ATOM 6703 C CA . ARG B 1 427 ? 9.625 -29.891 -55.969 1 24 427 ARG B CA 1
ATOM 6704 C C . ARG B 1 427 ? 10.703 -30.453 -55.062 1 24 427 ARG B C 1
ATOM 6706 O O . ARG B 1 427 ? 10.867 -29.984 -53.906 1 24 427 ARG B O 1
#

Foldseek 3Di:
DLVVVVVVVVVDVDADADDDPDDDPSNLSCLVPDLEAEAEDELDLDAPCCPVVLVSLVCCCVPVVRAYEYEYEAEPVPPDPNPHPCCCPVPRHQYYAYFYPPCVVGVVSVVLVVCLVVQLAEEEEQFDFALLSLQVLLLLVLCVVVPHFHFAYEFFASSLLLRQLCQQPPPCSVSSLVLLLQLLVQLLDVVVQVVQADPQPFARGACVSVLVSLCVSQPQDKQSNTNHQYWYWWAFPVVGDIDIGRIDGSSLVSSLQNADGRHYGFDADPVGTTIHHRQLAARWVLVVVVVSSRQAYETEDSHAPPPDDFDCPDDDDDPVVLVVLVVDPVDDRGHDDDPVNVVVCNSNVNHVVCVVVSCVPRHPHYHHFPPNVAHNSNNVCSVVSNNSSNVRNNVSVVVSCVVPVVSVPVSDDDDDDHDHDDPPPPD/DLVVVVVVVVVDVDADADADPDDDPSNLSCLVPDLEAEAEDELDLDAPCCPVVLVSLVCCCPPVVRAYEYEYEDEPVPPDPNPHPCCVPVPRHQYYAYFYPPCVVGVVSVVLVVCLVVQLAEEEEQFDFALLSLQVLLLLVLCVVVPHFHFAYEFFASSLLLRQLCQQPPPCSVSSLVLLLQLLVQLLDVVVQVVQADDQPFARGACVSVLVSLCVSQPQDWQSNTNHQYWYWWAFPVVRDIDIDRIDGSSLVSSLQNADGRHYGFDADPVGTTTHHRQLAARWVLVVVVVSSRQAYETEDSHAPPPDDFDCPDDDDDPVVLVVLVVDPVDDRGHDDDPVNVVVCNSNVNHVVCVVVSCVPRHPHYHHFPCNVAHNSNNVCSVVSNNSSNVRNNVSVVVSCVVPVVSVPVSDDDDDDHDHDDPPPPD

pLDDT: mean 85.79, std 14.81, range [23.61, 98.81]

Radius of gyration: 32.56 Å; Cα contacts (8 Å, |Δi|>4): 1673; chains: 2; bounding box: 70×95×93 Å